Protein AF-0000000086530360 (afdb_homodimer)

Radius of gyration: 27.72 Å; Cα contacts (8 Å, |Δi|>4): 2243; chains: 2; bounding box: 61×82×68 Å

InterPro domains:
  IPR006680 Amidohydrolase-related [PF01979] (51-410)
  IPR010252 Formimidoylglutamate deiminase [TIGR02022] (4-457)
  IPR011059 Metal-dependent hydrolase, composite domain superfamily [G3DSA:2.30.40.10] (8-437)
  IPR011059 Metal-dependent hydrolase, composite domain superfamily [SSF51338] (381-456)
  IPR032466 Metal-dependent hydrolase [SSF51556] (53-378)
  IPR051607 Metallo-dependent Hydrolases [PTHR11271] (50-441)

Secondary structure (DSSP, 8-state):
---EEEEEEEEEETTEEEEEEEEEE-TTSBEEEEE-S-PPPTT--B-SS-EEEPEEEEEE-GGGGGGTTTT-B-SSTT-STHHHHHHHHHHHHH--HHHHHHHHHHHHHHHHHHTEEEEEEEE---S-TTSPPPSSTTHHHHHHHHHHHHHT-EEEEEEEEB--SBTTTBPPPGGGTTTB--HHHHHHHHHHHHHHS--BTTEEE-BEE-BTTTS-HHHHHHHHHTS-TTS-EEEEES-SHHHHHHHHHHHSS-HHHHHHHHS---TTEEEEE--S--HHHHHHHHHHT-EEEE-HHHHHHHT-----HHHHHHTT-EEEE--BT-SB--HHHHHHHHHHHHHHHHT-SSTT--SS--BHHHHHHHHHHHHHHHHHTSS-SS-STTSB--EEEE-TTSTTTTTS-GGGHHHHHHH-B-SS--EEEEEETTEEEEETTEETTHHHHHHHHHHHHHHHH-/---EEEEEEEEEETTEEEEEEEEEE-TTSBEEEEE-S-PPPTT--B-SS-EEEPEEEEEE-GGGGGGTTTT-B-SSTT-STHHHHHHHHHHHHH--HHHHHHHHHHHHHHHHHHTEEEEEEEE---S-TTSPPPSSTTHHHHHHHHHHHHHT-EEEEEEEEB--SBTTTBPPPGGGTTTB--HHHHHHHHHHHHHHS--BTTEEE-BEE-BTTTS-HHHHHHHHHTS-TTS-EEEEES-SHHHHHHHHHHHSS-HHHHHHHHS---TTEEEEE--S--HHHHHHHHHHT-EEEE-HHHHHHHT-----HHHHHHTT-EEEE--BTTSB--HHHHHHHHHHHHHHHHT-SSTT--SS--BHHHHHHHHHHHHHHHHHTSS-SS-STTSB--EEEE-TTSTTTTTS-HHHHHHHHHH-B-SS--EEEEEETTEEEEETTEETTHHHHHHHHHHHHHHHH-

Foldseek 3Di:
DDWAKEWEQWEQFLVGIFGGWIWTDDPQQFTADIDGPDDDDPPHHYFQFYKFFFFAFLAAAQQLLLCQPVQPDAPDPVRALVSSVVLVLLLLLPADLLLLLLSLLLVLLVLQLQRHQEYEHAYQQQDHSQLHADPQSLSNVLSNVVSCVVLNGFYAYAYEAFAAPFFPRHHDDRSCSRRHDALVRVLVNQVSSCVVPNDGQRYAYAYEHAENTGADLVRVVSNCVSDPPLGAYEYEFLQAPVNQVRCCVRPVHGRLVVDVVRDLQALSYEHERNADDDLVSLLSQQVRQHEDEYQQVVSVVNVRHARPLLSNVVNRHAYAYHNHSPSDNHVLQRLLSNQVRVCVVVVHHQSCADPVGSQSLVVRLSRRLVSSCSNSSHQGSRSDGRRRNKMFGFNCPPPLRDPDDSSRNSVSQNPPDDPDHRTAWIDTSRDTQHHRSRGPCNVVSVVSNVVSSVVSVD/DDWAKEWEQWEQFLVGIFGGWIWTDDPQQFTADIDGPDDDDPPHHYFQFYKFFFFEFLAAAQQLLLCQPVQPDAPDPVPALVSSVVLVLLLLLPADLLLSLLSLLQVLLVLQLQRHQEYEHAYQQQDHSQLHADPQRLSNVLSNVVSCVVLNHFYAYAYEAFAAPFFPRHHDDRSCSRRHDALVRVLVNQVSNCVVPPDGQRYAYAYEHAENTGADLVRVVSNCVSDPPLGAYEYEFLQAPVNQVRCCVRPVHGRLVVDVVRDLQALSYEHERNADDDLVSLLSQQVRQHEDEYQQVVSVVNVRHARPLLSNVVNRHAYAYHNHSPSDNHVLQRLLSNQVRVCVVVVHHLSCADPVGRQSLVVRLSRRLVSSCSNSSHQGSRSDGRRRNKMFGFNCPPPLRDPDDSSRNSVSQNVPDDPDHRTAWIDTSRDTQHHRSRGPCNVVSVVSNVVSSVVSVD

Structure (mmCIF, N/CA/C/O backbone):
data_AF-0000000086530360-model_v1
#
loop_
_entity.id
_entity.type
_entity.pdbx_description
1 polymer 'Formimidoylglutamate deiminase'
#
loop_
_atom_site.group_PDB
_atom_site.id
_atom_site.type_symbol
_atom_site.label_atom_id
_atom_site.label_alt_id
_atom_site.label_comp_id
_atom_site.label_asym_id
_atom_site.label_entity_id
_atom_site.label_seq_id
_atom_site.pdbx_PDB_ins_code
_atom_site.Cartn_x
_atom_site.Cartn_y
_atom_site.Cartn_z
_atom_site.occupancy
_atom_site.B_iso_or_equiv
_atom_site.auth_seq_id
_atom_site.auth_comp_id
_atom_site.auth_asym_id
_atom_site.auth_atom_id
_atom_site.pdbx_PDB_model_num
ATOM 1 N N . MET A 1 1 ? -12.492 -42 11.211 1 54 1 MET A N 1
ATOM 2 C CA . MET A 1 1 ? -11.383 -41.094 11.469 1 54 1 MET A CA 1
ATOM 3 C C . MET A 1 1 ? -11.891 -39.781 12.078 1 54 1 MET A C 1
ATOM 5 O O . MET A 1 1 ? -12.875 -39.219 11.609 1 54 1 MET A O 1
ATOM 9 N N . THR A 1 2 ? -11.586 -39.312 13.297 1 75.56 2 THR A N 1
ATOM 10 C CA . THR A 1 2 ? -12.211 -38.281 14.094 1 75.56 2 THR A CA 1
ATOM 11 C C . THR A 1 2 ? -11.938 -36.906 13.5 1 75.56 2 THR A C 1
ATOM 13 O O . THR A 1 2 ? -10.789 -36.562 13.211 1 75.56 2 THR A O 1
ATOM 16 N N . ASP A 1 3 ? -12.945 -36.281 12.953 1 88.62 3 ASP A N 1
ATOM 17 C CA . ASP A 1 3 ? -12.891 -34.938 12.398 1 88.62 3 ASP A CA 1
ATOM 18 C C . ASP A 1 3 ? -12.445 -33.938 13.453 1 88.62 3 ASP A C 1
ATOM 20 O O . ASP A 1 3 ? -12.648 -34.156 14.648 1 88.62 3 ASP A O 1
ATOM 24 N N . THR A 1 4 ? -11.617 -33.062 13.094 1 95.5 4 THR A N 1
ATOM 25 C CA . THR A 1 4 ? -11.273 -31.906 13.922 1 95.5 4 THR A CA 1
ATOM 26 C C . THR A 1 4 ? -12.266 -30.766 13.727 1 95.5 4 THR A C 1
ATOM 28 O O . THR A 1 4 ? -12.938 -30.688 12.695 1 95.5 4 THR A O 1
ATOM 31 N N . THR A 1 5 ? -12.453 -29.969 14.758 1 97 5 THR A N 1
ATOM 32 C CA . THR A 1 5 ? -13.461 -28.906 14.688 1 97 5 THR A CA 1
ATOM 33 C C . THR A 1 5 ? -12.898 -27.594 15.227 1 97 5 THR A C 1
ATOM 35 O O . THR A 1 5 ? -11.938 -27.594 15.992 1 97 5 THR A O 1
ATOM 38 N N . LEU A 1 6 ? -13.43 -26.516 14.789 1 98.12 6 LEU A N 1
ATOM 39 C CA . LEU A 1 6 ? -13.18 -25.156 15.258 1 98.12 6 LEU A CA 1
ATOM 40 C C . LEU A 1 6 ? -14.453 -24.328 15.203 1 98.12 6 LEU A C 1
ATOM 42 O O . LEU A 1 6 ? -15.195 -24.391 14.227 1 98.12 6 LEU A O 1
ATOM 46 N N . PHE A 1 7 ? -14.742 -23.656 16.297 1 98.5 7 PHE A N 1
ATOM 47 C CA . PHE A 1 7 ? -15.914 -22.781 16.359 1 98.5 7 PHE A CA 1
ATOM 48 C C . PHE A 1 7 ? -15.508 -21.328 16.125 1 98.5 7 PHE A C 1
ATOM 50 O O . PHE A 1 7 ? -14.539 -20.859 16.719 1 98.5 7 PHE A O 1
ATOM 57 N N . ALA A 1 8 ? -16.156 -20.641 15.25 1 98.5 8 ALA A N 1
ATOM 58 C CA . ALA A 1 8 ? -15.914 -19.234 14.969 1 98.5 8 ALA A CA 1
ATOM 59 C C . ALA A 1 8 ? -17.156 -18.391 15.258 1 98.5 8 ALA A C 1
ATOM 61 O O . ALA A 1 8 ? -18.25 -18.703 14.773 1 98.5 8 ALA A O 1
ATOM 62 N N . ASP A 1 9 ? -17.016 -17.312 16.031 1 98 9 ASP A N 1
ATOM 63 C CA . ASP A 1 9 ? -18.141 -16.422 16.266 1 98 9 ASP A CA 1
ATOM 64 C C . ASP A 1 9 ? -18.625 -15.797 14.961 1 98 9 ASP A C 1
ATOM 66 O O . ASP A 1 9 ? -19.828 -15.562 14.797 1 98 9 ASP A O 1
ATOM 70 N N . HIS A 1 10 ? -17.719 -15.461 14.07 1 98.44 10 HIS A N 1
ATOM 71 C CA . HIS A 1 10 ? -18 -14.961 12.727 1 98.44 10 HIS A CA 1
ATOM 72 C C . HIS A 1 10 ? -17.156 -15.68 11.68 1 98.44 10 HIS A C 1
ATOM 74 O O . HIS A 1 10 ? -15.961 -15.906 11.891 1 98.44 10 HIS A O 1
ATOM 80 N N . ALA A 1 11 ? -17.75 -16.078 10.609 1 98.75 11 ALA A N 1
ATOM 81 C CA . ALA A 1 11 ? -17.031 -16.656 9.477 1 98.75 11 ALA A CA 1
ATOM 82 C C . ALA A 1 11 ? -17.609 -16.156 8.148 1 98.75 11 ALA A C 1
ATOM 84 O O . ALA A 1 11 ? -18.812 -16 8.008 1 98.75 11 ALA A O 1
ATOM 85 N N . TYR A 1 12 ? -16.75 -15.844 7.262 1 98.75 12 TYR A N 1
ATOM 86 C CA . TYR A 1 12 ? -17.141 -15.398 5.93 1 98.75 12 TYR A CA 1
ATOM 87 C C . TYR A 1 12 ? -17.438 -16.594 5.02 1 98.75 12 TYR A C 1
ATOM 89 O O . TYR A 1 12 ? -16.516 -17.203 4.477 1 98.75 12 TYR A O 1
ATOM 97 N N . LEU A 1 13 ? -18.703 -16.938 4.836 1 98.25 13 LEU A N 1
ATOM 98 C CA . LEU A 1 13 ? -19.141 -18.062 4.012 1 98.25 13 LEU A CA 1
ATOM 99 C C . LEU A 1 13 ? -19.5 -17.578 2.605 1 98.25 13 LEU A C 1
ATOM 101 O O . LEU A 1 13 ? -19.453 -16.391 2.318 1 98.25 13 LEU A O 1
ATOM 105 N N . PRO A 1 14 ? -19.75 -18.453 1.633 1 95.75 14 PRO A N 1
ATOM 106 C CA . PRO A 1 14 ? -20.031 -18.062 0.249 1 95.75 14 PRO A CA 1
ATOM 107 C C . PRO A 1 14 ? -21.172 -17.047 0.136 1 95.75 14 PRO A C 1
ATOM 109 O O . PRO A 1 14 ? -21.188 -16.234 -0.783 1 95.75 14 PRO A O 1
ATOM 112 N N . ASP A 1 15 ? -22.031 -17.016 1.06 1 92.69 15 ASP A N 1
ATOM 113 C CA . ASP A 1 15 ? -23.172 -16.094 1.005 1 92.69 15 ASP A CA 1
ATOM 114 C C . ASP A 1 15 ? -22.953 -14.891 1.928 1 92.69 15 ASP A C 1
ATOM 116 O O . ASP A 1 15 ? -23.875 -14.133 2.195 1 92.69 15 ASP A O 1
ATOM 120 N N . GLY A 1 16 ? -21.719 -14.766 2.443 1 94.88 16 GLY A N 1
ATOM 121 C CA . GLY A 1 16 ? -21.391 -13.625 3.281 1 94.88 16 GLY A CA 1
ATOM 122 C C . GLY A 1 16 ? -21.109 -14 4.723 1 94.88 16 GLY A C 1
ATOM 123 O O . GLY A 1 16 ? -20.938 -15.18 5.035 1 94.88 16 GLY A O 1
ATOM 124 N N . TRP A 1 17 ? -21.062 -13.047 5.625 1 97.38 17 TRP A N 1
ATOM 125 C CA . TRP A 1 17 ? -20.734 -13.242 7.031 1 97.38 17 TRP A CA 1
ATOM 126 C C . TRP A 1 17 ? -21.859 -13.992 7.746 1 97.38 17 TRP A C 1
ATOM 128 O O . TRP A 1 17 ? -23.031 -13.648 7.602 1 97.38 17 TRP A O 1
ATOM 138 N N . ARG A 1 18 ? -21.5 -15 8.484 1 97.94 18 ARG A N 1
ATOM 139 C CA . ARG A 1 18 ? -22.422 -15.742 9.336 1 97.94 18 ARG A CA 1
ATOM 140 C C . ARG A 1 18 ? -21.891 -15.82 10.766 1 97.94 18 ARG A C 1
ATOM 142 O O . ARG A 1 18 ? -20.688 -15.68 11 1 97.94 18 ARG A O 1
ATOM 149 N N . ARG A 1 19 ? -22.797 -16.016 11.664 1 97.69 19 ARG A N 1
ATOM 150 C CA . ARG A 1 19 ? -22.453 -16.109 13.078 1 97.69 19 ARG A CA 1
ATOM 151 C C . ARG A 1 19 ? -22.438 -17.562 13.547 1 97.69 19 ARG A C 1
ATOM 153 O O . ARG A 1 19 ? -23.062 -18.422 12.93 1 97.69 19 ARG A O 1
ATOM 160 N N . ASN A 1 20 ? -21.672 -17.734 14.578 1 98.12 20 ASN A N 1
ATOM 161 C CA . ASN A 1 20 ? -21.656 -19.031 15.266 1 98.12 20 ASN A CA 1
ATOM 162 C C . ASN A 1 20 ? -21.5 -20.188 14.281 1 98.12 20 ASN A C 1
ATOM 164 O O . ASN A 1 20 ? -22.406 -21 14.133 1 98.12 20 ASN A O 1
ATOM 168 N N . VAL A 1 21 ? -20.359 -20.266 13.664 1 98.75 21 VAL A N 1
ATOM 169 C CA . VAL A 1 21 ? -20.094 -21.234 12.609 1 98.75 21 VAL A CA 1
ATOM 170 C C . VAL A 1 21 ? -19.203 -22.359 13.133 1 98.75 21 VAL A C 1
ATOM 172 O O . VAL A 1 21 ? -18.125 -22.078 13.688 1 98.75 21 VAL A O 1
ATOM 175 N N . LEU A 1 22 ? -19.594 -23.578 13.039 1 98.5 22 LEU A N 1
ATOM 176 C CA . LEU A 1 22 ? -18.781 -24.75 13.352 1 98.5 22 LEU A CA 1
ATOM 177 C C . LEU A 1 22 ? -18.109 -25.297 12.102 1 98.5 22 LEU A C 1
ATOM 179 O O . LEU A 1 22 ? -18.781 -25.672 11.141 1 98.5 22 LEU A O 1
ATOM 183 N N . LEU A 1 23 ? -16.797 -25.266 12.039 1 98.62 23 LEU A N 1
ATOM 184 C CA . LEU A 1 23 ? -16 -25.859 10.977 1 98.62 23 LEU A CA 1
ATOM 185 C C . LEU A 1 23 ? -15.516 -27.25 11.352 1 98.62 23 LEU A C 1
ATOM 187 O O . LEU A 1 23 ? -15.047 -27.469 12.477 1 98.62 23 LEU A O 1
ATOM 191 N N . ARG A 1 24 ? -15.695 -28.203 10.477 1 98.12 24 ARG A N 1
ATOM 192 C CA . ARG A 1 24 ? -15.234 -29.578 10.648 1 98.12 24 ARG A CA 1
ATOM 193 C C . ARG A 1 24 ? -14.406 -30.031 9.445 1 98.12 24 ARG A C 1
ATOM 195 O O . ARG A 1 24 ? -14.758 -29.75 8.297 1 98.12 24 ARG A O 1
ATOM 202 N N . TRP A 1 25 ? -13.258 -30.688 9.695 1 98.25 25 TRP A N 1
ATOM 203 C CA . TRP A 1 25 ? -12.453 -31.188 8.594 1 98.25 25 TRP A CA 1
ATOM 204 C C . TRP A 1 25 ? -11.812 -32.531 8.945 1 98.25 25 TRP A C 1
ATOM 206 O O . TRP A 1 25 ? -11.711 -32.875 10.125 1 98.25 25 TRP A O 1
ATOM 216 N N . ASP A 1 26 ? -11.422 -33.312 7.996 1 98.12 26 ASP A N 1
ATOM 217 C CA . ASP A 1 26 ? -10.859 -34.656 8.188 1 98.12 26 ASP A CA 1
ATOM 218 C C . ASP A 1 26 ? -9.336 -34.594 8.266 1 98.12 26 ASP A C 1
ATOM 220 O O . ASP A 1 26 ? -8.742 -33.531 8.234 1 98.12 26 ASP A O 1
ATOM 224 N N . ALA A 1 27 ? -8.703 -35.719 8.344 1 96.38 27 ALA A N 1
ATOM 225 C CA . ALA A 1 27 ? -7.266 -35.812 8.547 1 96.38 27 ALA A CA 1
ATOM 226 C C . ALA A 1 27 ? -6.5 -35.375 7.312 1 96.38 27 ALA A C 1
ATOM 228 O O . ALA A 1 27 ? -5.336 -34.969 7.41 1 96.38 27 ALA A O 1
ATOM 229 N N . ALA A 1 28 ? -7.172 -35.375 6.223 1 95.75 28 ALA A N 1
ATOM 230 C CA . ALA A 1 28 ? -6.539 -34.938 4.977 1 95.75 28 ALA A CA 1
ATOM 231 C C . ALA A 1 28 ? -6.617 -33.438 4.809 1 95.75 28 ALA A C 1
ATOM 233 O O . ALA A 1 28 ? -6.035 -32.875 3.875 1 95.75 28 ALA A O 1
ATOM 234 N N . GLY A 1 29 ? -7.273 -32.719 5.762 1 97.81 29 GLY A N 1
ATOM 235 C CA . GLY A 1 29 ? -7.387 -31.266 5.699 1 97.81 29 GLY A CA 1
ATOM 236 C C . GLY A 1 29 ? -8.508 -30.797 4.801 1 97.81 29 GLY A C 1
ATOM 237 O O . GLY A 1 29 ? -8.445 -29.703 4.242 1 97.81 29 GLY A O 1
ATOM 238 N N . THR A 1 30 ? -9.484 -31.641 4.586 1 98.12 30 THR A N 1
ATOM 239 C CA . THR A 1 30 ? -10.656 -31.297 3.783 1 98.12 30 THR A CA 1
ATOM 240 C C . THR A 1 30 ? -11.852 -30.969 4.676 1 98.12 30 THR A C 1
ATOM 242 O O . THR A 1 30 ? -12.172 -31.75 5.586 1 98.12 30 THR A O 1
ATOM 245 N N . LEU A 1 31 ? -12.492 -29.844 4.449 1 98.56 31 LEU A N 1
ATOM 246 C CA . LEU A 1 31 ? -13.695 -29.5 5.203 1 98.56 31 LEU A CA 1
ATOM 247 C C . LEU A 1 31 ? -14.797 -30.516 4.965 1 98.56 31 LEU A C 1
ATOM 249 O O . LEU A 1 31 ? -15.156 -30.797 3.82 1 98.56 31 LEU A O 1
ATOM 253 N N . THR A 1 32 ? -15.305 -31.094 6.016 1 98.44 32 THR A N 1
ATOM 254 C CA . THR A 1 32 ? -16.375 -32.094 5.938 1 98.44 32 THR A CA 1
ATOM 255 C C . THR A 1 32 ? -17.703 -31.484 6.375 1 98.44 32 THR A C 1
ATOM 257 O O . THR A 1 32 ? -18.766 -32.062 6.117 1 98.44 32 THR A O 1
ATOM 260 N N . GLY A 1 33 ? -17.609 -30.312 7.02 1 97.94 33 GLY A N 1
ATOM 261 C CA . GLY A 1 33 ? -18.828 -29.625 7.434 1 97.94 33 GLY A CA 1
ATOM 262 C C . GLY A 1 33 ? -18.594 -28.172 7.789 1 97.94 33 GLY A C 1
ATOM 263 O O . GLY A 1 33 ? -17.578 -27.828 8.391 1 97.94 33 GLY A O 1
ATOM 264 N N . VAL A 1 34 ? -19.438 -27.344 7.391 1 98.56 34 VAL A N 1
ATOM 265 C CA . VAL A 1 34 ? -19.531 -25.938 7.762 1 98.56 34 VAL A CA 1
ATOM 266 C C . VAL A 1 34 ? -20.953 -25.594 8.18 1 98.56 34 VAL A C 1
ATOM 268 O O . VAL A 1 34 ? -21.859 -25.547 7.336 1 98.56 34 VAL A O 1
ATOM 271 N N . THR A 1 35 ? -21.172 -25.391 9.484 1 98.19 35 THR A N 1
ATOM 272 C CA . THR A 1 35 ? -22.531 -25.219 9.992 1 98.19 35 THR A CA 1
ATOM 273 C C . THR A 1 35 ? -22.688 -23.859 10.68 1 98.19 35 THR A C 1
ATOM 275 O O . THR A 1 35 ? -22.234 -23.672 11.805 1 98.19 35 THR A O 1
ATOM 278 N N . PRO A 1 36 ? -23.375 -22.953 10 1 98.06 36 PRO A N 1
ATOM 279 C CA . PRO A 1 36 ? -23.609 -21.641 10.617 1 98.06 36 PRO A CA 1
ATOM 280 C C . PRO A 1 36 ? -24.766 -21.656 11.617 1 98.06 36 PRO A C 1
ATOM 282 O O . PRO A 1 36 ? -25.547 -22.609 11.656 1 98.06 36 PRO A O 1
ATOM 285 N N . ASP A 1 37 ? -24.828 -20.578 12.453 1 97.62 37 ASP A N 1
ATOM 286 C CA . ASP A 1 37 ? -25.938 -20.297 13.352 1 97.62 37 ASP A CA 1
ATOM 287 C C . ASP A 1 37 ? -26.203 -21.484 14.281 1 97.62 37 ASP A C 1
ATOM 289 O O . ASP A 1 37 ? -27.344 -21.922 14.422 1 97.62 37 ASP A O 1
ATOM 293 N N . THR A 1 38 ? -25.156 -21.984 14.781 1 96.69 38 THR A N 1
ATOM 294 C CA . THR A 1 38 ? -25.266 -23.141 15.664 1 96.69 38 THR A CA 1
ATOM 295 C C . THR A 1 38 ? -24.562 -22.875 16.984 1 96.69 38 THR A C 1
ATOM 297 O O . THR A 1 38 ? -23.75 -21.953 17.094 1 96.69 38 THR A O 1
ATOM 300 N N . ASP A 1 39 ? -24.859 -23.672 18.031 1 93.94 39 ASP A N 1
ATOM 301 C CA . ASP A 1 39 ? -24.203 -23.562 19.328 1 93.94 39 ASP A CA 1
ATOM 302 C C . ASP A 1 39 ? -22.844 -24.266 19.312 1 93.94 39 ASP A C 1
ATOM 304 O O . ASP A 1 39 ? -22.688 -25.328 18.703 1 93.94 39 ASP A O 1
ATOM 308 N N . ALA A 1 40 ? -21.984 -23.609 19.953 1 90.25 40 ALA A N 1
ATOM 309 C CA . ALA A 1 40 ? -20.672 -24.25 20.094 1 90.25 40 ALA A CA 1
ATOM 310 C C . ALA A 1 40 ? -20.781 -25.531 20.922 1 90.25 40 ALA A C 1
ATOM 312 O O . ALA A 1 40 ? -21.281 -25.516 22.047 1 90.25 40 ALA A O 1
ATOM 313 N N . PRO A 1 41 ? -20.312 -26.609 20.359 1 89.62 41 PRO A N 1
ATOM 314 C CA . PRO A 1 41 ? -20.266 -27.812 21.203 1 89.62 41 PRO A CA 1
ATOM 315 C C . PRO A 1 41 ? -19.281 -27.672 22.359 1 89.62 41 PRO A C 1
ATOM 317 O O . PRO A 1 41 ? -18.328 -26.875 22.281 1 89.62 41 PRO A O 1
ATOM 320 N N . ALA A 1 42 ? -19.5 -28.453 23.391 1 91.25 42 ALA A N 1
ATOM 321 C CA . ALA A 1 42 ? -18.609 -28.422 24.547 1 91.25 42 ALA A CA 1
ATOM 322 C C . ALA A 1 42 ? -17.203 -28.891 24.188 1 91.25 42 ALA A C 1
ATOM 324 O O . ALA A 1 42 ? -17.047 -29.875 23.469 1 91.25 42 ALA A O 1
ATOM 325 N N . GLY A 1 43 ? -16.234 -28.156 24.594 1 93.12 43 GLY A N 1
ATOM 326 C CA . GLY A 1 43 ? -14.852 -28.594 24.438 1 93.12 43 GLY A CA 1
ATOM 327 C C . GLY A 1 43 ? -14.25 -28.219 23.094 1 93.12 43 GLY A C 1
ATOM 328 O O . GLY A 1 43 ? -13.055 -28.438 22.859 1 93.12 43 GLY A O 1
ATOM 329 N N . VAL A 1 44 ? -15.039 -27.688 22.203 1 94.62 44 VAL A N 1
ATOM 330 C CA . VAL A 1 44 ? -14.523 -27.312 20.891 1 94.62 44 VAL A CA 1
ATOM 331 C C . VAL A 1 44 ? -13.758 -25.984 20.984 1 94.62 44 VAL A C 1
ATOM 333 O O . VAL A 1 44 ? -14.203 -25.062 21.656 1 94.62 44 VAL A O 1
ATOM 336 N N . ALA A 1 45 ? -12.547 -26 20.359 1 96.19 45 ALA A N 1
ATOM 337 C CA . ALA A 1 45 ? -11.734 -24.797 20.344 1 96.19 45 ALA A CA 1
ATOM 338 C C . ALA A 1 45 ? -12.438 -23.672 19.609 1 96.19 45 ALA A C 1
ATOM 340 O O . ALA A 1 45 ? -13.203 -23.922 18.672 1 96.19 45 ALA A O 1
ATOM 341 N N . ARG A 1 46 ? -12.195 -22.422 20.078 1 97.56 46 ARG A N 1
ATOM 342 C CA . ARG A 1 46 ? -12.781 -21.234 19.453 1 97.56 46 ARG A CA 1
ATOM 343 C C . ARG A 1 46 ? -11.727 -20.422 18.734 1 97.56 46 ARG A C 1
ATOM 345 O O . ARG A 1 46 ? -10.609 -20.266 19.219 1 97.56 46 ARG A O 1
ATOM 352 N N . ALA A 1 47 ? -12.07 -20.047 17.531 1 98.25 47 ALA A N 1
ATOM 353 C CA . ALA A 1 47 ? -11.188 -19.109 16.828 1 98.25 47 ALA A CA 1
ATOM 354 C C . ALA A 1 47 ? -11.039 -17.812 17.609 1 98.25 47 ALA A C 1
ATOM 356 O O . ALA A 1 47 ? -11.992 -17.344 18.234 1 98.25 47 ALA A O 1
ATOM 357 N N . ALA A 1 48 ? -9.867 -17.172 17.484 1 98.31 48 ALA A N 1
ATOM 358 C CA . ALA A 1 48 ? -9.555 -15.969 18.25 1 98.31 48 ALA A CA 1
ATOM 359 C C . ALA A 1 48 ? -10.25 -14.742 17.672 1 98.31 48 ALA A C 1
ATOM 361 O O . ALA A 1 48 ? -10.336 -13.703 18.328 1 98.31 48 ALA A O 1
ATOM 362 N N . GLY A 1 49 ? -10.773 -14.812 16.516 1 98.5 49 GLY A N 1
ATOM 363 C CA . GLY A 1 49 ? -11.445 -13.727 15.828 1 98.5 49 GLY A CA 1
ATOM 364 C C . GLY A 1 49 ? -12.203 -14.18 14.594 1 98.5 49 GLY A C 1
ATOM 365 O O . GLY A 1 49 ? -12.398 -15.383 14.391 1 98.5 49 GLY A O 1
ATOM 366 N N . PRO A 1 50 ? -12.656 -13.18 13.766 1 98.62 50 PRO A N 1
ATOM 367 C CA . PRO A 1 50 ? -13.375 -13.531 12.539 1 98.62 50 PRO A CA 1
ATOM 368 C C . PRO A 1 50 ? -12.531 -14.367 11.586 1 98.62 50 PRO A C 1
ATOM 370 O O . PRO A 1 50 ? -11.328 -14.148 11.453 1 98.62 50 PRO A O 1
ATOM 373 N N . VAL A 1 51 ? -13.25 -15.297 10.93 1 98.81 51 VAL A N 1
ATOM 374 C CA . VAL A 1 51 ? -12.562 -16.25 10.062 1 98.81 51 VAL A CA 1
ATOM 375 C C . VAL A 1 51 ? -12.914 -15.969 8.609 1 98.81 51 VAL A C 1
ATOM 377 O O . VAL A 1 51 ? -14.078 -15.766 8.266 1 98.81 51 VAL A O 1
ATOM 380 N N . LEU A 1 52 ? -11.883 -15.898 7.715 1 98.62 52 LEU A N 1
ATOM 381 C CA . LEU A 1 52 ? -12 -15.703 6.273 1 98.62 52 LEU A CA 1
ATOM 382 C C . LEU A 1 52 ? -11.312 -16.828 5.512 1 98.62 52 LEU A C 1
ATOM 384 O O . LEU A 1 52 ? -10.312 -17.375 5.98 1 98.62 52 LEU A O 1
ATOM 388 N N . PRO A 1 53 ? -11.891 -17.188 4.367 1 98.88 53 PRO A N 1
ATOM 389 C CA . PRO A 1 53 ? -11.117 -18.109 3.535 1 98.88 53 PRO A CA 1
ATOM 390 C C . PRO A 1 53 ? -9.719 -17.594 3.217 1 98.88 53 PRO A C 1
ATOM 392 O O . PRO A 1 53 ? -9.523 -16.375 3.074 1 98.88 53 PRO A O 1
ATOM 395 N N . GLY A 1 54 ? -8.711 -18.469 3.156 1 98.81 54 GLY A N 1
ATOM 396 C CA . GLY A 1 54 ? -7.375 -18.094 2.729 1 98.81 54 GLY A CA 1
ATOM 397 C C . GLY A 1 54 ? -7.316 -17.641 1.28 1 98.81 54 GLY A C 1
ATOM 398 O O . GLY A 1 54 ? -7.965 -18.234 0.416 1 98.81 54 GLY A O 1
ATOM 399 N N . MET A 1 55 ? -6.59 -16.609 0.971 1 98.88 55 MET A N 1
ATOM 400 C CA . MET A 1 55 ? -6.465 -16.047 -0.372 1 98.88 55 MET A CA 1
ATOM 401 C C . MET A 1 55 ? -5.449 -16.828 -1.196 1 98.88 55 MET A C 1
ATOM 403 O O . MET A 1 55 ? -4.355 -17.125 -0.718 1 98.88 55 MET A O 1
ATOM 407 N N . PRO A 1 56 ? -5.812 -17.281 -2.4 1 98.88 56 PRO A N 1
ATOM 408 C CA . PRO A 1 56 ? -4.805 -17.859 -3.297 1 98.88 56 PRO A CA 1
ATOM 409 C C . PRO A 1 56 ? -3.953 -16.797 -3.982 1 98.88 56 PRO A C 1
ATOM 411 O O . PRO A 1 56 ? -4.48 -15.766 -4.426 1 98.88 56 PRO A O 1
ATOM 414 N N . ASN A 1 57 ? -2.695 -16.938 -3.969 1 98.94 57 ASN A N 1
ATOM 415 C CA . ASN A 1 57 ? -1.789 -16.203 -4.84 1 98.94 57 ASN A CA 1
ATOM 416 C C . ASN A 1 57 ? -1.625 -16.891 -6.191 1 98.94 57 ASN A C 1
ATOM 418 O O . ASN A 1 57 ? -0.953 -17.922 -6.289 1 98.94 57 ASN A O 1
ATOM 422 N N . LEU A 1 58 ? -2.178 -16.344 -7.25 1 98.75 58 LEU A N 1
ATOM 423 C CA . LEU A 1 58 ? -2.301 -17.141 -8.461 1 98.75 58 LEU A CA 1
ATOM 424 C C . LEU A 1 58 ? -1.058 -17 -9.336 1 98.75 58 LEU A C 1
ATOM 426 O O . LEU A 1 58 ? -0.975 -17.594 -10.414 1 98.75 58 LEU A O 1
ATOM 430 N N . HIS A 1 59 ? -0.03 -16.172 -8.852 1 98.94 59 HIS A N 1
ATOM 431 C CA . HIS A 1 59 ? 1.145 -15.992 -9.703 1 98.94 59 HIS A CA 1
ATOM 432 C C . HIS A 1 59 ? 2.373 -15.633 -8.875 1 98.94 59 HIS A C 1
ATOM 434 O O . HIS A 1 59 ? 2.373 -14.625 -8.164 1 98.94 59 HIS A O 1
ATOM 440 N N . SER A 1 60 ? 3.41 -16.422 -9.07 1 98.75 60 SER A N 1
ATOM 441 C CA . SER A 1 60 ? 4.609 -16.266 -8.258 1 98.75 60 SER A CA 1
ATOM 442 C C . SER A 1 60 ? 5.852 -16.75 -9 1 98.75 60 SER A C 1
ATOM 444 O O . SER A 1 60 ? 5.785 -17.688 -9.789 1 98.75 60 SER A O 1
ATOM 446 N N . HIS A 1 61 ? 6.914 -16.047 -8.883 1 98.12 61 HIS A N 1
ATOM 447 C CA . HIS A 1 61 ? 8.281 -16.484 -9.156 1 98.12 61 HIS A CA 1
ATOM 448 C C . HIS A 1 61 ? 9.133 -16.469 -7.895 1 98.12 61 HIS A C 1
ATOM 450 O O . HIS A 1 61 ? 9.75 -15.453 -7.57 1 98.12 61 HIS A O 1
ATOM 456 N N . ALA A 1 62 ? 9.305 -17.578 -7.258 1 98.19 62 ALA A N 1
ATOM 457 C CA . ALA A 1 62 ? 9.773 -17.609 -5.875 1 98.19 62 ALA A CA 1
ATOM 458 C C . ALA A 1 62 ? 11.156 -16.969 -5.75 1 98.19 62 ALA A C 1
ATOM 460 O O . ALA A 1 62 ? 11.391 -16.172 -4.84 1 98.19 62 ALA A O 1
ATOM 461 N N . PHE A 1 63 ? 12.094 -17.25 -6.664 1 96.38 63 PHE A N 1
ATOM 462 C CA . PHE A 1 63 ? 13.469 -16.812 -6.488 1 96.38 63 PHE A CA 1
ATOM 463 C C . PHE A 1 63 ? 13.562 -15.289 -6.574 1 96.38 63 PHE A C 1
ATOM 465 O O . PHE A 1 63 ? 14.516 -14.688 -6.066 1 96.38 63 PHE A O 1
ATOM 472 N N . GLN A 1 64 ? 12.531 -14.641 -7.207 1 97 64 GLN A N 1
ATOM 473 C CA . GLN A 1 64 ? 12.578 -13.203 -7.418 1 97 64 GLN A CA 1
ATOM 474 C C . GLN A 1 64 ? 12.352 -12.445 -6.113 1 97 64 GLN A C 1
ATOM 476 O O . GLN A 1 64 ? 12.609 -11.242 -6.031 1 97 64 GLN A O 1
ATOM 481 N N . ARG A 1 65 ? 11.922 -13.125 -5.043 1 97.56 65 ARG A N 1
ATOM 482 C CA . ARG A 1 65 ? 11.812 -12.484 -3.74 1 97.56 65 ARG A CA 1
ATOM 483 C C . ARG A 1 65 ? 13.148 -11.891 -3.303 1 97.56 65 ARG A C 1
ATOM 485 O O . ARG A 1 65 ? 13.188 -10.852 -2.65 1 97.56 65 ARG A O 1
ATOM 492 N N . ALA A 1 66 ? 14.227 -12.469 -3.721 1 95.69 66 ALA A N 1
ATOM 493 C CA . ALA A 1 66 ? 15.57 -12.055 -3.328 1 95.69 66 ALA A CA 1
ATOM 494 C C . ALA A 1 66 ? 15.914 -10.695 -3.926 1 95.69 66 ALA A C 1
ATOM 496 O O . ALA A 1 66 ? 16.844 -10.023 -3.465 1 95.69 66 ALA A O 1
ATOM 497 N N . MET A 1 67 ? 15.109 -10.242 -4.898 1 93.81 67 MET A N 1
ATOM 498 C CA . MET A 1 67 ? 15.43 -9.023 -5.637 1 93.81 67 MET A CA 1
ATOM 499 C C . MET A 1 67 ? 14.594 -7.848 -5.141 1 93.81 67 MET A C 1
ATOM 501 O O . MET A 1 67 ? 14.805 -6.711 -5.566 1 93.81 67 MET A O 1
ATOM 505 N N . ALA A 1 68 ? 13.688 -8.133 -4.238 1 93.94 68 ALA A N 1
ATOM 506 C CA . ALA A 1 68 ? 12.727 -7.105 -3.83 1 93.94 68 ALA A CA 1
ATOM 507 C C . ALA A 1 68 ? 13.445 -5.867 -3.303 1 93.94 68 ALA A C 1
ATOM 509 O O . ALA A 1 68 ? 14.266 -5.961 -2.385 1 93.94 68 ALA A O 1
ATOM 510 N N . GLY A 1 69 ? 13.156 -4.723 -3.943 1 92.81 69 GLY A N 1
ATOM 511 C CA . GLY A 1 69 ? 13.695 -3.449 -3.488 1 92.81 69 GLY A CA 1
ATOM 512 C C . GLY A 1 69 ? 15.047 -3.119 -4.09 1 92.81 69 GLY A C 1
ATOM 513 O O . GLY A 1 69 ? 15.555 -2.01 -3.92 1 92.81 69 GLY A O 1
ATOM 514 N N . LEU A 1 70 ? 15.656 -3.967 -4.93 1 92.44 70 LEU A N 1
ATOM 515 C CA . LEU A 1 70 ? 17.047 -3.812 -5.348 1 92.44 70 LEU A CA 1
ATOM 516 C C . LEU A 1 70 ? 17.125 -3.17 -6.727 1 92.44 70 LEU A C 1
ATOM 518 O O . LEU A 1 70 ? 18.219 -2.801 -7.18 1 92.44 70 LEU A O 1
ATOM 522 N N . THR A 1 71 ? 15.953 -2.924 -7.359 1 90.81 71 THR A N 1
ATOM 523 C CA . THR A 1 71 ? 16 -2.42 -8.727 1 90.81 71 THR A CA 1
ATOM 524 C C . THR A 1 71 ? 15.383 -1.027 -8.812 1 90.81 71 THR A C 1
ATOM 526 O O . THR A 1 71 ? 15.016 -0.571 -9.898 1 90.81 71 THR A O 1
ATOM 529 N N . GLU A 1 72 ? 15.328 -0.364 -7.746 1 93.19 72 GLU A N 1
ATOM 530 C CA . GLU A 1 72 ? 14.586 0.892 -7.652 1 93.19 72 GLU A CA 1
ATOM 531 C C . GLU A 1 72 ? 15.5 2.09 -7.902 1 93.19 72 GLU A C 1
ATOM 533 O O . GLU A 1 72 ? 15.508 3.041 -7.121 1 93.19 72 GLU A O 1
ATOM 538 N N . TYR A 1 73 ? 16.312 2.066 -8.883 1 90.38 73 TYR A N 1
ATOM 539 C CA . TYR A 1 73 ? 17.219 3.133 -9.273 1 90.38 73 TYR A CA 1
ATOM 540 C C . TYR A 1 73 ? 17.375 3.197 -10.789 1 90.38 73 TYR A C 1
ATOM 542 O O . TYR A 1 73 ? 17.094 2.219 -11.492 1 90.38 73 TYR A O 1
ATOM 550 N N . ARG A 1 74 ? 17.719 4.375 -11.258 1 86.38 74 ARG A N 1
ATOM 551 C CA . ARG A 1 74 ? 17.953 4.559 -12.688 1 86.38 74 ARG A CA 1
ATOM 552 C C . ARG A 1 74 ? 19.453 4.656 -12.977 1 86.38 74 ARG A C 1
ATOM 554 O O . ARG A 1 74 ? 20.094 5.641 -12.609 1 86.38 74 ARG A O 1
ATOM 561 N N . ALA A 1 75 ? 20.062 3.676 -13.523 1 72 75 ALA A N 1
ATOM 562 C CA . ALA A 1 75 ? 21.5 3.631 -13.828 1 72 75 ALA A CA 1
ATOM 563 C C . ALA A 1 75 ? 21.812 4.441 -15.086 1 72 75 ALA A C 1
ATOM 565 O O . ALA A 1 75 ? 22.906 5.004 -15.211 1 72 75 ALA A O 1
ATOM 566 N N . ASN A 1 76 ? 20.906 4.426 -15.977 1 69.5 76 ASN A N 1
ATOM 567 C CA . ASN A 1 76 ? 21.062 5.172 -17.219 1 69.5 76 ASN A CA 1
ATOM 568 C C . ASN A 1 76 ? 19.766 5.852 -17.641 1 69.5 76 ASN A C 1
ATOM 570 O O . ASN A 1 76 ? 18.672 5.371 -17.328 1 69.5 76 ASN A O 1
ATOM 574 N N . PRO A 1 77 ? 19.953 7.098 -18.125 1 59.44 77 PRO A N 1
ATOM 575 C CA . PRO A 1 77 ? 18.766 7.859 -18.5 1 59.44 77 PRO A CA 1
ATOM 576 C C . PRO A 1 77 ? 17.734 7.012 -19.25 1 59.44 77 PRO A C 1
ATOM 578 O O . PRO A 1 77 ? 16.531 7.285 -19.172 1 59.44 77 PRO A O 1
ATOM 581 N N . ALA A 1 78 ? 18.375 6.234 -19.938 1 52.78 78 ALA A N 1
ATOM 582 C CA . ALA A 1 78 ? 17.469 5.406 -20.734 1 52.78 78 ALA A CA 1
ATOM 583 C C . ALA A 1 78 ? 16.984 4.199 -19.938 1 52.78 78 ALA A C 1
ATOM 585 O O . ALA A 1 78 ? 16.359 3.289 -20.5 1 52.78 78 ALA A O 1
ATOM 586 N N . ASP A 1 79 ? 17.328 4.156 -18.547 1 57.56 79 ASP A N 1
ATOM 587 C CA . ASP A 1 79 ? 17.062 2.986 -17.719 1 57.56 79 ASP A CA 1
ATOM 588 C C . ASP A 1 79 ? 15.57 2.73 -17.594 1 57.56 79 ASP A C 1
ATOM 590 O O . ASP A 1 79 ? 14.844 3.543 -17.016 1 57.56 79 ASP A O 1
ATOM 594 N N . SER A 1 80 ? 15.016 1.943 -18.484 1 59.31 80 SER A N 1
ATOM 595 C CA . SER A 1 80 ? 13.703 1.312 -18.531 1 59.31 80 SER A CA 1
ATOM 596 C C . SER A 1 80 ? 13.68 0.033 -17.703 1 59.31 80 SER A C 1
ATOM 598 O O . SER A 1 80 ? 14.531 -0.17 -16.828 1 59.31 80 SER A O 1
ATOM 600 N N . PHE A 1 81 ? 12.859 -0.901 -18.062 1 65 81 PHE A N 1
ATOM 601 C CA . PHE A 1 81 ? 12.562 -2.289 -17.719 1 65 81 PHE A CA 1
ATOM 602 C C . PHE A 1 81 ? 13.836 -3.127 -17.719 1 65 81 PHE A C 1
ATOM 604 O O . PHE A 1 81 ? 13.945 -4.098 -16.969 1 65 81 PHE A O 1
ATOM 611 N N . TRP A 1 82 ? 14.945 -2.545 -17.969 1 68.94 82 TRP A N 1
ATOM 612 C CA . TRP A 1 82 ? 16.094 -3.385 -18.297 1 68.94 82 TRP A CA 1
ATOM 613 C C . TRP A 1 82 ? 16.953 -3.658 -17.062 1 68.94 82 TRP A C 1
ATOM 615 O O . TRP A 1 82 ? 17.516 -4.746 -16.922 1 68.94 82 TRP A O 1
ATOM 625 N N . SER A 1 83 ? 17 -2.695 -16.125 1 76.94 83 SER A N 1
ATOM 626 C CA . SER A 1 83 ? 17.75 -2.945 -14.898 1 76.94 83 SER A CA 1
ATOM 627 C C . SER A 1 83 ? 17.141 -4.09 -14.102 1 76.94 83 SER A C 1
ATOM 629 O O . SER A 1 83 ? 17.859 -4.926 -13.547 1 76.94 83 SER A O 1
ATOM 631 N N . TRP A 1 84 ? 15.953 -4.098 -14.102 1 82 84 TRP A N 1
ATOM 632 C CA . TRP A 1 84 ? 15.242 -5.18 -13.43 1 82 84 TRP A CA 1
ATOM 633 C C . TRP A 1 84 ? 15.578 -6.527 -14.07 1 82 84 TRP A C 1
ATOM 635 O O . TRP A 1 84 ? 15.938 -7.477 -13.367 1 82 84 TRP A O 1
ATOM 645 N N . ARG A 1 85 ? 15.539 -6.594 -15.367 1 82.75 85 ARG A N 1
ATOM 646 C CA . ARG A 1 85 ? 15.781 -7.84 -16.094 1 82.75 85 ARG A CA 1
ATOM 647 C C . ARG A 1 85 ? 17.219 -8.32 -15.906 1 82.75 85 ARG A C 1
ATOM 649 O O . ARG A 1 85 ? 17.453 -9.516 -15.75 1 82.75 85 ARG A O 1
ATOM 656 N N . ASP A 1 86 ? 18.062 -7.348 -15.922 1 85.44 86 ASP A N 1
ATOM 657 C CA . ASP A 1 86 ? 19.469 -7.691 -15.742 1 85.44 86 ASP A CA 1
ATOM 658 C C . ASP A 1 86 ? 19.719 -8.312 -14.375 1 85.44 86 ASP A C 1
ATOM 660 O O . ASP A 1 86 ? 20.406 -9.336 -14.258 1 85.44 86 ASP A O 1
ATOM 664 N N . LEU A 1 87 ? 19.156 -7.691 -13.422 1 86.56 87 LEU A N 1
ATOM 665 C CA . LEU A 1 87 ? 19.328 -8.234 -12.078 1 86.56 87 LEU A CA 1
ATOM 666 C C . LEU A 1 87 ? 18.641 -9.594 -11.945 1 86.56 87 LEU A C 1
ATOM 668 O O . LEU A 1 87 ? 19.203 -10.516 -11.344 1 86.56 87 LEU A O 1
ATOM 672 N N . MET A 1 88 ? 17.5 -9.703 -12.516 1 90.12 88 MET A N 1
ATOM 673 C CA . MET A 1 88 ? 16.766 -10.953 -12.469 1 90.12 88 MET A CA 1
ATOM 674 C C . MET A 1 88 ? 17.562 -12.094 -13.086 1 90.12 88 MET A C 1
ATOM 676 O O . MET A 1 88 ? 17.703 -13.164 -12.484 1 90.12 88 MET A O 1
ATOM 680 N N . TYR A 1 89 ? 18.219 -11.922 -14.188 1 90.5 89 TYR A N 1
ATOM 681 C CA . TYR A 1 89 ? 19 -12.953 -14.867 1 90.5 89 TYR A CA 1
ATOM 682 C C . TYR A 1 89 ? 20.266 -13.281 -14.086 1 90.5 89 TYR A C 1
ATOM 684 O O . TYR A 1 89 ? 20.688 -14.438 -14.023 1 90.5 89 TYR A O 1
ATOM 692 N N . ARG A 1 90 ? 20.797 -12.227 -13.508 1 90.5 90 ARG A N 1
ATOM 693 C CA . ARG A 1 90 ? 22 -12.453 -12.703 1 90.5 90 ARG A CA 1
ATOM 694 C C . ARG A 1 90 ? 21.688 -13.383 -11.531 1 90.5 90 ARG A C 1
ATOM 696 O O . ARG A 1 90 ? 22.453 -14.305 -11.25 1 90.5 90 ARG A O 1
ATOM 703 N N . PHE A 1 91 ? 20.609 -13.125 -10.867 1 92.31 91 PHE A N 1
ATOM 704 C CA . PHE A 1 91 ? 20.219 -13.969 -9.75 1 92.31 91 PHE A CA 1
ATOM 705 C C . PHE A 1 91 ? 19.859 -15.375 -10.219 1 92.31 91 PHE A C 1
ATOM 707 O O . PHE A 1 91 ? 20.297 -16.359 -9.625 1 92.31 91 PHE A O 1
ATOM 714 N N . ALA A 1 92 ? 19.125 -15.461 -11.297 1 92.38 92 ALA A N 1
ATOM 715 C CA . ALA A 1 92 ? 18.719 -16.766 -11.836 1 92.38 92 ALA A CA 1
ATOM 716 C C . ALA A 1 92 ? 19.922 -17.594 -12.219 1 92.38 92 ALA A C 1
ATOM 718 O O . ALA A 1 92 ? 19.938 -18.812 -12.023 1 92.38 92 ALA A O 1
ATOM 719 N N . LEU A 1 93 ? 20.922 -16.969 -12.75 1 93.88 93 LEU A N 1
ATOM 720 C CA . LEU A 1 93 ? 22.109 -17.672 -13.234 1 93.88 93 LEU A CA 1
ATOM 721 C C . LEU A 1 93 ? 22.938 -18.188 -12.07 1 93.88 93 LEU A C 1
ATOM 723 O O . LEU A 1 93 ? 23.672 -19.172 -12.211 1 93.88 93 LEU A O 1
ATOM 727 N N . LYS A 1 94 ? 22.766 -17.609 -10.906 1 93.75 94 LYS A N 1
ATOM 728 C CA . LYS A 1 94 ? 23.641 -17.922 -9.789 1 93.75 94 LYS A CA 1
ATOM 729 C C . LYS A 1 94 ? 22.953 -18.812 -8.773 1 93.75 94 LYS A C 1
ATOM 731 O O . LYS A 1 94 ? 23.594 -19.453 -7.949 1 93.75 94 LYS A O 1
ATOM 736 N N . ILE A 1 95 ? 21.719 -18.875 -8.773 1 96.38 95 ILE A N 1
ATOM 737 C CA . ILE A 1 95 ? 20.969 -19.453 -7.668 1 96.38 95 ILE A CA 1
ATOM 738 C C . ILE A 1 95 ? 21.203 -20.969 -7.605 1 96.38 95 ILE A C 1
ATOM 740 O O . ILE A 1 95 ? 21.172 -21.641 -8.633 1 96.38 95 ILE A O 1
ATOM 744 N N . THR A 1 96 ? 21.562 -21.531 -6.457 1 96.81 96 THR A N 1
ATOM 745 C CA . THR A 1 96 ? 21.75 -22.953 -6.199 1 96.81 96 THR A CA 1
ATOM 746 C C . THR A 1 96 ? 20.453 -23.594 -5.719 1 96.81 96 THR A C 1
ATOM 748 O O . THR A 1 96 ? 19.516 -22.891 -5.34 1 96.81 96 THR A O 1
ATOM 751 N N . PRO A 1 97 ? 20.391 -24.953 -5.801 1 97.69 97 PRO A N 1
ATOM 752 C CA . PRO A 1 97 ? 19.203 -25.609 -5.266 1 97.69 97 PRO A CA 1
ATOM 753 C C . PRO A 1 97 ? 18.922 -25.234 -3.814 1 97.69 97 PRO A C 1
ATOM 755 O O . PRO A 1 97 ? 17.766 -24.969 -3.457 1 97.69 97 PRO A O 1
ATOM 758 N N . ASP A 1 98 ? 19.953 -25.109 -2.957 1 98.06 98 ASP A N 1
ATOM 759 C CA . ASP A 1 98 ? 19.797 -24.766 -1.547 1 98.06 98 ASP A CA 1
ATOM 760 C C . ASP A 1 98 ? 19.297 -23.344 -1.381 1 98.06 98 ASP A C 1
ATOM 762 O O . ASP A 1 98 ? 18.406 -23.078 -0.556 1 98.06 98 ASP A O 1
ATOM 766 N N . ALA A 1 99 ? 19.859 -22.422 -2.129 1 98.06 99 ALA A N 1
ATOM 767 C CA . ALA A 1 99 ? 19.438 -21.031 -2.062 1 98.06 99 ALA A CA 1
ATOM 768 C C . ALA A 1 99 ? 18 -20.875 -2.525 1 98.06 99 ALA A C 1
ATOM 770 O O . ALA A 1 99 ? 17.219 -20.141 -1.911 1 98.06 99 ALA A O 1
ATOM 771 N N . LEU A 1 100 ? 17.688 -21.594 -3.613 1 98.5 100 LEU A N 1
ATOM 772 C CA . LEU A 1 100 ? 16.328 -21.547 -4.121 1 98.5 100 LEU A CA 1
ATOM 773 C C . LEU A 1 100 ? 15.328 -22.031 -3.07 1 98.5 100 LEU A C 1
ATOM 775 O O . LEU A 1 100 ? 14.289 -21.406 -2.852 1 98.5 100 LEU A O 1
ATOM 779 N N . ALA A 1 101 ? 15.664 -23.125 -2.434 1 98.75 101 ALA A N 1
ATOM 780 C CA . ALA A 1 101 ? 14.805 -23.688 -1.395 1 98.75 101 ALA A CA 1
ATOM 781 C C . ALA A 1 101 ? 14.617 -22.703 -0.241 1 98.75 101 ALA A C 1
ATOM 783 O O . ALA A 1 101 ? 13.508 -22.516 0.255 1 98.75 101 ALA A O 1
ATOM 784 N N . ALA A 1 102 ? 15.672 -22.031 0.187 1 98.81 102 ALA A N 1
ATOM 785 C CA . ALA A 1 102 ? 15.641 -21.094 1.306 1 98.81 102 ALA A CA 1
ATOM 786 C C . ALA A 1 102 ? 14.805 -19.859 0.963 1 98.81 102 ALA A C 1
ATOM 788 O O . ALA A 1 102 ? 13.984 -19.422 1.768 1 98.81 102 ALA A O 1
ATOM 789 N N . ILE A 1 103 ? 15 -19.344 -0.234 1 98.62 103 ILE A N 1
ATOM 790 C CA . ILE A 1 103 ? 14.281 -18.156 -0.676 1 98.62 103 ILE A CA 1
ATOM 791 C C . ILE A 1 103 ? 12.797 -18.469 -0.813 1 98.62 103 ILE A C 1
ATOM 793 O O . ILE A 1 103 ? 11.945 -17.719 -0.33 1 98.62 103 ILE A O 1
ATOM 797 N N . ALA A 1 104 ? 12.516 -19.609 -1.413 1 98.88 104 ALA A N 1
ATOM 798 C CA . ALA A 1 104 ? 11.117 -20.016 -1.592 1 98.88 104 ALA A CA 1
ATOM 799 C C . ALA A 1 104 ? 10.43 -20.219 -0.246 1 98.88 104 ALA A C 1
ATOM 801 O O . ALA A 1 104 ? 9.312 -19.75 -0.037 1 98.88 104 ALA A O 1
ATOM 802 N N . ARG A 1 105 ? 11.086 -20.906 0.66 1 98.88 105 ARG A N 1
ATOM 803 C CA . ARG A 1 105 ? 10.492 -21.188 1.968 1 98.88 105 ARG A CA 1
ATOM 804 C C . ARG A 1 105 ? 10.164 -19.891 2.703 1 98.88 105 ARG A C 1
ATOM 806 O O . ARG A 1 105 ? 9.07 -19.75 3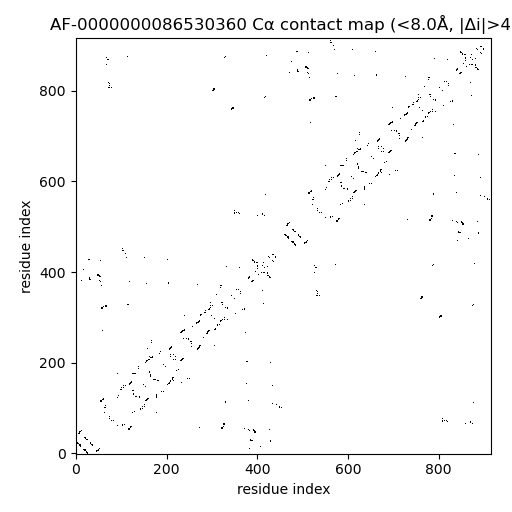.256 1 98.88 105 ARG A O 1
ATOM 813 N N . TRP A 1 106 ? 11.062 -18.938 2.695 1 98.69 106 TRP A N 1
ATOM 814 C CA . TRP A 1 106 ? 10.828 -17.672 3.367 1 98.69 106 TRP A CA 1
ATOM 815 C C . TRP A 1 106 ? 9.688 -16.906 2.703 1 98.69 106 TRP A C 1
ATOM 817 O O . TRP A 1 106 ? 8.812 -16.359 3.385 1 98.69 106 TRP A O 1
ATOM 827 N N . LEU A 1 107 ? 9.734 -16.875 1.388 1 98.69 107 LEU A N 1
ATOM 828 C CA . LEU A 1 107 ? 8.648 -16.234 0.662 1 98.69 107 LEU A CA 1
ATOM 829 C C . LEU A 1 107 ? 7.297 -16.812 1.069 1 98.69 107 LEU A C 1
ATOM 831 O O . LEU A 1 107 ? 6.344 -16.062 1.325 1 98.69 107 LEU A O 1
ATOM 835 N N . TYR A 1 108 ? 7.188 -18.109 1.127 1 98.88 108 TYR A N 1
ATOM 836 C CA . TYR A 1 108 ? 5.93 -18.766 1.455 1 98.88 108 TYR A CA 1
ATOM 837 C C . TYR A 1 108 ? 5.527 -18.484 2.898 1 98.88 108 TYR A C 1
ATOM 839 O O . TYR A 1 108 ? 4.34 -18.359 3.203 1 98.88 108 TYR A O 1
ATOM 847 N N . VAL A 1 109 ? 6.516 -18.344 3.781 1 98.75 109 VAL A N 1
ATOM 848 C CA . VAL A 1 109 ? 6.234 -17.906 5.145 1 98.75 109 VAL A CA 1
ATOM 849 C C . VAL A 1 109 ? 5.609 -16.5 5.117 1 98.75 109 VAL A C 1
ATOM 851 O O . VAL A 1 109 ? 4.598 -16.266 5.777 1 98.75 109 VAL A O 1
ATOM 854 N N . GLU A 1 110 ? 6.207 -15.617 4.363 1 98.31 110 GLU A N 1
ATOM 855 C CA . GLU A 1 110 ? 5.672 -14.266 4.242 1 98.31 110 GLU A CA 1
ATOM 856 C C . GLU A 1 110 ? 4.258 -14.281 3.668 1 98.31 110 GLU A C 1
ATOM 858 O O . GLU A 1 110 ? 3.387 -13.531 4.121 1 98.31 110 GLU A O 1
ATOM 863 N N . MET A 1 111 ? 4.02 -15.133 2.654 1 98.69 111 MET A N 1
ATOM 864 C CA . MET A 1 111 ? 2.689 -15.266 2.066 1 98.69 111 MET A CA 1
ATOM 865 C C . MET A 1 111 ? 1.67 -15.68 3.121 1 98.69 111 MET A C 1
ATOM 867 O O . MET A 1 111 ? 0.603 -15.078 3.23 1 98.69 111 MET A O 1
ATOM 871 N N . LEU A 1 112 ? 2.055 -16.656 3.887 1 98.75 112 LEU A N 1
ATOM 872 C CA . LEU A 1 112 ? 1.16 -17.156 4.922 1 98.75 112 LEU A CA 1
ATOM 873 C C . LEU A 1 112 ? 0.857 -16.078 5.949 1 98.75 112 LEU A C 1
ATOM 875 O O . LEU A 1 112 ? -0.303 -15.859 6.309 1 98.75 112 LEU A O 1
ATOM 879 N N . LYS A 1 113 ? 1.838 -15.359 6.352 1 98.12 113 LYS A N 1
ATOM 880 C CA . LYS A 1 113 ? 1.66 -14.32 7.363 1 98.12 113 LYS A CA 1
ATOM 881 C C . LYS A 1 113 ? 0.748 -13.211 6.852 1 98.12 113 LYS A C 1
ATOM 883 O O . LYS A 1 113 ? 0.07 -12.547 7.637 1 98.12 113 LYS A O 1
ATOM 888 N N . CYS A 1 114 ? 0.704 -13.078 5.547 1 97.19 114 CYS A N 1
ATOM 889 C CA . CYS A 1 114 ? -0.136 -12.047 4.945 1 97.19 114 CYS A CA 1
ATOM 890 C C . CYS A 1 114 ? -1.519 -12.594 4.613 1 97.19 114 CYS A C 1
ATOM 892 O O . CYS A 1 114 ? -2.428 -11.836 4.277 1 97.19 114 CYS A O 1
ATOM 894 N N . GLY A 1 115 ? -1.691 -13.891 4.668 1 98.12 115 GLY A N 1
ATOM 895 C CA . GLY A 1 115 ? -3.021 -14.453 4.496 1 98.12 115 GLY A CA 1
ATOM 896 C C . GLY A 1 115 ? -3.182 -15.227 3.199 1 98.12 115 GLY A C 1
ATOM 897 O O . GLY A 1 115 ? -4.277 -15.695 2.883 1 98.12 115 GLY A O 1
ATOM 898 N N . TYR A 1 116 ? -2.105 -15.375 2.396 1 98.81 116 TYR A N 1
ATOM 899 C CA . TYR A 1 116 ? -2.131 -16.312 1.282 1 98.81 116 TYR A CA 1
ATOM 900 C C . TYR A 1 116 ? -1.967 -17.75 1.774 1 98.81 116 TYR A C 1
ATOM 902 O O . TYR A 1 116 ? -1.032 -18.047 2.52 1 98.81 116 TYR A O 1
ATOM 910 N N . THR A 1 117 ? -2.844 -18.641 1.35 1 98.88 117 THR A N 1
ATOM 911 C CA . THR A 1 117 ? -2.754 -20.016 1.824 1 98.88 117 THR A CA 1
ATOM 912 C C . THR A 1 117 ? -2.475 -20.969 0.667 1 98.88 117 THR A C 1
ATOM 914 O O . THR A 1 117 ? -2.32 -22.172 0.872 1 98.88 117 THR A O 1
ATOM 917 N N . SER A 1 118 ? -2.453 -20.422 -0.517 1 98.75 118 SER A N 1
ATOM 918 C CA . SER A 1 118 ? -2.164 -21.156 -1.747 1 98.75 118 SER A CA 1
ATOM 919 C C . SER A 1 118 ? -1.34 -20.312 -2.711 1 98.75 118 SER A C 1
ATOM 921 O O . SER A 1 118 ? -1.485 -19.078 -2.752 1 98.75 118 SER A O 1
ATOM 923 N N . VAL A 1 119 ? -0.453 -21.031 -3.447 1 98.94 119 VAL A N 1
ATOM 924 C CA . VAL A 1 119 ? 0.361 -20.297 -4.402 1 98.94 119 VAL A CA 1
ATOM 925 C C . VAL A 1 119 ? 0.448 -21.062 -5.719 1 98.94 119 VAL A C 1
ATOM 927 O O . VAL A 1 119 ? 0.555 -22.297 -5.719 1 98.94 119 VAL A O 1
ATOM 930 N N . CYS A 1 120 ? 0.216 -20.375 -6.836 1 98.94 120 CYS A N 1
ATOM 931 C CA . CYS A 1 120 ? 0.588 -20.891 -8.148 1 98.94 120 CYS A CA 1
ATOM 932 C C . CYS A 1 120 ? 1.998 -20.453 -8.523 1 98.94 120 CYS A C 1
ATOM 934 O O . CYS A 1 120 ? 2.254 -19.25 -8.719 1 98.94 120 CYS A O 1
ATOM 936 N N . GLU A 1 121 ? 2.871 -21.422 -8.562 1 98.88 121 GLU A N 1
ATOM 937 C CA . GLU A 1 121 ? 4.285 -21.141 -8.781 1 98.88 121 GLU A CA 1
ATOM 938 C C . GLU A 1 121 ? 4.668 -21.297 -10.25 1 98.88 121 GLU A C 1
ATOM 940 O O . GLU A 1 121 ? 4.633 -22.406 -10.789 1 98.88 121 GLU A O 1
ATOM 945 N N . PHE A 1 122 ? 4.906 -20.156 -10.883 1 98.62 122 PHE A N 1
ATOM 946 C CA . PHE A 1 122 ? 5.398 -20.062 -12.258 1 98.62 122 PHE A CA 1
ATOM 947 C C . PHE A 1 122 ? 6.902 -20.297 -12.305 1 98.62 122 PHE A C 1
ATOM 949 O O . PHE A 1 122 ? 7.688 -19.359 -12.383 1 98.62 122 PHE A O 1
ATOM 956 N N . HIS A 1 123 ? 7.371 -21.578 -12.32 1 98.12 123 HIS A N 1
ATOM 957 C CA . HIS A 1 123 ? 8.742 -22 -12.031 1 98.12 123 HIS A CA 1
ATOM 958 C C . HIS A 1 123 ? 9.539 -22.188 -13.312 1 98.12 123 HIS A C 1
ATOM 960 O O . HIS A 1 123 ? 9.328 -23.156 -14.047 1 98.12 123 HIS A O 1
ATOM 966 N N . TYR A 1 124 ? 10.461 -21.25 -13.586 1 95.31 124 TYR A N 1
ATOM 967 C CA . TYR A 1 124 ? 11.102 -21.375 -14.891 1 95.31 124 TYR A CA 1
ATOM 968 C C . TYR A 1 124 ? 12.594 -21.641 -14.742 1 95.31 124 TYR A C 1
ATOM 970 O O . TYR A 1 124 ? 13.289 -21.875 -15.734 1 95.31 124 TYR A O 1
ATOM 978 N N . VAL A 1 125 ? 13.141 -21.797 -13.531 1 96.88 125 VAL A N 1
ATOM 979 C CA . VAL A 1 125 ? 14.539 -22.203 -13.367 1 96.88 125 VAL A CA 1
ATOM 980 C C . VAL A 1 125 ? 14.633 -23.719 -13.25 1 96.88 125 VAL A C 1
ATOM 982 O O . VAL A 1 125 ? 14.32 -24.281 -12.203 1 96.88 125 VAL A O 1
ATOM 985 N N . HIS A 1 126 ? 15.172 -24.406 -14.312 1 97.44 126 HIS A N 1
ATOM 986 C CA . HIS A 1 126 ? 15.094 -25.859 -14.383 1 97.44 126 HIS A CA 1
ATOM 987 C C . HIS A 1 126 ? 16.484 -26.484 -14.352 1 97.44 126 HIS A C 1
ATOM 989 O O . HIS A 1 126 ? 16.656 -27.609 -13.852 1 97.44 126 HIS A O 1
ATOM 995 N N . HIS A 1 127 ? 17.469 -25.75 -14.914 1 97.75 127 HIS A N 1
ATOM 996 C CA . HIS A 1 127 ? 18.75 -26.359 -15.242 1 97.75 127 HIS A CA 1
ATOM 997 C C . HIS A 1 127 ? 19.875 -25.828 -14.352 1 97.75 127 HIS A C 1
ATOM 999 O O . HIS A 1 127 ? 19.656 -24.891 -13.586 1 97.75 127 HIS A O 1
ATOM 1005 N N . THR A 1 128 ? 21.016 -26.469 -14.531 1 97.25 128 THR A N 1
ATOM 1006 C CA . THR A 1 128 ? 22.203 -26 -13.828 1 97.25 128 THR A CA 1
ATOM 1007 C C . THR A 1 128 ? 22.656 -24.641 -14.375 1 97.25 128 THR A C 1
ATOM 1009 O O . THR A 1 128 ? 22.078 -24.141 -15.344 1 97.25 128 THR A O 1
ATOM 1012 N N . GLN A 1 129 ? 23.594 -24.094 -13.758 1 95.12 129 GLN A N 1
ATOM 1013 C CA . GLN A 1 129 ? 24.062 -22.75 -14.109 1 95.12 129 GLN A CA 1
ATOM 1014 C C . GLN A 1 129 ? 24.609 -22.719 -15.539 1 95.12 129 GLN A C 1
ATOM 1016 O O . GLN A 1 129 ? 24.516 -21.703 -16.219 1 95.12 129 GLN A O 1
ATOM 1021 N N . ASP A 1 130 ? 25.109 -23.859 -16.062 1 95.44 130 ASP A N 1
ATOM 1022 C CA . ASP A 1 130 ? 25.672 -23.891 -17.406 1 95.44 130 ASP A CA 1
ATOM 1023 C C . ASP A 1 130 ? 24.609 -24.344 -18.422 1 95.44 130 ASP A C 1
ATOM 1025 O O . ASP A 1 130 ? 24.922 -24.5 -19.609 1 95.44 130 ASP A O 1
ATOM 1029 N N . GLY A 1 131 ? 23.375 -24.578 -17.953 1 96.06 131 GLY A N 1
ATOM 1030 C CA . GLY A 1 131 ? 22.281 -24.906 -18.859 1 96.06 131 GLY A CA 1
ATOM 1031 C C . GLY A 1 131 ? 22.062 -26.406 -19 1 96.06 131 GLY A C 1
ATOM 1032 O O . GLY A 1 131 ? 21.078 -26.828 -19.609 1 96.06 131 GLY A O 1
ATOM 1033 N N . SER A 1 132 ? 22.969 -27.188 -18.422 1 96.69 132 SER A N 1
ATOM 1034 C CA . SER A 1 132 ? 22.797 -28.641 -18.469 1 96.69 132 SER A CA 1
ATOM 1035 C C . SER A 1 132 ? 21.734 -29.109 -17.484 1 96.69 132 SER A C 1
ATOM 1037 O O . SER A 1 132 ? 21.406 -28.391 -16.531 1 96.69 132 SER A O 1
ATOM 1039 N N . ARG A 1 133 ? 21.203 -30.266 -17.703 1 96.56 133 ARG A N 1
ATOM 1040 C CA . ARG A 1 133 ? 20.203 -30.844 -16.812 1 96.56 133 ARG A CA 1
ATOM 1041 C C . ARG A 1 133 ? 20.844 -31.359 -15.523 1 96.56 133 ARG A C 1
ATOM 1043 O O . ARG A 1 133 ? 21.969 -31.844 -15.539 1 96.56 133 ARG A O 1
ATOM 1050 N N . TYR A 1 134 ? 20.188 -31.234 -14.445 1 96.94 134 TYR A N 1
ATOM 1051 C CA . TYR A 1 134 ? 20.562 -31.953 -13.234 1 96.94 134 TYR A CA 1
ATOM 1052 C C . TYR A 1 134 ? 20.422 -33.469 -13.422 1 96.94 134 TYR A C 1
ATOM 1054 O O . TYR A 1 134 ? 19.625 -33.906 -14.242 1 96.94 134 TYR A O 1
ATOM 1062 N N . PRO A 1 135 ? 21.234 -34.25 -12.633 1 96.25 135 PRO A N 1
ATOM 1063 C CA . PRO A 1 135 ? 21 -35.719 -12.688 1 96.25 135 PRO A CA 1
ATOM 1064 C C . PRO A 1 135 ? 19.562 -36.094 -12.398 1 96.25 135 PRO A C 1
ATOM 1066 O O . PRO A 1 135 ? 19 -36.969 -13.062 1 96.25 135 PRO A O 1
ATOM 1069 N N . GLN A 1 136 ? 19.047 -35.5 -11.461 1 96.56 136 GLN A N 1
ATOM 1070 C CA . GLN A 1 136 ? 17.594 -35.531 -11.242 1 96.56 136 GLN A CA 1
ATOM 1071 C C . GLN A 1 136 ? 16.922 -34.312 -11.883 1 96.56 136 GLN A C 1
ATOM 1073 O O . GLN A 1 136 ? 16.953 -33.219 -11.328 1 96.56 136 GLN A O 1
ATOM 1078 N N . ILE A 1 137 ? 16.266 -34.469 -12.961 1 96.75 137 ILE A N 1
ATOM 1079 C CA . ILE A 1 137 ? 15.82 -33.344 -13.805 1 96.75 137 ILE A CA 1
ATOM 1080 C C . ILE A 1 137 ? 14.828 -32.5 -13.039 1 96.75 137 ILE A C 1
ATOM 1082 O O . ILE A 1 137 ? 14.672 -31.297 -13.328 1 96.75 137 ILE A O 1
ATOM 1086 N N . ALA A 1 138 ?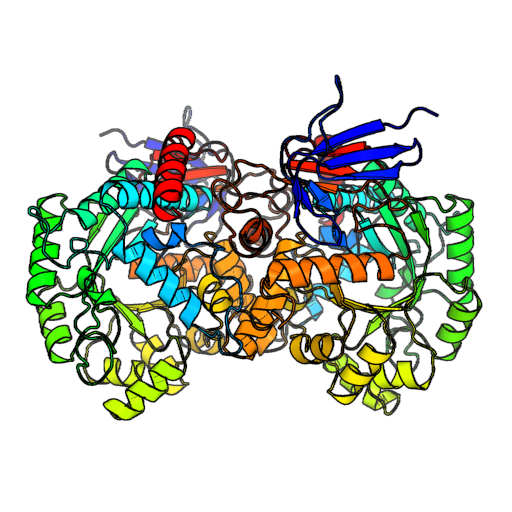 14.188 -33.094 -12.023 1 97.5 138 ALA A N 1
ATOM 1087 C CA . ALA A 1 138 ? 13.164 -32.375 -11.266 1 97.5 138 ALA A CA 1
ATOM 1088 C C . ALA A 1 138 ? 13.773 -31.703 -10.031 1 97.5 138 ALA A C 1
ATOM 1090 O O . ALA A 1 138 ? 13.047 -31.25 -9.141 1 97.5 138 ALA A O 1
ATOM 1091 N N . GLU A 1 139 ? 15.086 -31.594 -9.93 1 97.88 139 GLU A N 1
ATOM 1092 C CA . GLU A 1 139 ? 15.789 -31.156 -8.727 1 97.88 139 GLU A CA 1
ATOM 1093 C C . GLU A 1 139 ? 15.266 -29.828 -8.219 1 97.88 139 GLU A C 1
ATOM 1095 O O . GLU A 1 139 ? 14.828 -29.719 -7.074 1 97.88 139 GLU A O 1
ATOM 1100 N N . LEU A 1 140 ? 15.266 -28.812 -9.031 1 98.19 140 LEU A N 1
ATOM 1101 C CA . LEU A 1 140 ? 14.891 -27.469 -8.594 1 98.19 140 LEU A CA 1
ATOM 1102 C C . LEU A 1 140 ? 13.398 -27.391 -8.328 1 98.19 140 LEU A C 1
ATOM 1104 O O . LEU A 1 140 ? 12.969 -26.75 -7.363 1 98.19 140 LEU A O 1
ATOM 1108 N N . GLY A 1 141 ? 12.57 -28.016 -9.18 1 98.38 141 GLY A N 1
ATOM 1109 C CA . GLY A 1 141 ? 11.141 -28.062 -8.922 1 98.38 141 GLY A CA 1
ATOM 1110 C C . GLY A 1 141 ? 10.789 -28.734 -7.609 1 98.38 141 GLY A C 1
ATOM 1111 O O . GLY A 1 141 ? 9.93 -28.25 -6.867 1 98.38 141 GLY A O 1
ATOM 1112 N N . THR A 1 142 ? 11.477 -29.812 -7.355 1 98.19 142 THR A N 1
ATOM 1113 C CA . THR A 1 142 ? 11.234 -30.562 -6.117 1 98.19 142 THR A CA 1
ATOM 1114 C C . THR A 1 142 ? 11.633 -29.719 -4.906 1 98.19 142 THR A C 1
ATOM 1116 O O . THR A 1 142 ? 10.969 -29.766 -3.869 1 98.19 142 THR A O 1
ATOM 1119 N N . ARG A 1 143 ? 12.711 -28.938 -5.02 1 98.44 143 ARG A N 1
ATOM 1120 C CA . ARG A 1 143 ? 13.133 -28.047 -3.939 1 98.44 143 ARG A CA 1
ATOM 1121 C C . ARG A 1 143 ? 12.047 -27.031 -3.609 1 98.44 143 ARG A C 1
ATOM 1123 O O . ARG A 1 143 ? 11.805 -26.734 -2.439 1 98.44 143 ARG A O 1
ATOM 1130 N N . VAL A 1 144 ? 11.43 -26.5 -4.605 1 98.75 144 VAL A N 1
ATOM 1131 C CA . VAL A 1 144 ? 10.383 -25.5 -4.426 1 98.75 144 VAL A CA 1
ATOM 1132 C C . VAL A 1 144 ? 9.148 -26.141 -3.787 1 98.75 144 VAL A C 1
ATOM 1134 O O . VAL A 1 144 ? 8.555 -25.578 -2.869 1 98.75 144 VAL A O 1
ATOM 1137 N N . ILE A 1 145 ? 8.75 -27.312 -4.246 1 98.81 145 ILE A N 1
ATOM 1138 C CA . ILE A 1 145 ? 7.613 -28.047 -3.695 1 98.81 145 ILE A CA 1
ATOM 1139 C C . ILE A 1 145 ? 7.875 -28.375 -2.23 1 98.81 145 ILE A C 1
ATOM 1141 O O . ILE A 1 145 ? 6.992 -28.234 -1.383 1 98.81 145 ILE A O 1
ATOM 1145 N N . ASP A 1 146 ? 9.086 -28.812 -1.943 1 98.75 146 ASP A N 1
ATOM 1146 C CA . ASP A 1 146 ? 9.469 -29.141 -0.572 1 98.75 146 ASP A CA 1
ATOM 1147 C C . ASP A 1 146 ? 9.438 -27.891 0.313 1 98.75 146 ASP A C 1
ATOM 1149 O O . ASP A 1 146 ? 9.07 -27.969 1.488 1 98.75 146 ASP A O 1
ATOM 1153 N N . ALA A 1 147 ? 9.883 -26.781 -0.217 1 98.88 147 ALA A N 1
ATOM 1154 C CA . ALA A 1 147 ? 9.812 -25.516 0.506 1 98.88 147 ALA A CA 1
ATOM 1155 C C . ALA A 1 147 ? 8.375 -25.156 0.867 1 98.88 147 ALA A C 1
ATOM 1157 O O . ALA A 1 147 ? 8.102 -24.688 1.977 1 98.88 147 ALA A O 1
ATOM 1158 N N . ALA A 1 148 ? 7.477 -25.375 -0.071 1 98.88 148 ALA A N 1
ATOM 1159 C CA . ALA A 1 148 ? 6.059 -25.125 0.18 1 98.88 148 ALA A CA 1
ATOM 1160 C C . ALA A 1 148 ? 5.531 -26.016 1.294 1 98.88 148 ALA A C 1
ATOM 1162 O O . ALA A 1 148 ? 4.84 -25.562 2.203 1 98.88 148 ALA A O 1
ATOM 1163 N N . ARG A 1 149 ? 5.879 -27.266 1.18 1 98.62 149 ARG A N 1
ATOM 1164 C CA . ARG A 1 149 ? 5.48 -28.219 2.203 1 98.62 149 ARG A CA 1
ATOM 1165 C C . ARG A 1 149 ? 6.012 -27.812 3.572 1 98.62 149 ARG A C 1
ATOM 1167 O O . ARG A 1 149 ? 5.273 -27.828 4.559 1 98.62 149 ARG A O 1
ATOM 1174 N N . ALA A 1 150 ? 7.258 -27.453 3.621 1 98.62 150 ALA A N 1
ATOM 1175 C CA . ALA A 1 150 ? 7.898 -27.047 4.875 1 98.62 150 ALA A CA 1
ATOM 1176 C C . ALA A 1 150 ? 7.223 -25.812 5.465 1 98.62 150 ALA A C 1
ATOM 1178 O O . ALA A 1 150 ? 6.988 -25.75 6.676 1 98.62 150 ALA A O 1
ATOM 1179 N N . ALA A 1 151 ? 6.91 -24.828 4.676 1 98.81 151 ALA A N 1
ATOM 1180 C CA . ALA A 1 151 ? 6.25 -23.625 5.145 1 98.81 151 ALA A CA 1
ATOM 1181 C C . ALA A 1 151 ? 4.805 -23.906 5.547 1 98.81 151 ALA A C 1
ATOM 1183 O O . ALA A 1 151 ? 4.25 -23.219 6.41 1 98.81 151 ALA A O 1
ATOM 1184 N N . GLY A 1 152 ? 4.176 -24.844 4.828 1 98.75 152 GLY A N 1
ATOM 1185 C CA . GLY A 1 152 ? 2.795 -25.203 5.102 1 98.75 152 GLY A CA 1
ATOM 1186 C C . GLY A 1 152 ? 1.808 -24.547 4.152 1 98.75 152 GLY A C 1
ATOM 1187 O O . GLY A 1 152 ? 0.626 -24.406 4.477 1 98.75 152 GLY A O 1
ATOM 1188 N N . ILE A 1 153 ? 2.264 -24.156 2.984 1 98.88 153 ILE A N 1
ATOM 1189 C CA . ILE A 1 153 ? 1.369 -23.516 2.027 1 98.88 153 ILE A CA 1
ATOM 1190 C C . ILE A 1 153 ? 0.992 -24.5 0.929 1 98.88 153 ILE A C 1
ATOM 1192 O O . ILE A 1 153 ? 1.79 -25.375 0.567 1 98.88 153 ILE A O 1
ATOM 1196 N N . GLY A 1 154 ? -0.275 -24.5 0.428 1 98.88 154 GLY A N 1
ATOM 1197 C CA . GLY A 1 154 ? -0.627 -25.25 -0.76 1 98.88 154 GLY A CA 1
ATOM 1198 C C . GLY A 1 154 ? -0.003 -24.703 -2.027 1 98.88 154 GLY A C 1
ATOM 1199 O O . GLY A 1 154 ? 0.19 -23.5 -2.156 1 98.88 154 GLY A O 1
ATOM 1200 N N . ILE A 1 155 ? 0.269 -25.625 -3 1 98.94 155 ILE A N 1
ATOM 1201 C CA . ILE A 1 155 ? 1.001 -25.141 -4.164 1 98.94 155 ILE A CA 1
ATOM 1202 C C . ILE A 1 155 ? 0.454 -25.797 -5.43 1 98.94 155 ILE A C 1
ATOM 1204 O O . ILE A 1 155 ? 0.143 -26.984 -5.434 1 98.94 155 ILE A O 1
ATOM 1208 N N . THR A 1 156 ? 0.166 -25.031 -6.398 1 98.94 156 THR A N 1
ATOM 1209 C CA . THR A 1 156 ? 0.062 -25.469 -7.785 1 98.94 156 THR A CA 1
ATOM 1210 C C . THR A 1 156 ? 1.361 -25.188 -8.539 1 98.94 156 THR A C 1
ATOM 1212 O O . THR A 1 156 ? 1.713 -24.031 -8.781 1 98.94 156 THR A O 1
ATOM 1215 N N . MET A 1 157 ? 2.078 -26.25 -8.797 1 98.88 157 MET A N 1
ATOM 1216 C CA . MET A 1 157 ? 3.379 -26.156 -9.453 1 98.88 157 MET A CA 1
ATOM 1217 C C . MET A 1 157 ? 3.219 -26.094 -10.969 1 98.88 157 MET A C 1
ATOM 1219 O O . MET A 1 157 ? 2.633 -27 -11.57 1 98.88 157 MET A O 1
ATOM 1223 N N . LEU A 1 158 ? 3.699 -24.969 -11.57 1 98.88 158 LEU A N 1
ATOM 1224 C CA . LEU A 1 158 ? 3.561 -24.734 -13 1 98.88 158 LEU A CA 1
ATOM 1225 C C . LEU A 1 158 ? 4.926 -24.609 -13.664 1 98.88 158 LEU A C 1
ATOM 1227 O O . LEU A 1 158 ? 5.398 -23.484 -13.898 1 98.88 158 LEU A O 1
ATOM 1231 N N . PRO A 1 159 ? 5.598 -25.75 -13.977 1 98.56 159 PRO A N 1
ATOM 1232 C CA . PRO A 1 159 ? 6.836 -25.625 -14.75 1 98.56 159 PRO A CA 1
ATOM 1233 C C . PRO A 1 159 ? 6.641 -24.859 -16.062 1 98.56 159 PRO A C 1
ATOM 1235 O O . PRO A 1 159 ? 5.617 -25.016 -16.734 1 98.56 159 PRO A O 1
ATOM 1238 N N . VAL A 1 160 ? 7.578 -24 -16.359 1 98.56 160 VAL A N 1
ATOM 1239 C CA . VAL A 1 160 ? 7.426 -23.047 -17.453 1 98.56 160 VAL A CA 1
ATOM 1240 C C . VAL A 1 160 ? 8.094 -23.578 -18.719 1 98.56 160 VAL A C 1
ATOM 1242 O O . VAL A 1 160 ? 9.227 -24.062 -18.672 1 98.56 160 VAL A O 1
ATOM 1245 N N . SER A 1 161 ? 7.383 -23.516 -19.812 1 97.94 161 SER A N 1
ATOM 1246 C CA . SER A 1 161 ? 7.945 -23.766 -21.125 1 97.94 161 SER A CA 1
ATOM 1247 C C . SER A 1 161 ? 8.531 -22.5 -21.734 1 97.94 161 SER A C 1
ATOM 1249 O O . SER A 1 161 ? 7.809 -21.547 -22.016 1 97.94 161 SER A O 1
ATOM 1251 N N . TYR A 1 162 ? 9.766 -22.484 -21.844 1 97.25 162 TYR A N 1
ATOM 1252 C CA . TYR A 1 162 ? 10.555 -21.391 -22.406 1 97.25 162 TYR A CA 1
ATOM 1253 C C . TYR A 1 162 ? 11.453 -21.891 -23.531 1 97.25 162 TYR A C 1
ATOM 1255 O O . TYR A 1 162 ? 12.469 -22.547 -23.281 1 97.25 162 TYR A O 1
ATOM 1263 N N . GLN A 1 163 ? 11.086 -21.594 -24.797 1 96.44 163 GLN A N 1
ATOM 1264 C CA . GLN A 1 163 ? 11.789 -22.141 -25.953 1 96.44 163 GLN A CA 1
ATOM 1265 C C . GLN A 1 163 ? 12.602 -21.047 -26.656 1 96.44 163 GLN A C 1
ATOM 1267 O O . GLN A 1 163 ? 13.664 -21.344 -27.234 1 96.44 163 GLN A O 1
ATOM 1272 N N . PHE A 1 164 ? 12.039 -19.828 -26.656 1 96.5 164 PHE A N 1
ATOM 1273 C CA . PHE A 1 164 ? 12.578 -18.797 -27.531 1 96.5 164 PHE A CA 1
ATOM 1274 C C . PHE A 1 164 ? 12.766 -17.484 -26.781 1 96.5 164 PHE A C 1
ATOM 1276 O O . PHE A 1 164 ? 12.141 -17.266 -25.734 1 96.5 164 PHE A O 1
ATOM 1283 N N . ALA A 1 165 ? 13.578 -16.594 -27.328 1 94.5 165 ALA A N 1
ATOM 1284 C CA . ALA A 1 165 ? 13.875 -15.305 -26.703 1 94.5 165 ALA A CA 1
ATOM 1285 C C . ALA A 1 165 ? 12.875 -14.242 -27.141 1 94.5 165 ALA A C 1
ATOM 1287 O O . ALA A 1 165 ? 12.797 -13.172 -26.531 1 94.5 165 ALA A O 1
ATOM 1288 N N . GLY A 1 166 ? 12.117 -14.555 -28.172 1 94.62 166 GLY A N 1
ATOM 1289 C CA . GLY A 1 166 ? 11.18 -13.578 -28.703 1 94.62 166 GLY A CA 1
ATOM 1290 C C . GLY A 1 166 ? 10.32 -14.117 -29.828 1 94.62 166 GLY A C 1
ATOM 1291 O O . GLY A 1 166 ? 10.5 -15.258 -30.266 1 94.62 166 GLY A O 1
ATOM 1292 N N . PHE A 1 167 ? 9.438 -13.305 -30.312 1 95.19 167 PHE A N 1
ATOM 1293 C CA . PHE A 1 167 ? 8.547 -13.672 -31.391 1 95.19 167 PHE A CA 1
ATOM 1294 C C . PHE A 1 167 ? 9.336 -14.102 -32.625 1 95.19 167 PHE A C 1
ATOM 1296 O O . PHE A 1 167 ? 10.445 -13.617 -32.844 1 95.19 167 PHE A O 1
ATOM 1303 N N . GLY A 1 168 ? 8.75 -15.039 -33.375 1 92.81 168 GLY A N 1
ATOM 1304 C CA . GLY A 1 168 ? 9.414 -15.547 -34.562 1 92.81 168 GLY A CA 1
ATOM 1305 C C . GLY A 1 168 ? 10.469 -16.594 -34.281 1 92.81 168 GLY A C 1
ATOM 1306 O O . GLY A 1 168 ? 11.453 -16.719 -35 1 92.81 168 GLY A O 1
ATOM 1307 N N . ASP A 1 169 ? 10.359 -17.172 -33.156 1 94.5 169 ASP A N 1
ATOM 1308 C CA . ASP A 1 169 ? 11.25 -18.25 -32.719 1 94.5 169 ASP A CA 1
ATOM 1309 C C . ASP A 1 169 ? 12.688 -17.75 -32.625 1 94.5 169 ASP A C 1
ATOM 1311 O O . ASP A 1 169 ? 13.609 -18.422 -33.125 1 94.5 169 ASP A O 1
ATOM 1315 N N . LYS A 1 170 ? 12.82 -16.562 -32.125 1 95.38 170 LYS A N 1
ATOM 1316 C CA . LYS A 1 170 ? 14.164 -16.047 -31.922 1 95.38 170 LYS A CA 1
ATOM 1317 C C . LYS A 1 170 ? 14.961 -16.953 -30.984 1 95.38 170 LYS A C 1
ATOM 1319 O O . LYS A 1 170 ? 14.492 -17.297 -29.906 1 95.38 170 LYS A O 1
ATOM 1324 N N . PRO A 1 171 ? 16.156 -17.297 -31.391 1 96.19 171 PRO A N 1
ATOM 1325 C CA . PRO A 1 171 ? 16.922 -18.219 -30.562 1 96.19 171 PRO A CA 1
ATOM 1326 C C . PRO A 1 171 ? 17.172 -17.688 -29.156 1 96.19 171 PRO A C 1
ATOM 1328 O O . PRO A 1 171 ? 17.328 -16.484 -28.969 1 96.19 171 PRO A O 1
ATOM 1331 N N . PRO A 1 172 ? 17.234 -18.594 -28.219 1 95.75 172 PRO A N 1
ATOM 1332 C CA . PRO A 1 172 ? 17.484 -18.172 -26.844 1 95.75 172 PRO A CA 1
ATOM 1333 C C . PRO A 1 172 ? 18.812 -17.453 -26.672 1 95.75 172 PRO A C 1
ATOM 1335 O O . PRO A 1 172 ? 19.766 -17.719 -27.406 1 95.75 172 PRO A O 1
ATOM 1338 N N . ARG A 1 173 ? 18.797 -16.562 -25.734 1 93.31 173 ARG A N 1
ATOM 1339 C CA . ARG A 1 173 ? 20.031 -15.898 -25.344 1 93.31 173 ARG A CA 1
ATOM 1340 C C . ARG A 1 173 ? 20.828 -16.75 -24.359 1 93.31 173 ARG A C 1
ATOM 1342 O O . ARG A 1 173 ? 20.266 -17.625 -23.688 1 93.31 173 ARG A O 1
ATOM 1349 N N . ASP A 1 174 ? 22.031 -16.406 -24.203 1 94.56 174 ASP A N 1
ATOM 1350 C CA . ASP A 1 174 ? 22.906 -17.172 -23.312 1 94.56 174 ASP A CA 1
ATOM 1351 C C . ASP A 1 174 ? 22.422 -17.078 -21.875 1 94.56 174 ASP A C 1
ATOM 1353 O O . ASP A 1 174 ? 22.5 -18.062 -21.125 1 94.56 174 ASP A O 1
ATOM 1357 N N . ASP A 1 175 ? 21.938 -15.961 -21.438 1 93 175 ASP A N 1
ATOM 1358 C CA . ASP A 1 175 ? 21.531 -15.758 -20.062 1 93 175 ASP A CA 1
ATOM 1359 C C . ASP A 1 175 ? 20.188 -16.422 -19.781 1 93 175 ASP A C 1
ATOM 1361 O O . ASP A 1 175 ? 19.703 -16.406 -18.641 1 93 175 ASP A O 1
ATOM 1365 N N . GLN A 1 176 ? 19.609 -17.062 -20.797 1 95.69 176 GLN A N 1
ATOM 1366 C CA . GLN A 1 176 ? 18.344 -17.781 -20.625 1 95.69 176 GLN A CA 1
ATOM 1367 C C . GLN A 1 176 ? 18.578 -19.281 -20.547 1 95.69 176 GLN A C 1
ATOM 1369 O O . GLN A 1 176 ? 17.609 -20.062 -20.453 1 95.69 176 GLN A O 1
ATOM 1374 N N . ARG A 1 177 ? 19.812 -19.781 -20.547 1 96.06 177 ARG A N 1
ATOM 1375 C CA . ARG A 1 177 ? 20.188 -21.172 -20.719 1 96.06 177 ARG A CA 1
ATOM 1376 C C . ARG A 1 177 ? 19.578 -22.047 -19.625 1 96.06 177 ARG A C 1
ATOM 1378 O O . ARG A 1 177 ? 19.328 -23.234 -19.828 1 96.06 177 ARG A O 1
ATOM 1385 N N . ARG A 1 178 ? 19.266 -21.422 -18.5 1 96.81 178 ARG A N 1
ATOM 1386 C CA . ARG A 1 178 ? 18.766 -22.234 -17.391 1 96.81 178 ARG A CA 1
ATOM 1387 C C . ARG A 1 178 ? 17.25 -22.438 -17.5 1 96.81 178 ARG A C 1
ATOM 1389 O O . ARG A 1 178 ? 16.688 -23.266 -16.781 1 96.81 178 ARG A O 1
ATOM 1396 N N . PHE A 1 179 ? 16.562 -21.719 -18.438 1 95.5 179 PHE A N 1
ATOM 1397 C CA . PHE A 1 179 ? 15.109 -21.703 -18.562 1 95.5 179 PHE A CA 1
ATOM 1398 C C . PHE A 1 179 ? 14.672 -22.578 -19.75 1 95.5 179 PHE A C 1
ATOM 1400 O O . PHE A 1 179 ? 13.523 -23.031 -19.797 1 95.5 179 PHE A O 1
ATOM 1407 N N . ILE A 1 180 ? 15.602 -22.781 -20.703 1 96.5 180 ILE A N 1
ATOM 1408 C CA . ILE A 1 180 ? 15.227 -23.25 -22.031 1 96.5 180 ILE A CA 1
ATOM 1409 C C . ILE A 1 180 ? 14.883 -24.75 -21.969 1 96.5 180 ILE A C 1
ATOM 1411 O O . ILE A 1 180 ? 15.641 -25.531 -21.406 1 96.5 180 ILE A O 1
ATOM 1415 N N . ASN A 1 181 ? 13.766 -25.031 -22.516 1 96.25 181 ASN A N 1
ATOM 1416 C CA . ASN A 1 181 ? 13.297 -26.406 -22.609 1 96.25 181 ASN A CA 1
ATOM 1417 C C . ASN A 1 181 ? 12.422 -26.625 -23.844 1 96.25 181 ASN A C 1
ATOM 1419 O O . ASN A 1 181 ? 11.859 -25.672 -24.391 1 96.25 181 ASN A O 1
ATOM 1423 N N . THR A 1 182 ? 12.43 -27.859 -24.344 1 96 182 THR A N 1
ATOM 1424 C CA . THR A 1 182 ? 11.453 -28.234 -25.359 1 96 182 THR A CA 1
ATOM 1425 C C . THR A 1 182 ? 10.133 -28.656 -24.719 1 96 182 THR A C 1
ATOM 1427 O O . THR A 1 182 ? 10.094 -29 -23.531 1 96 182 THR A O 1
ATOM 1430 N N . PRO A 1 183 ? 9.008 -28.594 -25.516 1 97.31 183 PRO A N 1
ATOM 1431 C CA . PRO A 1 183 ? 7.742 -29.078 -24.953 1 97.31 183 PRO A CA 1
ATOM 1432 C C . PRO A 1 183 ? 7.836 -30.5 -24.438 1 97.31 183 PRO A C 1
ATOM 1434 O O . PRO A 1 183 ? 7.336 -30.797 -23.344 1 97.31 183 PRO A O 1
ATOM 1437 N N . ASP A 1 184 ? 8.539 -31.375 -25.156 1 97.19 184 ASP A N 1
ATOM 1438 C CA . ASP A 1 184 ? 8.711 -32.75 -24.719 1 97.19 184 ASP A CA 1
ATOM 1439 C C . ASP A 1 184 ? 9.555 -32.812 -23.453 1 97.19 184 ASP A C 1
ATOM 1441 O O . ASP A 1 184 ? 9.281 -33.625 -22.547 1 97.19 184 ASP A O 1
ATOM 1445 N N . GLY A 1 185 ? 10.562 -32.031 -23.484 1 97.06 185 GLY A N 1
ATOM 1446 C CA . GLY A 1 185 ? 11.406 -31.953 -22.297 1 97.06 185 GLY A CA 1
ATOM 1447 C C . GLY A 1 185 ? 10.664 -31.484 -21.062 1 97.06 185 GLY A C 1
ATOM 1448 O O . GLY A 1 185 ? 10.906 -31.969 -19.953 1 97.06 185 GLY A O 1
ATOM 1449 N N . LEU A 1 186 ? 9.812 -30.562 -21.266 1 97.69 186 LEU A N 1
ATOM 1450 C CA . LEU A 1 186 ? 9.031 -30.047 -20.141 1 97.69 186 LEU A CA 1
ATOM 1451 C C . LEU A 1 186 ? 8.047 -31.094 -19.641 1 97.69 186 LEU A C 1
ATOM 1453 O O . LEU A 1 186 ? 7.828 -31.219 -18.438 1 97.69 186 LEU A O 1
ATOM 1457 N N . LEU A 1 187 ? 7.402 -31.828 -20.562 1 98 187 LEU A N 1
ATOM 1458 C CA . LEU A 1 187 ? 6.488 -32.906 -20.188 1 98 187 LEU A CA 1
ATOM 1459 C C . LEU A 1 187 ? 7.223 -34 -19.406 1 98 187 LEU A C 1
ATOM 1461 O O . LEU A 1 187 ? 6.684 -34.562 -18.453 1 98 187 LEU A O 1
ATOM 1465 N N . GLU A 1 188 ? 8.461 -34.281 -19.844 1 98.12 188 GLU A N 1
ATOM 1466 C CA . GLU A 1 188 ? 9.297 -35.219 -19.109 1 98.12 188 GLU A CA 1
ATOM 1467 C C . GLU A 1 188 ? 9.578 -34.719 -17.703 1 98.12 188 GLU A C 1
ATOM 1469 O O . GLU A 1 188 ? 9.523 -35.469 -16.734 1 98.12 188 GLU A O 1
ATOM 1474 N N . LEU A 1 189 ? 9.914 -33.438 -17.594 1 98 189 LEU A N 1
ATOM 1475 C CA . LEU A 1 189 ? 10.156 -32.812 -16.297 1 98 189 LEU A CA 1
ATOM 1476 C C . LEU A 1 189 ? 8.922 -32.906 -15.414 1 98 189 LEU A C 1
ATOM 1478 O O . LEU A 1 189 ? 9.031 -33.219 -14.227 1 98 189 LEU A O 1
ATOM 1482 N N . LEU A 1 190 ? 7.77 -32.625 -15.93 1 97.88 190 LEU A N 1
ATOM 1483 C CA . LEU A 1 190 ? 6.504 -32.688 -15.211 1 97.88 190 LEU A CA 1
ATOM 1484 C C . LEU A 1 190 ? 6.258 -34.094 -14.68 1 97.88 190 LEU A C 1
ATOM 1486 O O . LEU A 1 190 ? 5.883 -34.281 -13.523 1 97.88 190 LEU A O 1
ATOM 1490 N N . ASP A 1 191 ? 6.488 -35.062 -15.539 1 97.62 191 ASP A N 1
ATOM 1491 C CA . ASP A 1 191 ? 6.324 -36.469 -15.148 1 97.62 191 ASP A CA 1
ATOM 1492 C C . ASP A 1 191 ? 7.289 -36.844 -14.023 1 97.62 191 ASP A C 1
ATOM 1494 O O . ASP A 1 191 ? 6.922 -37.562 -13.094 1 97.62 191 ASP A O 1
ATOM 1498 N N . ALA A 1 192 ? 8.508 -36.344 -14.188 1 98.25 192 ALA A N 1
ATOM 1499 C CA . ALA A 1 192 ? 9.516 -36.625 -13.164 1 98.25 192 ALA A CA 1
ATOM 1500 C C . ALA A 1 192 ? 9.094 -36.031 -11.82 1 98.25 192 ALA A C 1
ATOM 1502 O O . ALA A 1 192 ? 9.242 -36.656 -10.773 1 98.25 192 ALA A O 1
ATOM 1503 N N . MET A 1 193 ? 8.57 -34.812 -11.773 1 98.06 193 MET A N 1
ATOM 1504 C CA . MET A 1 193 ? 8.117 -34.156 -10.547 1 98.06 193 MET A CA 1
ATOM 1505 C C . MET A 1 193 ? 6.961 -34.906 -9.914 1 98.06 193 MET A C 1
ATOM 1507 O O . MET A 1 193 ? 6.934 -35.125 -8.703 1 98.06 193 MET A O 1
ATOM 1511 N N . ARG A 1 194 ? 6.035 -35.406 -10.75 1 97.31 194 ARG A N 1
ATOM 1512 C CA . ARG A 1 194 ? 4.871 -36.156 -10.281 1 97.31 194 ARG A CA 1
ATOM 1513 C C . ARG A 1 194 ? 5.293 -37.469 -9.625 1 97.31 194 ARG A C 1
ATOM 1515 O O . ARG A 1 194 ? 4.664 -37.906 -8.664 1 97.31 194 ARG A O 1
ATOM 1522 N N . ARG A 1 195 ? 6.293 -38.031 -10.211 1 97.5 195 ARG A N 1
ATOM 1523 C CA . ARG A 1 195 ? 6.785 -39.312 -9.664 1 97.5 195 ARG A CA 1
ATOM 1524 C C . ARG A 1 195 ? 7.426 -39.094 -8.297 1 97.5 195 ARG A C 1
ATOM 1526 O O . ARG A 1 195 ? 7.246 -39.906 -7.395 1 97.5 195 ARG A O 1
ATOM 1533 N N . VAL A 1 196 ? 8.164 -38.031 -8.188 1 97.5 196 VAL A N 1
ATOM 1534 C CA . VAL A 1 196 ? 8.852 -37.75 -6.93 1 97.5 196 VAL A CA 1
ATOM 1535 C C . VAL A 1 196 ? 7.836 -37.344 -5.867 1 97.5 196 VAL A C 1
ATOM 1537 O O . VAL A 1 196 ? 7.922 -37.781 -4.719 1 97.5 196 VAL A O 1
ATOM 1540 N N . THR A 1 197 ? 6.906 -36.469 -6.168 1 97.81 197 THR A N 1
ATOM 1541 C CA . THR A 1 197 ? 5.867 -36 -5.258 1 97.81 197 THR A CA 1
ATOM 1542 C C . THR A 1 197 ? 4.5 -36.031 -5.93 1 97.81 197 THR A C 1
ATOM 1544 O O . THR A 1 197 ? 4.086 -35.094 -6.586 1 97.81 197 THR A O 1
ATOM 1547 N N . PRO A 1 198 ? 3.789 -37.062 -5.656 1 97.69 198 PRO A N 1
ATOM 1548 C CA . PRO A 1 198 ? 2.467 -37.188 -6.273 1 97.69 198 PRO A CA 1
ATOM 1549 C C . PRO A 1 198 ? 1.497 -36.094 -5.797 1 97.69 198 PRO A C 1
ATOM 1551 O O . PRO A 1 198 ? 1.641 -35.594 -4.684 1 97.69 198 PRO A O 1
ATOM 1554 N N . GLU A 1 199 ? 0.506 -35.781 -6.645 1 97.38 199 GLU A N 1
ATOM 1555 C CA . GLU A 1 199 ? -0.517 -34.812 -6.312 1 97.38 199 GLU A CA 1
ATOM 1556 C C . GLU A 1 199 ? -1.307 -35.219 -5.074 1 97.38 199 GLU A C 1
ATOM 1558 O O . GLU A 1 199 ? -1.47 -36.406 -4.809 1 97.38 199 GLU A O 1
ATOM 1563 N N . HIS A 1 200 ? -1.718 -34.312 -4.285 1 96.06 200 HIS A N 1
ATOM 1564 C CA . HIS A 1 200 ? -2.633 -34.469 -3.158 1 96.06 200 HIS A CA 1
ATOM 1565 C C . HIS A 1 200 ? -3.396 -33.156 -2.92 1 96.06 200 HIS A C 1
ATOM 1567 O O . HIS A 1 200 ? -3.336 -32.25 -3.738 1 96.06 200 HIS A O 1
ATOM 1573 N N . GLY A 1 201 ? -4.16 -33.062 -1.875 1 94.31 201 GLY A N 1
ATOM 1574 C CA . GLY A 1 201 ? -5.023 -31.922 -1.635 1 94.31 201 GLY A CA 1
ATOM 1575 C C . GLY A 1 201 ? -4.273 -30.594 -1.594 1 94.31 201 GLY A C 1
ATOM 1576 O O . GLY A 1 201 ? -4.828 -29.547 -1.934 1 94.31 201 GLY A O 1
ATOM 1577 N N . GLY A 1 202 ? -3 -30.656 -1.259 1 97.19 202 GLY A N 1
ATOM 1578 C CA . GLY A 1 202 ? -2.191 -29.453 -1.122 1 97.19 202 GLY A CA 1
ATOM 1579 C C . GLY A 1 202 ? -1.23 -29.25 -2.277 1 97.19 202 GLY A C 1
ATOM 1580 O O . GLY A 1 202 ? -0.452 -28.281 -2.281 1 97.19 202 GLY A O 1
ATOM 1581 N N . LEU A 1 203 ? -1.254 -30.094 -3.297 1 98.56 203 LEU A N 1
ATOM 1582 C CA . LEU A 1 203 ? -0.332 -30.016 -4.426 1 98.56 203 LEU A CA 1
ATOM 1583 C C . LEU A 1 203 ? -1.032 -30.406 -5.723 1 98.56 203 LEU A C 1
ATOM 1585 O O . LEU A 1 203 ? -1.626 -31.484 -5.816 1 98.56 203 LEU A O 1
ATOM 1589 N N . ARG A 1 204 ? -1.021 -29.547 -6.645 1 98.62 204 ARG A N 1
ATOM 1590 C CA . ARG A 1 204 ? -1.524 -29.75 -7.996 1 98.62 204 ARG A CA 1
ATOM 1591 C C . ARG A 1 204 ? -0.473 -29.375 -9.039 1 98.62 204 ARG A C 1
ATOM 1593 O O . ARG A 1 204 ? 0.338 -28.469 -8.812 1 98.62 204 ARG A O 1
ATOM 1600 N N . TYR A 1 205 ? -0.406 -30.125 -10.148 1 98.69 205 TYR A N 1
ATOM 1601 C CA . TYR A 1 205 ? 0.525 -29.797 -11.219 1 98.69 205 TYR A CA 1
ATOM 1602 C C . TYR A 1 205 ? -0.211 -29.219 -12.422 1 98.69 205 TYR A C 1
ATOM 1604 O O . TYR A 1 205 ? -1.332 -29.625 -12.734 1 98.69 205 TYR A O 1
ATOM 1612 N N . GLY A 1 206 ? 0.28 -28.266 -13.039 1 98.69 206 GLY A N 1
ATOM 1613 C CA . GLY A 1 206 ? -0.059 -27.719 -14.352 1 98.69 206 GLY A CA 1
ATOM 1614 C C . GLY A 1 206 ? 1.157 -27.328 -15.172 1 98.69 206 GLY A C 1
ATOM 1615 O O . GLY A 1 206 ? 2.217 -27.953 -15.055 1 98.69 206 GLY A O 1
ATOM 1616 N N . VAL A 1 207 ? 0.961 -26.422 -16.094 1 98.44 207 VAL A N 1
ATOM 1617 C CA . VAL A 1 207 ? 2.078 -25.953 -16.906 1 98.44 207 VAL A CA 1
ATOM 1618 C C . VAL A 1 207 ? 1.917 -24.469 -17.188 1 98.44 207 VAL A C 1
ATOM 1620 O O . VAL A 1 207 ? 0.828 -23.906 -17.031 1 98.44 207 VAL A O 1
ATOM 1623 N N . ALA A 1 208 ? 3.01 -23.891 -17.5 1 98.69 208 ALA A N 1
ATOM 1624 C CA . ALA A 1 208 ? 2.984 -22.484 -17.906 1 98.69 208 ALA A CA 1
ATOM 1625 C C . ALA A 1 208 ? 3.805 -22.266 -19.172 1 98.69 208 ALA A C 1
ATOM 1627 O O . ALA A 1 208 ? 5.031 -22.141 -19.109 1 98.69 208 ALA A O 1
ATOM 1628 N N . PRO A 1 209 ? 3.17 -22.312 -20.422 1 98.44 209 PRO A N 1
ATOM 1629 C CA . PRO A 1 209 ? 3.898 -21.625 -21.484 1 98.44 209 PRO A CA 1
ATOM 1630 C C . PRO A 1 209 ? 4.219 -20.172 -21.125 1 98.44 209 PRO A C 1
ATOM 1632 O O . PRO A 1 209 ? 3.314 -19.391 -20.812 1 98.44 209 PRO A O 1
ATOM 1635 N N . HIS A 1 210 ? 5.484 -19.891 -21.062 1 98.06 210 HIS A N 1
ATOM 1636 C CA . HIS A 1 210 ? 5.898 -18.609 -20.484 1 98.06 210 HIS A CA 1
ATOM 1637 C C . HIS A 1 210 ? 5.109 -17.453 -21.078 1 98.06 210 HIS A C 1
ATOM 1639 O O . HIS A 1 210 ? 4.582 -16.609 -20.359 1 98.06 210 HIS A O 1
ATOM 1645 N N . SER A 1 211 ? 5.074 -17.266 -22.359 1 97.81 211 SER A N 1
ATOM 1646 C CA . SER A 1 211 ? 4.418 -16.234 -23.156 1 97.81 211 SER A CA 1
ATOM 1647 C C . SER A 1 211 ? 4.402 -16.594 -24.641 1 97.81 211 SER A C 1
ATOM 1649 O O . SER A 1 211 ? 5.039 -17.562 -25.047 1 97.81 211 SER A O 1
ATOM 1651 N N . LEU A 1 212 ? 3.705 -15.828 -25.391 1 97.5 212 LEU A N 1
ATOM 1652 C CA . LEU A 1 212 ? 3.68 -16.094 -26.812 1 97.5 212 LEU A CA 1
ATOM 1653 C C . LEU A 1 212 ? 5.012 -15.711 -27.469 1 97.5 212 LEU A C 1
ATOM 1655 O O . LEU A 1 212 ? 5.293 -16.125 -28.594 1 97.5 212 LEU A O 1
ATOM 1659 N N . ARG A 1 213 ? 5.816 -14.992 -26.703 1 96.56 213 ARG A N 1
ATOM 1660 C CA . ARG A 1 213 ? 7.156 -14.672 -27.203 1 96.56 213 ARG A CA 1
ATOM 1661 C C . ARG A 1 213 ? 8.102 -15.859 -27.031 1 96.56 213 ARG A C 1
ATOM 1663 O O . ARG A 1 213 ? 9.102 -15.969 -27.734 1 96.56 213 ARG A O 1
ATOM 1670 N N . ALA A 1 214 ? 7.715 -16.766 -26.094 1 97.06 214 ALA A N 1
ATOM 1671 C CA . ALA A 1 214 ? 8.68 -17.766 -25.656 1 97.06 214 ALA A CA 1
ATOM 1672 C C . ALA A 1 214 ? 8.297 -19.156 -26.156 1 97.06 214 ALA A C 1
ATOM 1674 O O . ALA A 1 214 ? 9.047 -20.109 -25.984 1 97.06 214 ALA A O 1
ATOM 1675 N N . VAL A 1 215 ? 7.129 -19.328 -26.781 1 97.38 215 VAL A N 1
ATOM 1676 C CA . VAL A 1 215 ? 6.703 -20.641 -27.25 1 97.38 215 VAL A CA 1
ATOM 1677 C C . VAL A 1 215 ? 6.152 -20.531 -28.672 1 97.38 215 VAL A C 1
ATOM 1679 O O . VAL A 1 215 ? 5.578 -19.5 -29.047 1 97.38 215 VAL A O 1
ATOM 1682 N N . SER A 1 216 ? 6.301 -21.594 -29.484 1 96.44 216 SER A N 1
ATOM 1683 C CA . SER A 1 216 ? 5.695 -21.672 -30.812 1 96.44 216 SER A CA 1
ATOM 1684 C C . SER A 1 216 ? 4.281 -22.25 -30.734 1 96.44 216 SER A C 1
ATOM 1686 O O . SER A 1 216 ? 3.902 -22.859 -29.734 1 96.44 216 SER A O 1
ATOM 1688 N N . GLU A 1 217 ? 3.51 -21.938 -31.797 1 97.25 217 GLU A N 1
ATOM 1689 C CA . GLU A 1 217 ? 2.176 -22.531 -31.891 1 97.25 217 GLU A CA 1
ATOM 1690 C C . GLU A 1 217 ? 2.229 -24.047 -31.75 1 97.25 217 GLU A C 1
ATOM 1692 O O . GLU A 1 217 ? 1.442 -24.625 -31 1 97.25 217 GLU A O 1
ATOM 1697 N N . ASN A 1 218 ? 3.102 -24.688 -32.5 1 97.06 218 ASN A N 1
ATOM 1698 C CA . ASN A 1 218 ? 3.25 -26.141 -32.438 1 97.06 218 ASN A CA 1
ATOM 1699 C C . ASN A 1 218 ? 3.678 -26.594 -31.031 1 97.06 218 ASN A C 1
ATOM 1701 O O . ASN A 1 218 ? 3.178 -27.594 -30.531 1 97.06 218 ASN A O 1
ATOM 1705 N N . GLY A 1 219 ? 4.668 -25.906 -30.484 1 96.88 219 GLY A N 1
ATOM 1706 C CA . GLY A 1 219 ? 5.098 -26.234 -29.125 1 96.88 219 GLY A CA 1
ATOM 1707 C C . GLY A 1 219 ? 3.971 -26.172 -28.109 1 96.88 219 GLY A C 1
ATOM 1708 O O . GLY A 1 219 ? 3.875 -27.031 -27.234 1 96.88 219 GLY A O 1
ATOM 1709 N N . LEU A 1 220 ? 3.166 -25.156 -28.25 1 97.69 220 LEU A N 1
ATOM 1710 C CA . LEU A 1 220 ? 2.02 -25 -27.359 1 97.69 220 LEU A CA 1
ATOM 1711 C C . LEU A 1 220 ? 1.036 -26.156 -27.531 1 97.69 220 LEU A C 1
ATOM 1713 O O . LEU A 1 220 ? 0.486 -26.656 -26.547 1 97.69 220 LEU A O 1
ATOM 1717 N N . ARG A 1 221 ? 0.824 -26.594 -28.75 1 97.88 221 ARG A N 1
ATOM 1718 C CA . ARG A 1 221 ? -0.071 -27.719 -29.016 1 97.88 221 ARG A CA 1
ATOM 1719 C C . ARG A 1 221 ? 0.461 -29 -28.391 1 97.88 221 ARG A C 1
ATOM 1721 O O . ARG A 1 221 ? -0.293 -29.75 -27.781 1 97.88 221 ARG A O 1
ATOM 1728 N N . VAL A 1 222 ? 1.733 -29.25 -28.547 1 97.56 222 VAL A N 1
ATOM 1729 C CA . VAL A 1 222 ? 2.369 -30.422 -27.984 1 97.56 222 VAL A CA 1
ATOM 1730 C C . VAL A 1 222 ? 2.201 -30.438 -26.469 1 97.56 222 VAL A C 1
ATOM 1732 O O . VAL A 1 222 ? 1.857 -31.453 -25.875 1 97.56 222 VAL A O 1
ATOM 1735 N N . LEU A 1 223 ? 2.461 -29.312 -25.875 1 97.19 223 LEU A N 1
ATOM 1736 C CA . LEU A 1 223 ? 2.352 -29.172 -24.422 1 97.19 223 LEU A CA 1
ATOM 1737 C C . LEU A 1 223 ? 0.928 -29.469 -23.953 1 97.19 223 LEU A C 1
ATOM 1739 O O . LEU A 1 223 ? 0.723 -30.234 -23.016 1 97.19 223 LEU A O 1
ATOM 1743 N N . LEU A 1 224 ? -0.066 -28.844 -24.578 1 97.75 224 LEU A N 1
ATOM 1744 C CA . LEU A 1 224 ? -1.464 -28.984 -24.188 1 97.75 224 LEU A CA 1
ATOM 1745 C C . LEU A 1 224 ? -1.941 -30.422 -24.406 1 97.75 224 LEU A C 1
ATOM 1747 O O . LEU A 1 224 ? -2.709 -30.953 -23.594 1 97.75 224 LEU A O 1
ATOM 1751 N N . ASP A 1 225 ? -1.463 -31.047 -25.484 1 97 225 ASP A N 1
ATOM 1752 C CA . ASP A 1 225 ? -1.853 -32.438 -25.797 1 97 225 ASP A CA 1
ATOM 1753 C C . ASP A 1 225 ? -1.294 -33.406 -24.766 1 97 225 ASP A C 1
ATOM 1755 O O . ASP A 1 225 ? -1.861 -34.469 -24.547 1 97 225 ASP A O 1
ATOM 1759 N N . GLY A 1 226 ? -0.212 -33.031 -24.188 1 96.81 226 GLY A N 1
ATOM 1760 C CA . GLY A 1 226 ? 0.453 -33.906 -23.234 1 96.81 226 GLY A CA 1
ATOM 1761 C C . GLY A 1 226 ? -0.049 -33.75 -21.812 1 96.81 226 GLY A C 1
ATOM 1762 O O . GLY A 1 226 ? 0.37 -34.5 -20.922 1 96.81 226 GLY A O 1
ATOM 1763 N N . LEU A 1 227 ? -0.966 -32.906 -21.531 1 95.94 227 LEU A N 1
ATOM 1764 C CA . LEU A 1 227 ? -1.471 -32.594 -20.203 1 95.94 227 LEU A CA 1
ATOM 1765 C C . LEU A 1 227 ? -2.861 -33.188 -20 1 95.94 227 LEU A C 1
ATOM 1767 O O . LEU A 1 227 ? -3.645 -33.281 -20.953 1 95.94 227 LEU A O 1
ATOM 1771 N N . PRO A 1 228 ? -3.137 -33.594 -18.719 1 93.75 228 PRO A N 1
ATOM 1772 C CA . PRO A 1 228 ? -4.543 -33.875 -18.422 1 93.75 228 PRO A CA 1
ATOM 1773 C C . PRO A 1 228 ? -5.473 -32.719 -18.766 1 93.75 228 PRO A C 1
ATOM 1775 O O . PRO A 1 228 ? -5.094 -31.562 -18.625 1 93.75 228 PRO A O 1
ATOM 1778 N N . GLY A 1 229 ? -6.664 -33.031 -19.109 1 93.12 229 GLY A N 1
ATOM 1779 C CA . GLY A 1 229 ? -7.625 -32.062 -19.594 1 93.12 229 GLY A CA 1
ATOM 1780 C C . GLY A 1 229 ? -7.973 -31 -18.562 1 93.12 229 GLY A C 1
ATOM 1781 O O . GLY A 1 229 ? -8.391 -29.891 -18.906 1 93.12 229 GLY A O 1
ATOM 1782 N N . ASP A 1 230 ? -7.77 -31.281 -17.328 1 94.81 230 ASP A N 1
ATOM 1783 C CA . ASP A 1 230 ? -8.18 -30.344 -16.281 1 94.81 230 ASP A CA 1
ATOM 1784 C C . ASP A 1 230 ? -6.965 -29.688 -15.641 1 94.81 230 ASP A C 1
ATOM 1786 O O . ASP A 1 230 ? -7.098 -28.953 -14.656 1 94.81 230 ASP A O 1
ATOM 1790 N N . ALA A 1 231 ? -5.758 -29.969 -16.141 1 97.94 231 ALA A N 1
ATOM 1791 C CA . ALA A 1 231 ? -4.551 -29.359 -15.578 1 97.94 231 ALA A CA 1
ATOM 1792 C C . ALA A 1 231 ? -4.504 -27.859 -15.844 1 97.94 231 ALA A C 1
ATOM 1794 O O . ALA A 1 231 ? -4.777 -27.422 -16.969 1 97.94 231 ALA A O 1
ATOM 1795 N N . PRO A 1 232 ? -4.211 -27.062 -14.812 1 98.75 232 PRO A N 1
ATOM 1796 C CA . PRO A 1 232 ? -4.125 -25.625 -15.008 1 98.75 232 PRO A CA 1
ATOM 1797 C C . PRO A 1 232 ? -3.076 -25.234 -16.047 1 98.75 232 PRO A C 1
ATOM 1799 O O . PRO A 1 232 ? -2.004 -25.844 -16.109 1 98.75 232 PRO A O 1
ATOM 1802 N N . VAL A 1 233 ? -3.389 -24.25 -16.844 1 98.88 233 VAL A N 1
ATOM 1803 C CA . VAL A 1 233 ? -2.482 -23.672 -17.844 1 98.88 233 VAL A CA 1
ATOM 1804 C C . VAL A 1 233 ? -2.363 -22.172 -17.625 1 98.88 233 VAL A C 1
ATOM 1806 O O . VAL A 1 233 ? -3.357 -21.453 -17.703 1 98.88 233 VAL A O 1
ATOM 1809 N N . HIS A 1 234 ? -1.207 -21.688 -17.25 1 98.94 234 HIS A N 1
ATOM 1810 C CA . HIS A 1 234 ? -0.953 -20.266 -17.047 1 98.94 234 HIS A CA 1
ATOM 1811 C C . HIS A 1 234 ? -0.08 -19.703 -18.156 1 98.94 234 HIS A C 1
ATOM 1813 O O . HIS A 1 234 ? 0.829 -20.375 -18.656 1 98.94 234 HIS A O 1
ATOM 1819 N N . ILE A 1 235 ? -0.288 -18.453 -18.547 1 98.88 235 ILE A N 1
ATOM 1820 C CA . ILE A 1 235 ? 0.535 -17.828 -19.578 1 98.88 235 ILE A CA 1
ATOM 1821 C C . ILE A 1 235 ? 0.609 -16.312 -19.328 1 98.88 235 ILE A C 1
ATOM 1823 O O . ILE A 1 235 ? -0.401 -15.688 -19.016 1 98.88 235 ILE A O 1
ATOM 1827 N N . HIS A 1 236 ? 1.818 -15.734 -19.297 1 98.69 236 HIS A N 1
ATOM 1828 C CA . HIS A 1 236 ? 1.929 -14.281 -19.422 1 98.69 236 HIS A CA 1
ATOM 1829 C C . HIS A 1 236 ? 1.402 -13.805 -20.766 1 98.69 236 HIS A C 1
ATOM 1831 O O . HIS A 1 236 ? 1.75 -14.359 -21.812 1 98.69 236 HIS A O 1
ATOM 1837 N N . ILE A 1 237 ? 0.658 -12.703 -20.719 1 98.69 237 ILE A N 1
ATOM 1838 C CA . ILE A 1 237 ? 0.173 -12.281 -22.031 1 98.69 237 ILE A CA 1
ATOM 1839 C C . ILE A 1 237 ? -0.228 -10.805 -21.969 1 98.69 237 ILE A C 1
ATOM 1841 O O . ILE A 1 237 ? -0.898 -10.375 -21.031 1 98.69 237 ILE A O 1
ATOM 1845 N N . ALA A 1 238 ? 0.214 -9.992 -22.891 1 98.38 238 ALA A N 1
ATOM 1846 C CA . ALA A 1 238 ? -0.193 -8.617 -23.156 1 98.38 238 ALA A CA 1
ATOM 1847 C C . ALA A 1 238 ? 0.064 -7.723 -21.938 1 98.38 238 ALA A C 1
ATOM 1849 O O . ALA A 1 238 ? -0.756 -6.859 -21.609 1 98.38 238 ALA A O 1
ATOM 1850 N N . GLU A 1 239 ? 1.147 -7.961 -21.281 1 96.88 239 GLU A N 1
ATOM 1851 C CA . GLU A 1 239 ? 1.487 -7.195 -20.078 1 96.88 239 GLU A CA 1
ATOM 1852 C C . GLU A 1 239 ? 2 -5.805 -20.438 1 96.88 239 GLU A C 1
ATOM 1854 O O . GLU A 1 239 ? 1.647 -4.816 -19.797 1 96.88 239 GLU A O 1
ATOM 1859 N N . GLN A 1 240 ? 2.832 -5.754 -21.453 1 94.75 240 GLN A N 1
ATOM 1860 C CA . GLN A 1 240 ? 3.463 -4.512 -21.891 1 94.75 240 GLN A CA 1
ATOM 1861 C C . GLN A 1 240 ? 3.035 -4.156 -23.312 1 94.75 240 GLN A C 1
ATOM 1863 O O . GLN A 1 240 ? 2.832 -5.043 -24.141 1 94.75 240 GLN A O 1
ATOM 1868 N N . THR A 1 241 ? 3.027 -2.914 -23.594 1 95.5 241 THR A N 1
ATOM 1869 C CA . THR A 1 241 ? 2.633 -2.451 -24.922 1 95.5 241 THR A CA 1
ATOM 1870 C C . THR A 1 241 ? 3.623 -2.932 -25.984 1 95.5 241 THR A C 1
ATOM 1872 O O . THR A 1 241 ? 3.232 -3.25 -27.109 1 95.5 241 THR A O 1
ATOM 1875 N N . ALA A 1 242 ? 4.879 -3.002 -25.578 1 93.81 242 ALA A N 1
ATOM 1876 C CA . ALA A 1 242 ? 5.891 -3.482 -26.5 1 93.81 242 ALA A CA 1
ATOM 1877 C C . ALA A 1 242 ? 5.609 -4.922 -26.922 1 93.81 242 ALA A C 1
ATOM 1879 O O . ALA A 1 242 ? 5.852 -5.297 -28.078 1 93.81 242 ALA A O 1
ATOM 1880 N N . GLU A 1 243 ? 5.152 -5.727 -26.031 1 95.88 243 GLU A N 1
ATOM 1881 C CA . GLU A 1 243 ? 4.781 -7.102 -26.359 1 95.88 243 GLU A CA 1
ATOM 1882 C C . GLU A 1 243 ? 3.65 -7.141 -27.375 1 95.88 243 GLU A C 1
ATOM 1884 O O . GLU A 1 243 ? 3.689 -7.93 -28.328 1 95.88 243 GLU A O 1
ATOM 1889 N N . VAL A 1 244 ? 2.65 -6.328 -27.203 1 97.94 244 VAL A N 1
ATOM 1890 C CA . VAL A 1 244 ? 1.506 -6.277 -28.109 1 97.94 244 VAL A CA 1
ATOM 1891 C C . VAL A 1 244 ? 1.965 -5.863 -29.5 1 97.94 244 VAL A C 1
ATOM 1893 O O . VAL A 1 244 ? 1.628 -6.52 -30.5 1 97.94 244 VAL A O 1
ATOM 1896 N N . ASP A 1 245 ? 2.779 -4.828 -29.547 1 97.56 245 ASP A N 1
ATOM 1897 C CA . ASP A 1 245 ? 3.283 -4.328 -30.828 1 97.56 245 ASP A CA 1
ATOM 1898 C C . ASP A 1 245 ? 4.117 -5.391 -31.531 1 97.56 245 ASP A C 1
ATOM 1900 O O . ASP A 1 245 ? 3.979 -5.59 -32.75 1 97.56 245 ASP A O 1
ATOM 1904 N N . ASP A 1 246 ? 4.941 -6.07 -30.75 1 97.12 246 ASP A N 1
ATOM 1905 C CA . ASP A 1 246 ? 5.809 -7.094 -31.312 1 97.12 246 ASP A CA 1
ATOM 1906 C C . ASP A 1 246 ? 4.996 -8.273 -31.844 1 97.12 246 ASP A C 1
ATOM 1908 O O . ASP A 1 246 ? 5.344 -8.875 -32.844 1 97.12 246 ASP A O 1
ATOM 1912 N N . CYS A 1 247 ? 3.963 -8.609 -31.172 1 98 247 CYS A N 1
ATOM 1913 C CA . CYS A 1 247 ? 3.105 -9.703 -31.609 1 98 247 CYS A CA 1
ATOM 1914 C C . CYS A 1 247 ? 2.404 -9.359 -32.906 1 98 247 CYS A C 1
ATOM 1916 O O . CYS A 1 247 ? 2.322 -10.188 -33.812 1 98 247 CYS A O 1
ATOM 1918 N N . VAL A 1 248 ? 1.902 -8.141 -33 1 98.25 248 VAL A N 1
ATOM 1919 C CA . VAL A 1 248 ? 1.237 -7.684 -34.219 1 98.25 248 VAL A CA 1
ATOM 1920 C C . VAL A 1 248 ? 2.219 -7.711 -35.375 1 98.25 248 VAL A C 1
ATOM 1922 O O . VAL A 1 248 ? 1.871 -8.148 -36.469 1 98.25 248 VAL A O 1
ATOM 1925 N N . ARG A 1 249 ? 3.408 -7.297 -35.125 1 97.56 249 ARG A N 1
ATOM 1926 C CA . ARG A 1 249 ? 4.426 -7.285 -36.188 1 97.56 249 ARG A CA 1
ATOM 1927 C C . ARG A 1 249 ? 4.77 -8.703 -36.625 1 97.56 249 ARG A C 1
ATOM 1929 O O . ARG A 1 249 ? 4.914 -8.969 -37.812 1 97.56 249 ARG A O 1
ATOM 1936 N N . ALA A 1 250 ? 4.867 -9.625 -35.719 1 97 250 ALA A N 1
ATOM 1937 C CA . ALA A 1 250 ? 5.348 -10.977 -36 1 97 250 ALA A CA 1
ATOM 1938 C C . ALA A 1 250 ? 4.23 -11.852 -36.562 1 97 250 ALA A C 1
ATOM 1940 O O . ALA A 1 250 ? 4.465 -12.664 -37.438 1 97 250 ALA A O 1
ATOM 1941 N N . TYR A 1 251 ? 2.988 -11.672 -36 1 96.62 251 TYR A N 1
ATOM 1942 C CA . TYR A 1 251 ? 1.951 -12.664 -36.281 1 96.62 251 TYR A CA 1
ATOM 1943 C C . TYR A 1 251 ? 0.716 -12.008 -36.906 1 96.62 251 TYR A C 1
ATOM 1945 O O . TYR A 1 251 ? -0.222 -12.695 -37.312 1 96.62 251 TYR A O 1
ATOM 1953 N N . GLY A 1 252 ? 0.683 -10.68 -36.906 1 97.25 252 GLY A N 1
ATOM 1954 C CA . GLY A 1 252 ? -0.424 -9.961 -37.531 1 97.25 252 GLY A CA 1
ATOM 1955 C C . GLY A 1 252 ? -1.643 -9.867 -36.625 1 97.25 252 GLY A C 1
ATOM 1956 O O . GLY A 1 252 ? -2.732 -9.516 -37.094 1 97.25 252 GLY A O 1
ATOM 1957 N N . ALA A 1 253 ? -1.471 -10.242 -35.375 1 97.94 253 ALA A N 1
ATOM 1958 C CA . ALA A 1 253 ? -2.574 -10.211 -34.406 1 97.94 253 ALA A CA 1
ATOM 1959 C C . ALA A 1 253 ? -2.078 -9.844 -33.031 1 97.94 253 ALA A C 1
ATOM 1961 O O . ALA A 1 253 ? -0.92 -10.102 -32.688 1 97.94 253 ALA A O 1
ATOM 1962 N N . ARG A 1 254 ? -2.949 -9.227 -32.25 1 98.44 254 ARG A N 1
ATOM 1963 C CA . ARG A 1 254 ? -2.66 -8.977 -30.828 1 98.44 254 ARG A CA 1
ATOM 1964 C C . ARG A 1 254 ? -2.572 -10.289 -30.062 1 98.44 254 ARG A C 1
ATOM 1966 O O . ARG A 1 254 ? -3.176 -11.289 -30.453 1 98.44 254 ARG A O 1
ATOM 1973 N N . PRO A 1 255 ? -1.873 -10.297 -28.938 1 98.38 255 PRO A N 1
ATOM 1974 C CA . PRO A 1 255 ? -1.553 -11.562 -28.281 1 98.38 255 PRO A CA 1
ATOM 1975 C C . PRO A 1 255 ? -2.797 -12.344 -27.859 1 98.38 255 PRO A C 1
ATOM 1977 O O . PRO A 1 255 ? -2.895 -13.547 -28.125 1 98.38 255 PRO A O 1
ATOM 1980 N N . VAL A 1 256 ? -3.729 -11.711 -27.203 1 98.69 256 VAL A N 1
ATOM 1981 C CA . VAL A 1 256 ? -4.906 -12.406 -26.703 1 98.69 256 VAL A CA 1
ATOM 1982 C C . VAL A 1 256 ? -5.758 -12.906 -27.875 1 98.69 256 VAL A C 1
ATOM 1984 O O . VAL A 1 256 ? -6.246 -14.031 -27.859 1 98.69 256 VAL A O 1
ATOM 1987 N N . GLN A 1 257 ? -5.926 -12.062 -28.891 1 98.31 257 GLN A N 1
ATOM 1988 C CA . GLN A 1 257 ? -6.652 -12.469 -30.094 1 98.31 257 GLN A CA 1
ATOM 1989 C C . GLN A 1 257 ? -5.992 -13.672 -30.75 1 98.31 257 GLN A C 1
ATOM 1991 O O . GLN A 1 257 ? -6.676 -14.625 -31.141 1 98.31 257 GLN A O 1
ATOM 1996 N N . TRP A 1 258 ? -4.664 -13.586 -30.891 1 98.5 258 TRP A N 1
ATOM 1997 C CA . TRP A 1 258 ? -3.908 -14.688 -31.484 1 98.5 258 TRP A CA 1
ATOM 1998 C C . TRP A 1 258 ? -4.176 -15.984 -30.734 1 98.5 258 TRP A C 1
ATOM 2000 O O . TRP A 1 258 ? -4.418 -17.031 -31.344 1 98.5 258 TRP A O 1
ATOM 2010 N N . LEU A 1 259 ? -4.09 -15.945 -29.438 1 98.69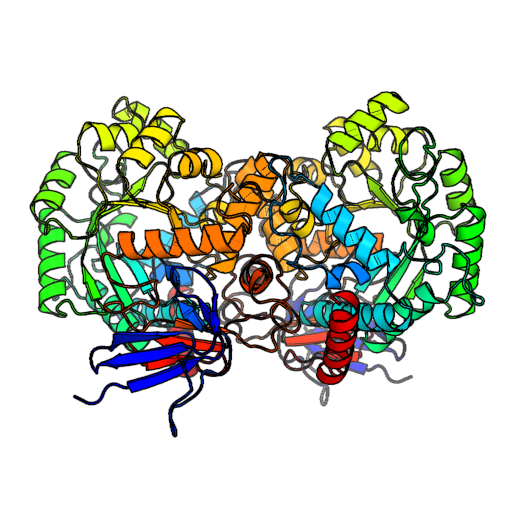 259 LEU A N 1
ATOM 2011 C CA . LEU A 1 259 ? -4.281 -17.125 -28.594 1 98.69 259 LEU A CA 1
ATOM 2012 C C . LEU A 1 259 ? -5.699 -17.672 -28.75 1 98.69 259 LEU A C 1
ATOM 2014 O O . LEU A 1 259 ? -5.891 -18.875 -28.922 1 98.69 259 LEU A O 1
ATOM 2018 N N . LEU A 1 260 ? -6.723 -16.812 -28.734 1 98.25 260 LEU A N 1
ATOM 2019 C CA . LEU A 1 260 ? -8.125 -17.219 -28.781 1 98.25 260 LEU A CA 1
ATOM 2020 C C . LEU A 1 260 ? -8.492 -17.781 -30.141 1 98.25 260 LEU A C 1
ATOM 2022 O O . LEU A 1 260 ? -9.352 -18.656 -30.25 1 98.25 260 LEU A O 1
ATOM 2026 N N . ASP A 1 261 ? -7.844 -17.312 -31.188 1 98.06 261 ASP A N 1
ATOM 2027 C CA . ASP A 1 261 ? -8.117 -17.766 -32.531 1 98.06 261 ASP A CA 1
ATOM 2028 C C . ASP A 1 261 ? -7.594 -19.188 -32.75 1 98.06 261 ASP A C 1
ATOM 2030 O O . ASP A 1 261 ? -8.109 -19.922 -33.594 1 98.06 261 ASP A O 1
ATOM 2034 N N . ARG A 1 262 ? -6.688 -19.609 -32.031 1 98 262 ARG A N 1
ATOM 2035 C CA . ARG A 1 262 ? -5.934 -20.812 -32.406 1 98 262 ARG A CA 1
ATOM 2036 C C . ARG A 1 262 ? -6.117 -21.906 -31.359 1 98 262 ARG A C 1
ATOM 2038 O O . ARG A 1 262 ? -5.898 -23.078 -31.641 1 98 262 ARG A O 1
ATOM 2045 N N . PHE A 1 263 ? -6.434 -21.531 -30.172 1 98.12 263 PHE A N 1
ATOM 2046 C CA . PHE A 1 263 ? -6.539 -22.5 -29.094 1 98.12 263 PHE A CA 1
ATOM 2047 C C . PHE A 1 263 ? -7.883 -22.391 -28.375 1 98.12 263 PHE A C 1
ATOM 2049 O O . PHE A 1 263 ? -8.5 -21.312 -28.391 1 98.12 263 PHE A O 1
ATOM 2056 N N . ASP A 1 264 ? -8.352 -23.484 -27.781 1 96.69 264 ASP A N 1
ATOM 2057 C CA . ASP A 1 264 ? -9.578 -23.484 -26.984 1 96.69 264 ASP A CA 1
ATOM 2058 C C . ASP A 1 264 ? -9.305 -23.031 -25.547 1 96.69 264 ASP A C 1
ATOM 2060 O O . ASP A 1 264 ? -9.25 -23.859 -24.625 1 96.69 264 ASP A O 1
ATOM 2064 N N . VAL A 1 265 ? -9.172 -21.75 -25.375 1 98 265 VAL A N 1
ATOM 2065 C CA . VAL A 1 265 ? -8.945 -21.156 -24.062 1 98 265 VAL A CA 1
ATOM 2066 C C . VAL A 1 265 ? -10.227 -21.234 -23.234 1 98 265 VAL A C 1
ATOM 2068 O O . VAL A 1 265 ? -11.242 -20.641 -23.609 1 98 265 VAL A O 1
ATOM 2071 N N . ASP A 1 266 ? -10.188 -22.016 -22.141 1 97.81 266 ASP A N 1
ATOM 2072 C CA . ASP A 1 266 ? -11.359 -22.219 -21.297 1 97.81 266 ASP A CA 1
ATOM 2073 C C . ASP A 1 266 ? -11.023 -21.969 -19.828 1 97.81 266 ASP A C 1
ATOM 2075 O O . ASP A 1 266 ? -10.078 -21.234 -19.516 1 97.81 266 ASP A O 1
ATOM 2079 N N . ALA A 1 267 ? -11.758 -22.578 -18.922 1 97.69 267 ALA A N 1
ATOM 2080 C CA . ALA A 1 267 ? -11.703 -22.266 -17.484 1 97.69 267 ALA A CA 1
ATOM 2081 C C . ALA A 1 267 ? -10.398 -22.766 -16.875 1 97.69 267 ALA A C 1
ATOM 2083 O O . ALA A 1 267 ? -10.031 -22.344 -15.766 1 97.69 267 ALA A O 1
ATOM 2084 N N . ARG A 1 268 ? -9.664 -23.656 -17.469 1 98.06 268 ARG A N 1
ATOM 2085 C CA . ARG A 1 268 ? -8.422 -24.125 -16.859 1 98.06 268 ARG A CA 1
ATOM 2086 C C . ARG A 1 268 ? -7.277 -23.156 -17.125 1 98.06 268 ARG A C 1
ATOM 2088 O O . ARG A 1 268 ? -6.199 -23.297 -16.531 1 98.06 268 ARG A O 1
ATOM 2095 N N . TRP A 1 269 ? -7.52 -22.125 -18.016 1 98.81 269 TRP A N 1
ATOM 2096 C CA . TRP A 1 269 ? -6.488 -21.172 -18.391 1 98.81 269 TRP A CA 1
ATOM 2097 C C . TRP A 1 269 ? -6.488 -19.984 -17.422 1 98.81 269 TRP A C 1
ATOM 2099 O O . TRP A 1 269 ? -7.547 -19.516 -17 1 98.81 269 TRP A O 1
ATOM 2109 N N . CYS A 1 270 ? -5.328 -19.562 -17.078 1 98.88 270 CYS A N 1
ATOM 2110 C CA . CYS A 1 270 ? -5.082 -18.281 -16.422 1 98.88 270 CYS A CA 1
ATOM 2111 C C . CYS A 1 270 ? -4.195 -17.391 -17.266 1 98.88 270 CYS A C 1
ATOM 2113 O O . CYS A 1 270 ? -3.031 -17.703 -17.516 1 98.88 270 CYS A O 1
ATOM 2115 N N . LEU A 1 271 ? -4.746 -16.328 -17.797 1 98.94 271 LEU A N 1
ATOM 2116 C CA . LEU A 1 271 ? -3.992 -15.312 -18.547 1 98.94 271 LEU A CA 1
ATOM 2117 C C . LEU A 1 271 ? -3.445 -14.242 -17.609 1 98.94 271 LEU A C 1
ATOM 2119 O O . LEU A 1 271 ? -4.184 -13.359 -17.172 1 98.94 271 LEU A O 1
ATOM 2123 N N . VAL A 1 272 ? -2.182 -14.352 -17.297 1 98.88 272 VAL A N 1
ATOM 2124 C CA . VAL A 1 272 ? -1.543 -13.508 -16.297 1 98.88 272 VAL A CA 1
ATOM 2125 C C . VAL A 1 272 ? -1.281 -12.125 -16.875 1 98.88 272 VAL A C 1
ATOM 2127 O O . VAL A 1 272 ? -0.788 -12 -18 1 98.88 272 VAL A O 1
ATOM 2130 N N . HIS A 1 273 ? -1.586 -11.086 -16.109 1 98.44 273 HIS A N 1
ATOM 2131 C CA . HIS A 1 273 ? -1.52 -9.664 -16.406 1 98.44 273 HIS A CA 1
ATOM 2132 C C . HIS A 1 273 ? -2.637 -9.242 -17.359 1 98.44 273 HIS A C 1
ATOM 2134 O O . HIS A 1 273 ? -3.615 -8.617 -16.938 1 98.44 273 HIS A O 1
ATOM 2140 N N . ALA A 1 274 ? -2.477 -9.664 -18.625 1 98.25 274 ALA A N 1
ATOM 2141 C CA . ALA A 1 274 ? -3.453 -9.305 -19.656 1 98.25 274 ALA A CA 1
ATOM 2142 C C . ALA A 1 274 ? -3.822 -7.824 -19.562 1 98.25 274 ALA A C 1
ATOM 2144 O O . ALA A 1 274 ? -4.996 -7.465 -19.688 1 98.25 274 ALA A O 1
ATOM 2145 N N . THR A 1 275 ? -2.852 -6.977 -19.328 1 98.25 275 THR A N 1
ATOM 2146 C CA . THR A 1 275 ? -3.047 -5.566 -19.016 1 98.25 275 THR A CA 1
ATOM 2147 C C . THR A 1 275 ? -3.555 -4.809 -20.234 1 98.25 275 THR A C 1
ATOM 2149 O O . THR A 1 275 ? -4.469 -3.988 -20.141 1 98.25 275 THR A O 1
ATOM 2152 N N . HIS A 1 276 ? -2.943 -5.109 -21.359 1 98 276 HIS A N 1
ATOM 2153 C CA . HIS A 1 276 ? -3.244 -4.348 -22.562 1 98 276 HIS A CA 1
ATOM 2154 C C . HIS A 1 276 ? -4.125 -5.152 -23.516 1 98 276 HIS A C 1
ATOM 2156 O O . HIS A 1 276 ? -3.707 -5.48 -24.625 1 98 276 HIS A O 1
ATOM 2162 N N . VAL A 1 277 ? -5.32 -5.367 -23.094 1 98.5 277 VAL A N 1
ATOM 2163 C CA . VAL A 1 277 ? -6.379 -5.961 -23.906 1 98.5 277 VAL A CA 1
ATOM 2164 C C . VAL A 1 277 ? -7.301 -4.863 -24.438 1 98.5 277 VAL A C 1
ATOM 2166 O O . VAL A 1 277 ? -7.59 -3.893 -23.719 1 98.5 277 VAL A O 1
ATOM 2169 N N . ASP A 1 278 ? -7.691 -4.93 -25.672 1 97.94 278 ASP A N 1
ATOM 2170 C CA . ASP A 1 278 ? -8.656 -3.975 -26.203 1 97.94 278 ASP A CA 1
ATOM 2171 C C . ASP A 1 278 ? -10.086 -4.418 -25.906 1 97.94 278 ASP A C 1
ATOM 2173 O O . ASP A 1 278 ? -10.305 -5.398 -25.188 1 97.94 278 ASP A O 1
ATOM 2177 N N . ALA A 1 279 ? -11.07 -3.691 -26.391 1 98.12 279 ALA A N 1
ATOM 2178 C CA . ALA A 1 279 ? -12.477 -3.934 -26.062 1 98.12 279 ALA A CA 1
ATOM 2179 C C . ALA A 1 279 ? -12.93 -5.305 -26.547 1 98.12 279 ALA A C 1
ATOM 2181 O O . ALA A 1 279 ? -13.664 -6.008 -25.859 1 98.12 279 ALA A O 1
ATOM 2182 N N . ALA A 1 280 ? -12.508 -5.637 -27.766 1 98.25 280 ALA A N 1
ATOM 2183 C CA . ALA A 1 280 ? -12.898 -6.922 -28.344 1 98.25 280 ALA A CA 1
ATOM 2184 C C . ALA A 1 280 ? -12.281 -8.086 -27.562 1 98.25 280 ALA A C 1
ATOM 2186 O O . ALA A 1 280 ? -12.945 -9.078 -27.297 1 98.25 280 ALA A O 1
ATOM 2187 N N . GLU A 1 281 ? -10.992 -7.965 -27.266 1 98.56 281 GLU A N 1
ATOM 2188 C CA . GLU A 1 281 ? -10.305 -8.992 -26.484 1 98.56 281 GLU A CA 1
ATOM 2189 C C . GLU A 1 281 ? -10.922 -9.125 -25.094 1 98.56 281 GLU A C 1
ATOM 2191 O O . GLU A 1 281 ? -11.055 -10.234 -24.578 1 98.56 281 GLU A O 1
ATOM 2196 N N . THR A 1 282 ? -11.234 -7.996 -24.5 1 98.38 282 THR A N 1
ATOM 2197 C CA . THR A 1 282 ? -11.867 -7.984 -23.188 1 98.38 282 THR A CA 1
ATOM 2198 C C . THR A 1 282 ? -13.156 -8.797 -23.203 1 98.38 282 THR A C 1
ATOM 2200 O O . THR A 1 282 ? -13.359 -9.664 -22.344 1 98.38 282 THR A O 1
ATOM 2203 N N . ALA A 1 283 ? -13.984 -8.555 -24.156 1 98.19 283 ALA A N 1
ATOM 2204 C CA . ALA A 1 283 ? -15.266 -9.25 -24.281 1 98.19 283 ALA A CA 1
ATOM 2205 C C . ALA A 1 283 ? -15.055 -10.734 -24.547 1 98.19 283 ALA A C 1
ATOM 2207 O O . ALA A 1 283 ? -15.734 -11.578 -23.953 1 98.19 283 ALA A O 1
ATOM 2208 N N . ALA A 1 284 ? -14.172 -11.031 -25.422 1 98.12 284 ALA A N 1
ATOM 2209 C CA . ALA A 1 284 ? -13.922 -12.422 -25.797 1 98.12 284 ALA A CA 1
ATOM 2210 C C . ALA A 1 284 ? -13.352 -13.219 -24.625 1 98.12 284 ALA A C 1
ATOM 2212 O O . ALA A 1 284 ? -13.75 -14.359 -24.406 1 98.12 284 ALA A O 1
ATOM 2213 N N . LEU A 1 285 ? -12.414 -12.617 -23.938 1 97.81 285 LEU A N 1
ATOM 2214 C CA . LEU A 1 285 ? -11.797 -13.289 -22.797 1 97.81 285 LEU A CA 1
ATOM 2215 C C . LEU A 1 285 ? -12.828 -13.57 -21.703 1 97.81 285 LEU A C 1
ATOM 2217 O O . LEU A 1 285 ? -12.844 -14.648 -21.125 1 97.81 285 LEU A O 1
ATOM 2221 N N . ALA A 1 286 ? -13.648 -12.578 -21.391 1 98.06 286 ALA A N 1
ATOM 2222 C CA . ALA A 1 286 ? -14.688 -12.734 -20.375 1 98.06 286 ALA A CA 1
ATOM 2223 C C . ALA A 1 286 ? -15.617 -13.891 -20.703 1 98.06 286 ALA A C 1
ATOM 2225 O O . ALA A 1 286 ? -16.016 -14.656 -19.828 1 98.06 286 ALA A O 1
ATOM 2226 N N . LYS A 1 287 ? -15.914 -14.047 -21.969 1 97.88 287 LYS A N 1
ATOM 2227 C CA . LYS A 1 287 ? -16.844 -15.078 -22.422 1 97.88 287 LYS A CA 1
ATOM 2228 C C . LYS A 1 287 ? -16.25 -16.469 -22.25 1 97.88 287 LYS A C 1
ATOM 2230 O O . LYS A 1 287 ? -16.969 -17.453 -22.047 1 97.88 287 LYS A O 1
ATOM 2235 N N . ARG A 1 288 ? -14.938 -16.562 -22.328 1 97.88 288 ARG A N 1
ATOM 2236 C CA . ARG A 1 288 ? -14.258 -17.859 -22.281 1 97.88 288 ARG A CA 1
ATOM 2237 C C . ARG A 1 288 ? -14.148 -18.375 -20.844 1 97.88 288 ARG A C 1
ATOM 2239 O O . ARG A 1 288 ? -13.836 -19.547 -20.625 1 97.88 288 ARG A O 1
ATOM 2246 N N . ARG A 1 289 ? -14.32 -17.516 -19.875 1 97.25 289 ARG A N 1
ATOM 2247 C CA . ARG A 1 289 ? -14.305 -17.828 -18.453 1 97.25 289 ARG A CA 1
ATOM 2248 C C . ARG A 1 289 ? -12.898 -18.234 -18 1 97.25 289 ARG A C 1
ATOM 2250 O O . ARG A 1 289 ? -12.742 -18.891 -16.969 1 97.25 289 ARG A O 1
ATOM 2257 N N . ALA A 1 290 ? -11.883 -17.906 -18.828 1 98.44 290 ALA A N 1
ATOM 2258 C CA . ALA A 1 290 ? -10.508 -17.969 -18.359 1 98.44 290 ALA A CA 1
ATOM 2259 C C . ALA A 1 290 ? -10.25 -16.922 -17.281 1 98.44 290 ALA A C 1
ATOM 2261 O O . ALA A 1 290 ? -10.953 -15.906 -17.203 1 98.44 290 ALA A O 1
ATOM 2262 N N . VAL A 1 291 ? -9.32 -17.203 -16.406 1 98.88 291 VAL A N 1
ATOM 2263 C CA . VAL A 1 291 ? -9.016 -16.266 -15.32 1 98.88 291 VAL A CA 1
ATOM 2264 C C . VAL A 1 291 ? -8.031 -15.211 -15.812 1 98.88 291 VAL A C 1
ATOM 2266 O O . VAL A 1 291 ? -7.023 -15.539 -16.438 1 98.88 291 VAL A O 1
ATOM 2269 N N . ALA A 1 292 ? -8.32 -13.953 -15.664 1 98.94 292 ALA A N 1
ATOM 2270 C CA . ALA A 1 292 ? -7.297 -12.914 -15.742 1 98.94 292 ALA A CA 1
ATOM 2271 C C . ALA A 1 292 ? -6.52 -12.82 -14.43 1 98.94 292 ALA A C 1
ATOM 2273 O O . ALA A 1 292 ? -7.062 -12.406 -13.406 1 98.94 292 ALA A O 1
ATOM 2274 N N . GLY A 1 293 ? -5.262 -13.273 -14.43 1 98.88 293 GLY A N 1
ATOM 2275 C CA . GLY A 1 293 ? -4.418 -13.219 -13.25 1 98.88 293 GLY A CA 1
ATOM 2276 C C . GLY A 1 293 ? -3.719 -11.883 -13.078 1 98.88 293 GLY A C 1
ATOM 2277 O O . GLY A 1 293 ? -2.703 -11.625 -13.727 1 98.88 293 GLY A O 1
ATOM 2278 N N . LEU A 1 294 ? -4.199 -11.109 -12.172 1 98.88 294 LEU A N 1
ATOM 2279 C CA . LEU A 1 294 ? -3.734 -9.734 -12.016 1 98.88 294 LEU A CA 1
ATOM 2280 C C . LEU A 1 294 ? -2.674 -9.641 -10.922 1 98.88 294 LEU A C 1
ATOM 2282 O O . LEU A 1 294 ? -2.834 -10.211 -9.844 1 98.88 294 LEU A O 1
ATOM 2286 N N . CYS A 1 295 ? -1.582 -9.031 -11.211 1 98.75 295 CYS A N 1
ATOM 2287 C CA . CYS A 1 295 ? -0.498 -8.797 -10.266 1 98.75 295 CYS A CA 1
ATOM 2288 C C . CYS A 1 295 ? -0.242 -7.309 -10.078 1 98.75 295 CYS A C 1
ATOM 2290 O O . CYS A 1 295 ? 0.814 -6.801 -10.461 1 98.75 295 CYS A O 1
ATOM 2292 N N . LEU A 1 296 ? -1.158 -6.668 -9.383 1 98.62 296 LEU A N 1
ATOM 2293 C CA . LEU A 1 296 ? -1.307 -5.219 -9.414 1 98.62 296 LEU A CA 1
ATOM 2294 C C . LEU A 1 296 ? -0.097 -4.531 -8.789 1 98.62 296 LEU A C 1
ATOM 2296 O O . LEU A 1 296 ? 0.351 -3.49 -9.273 1 98.62 296 LEU A O 1
ATOM 2300 N N . THR A 1 297 ? 0.494 -5.039 -7.73 1 97.94 297 THR A N 1
ATOM 2301 C CA . THR A 1 297 ? 1.653 -4.426 -7.09 1 97.94 297 THR A CA 1
ATOM 2302 C C . THR A 1 297 ? 2.875 -4.5 -8 1 97.94 297 THR A C 1
ATOM 2304 O O . THR A 1 297 ? 3.627 -3.529 -8.125 1 97.94 297 THR A O 1
ATOM 2307 N N . THR A 1 298 ? 3.07 -5.641 -8.664 1 97.75 298 THR A N 1
ATOM 2308 C CA . THR A 1 298 ? 4.168 -5.773 -9.617 1 97.75 298 THR A CA 1
ATOM 2309 C C . THR A 1 298 ? 3.93 -4.902 -10.844 1 97.75 298 THR A C 1
ATOM 2311 O O . THR A 1 298 ? 4.852 -4.254 -11.344 1 97.75 298 THR A O 1
ATOM 2314 N N . GLU A 1 299 ? 2.674 -4.902 -11.352 1 98.06 299 GLU A N 1
ATOM 2315 C CA . GLU A 1 299 ? 2.34 -4.113 -12.531 1 98.06 299 GLU A CA 1
ATOM 2316 C C . GLU A 1 299 ? 2.531 -2.621 -12.273 1 98.06 299 GLU A C 1
ATOM 2318 O O . GLU A 1 299 ? 2.967 -1.882 -13.156 1 98.06 299 GLU A O 1
ATOM 2323 N N . ALA A 1 300 ? 2.223 -2.178 -11.055 1 97.81 300 ALA A N 1
ATOM 2324 C CA . ALA A 1 300 ? 2.494 -0.795 -10.664 1 97.81 300 ALA A CA 1
ATOM 2325 C C . ALA A 1 300 ? 3.994 -0.542 -10.547 1 97.81 300 ALA A C 1
ATOM 2327 O O . ALA A 1 300 ? 4.492 0.491 -10.992 1 97.81 300 ALA A O 1
ATOM 2328 N N . ASN A 1 301 ? 4.707 -1.487 -9.93 1 97.31 301 ASN A N 1
ATOM 2329 C CA . ASN A 1 301 ? 6.148 -1.364 -9.742 1 97.31 301 ASN A CA 1
ATOM 2330 C C . ASN A 1 301 ? 6.883 -1.276 -11.078 1 97.31 301 ASN A C 1
ATOM 2332 O O . ASN A 1 301 ? 7.828 -0.501 -11.227 1 97.31 301 ASN A O 1
ATOM 2336 N N . LEU A 1 302 ? 6.41 -1.996 -12.078 1 96 302 LEU A N 1
ATOM 2337 C CA . LEU A 1 302 ? 7.09 -2.074 -13.367 1 96 302 LEU A CA 1
ATOM 2338 C C . LEU A 1 302 ? 6.527 -1.041 -14.336 1 96 302 LEU A C 1
ATOM 2340 O O . LEU A 1 302 ? 7.121 -0.786 -15.391 1 96 302 LEU A O 1
ATOM 2344 N N . GLY A 1 303 ? 5.398 -0.445 -13.984 1 96.25 303 GLY A N 1
ATOM 2345 C CA . GLY A 1 303 ? 4.773 0.524 -14.875 1 96.25 303 GLY A CA 1
ATOM 2346 C C . GLY A 1 303 ? 4.094 -0.114 -16.062 1 96.25 303 GLY A C 1
ATOM 2347 O O . GLY A 1 303 ? 4.199 0.389 -17.188 1 96.25 303 GLY A O 1
ATOM 2348 N N . ASP A 1 304 ? 3.406 -1.203 -15.859 1 96.62 304 ASP A N 1
ATOM 2349 C CA . ASP A 1 304 ? 2.848 -1.99 -16.953 1 96.62 304 ASP A CA 1
ATOM 2350 C C . ASP A 1 304 ? 1.587 -1.334 -17.516 1 96.62 304 ASP A C 1
ATOM 2352 O O . ASP A 1 304 ? 1.294 -1.457 -18.703 1 96.62 304 ASP A O 1
ATOM 2356 N N . GLY A 1 305 ? 0.801 -0.724 -16.641 1 97 305 GLY A N 1
ATOM 2357 C CA . GLY A 1 305 ? -0.487 -0.176 -17.047 1 97 305 GLY A CA 1
ATOM 2358 C C . GLY A 1 305 ? -1.632 -0.65 -16.172 1 97 305 GLY A C 1
ATOM 2359 O O . GLY A 1 305 ? -1.408 -1.268 -15.125 1 97 305 GLY A O 1
ATOM 2360 N N . VAL A 1 306 ? -2.846 -0.272 -16.531 1 97.69 306 VAL A N 1
ATOM 2361 C CA . VAL A 1 306 ? -4.023 -0.57 -15.727 1 97.69 306 VAL A CA 1
ATOM 2362 C C . VAL A 1 306 ? -4.961 -1.496 -16.5 1 97.69 306 VAL A C 1
ATOM 2364 O O . VAL A 1 306 ? -5.336 -1.2 -17.641 1 97.69 306 VAL A O 1
ATOM 2367 N N . PHE A 1 307 ? -5.266 -2.639 -15.969 1 98.44 307 PHE A N 1
ATOM 2368 C CA . PHE A 1 307 ? -6.199 -3.609 -16.531 1 98.44 307 PHE A CA 1
ATOM 2369 C C . PHE A 1 307 ? -7.605 -3.027 -16.594 1 98.44 307 PHE A C 1
ATOM 2371 O O . PHE A 1 307 ? -8.047 -2.338 -15.68 1 98.44 307 PHE A O 1
ATOM 2378 N N . PRO A 1 308 ? -8.352 -3.227 -17.75 1 98.31 308 PRO A N 1
ATOM 2379 C CA . PRO A 1 308 ? -9.711 -2.695 -17.859 1 98.31 308 PRO A CA 1
ATOM 2380 C C . PRO A 1 308 ? -10.727 -3.49 -17.047 1 98.31 308 PRO A C 1
ATOM 2382 O O . PRO A 1 308 ? -11.648 -4.078 -17.609 1 98.31 308 PRO A O 1
ATOM 2385 N N . ALA A 1 309 ? -10.672 -3.375 -15.773 1 98.62 309 ALA A N 1
ATOM 2386 C CA . ALA A 1 309 ? -11.422 -4.211 -14.836 1 98.62 309 ALA A CA 1
ATOM 2387 C C . ALA A 1 309 ? -12.914 -3.891 -14.898 1 98.62 309 ALA A C 1
ATOM 2389 O O . ALA A 1 309 ? -13.75 -4.781 -14.758 1 98.62 309 ALA A O 1
ATOM 2390 N N . VAL A 1 310 ? -13.273 -2.604 -15.078 1 97.88 310 VAL A N 1
ATOM 2391 C CA . VAL A 1 310 ? -14.672 -2.193 -15.102 1 97.88 310 VAL A CA 1
ATOM 2392 C C . VAL A 1 310 ? -15.414 -2.947 -16.203 1 97.88 310 VAL A C 1
ATOM 2394 O O . VAL A 1 310 ? -16.391 -3.654 -15.93 1 97.88 310 VAL A O 1
ATOM 2397 N N . ASP A 1 311 ? -14.898 -2.848 -17.406 1 98 311 ASP A N 1
ATOM 2398 C CA . ASP A 1 311 ? -15.531 -3.488 -18.562 1 98 311 ASP A CA 1
ATOM 2399 C C . ASP A 1 311 ? -15.477 -5.012 -18.438 1 98 311 ASP A C 1
ATOM 2401 O O . ASP A 1 311 ? -16.438 -5.699 -18.766 1 98 311 ASP A O 1
ATOM 2405 N N . TYR A 1 312 ? -14.359 -5.52 -18.047 1 98.69 312 TYR A N 1
ATOM 2406 C CA . TYR A 1 312 ? -14.133 -6.957 -17.953 1 98.69 312 TYR A CA 1
ATOM 2407 C C . TYR A 1 312 ? -15.109 -7.602 -16.984 1 98.69 312 TYR A C 1
ATOM 2409 O O . TYR A 1 312 ? -15.734 -8.617 -17.297 1 98.69 312 TYR A O 1
ATOM 2417 N N . LEU A 1 313 ? -15.266 -7.039 -15.789 1 98.19 313 LEU A N 1
ATOM 2418 C CA . LEU A 1 313 ? -16.141 -7.586 -14.766 1 98.19 313 LEU A CA 1
ATOM 2419 C C . LEU A 1 313 ? -17.609 -7.391 -15.148 1 98.19 313 LEU A C 1
ATOM 2421 O O . LEU A 1 313 ? -18.453 -8.227 -14.82 1 98.19 313 LEU A O 1
ATOM 2425 N N . ALA A 1 314 ? -17.906 -6.285 -15.812 1 96.69 314 ALA A N 1
ATOM 2426 C CA . ALA A 1 314 ? -19.266 -6.035 -16.266 1 96.69 314 ALA A CA 1
ATOM 2427 C C . ALA A 1 314 ? -19.734 -7.129 -17.219 1 96.69 314 ALA A C 1
ATOM 2429 O O . ALA A 1 314 ? -20.938 -7.402 -17.328 1 96.69 314 ALA A O 1
ATOM 2430 N N . GLN A 1 315 ? -18.781 -7.75 -17.859 1 97.62 315 GLN A N 1
ATOM 2431 C CA . GLN A 1 315 ? -19.109 -8.781 -18.844 1 97.62 315 GLN A CA 1
ATOM 2432 C C . GLN A 1 315 ? -18.969 -10.18 -18.234 1 97.62 315 GLN A C 1
ATOM 2434 O O . GLN A 1 315 ? -18.984 -11.18 -18.953 1 97.62 315 GLN A O 1
ATOM 2439 N N . GLY A 1 316 ? -18.766 -10.234 -16.953 1 97.25 316 GLY A N 1
ATOM 2440 C CA . GLY A 1 316 ? -18.719 -11.508 -16.25 1 97.25 316 GLY A CA 1
ATOM 2441 C C . GLY A 1 316 ? -17.328 -12.125 -16.219 1 97.25 316 GLY A C 1
ATOM 2442 O O . GLY A 1 316 ? -17.188 -13.328 -15.992 1 97.25 316 GLY A O 1
ATOM 2443 N N . GLY A 1 317 ? -16.344 -11.328 -16.5 1 98.5 317 GLY A N 1
ATOM 2444 C CA . GLY A 1 317 ? -14.969 -11.828 -16.484 1 98.5 317 GLY A CA 1
ATOM 2445 C C . GLY A 1 317 ? -14.547 -12.359 -15.125 1 98.5 317 GLY A C 1
ATOM 2446 O O . GLY A 1 317 ? -15.039 -11.898 -14.094 1 98.5 317 GLY A O 1
ATOM 2447 N N . VAL A 1 318 ? -13.641 -13.344 -15.133 1 98.81 318 VAL A N 1
ATOM 2448 C CA . VAL A 1 318 ? -13.109 -13.969 -13.93 1 98.81 318 VAL A CA 1
ATOM 2449 C C . VAL A 1 318 ? -11.727 -13.406 -13.625 1 98.81 318 VAL A C 1
ATOM 2451 O O . VAL A 1 318 ? -10.859 -13.375 -14.5 1 98.81 318 VAL A O 1
ATOM 2454 N N . ILE A 1 319 ? -11.516 -12.945 -12.375 1 98.94 319 ILE A N 1
ATOM 2455 C CA . ILE A 1 319 ? -10.211 -12.383 -12.023 1 98.94 319 ILE A CA 1
ATOM 2456 C C . ILE A 1 319 ? -9.641 -13.117 -10.812 1 98.94 319 ILE A C 1
ATOM 2458 O O . ILE A 1 319 ? -10.375 -13.805 -10.094 1 98.94 319 ILE A O 1
ATOM 2462 N N . GLY A 1 320 ? -8.406 -13.008 -10.578 1 98.88 320 GLY A N 1
ATOM 2463 C CA . GLY A 1 320 ? -7.66 -13.328 -9.375 1 98.88 320 GLY A CA 1
ATOM 2464 C C . GLY A 1 320 ? -6.406 -12.492 -9.203 1 98.88 320 GLY A C 1
ATOM 2465 O O . GLY A 1 320 ? -6.055 -11.711 -10.086 1 98.88 320 GLY A O 1
ATOM 2466 N N . VAL A 1 321 ? -5.734 -12.641 -8.039 1 98.88 321 VAL A N 1
ATOM 2467 C CA . VAL A 1 321 ? -4.598 -11.766 -7.781 1 98.88 321 VAL A CA 1
ATOM 2468 C C . VAL A 1 321 ? -3.361 -12.609 -7.461 1 98.88 321 VAL A C 1
ATOM 2470 O O . VAL A 1 321 ? -3.479 -13.719 -6.934 1 98.88 321 VAL A O 1
ATOM 2473 N N . GLY A 1 322 ? -2.262 -12.164 -7.828 1 98.75 322 GLY A N 1
ATOM 2474 C CA . GLY A 1 322 ? -0.96 -12.727 -7.508 1 98.75 322 GLY A CA 1
ATOM 2475 C C . GLY A 1 322 ? 0.105 -11.672 -7.27 1 98.75 322 GLY A C 1
ATOM 2476 O O . GLY A 1 322 ? -0.106 -10.492 -7.559 1 98.75 322 GLY A O 1
ATOM 2477 N N . SER A 1 323 ? 1.233 -12.102 -6.75 1 97.94 323 SER A N 1
ATOM 2478 C CA . SER A 1 323 ? 2.262 -11.141 -6.355 1 97.94 323 SER A CA 1
ATOM 2479 C C . SER A 1 323 ? 3.367 -11.055 -7.402 1 97.94 323 SER A C 1
ATOM 2481 O O . SER A 1 323 ? 4.07 -10.047 -7.492 1 97.94 323 SER A O 1
ATOM 2483 N N . ASP A 1 324 ? 3.625 -12.109 -8.227 1 98 324 ASP A N 1
ATOM 2484 C CA . ASP A 1 324 ? 4.539 -12.125 -9.359 1 98 324 ASP A CA 1
ATOM 2485 C C . ASP A 1 324 ? 5.984 -11.914 -8.906 1 98 324 ASP A C 1
ATOM 2487 O O . ASP A 1 324 ? 6.621 -12.836 -8.398 1 98 324 ASP A O 1
ATOM 2491 N N . SER A 1 325 ? 6.523 -10.695 -8.953 1 96.38 325 SER A N 1
ATOM 2492 C CA . SER A 1 325 ? 7.918 -10.398 -8.633 1 96.38 325 SER A CA 1
ATOM 2493 C C . SER A 1 325 ? 8.141 -10.328 -7.125 1 96.38 325 SER A C 1
ATOM 2495 O O . SER A 1 325 ? 9.281 -10.359 -6.66 1 96.38 325 SER A O 1
ATOM 2497 N N . HIS A 1 326 ? 7.062 -10.211 -6.355 1 97.25 326 HIS A N 1
ATOM 2498 C CA . HIS A 1 326 ? 7.082 -10.086 -4.902 1 97.25 326 HIS A CA 1
ATOM 2499 C C . HIS A 1 326 ? 7.746 -8.789 -4.461 1 97.25 326 HIS A C 1
ATOM 2501 O O . HIS A 1 326 ? 8.406 -8.742 -3.424 1 97.25 326 HIS A O 1
ATOM 2507 N N . ALA A 1 327 ? 7.59 -7.758 -5.344 1 93.38 327 ALA A N 1
ATOM 2508 C CA . ALA A 1 327 ? 7.828 -6.422 -4.809 1 93.38 327 ALA A CA 1
ATOM 2509 C C . ALA A 1 327 ? 7.004 -6.176 -3.551 1 93.38 327 ALA A C 1
ATOM 2511 O O . ALA A 1 327 ? 7.477 -5.543 -2.604 1 93.38 327 ALA A O 1
ATOM 2512 N N . SER A 1 328 ? 5.848 -6.719 -3.584 1 95.88 328 SER A N 1
ATOM 2513 C CA . SER A 1 328 ? 4.945 -6.754 -2.438 1 95.88 328 SER A CA 1
ATOM 2514 C C . SER A 1 328 ? 4.27 -8.117 -2.309 1 95.88 328 SER A C 1
ATOM 2516 O O . SER A 1 328 ? 3.98 -8.766 -3.312 1 95.88 328 SER A O 1
ATOM 2518 N N . VAL A 1 329 ? 4.133 -8.547 -1.083 1 97.25 329 VAL A N 1
ATOM 2519 C CA . VAL A 1 329 ? 3.369 -9.75 -0.779 1 97.25 329 VAL A CA 1
ATOM 2520 C C . VAL A 1 329 ? 2.223 -9.406 0.171 1 97.25 329 VAL A C 1
ATOM 2522 O O . VAL A 1 329 ? 2.393 -9.43 1.392 1 97.25 329 VAL A O 1
ATOM 2525 N N . ASP A 1 330 ? 1.135 -9.023 -0.323 1 96.38 330 ASP A N 1
ATOM 2526 C CA . ASP A 1 330 ? -0.051 -8.648 0.44 1 96.38 330 ASP A CA 1
ATOM 2527 C C . ASP A 1 330 ? -1.284 -8.586 -0.458 1 96.38 330 ASP A C 1
ATOM 2529 O O . ASP A 1 330 ? -1.409 -7.68 -1.284 1 96.38 330 ASP A O 1
ATOM 2533 N N . TRP A 1 331 ? -2.189 -9.516 -0.255 1 97.81 331 TRP A N 1
ATOM 2534 C CA . TRP A 1 331 ? -3.375 -9.562 -1.104 1 97.81 331 TRP A CA 1
ATOM 2535 C C . TRP A 1 331 ? -4.215 -8.297 -0.932 1 97.81 331 TRP A C 1
ATOM 2537 O O . TRP A 1 331 ? -4.922 -7.887 -1.855 1 97.81 331 TRP A O 1
ATOM 2547 N N . ARG A 1 332 ? -4.168 -7.633 0.251 1 97.56 332 ARG A N 1
ATOM 2548 C CA . ARG A 1 332 ? -4.898 -6.391 0.479 1 97.56 332 ARG A CA 1
ATOM 2549 C C . ARG A 1 332 ? -4.387 -5.277 -0.43 1 97.56 332 ARG A C 1
ATOM 2551 O O . ARG A 1 332 ? -5.176 -4.512 -0.985 1 97.56 332 ARG A O 1
ATOM 2558 N N . SER A 1 333 ? -3.078 -5.227 -0.585 1 97.38 333 SER A N 1
ATOM 2559 C CA . SER A 1 333 ? -2.473 -4.242 -1.479 1 97.38 333 SER A CA 1
ATOM 2560 C C . SER A 1 333 ? -2.877 -4.492 -2.928 1 97.38 333 SER A C 1
ATOM 2562 O O . SER A 1 333 ? -3.092 -3.545 -3.689 1 97.38 333 SER A O 1
ATOM 2564 N N . GLU A 1 334 ? -2.939 -5.801 -3.307 1 98.5 334 GLU A N 1
ATOM 2565 C CA . GLU A 1 334 ? -3.389 -6.133 -4.656 1 98.5 334 GLU A CA 1
ATOM 2566 C C . GLU A 1 334 ? -4.801 -5.617 -4.91 1 98.5 334 GLU A C 1
ATOM 2568 O O . GLU A 1 334 ? -5.055 -4.961 -5.926 1 98.5 334 GLU A O 1
ATOM 2573 N N . LEU A 1 335 ? -5.711 -5.863 -3.977 1 98.69 335 LEU A N 1
ATOM 2574 C CA . LEU A 1 335 ? -7.094 -5.438 -4.141 1 98.69 335 LEU A CA 1
ATOM 2575 C C . LEU A 1 335 ? -7.203 -3.916 -4.109 1 98.69 335 LEU A C 1
ATOM 2577 O O . LEU A 1 335 ? -7.969 -3.328 -4.875 1 98.69 335 LEU A O 1
ATOM 2581 N N . ARG A 1 336 ? -6.453 -3.295 -3.193 1 97.94 336 ARG A N 1
ATOM 2582 C CA . ARG A 1 336 ? -6.469 -1.841 -3.074 1 97.94 336 ARG A CA 1
ATOM 2583 C C . ARG A 1 336 ? -6.004 -1.182 -4.367 1 97.94 336 ARG A C 1
ATOM 2585 O O . ARG A 1 336 ? -6.648 -0.253 -4.863 1 97.94 336 ARG A O 1
ATOM 2592 N N . LEU A 1 337 ? -4.906 -1.7 -4.957 1 98.38 337 LEU A N 1
ATOM 2593 C CA . LEU A 1 337 ? -4.363 -1.111 -6.176 1 98.38 337 LEU A CA 1
ATOM 2594 C C . LEU A 1 337 ? -5.266 -1.4 -7.371 1 98.38 337 LEU A C 1
ATOM 2596 O O . LEU A 1 337 ? -5.34 -0.601 -8.305 1 98.38 337 LEU A O 1
ATOM 2600 N N . LEU A 1 338 ? -5.969 -2.562 -7.336 1 98.81 338 LEU A N 1
ATOM 2601 C CA . LEU A 1 338 ? -6.953 -2.832 -8.375 1 98.81 338 LEU A CA 1
ATOM 2602 C C . LEU A 1 338 ? -8.023 -1.747 -8.406 1 98.81 338 LEU A C 1
ATOM 2604 O O . LEU A 1 338 ? -8.297 -1.164 -9.453 1 98.81 338 LEU A O 1
ATOM 2608 N N . GLU A 1 339 ? -8.586 -1.444 -7.281 1 98.5 339 GLU A N 1
ATOM 2609 C CA . GLU A 1 339 ? -9.625 -0.427 -7.176 1 98.5 339 GLU A CA 1
ATOM 2610 C C . GLU A 1 339 ? -9.062 0.971 -7.402 1 98.5 339 GLU A C 1
ATOM 2612 O O . GLU A 1 339 ? -9.633 1.766 -8.148 1 98.5 339 GLU A O 1
ATOM 2617 N N . TYR A 1 340 ? -7.926 1.327 -6.719 1 98.38 340 TYR A N 1
ATOM 2618 C CA . TYR A 1 340 ? -7.34 2.656 -6.832 1 98.38 340 TYR A CA 1
ATOM 2619 C C . TYR A 1 340 ? -6.977 2.975 -8.273 1 98.38 340 TYR A C 1
ATOM 2621 O O . TYR A 1 340 ? -7.133 4.109 -8.727 1 98.38 340 TYR A O 1
ATOM 2629 N N . GLY A 1 341 ? -6.426 1.912 -8.961 1 98.25 341 GLY A N 1
ATOM 2630 C CA . GLY A 1 341 ? -6.16 2.129 -10.375 1 98.25 341 GLY A CA 1
ATOM 2631 C C . GLY A 1 341 ? -7.387 2.582 -11.148 1 98.25 341 GLY A C 1
ATOM 2632 O O . GLY A 1 341 ? -7.309 3.51 -11.961 1 98.25 341 GLY A O 1
ATOM 2633 N N . GLN A 1 342 ? -8.508 1.953 -10.906 1 98 342 GLN A N 1
ATOM 2634 C CA . GLN A 1 342 ? -9.75 2.322 -11.57 1 98 342 GLN A CA 1
ATOM 2635 C C . GLN A 1 342 ? -10.227 3.701 -11.125 1 98 342 GLN A C 1
ATOM 2637 O O . GLN A 1 342 ? -10.695 4.5 -11.938 1 98 342 GLN A O 1
ATOM 2642 N N . ARG A 1 343 ? -10.102 4 -9.781 1 96.56 343 ARG A N 1
ATOM 2643 C CA . ARG A 1 343 ? -10.523 5.297 -9.258 1 96.56 343 ARG A CA 1
ATOM 2644 C C . ARG A 1 343 ? -9.75 6.43 -9.922 1 96.56 343 ARG A C 1
ATOM 2646 O O . ARG A 1 343 ? -10.336 7.445 -10.305 1 96.56 343 ARG A O 1
ATOM 2653 N N . LEU A 1 344 ? -8.461 6.27 -10.078 1 96.75 344 LEU A N 1
ATOM 2654 C CA . LEU A 1 344 ? -7.609 7.309 -10.648 1 96.75 344 LEU A CA 1
ATOM 2655 C C . LEU A 1 344 ? -7.902 7.5 -12.133 1 96.75 344 LEU A C 1
ATOM 2657 O O . LEU A 1 344 ? -7.996 8.633 -12.609 1 96.75 344 LEU A O 1
ATOM 2661 N N . VAL A 1 345 ? -8.109 6.375 -12.859 1 95.38 345 VAL A N 1
ATOM 2662 C CA . VAL A 1 345 ? -8.367 6.414 -14.289 1 95.38 345 VAL A CA 1
ATOM 2663 C C . VAL A 1 345 ? -9.719 7.062 -14.562 1 95.38 345 VAL A C 1
ATOM 2665 O O . VAL A 1 345 ? -9.859 7.875 -15.477 1 95.38 345 VAL A O 1
ATOM 2668 N N . HIS A 1 346 ? -10.711 6.773 -13.758 1 94.81 346 HIS A N 1
ATOM 2669 C CA . HIS A 1 346 ? -12.078 7.199 -14.023 1 94.81 346 HIS A CA 1
ATOM 2670 C C . HIS A 1 346 ? -12.43 8.453 -13.234 1 94.81 346 HIS A C 1
ATOM 2672 O O . HIS A 1 346 ? -13.5 9.039 -13.43 1 94.81 346 HIS A O 1
ATOM 2678 N N . ARG A 1 347 ? -11.555 8.898 -12.32 1 94.31 347 ARG A N 1
ATOM 2679 C CA . ARG A 1 347 ? -11.797 10.047 -11.453 1 94.31 347 ARG A CA 1
ATOM 2680 C C . ARG A 1 347 ? -13.117 9.906 -10.711 1 94.31 347 ARG A C 1
ATOM 2682 O O . ARG A 1 347 ? -13.961 10.805 -10.742 1 94.31 347 ARG A O 1
ATOM 2689 N N . ALA A 1 348 ? -13.203 8.742 -10.062 1 93.44 348 ALA A N 1
ATOM 2690 C CA . ALA A 1 348 ? -14.422 8.391 -9.328 1 93.44 348 ALA A CA 1
ATOM 2691 C C . ALA A 1 348 ? -14.109 7.438 -8.18 1 93.44 348 ALA A C 1
ATOM 2693 O O . ALA A 1 348 ? -13.031 6.844 -8.133 1 93.44 348 ALA A O 1
ATOM 2694 N N . ARG A 1 349 ? -14.969 7.316 -7.27 1 93.19 349 ARG A N 1
ATOM 2695 C CA . ARG A 1 349 ? -14.805 6.41 -6.137 1 93.19 349 ARG A CA 1
ATOM 2696 C C . ARG A 1 349 ? -15.664 5.164 -6.297 1 93.19 349 ARG A C 1
ATOM 2698 O O . ARG A 1 349 ? -16.672 5.191 -7.004 1 93.19 349 ARG A O 1
ATOM 2705 N N . ASN A 1 350 ? -15.211 4.043 -5.648 1 95.44 350 ASN A N 1
ATOM 2706 C CA . ASN A 1 350 ? -15.945 2.787 -5.574 1 95.44 350 ASN A CA 1
ATOM 2707 C C . ASN A 1 350 ? -16.359 2.303 -6.961 1 95.44 350 ASN A C 1
ATOM 2709 O O . ASN A 1 350 ? -17.516 1.925 -7.164 1 95.44 350 ASN A O 1
ATOM 2713 N N . VAL A 1 351 ? -15.453 2.387 -7.887 1 96.25 351 VAL A N 1
ATOM 2714 C CA . VAL A 1 351 ? -15.68 2.162 -9.312 1 96.25 351 VAL A CA 1
ATOM 2715 C C . VAL A 1 351 ? -16.047 0.7 -9.555 1 96.25 351 VAL A C 1
ATOM 2717 O O . VAL A 1 351 ? -16.875 0.395 -10.414 1 96.25 351 VAL A O 1
ATOM 2720 N N . LEU A 1 352 ? -15.5 -0.234 -8.789 1 97.62 352 LEU A N 1
ATOM 2721 C CA . LEU A 1 352 ? -15.656 -1.653 -9.086 1 97.62 352 LEU A CA 1
ATOM 2722 C C . LEU A 1 352 ? -16.797 -2.262 -8.281 1 97.62 352 LEU A C 1
ATOM 2724 O O . LEU A 1 352 ? -16.984 -3.482 -8.273 1 97.62 352 LEU A O 1
ATOM 2728 N N . ALA A 1 353 ? -17.516 -1.453 -7.535 1 95.81 353 ALA A N 1
ATOM 2729 C CA . ALA A 1 353 ? -18.781 -1.924 -6.957 1 95.81 353 ALA A CA 1
ATOM 2730 C C . ALA A 1 353 ? -19.766 -2.32 -8.047 1 95.81 353 ALA A C 1
ATOM 2732 O O . ALA A 1 353 ? -19.562 -1.997 -9.227 1 95.81 353 ALA A O 1
ATOM 2733 N N . SER A 1 354 ? -20.734 -3.105 -7.703 1 93.69 354 SER A N 1
ATOM 2734 C CA . SER A 1 354 ? -21.797 -3.479 -8.625 1 93.69 354 SER A CA 1
ATOM 2735 C C . SER A 1 354 ? -23.172 -3.303 -7.984 1 93.69 354 SER A C 1
ATOM 2737 O O . SER A 1 354 ? -23.266 -2.988 -6.797 1 93.69 354 SER A O 1
ATOM 2739 N N . ASP A 1 355 ? -24.219 -3.523 -8.75 1 89.75 355 ASP A N 1
ATOM 2740 C CA . ASP A 1 355 ? -25.594 -3.393 -8.258 1 89.75 355 ASP A CA 1
ATOM 2741 C C . ASP A 1 355 ? -25.906 -4.461 -7.215 1 89.75 355 ASP A C 1
ATOM 2743 O O . ASP A 1 355 ? -26.672 -4.223 -6.289 1 89.75 355 ASP A O 1
ATOM 2747 N N . THR A 1 356 ? -25.266 -5.551 -7.379 1 89.56 356 THR A N 1
ATOM 2748 C CA . THR A 1 356 ? -25.562 -6.664 -6.488 1 89.56 356 THR A CA 1
ATOM 2749 C C . THR A 1 356 ? -24.562 -6.711 -5.332 1 89.56 356 THR A C 1
ATOM 2751 O O . THR A 1 356 ? -24.797 -7.395 -4.332 1 89.56 356 THR A O 1
ATOM 2754 N N . GLN A 1 357 ? -23.484 -6.078 -5.48 1 93.06 357 GLN A N 1
ATOM 2755 C CA . GLN A 1 357 ? -22.453 -6.012 -4.449 1 93.06 357 GLN A CA 1
ATOM 2756 C C . GLN A 1 357 ? -21.938 -4.586 -4.289 1 93.06 357 GLN A C 1
ATOM 2758 O O . GLN A 1 357 ? -20.953 -4.203 -4.926 1 93.06 357 GLN A O 1
ATOM 2763 N N . ALA A 1 358 ? -22.484 -3.902 -3.334 1 92.69 358 ALA A N 1
ATOM 2764 C CA . ALA A 1 358 ? -22.203 -2.479 -3.17 1 92.69 358 ALA A CA 1
ATOM 2765 C C . ALA A 1 358 ? -20.859 -2.26 -2.494 1 92.69 358 ALA A C 1
ATOM 2767 O O . ALA A 1 358 ? -20.234 -1.207 -2.658 1 92.69 358 ALA A O 1
ATOM 2768 N N . HIS A 1 359 ? -20.391 -3.189 -1.651 1 94.94 359 HIS A N 1
ATOM 2769 C CA . HIS A 1 359 ? -19.109 -3.082 -0.963 1 94.94 359 HIS A CA 1
ATOM 2770 C C . HIS A 1 359 ? -17.969 -3.562 -1.85 1 94.94 359 HIS A C 1
ATOM 2772 O O . HIS A 1 359 ? -17.844 -4.762 -2.107 1 94.94 359 HIS A O 1
ATOM 2778 N N . VAL A 1 360 ? -17.109 -2.68 -2.229 1 96.88 360 VAL A N 1
ATOM 2779 C CA . VAL A 1 360 ? -16.078 -2.924 -3.236 1 96.88 360 VAL A CA 1
ATOM 2780 C C . VAL A 1 360 ? -15.148 -4.039 -2.766 1 96.88 360 VAL A C 1
ATOM 2782 O O . VAL A 1 360 ? -14.852 -4.969 -3.521 1 96.88 360 VAL A O 1
ATOM 2785 N N . ALA A 1 361 ? -14.703 -3.961 -1.527 1 97.94 361 ALA A N 1
ATOM 2786 C CA . ALA A 1 361 ? -13.758 -4.941 -1.001 1 97.94 361 ALA A CA 1
ATOM 2787 C C . ALA A 1 361 ? -14.359 -6.344 -1.005 1 97.94 361 ALA A C 1
ATOM 2789 O O . ALA A 1 361 ? -13.68 -7.316 -1.343 1 97.94 361 ALA A O 1
ATOM 2790 N N . ASP A 1 362 ? -15.633 -6.484 -0.631 1 97.56 362 ASP A N 1
ATOM 2791 C CA . ASP A 1 362 ? -16.312 -7.781 -0.623 1 97.56 362 ASP A CA 1
ATOM 2792 C C . ASP A 1 362 ? -16.375 -8.375 -2.027 1 97.56 362 ASP A C 1
ATOM 2794 O O . ASP A 1 362 ? -16.062 -9.555 -2.225 1 97.56 362 ASP A O 1
ATOM 2798 N N . ARG A 1 363 ? -16.766 -7.539 -2.973 1 97.75 363 ARG A N 1
ATOM 2799 C CA . ARG A 1 363 ? -16.859 -8 -4.355 1 97.75 363 ARG A CA 1
ATOM 2800 C C . ARG A 1 363 ? -15.516 -8.492 -4.871 1 97.75 363 ARG A C 1
ATOM 2802 O O . ARG A 1 363 ? -15.43 -9.578 -5.445 1 97.75 363 ARG A O 1
ATOM 2809 N N . LEU A 1 364 ? -14.492 -7.699 -4.68 1 98.62 364 LEU A N 1
ATOM 2810 C CA . LEU A 1 364 ? -13.18 -8.031 -5.207 1 98.62 364 LEU A CA 1
ATOM 2811 C C . LEU A 1 364 ? -12.586 -9.242 -4.48 1 98.62 364 LEU A C 1
ATOM 2813 O O . LEU A 1 364 ? -11.898 -10.062 -5.09 1 98.62 364 LEU A O 1
ATOM 2817 N N . PHE A 1 365 ? -12.836 -9.312 -3.145 1 98.75 365 PHE A N 1
ATOM 2818 C CA . PHE A 1 365 ? -12.383 -10.453 -2.357 1 98.75 365 PHE A CA 1
ATOM 2819 C C . PHE A 1 365 ? -13.008 -11.742 -2.865 1 98.75 365 PHE A C 1
ATOM 2821 O O . PHE A 1 365 ? -12.297 -12.719 -3.137 1 98.75 365 PHE A O 1
ATOM 2828 N N . ASP A 1 366 ? -14.305 -11.734 -3.098 1 98.38 366 ASP A N 1
ATOM 2829 C CA . ASP A 1 366 ? -15.039 -12.898 -3.586 1 98.38 366 ASP A CA 1
ATOM 2830 C C . ASP A 1 366 ? -14.555 -13.305 -4.977 1 98.38 366 ASP A C 1
ATOM 2832 O O . ASP A 1 366 ? -14.32 -14.492 -5.234 1 98.38 366 ASP A O 1
ATOM 2836 N N . ALA A 1 367 ? -14.43 -12.336 -5.809 1 98.56 367 ALA A N 1
ATOM 2837 C CA . ALA A 1 367 ? -14 -12.609 -7.18 1 98.56 367 ALA A CA 1
ATOM 2838 C C . ALA A 1 367 ? -12.602 -13.211 -7.199 1 98.56 367 ALA A C 1
ATOM 2840 O O . ALA A 1 367 ? -12.336 -14.164 -7.949 1 98.56 367 ALA A O 1
ATOM 2841 N N . SER A 1 368 ? -11.727 -12.664 -6.363 1 98.81 368 SER A N 1
ATOM 2842 C CA . SER A 1 368 ? -10.344 -13.125 -6.332 1 98.81 368 SER A CA 1
ATOM 2843 C C . SER A 1 368 ? -10.242 -14.523 -5.723 1 98.81 368 SER A C 1
ATOM 2845 O O . SER A 1 368 ? -9.391 -15.312 -6.125 1 98.81 368 SER A O 1
ATOM 2847 N N . LEU A 1 369 ? -11.078 -14.82 -4.684 1 98.75 369 LEU A N 1
ATOM 2848 C CA . LEU A 1 369 ? -11.141 -16.172 -4.129 1 98.75 369 LEU A CA 1
ATOM 2849 C C . LEU A 1 369 ? -11.547 -17.172 -5.199 1 98.75 369 LEU A C 1
ATOM 2851 O O . LEU A 1 369 ? -10.883 -18.203 -5.383 1 98.75 369 LEU A O 1
ATOM 2855 N N . ALA A 1 370 ? -12.609 -16.859 -5.914 1 98.5 370 ALA A N 1
ATOM 2856 C CA . ALA A 1 370 ? -13.156 -17.766 -6.918 1 98.5 370 ALA A CA 1
ATOM 2857 C C . ALA A 1 370 ? -12.172 -17.953 -8.07 1 98.5 370 ALA A C 1
ATOM 2859 O O . ALA A 1 370 ? -11.898 -19.094 -8.477 1 98.5 370 ALA A O 1
ATOM 2860 N N . GLY A 1 371 ? -11.68 -16.828 -8.594 1 98.88 371 GLY A N 1
ATOM 2861 C CA . GLY A 1 371 ? -10.719 -16.938 -9.688 1 98.88 371 GLY A CA 1
ATOM 2862 C C . GLY A 1 371 ? -9.414 -17.594 -9.273 1 98.88 371 GLY A C 1
ATOM 2863 O O . GLY A 1 371 ? -8.797 -18.312 -10.062 1 98.88 371 GLY A O 1
ATOM 2864 N N . GLY A 1 372 ? -8.969 -17.297 -8.047 1 98.88 372 GLY A N 1
ATOM 2865 C CA . GLY A 1 372 ? -7.773 -17.953 -7.531 1 98.88 372 GLY A CA 1
ATOM 2866 C C . GLY A 1 372 ? -7.918 -19.453 -7.426 1 98.88 372 GLY A C 1
ATOM 2867 O O . GLY A 1 372 ? -7 -20.203 -7.793 1 98.88 372 GLY A O 1
ATOM 2868 N N . ALA A 1 373 ? -9.047 -19.906 -6.898 1 98.69 373 ALA A N 1
ATOM 2869 C CA . ALA A 1 373 ? -9.328 -21.344 -6.824 1 98.69 373 ALA A CA 1
ATOM 2870 C C . ALA A 1 373 ? -9.344 -21.969 -8.219 1 98.69 373 ALA A C 1
ATOM 2872 O O . ALA A 1 373 ? -8.75 -23.031 -8.43 1 98.69 373 ALA A O 1
ATOM 2873 N N . GLN A 1 374 ? -10 -21.312 -9.156 1 98.75 374 GLN A N 1
ATOM 2874 C CA . GLN A 1 374 ? -10.094 -21.797 -10.531 1 98.75 374 GLN A CA 1
ATOM 2875 C C . GLN A 1 374 ? -8.711 -21.906 -11.172 1 98.75 374 GLN A C 1
ATOM 2877 O O . GLN A 1 374 ? -8.375 -22.938 -11.758 1 98.75 374 GLN A O 1
ATOM 2882 N N . ALA A 1 375 ? -7.883 -20.875 -11 1 98.81 375 ALA A N 1
ATOM 2883 C CA . ALA A 1 375 ? -6.555 -20.828 -11.602 1 98.81 375 ALA A CA 1
ATOM 2884 C C . ALA A 1 375 ? -5.633 -21.875 -10.977 1 98.81 375 ALA A C 1
ATOM 2886 O O . ALA A 1 375 ? -4.746 -22.406 -11.641 1 98.81 375 ALA A O 1
ATOM 2887 N N . SER A 1 376 ? -5.867 -22.156 -9.711 1 98.69 376 SER A N 1
ATOM 2888 C CA . SER A 1 376 ? -5.039 -23.109 -8.992 1 98.69 376 SER A CA 1
ATOM 2889 C C . SER A 1 376 ? -5.398 -24.547 -9.367 1 98.69 376 SER A C 1
ATOM 2891 O O . SER A 1 376 ? -4.594 -25.453 -9.188 1 98.69 376 SER A O 1
ATOM 2893 N N . GLY A 1 377 ? -6.621 -24.781 -9.844 1 98.5 377 GLY A N 1
ATOM 2894 C CA . GLY A 1 377 ? -7.121 -26.125 -10.094 1 98.5 377 GLY A CA 1
ATOM 2895 C C . GLY A 1 377 ? -7.305 -26.938 -8.82 1 98.5 377 GLY A C 1
ATOM 2896 O O . GLY A 1 377 ? -7.141 -28.156 -8.836 1 98.5 377 GLY A O 1
ATOM 2897 N N . ARG A 1 378 ? -7.496 -26.344 -7.715 1 98.12 378 ARG A N 1
ATOM 2898 C CA . ARG A 1 378 ? -7.684 -26.984 -6.418 1 98.12 378 ARG A CA 1
ATOM 2899 C C . ARG A 1 378 ? -8.922 -26.438 -5.715 1 98.12 378 ARG A C 1
ATOM 2901 O O . ARG A 1 378 ? -9.375 -25.328 -6.012 1 98.12 378 ARG A O 1
ATOM 2908 N N . ARG A 1 379 ? -9.445 -27.188 -4.812 1 98.06 379 ARG A N 1
ATOM 2909 C CA . ARG A 1 379 ? -10.648 -26.797 -4.078 1 98.06 379 ARG A CA 1
ATOM 2910 C C . ARG A 1 379 ? -10.289 -25.953 -2.865 1 98.06 379 ARG A C 1
ATOM 2912 O O . ARG A 1 379 ? -10.461 -26.391 -1.725 1 98.06 379 ARG A O 1
ATOM 2919 N N . VAL A 1 380 ? -9.867 -24.719 -3.098 1 98.56 380 VAL A N 1
ATOM 2920 C CA . VAL A 1 380 ? -9.453 -23.766 -2.072 1 98.56 380 VAL A CA 1
ATOM 2921 C C . VAL A 1 380 ? -10.297 -22.5 -2.18 1 98.56 380 VAL A C 1
ATOM 2923 O O . VAL A 1 380 ? -11.172 -22.391 -3.039 1 98.56 380 VAL A O 1
ATOM 2926 N N . GLY A 1 381 ? -10.141 -21.562 -1.304 1 98.25 381 GLY A N 1
ATOM 2927 C CA . GLY A 1 381 ? -10.68 -20.219 -1.422 1 98.25 381 GLY A CA 1
ATOM 2928 C C . GLY A 1 381 ? -12.109 -20.109 -0.946 1 98.25 381 GLY A C 1
ATOM 2929 O O . GLY A 1 381 ? -12.805 -19.141 -1.271 1 98.25 381 GLY A O 1
ATOM 2930 N N . ALA A 1 382 ? -12.625 -21.094 -0.268 1 98.69 382 ALA A N 1
ATOM 2931 C CA . ALA A 1 382 ? -13.984 -21.016 0.278 1 98.69 382 ALA A CA 1
ATOM 2932 C C . ALA A 1 382 ? -14.109 -21.875 1.535 1 98.69 382 ALA A C 1
ATOM 2934 O O . ALA A 1 382 ? -13.453 -22.906 1.658 1 98.69 382 ALA A O 1
ATOM 2935 N N . LEU A 1 383 ? -14.906 -21.391 2.467 1 98.75 383 LEU A N 1
ATOM 2936 C CA . LEU A 1 383 ? -15.312 -22.219 3.604 1 98.75 383 LEU A CA 1
ATOM 2937 C C . LEU A 1 383 ? -16.578 -23 3.281 1 98.75 383 LEU A C 1
ATOM 2939 O O . LEU A 1 383 ? -17.672 -22.594 3.654 1 98.75 383 LEU A O 1
ATOM 2943 N N . GLN A 1 384 ? -16.375 -24.031 2.664 1 98.5 384 GLN A N 1
ATOM 2944 C CA . GLN A 1 384 ? -17.422 -24.922 2.178 1 98.5 384 GLN A CA 1
ATOM 2945 C C . GLN A 1 384 ? -16.984 -26.375 2.207 1 98.5 384 GLN A C 1
ATOM 2947 O O . GLN A 1 384 ? -15.797 -26.672 2.035 1 98.5 384 GLN A O 1
ATOM 2952 N N . GLU A 1 385 ? -17.984 -27.266 2.422 1 98.19 385 GLU A N 1
ATOM 2953 C CA . GLU A 1 385 ? -17.688 -28.703 2.408 1 98.19 385 GLU A CA 1
ATOM 2954 C C . GLU A 1 385 ? -16.969 -29.094 1.119 1 98.19 385 GLU A C 1
ATOM 2956 O O . GLU A 1 385 ? -17.344 -28.656 0.032 1 98.19 385 GLU A O 1
ATOM 2961 N N . GLY A 1 386 ? -15.922 -29.875 1.261 1 98.12 386 GLY A N 1
ATOM 2962 C CA . GLY A 1 386 ? -15.164 -30.344 0.111 1 98.12 386 GLY A CA 1
ATOM 2963 C C . GLY A 1 386 ? -13.945 -29.5 -0.18 1 98.12 386 GLY A C 1
ATOM 2964 O O . GLY A 1 386 ? -13.008 -29.953 -0.844 1 98.12 386 GLY A O 1
ATOM 2965 N N . CYS A 1 387 ? -13.906 -28.312 0.294 1 98.69 387 CYS A N 1
ATOM 2966 C CA . CYS A 1 387 ? -12.758 -27.422 0.104 1 98.69 387 CYS A CA 1
ATOM 2967 C C . CYS A 1 387 ? -11.688 -27.703 1.146 1 98.69 387 CYS A C 1
ATOM 2969 O O . CYS A 1 387 ? -11.953 -28.328 2.174 1 98.69 387 CYS A O 1
ATOM 2971 N N . ARG A 1 388 ? -10.523 -27.344 0.773 1 98.62 388 ARG A N 1
ATOM 2972 C CA . ARG A 1 388 ? -9.422 -27.453 1.723 1 98.62 388 ARG A CA 1
ATOM 2973 C C . ARG A 1 388 ? -9.672 -26.578 2.951 1 98.62 388 ARG A C 1
ATOM 2975 O O . ARG A 1 388 ? -10.219 -25.484 2.838 1 98.62 388 ARG A O 1
ATOM 2982 N N . ALA A 1 389 ? -9.289 -27.062 4.141 1 98.75 389 ALA A N 1
ATOM 2983 C CA . ALA A 1 389 ? -9.422 -26.312 5.391 1 98.75 389 ALA A CA 1
ATOM 2984 C C . ALA A 1 389 ? -8.367 -25.219 5.488 1 98.75 389 ALA A C 1
ATOM 2986 O O . ALA A 1 389 ? -7.477 -25.281 6.34 1 98.75 389 ALA A O 1
ATOM 2987 N N . ASP A 1 390 ? -8.453 -24.203 4.629 1 98.88 390 ASP A N 1
ATOM 2988 C CA . ASP A 1 390 ? -7.582 -23.031 4.551 1 98.88 390 ASP A CA 1
ATOM 2989 C C . ASP A 1 390 ? -8.32 -21.766 4.961 1 98.88 390 ASP A C 1
ATOM 2991 O O . ASP A 1 390 ? -9.266 -21.344 4.289 1 98.88 390 ASP A O 1
ATOM 2995 N N . TRP A 1 391 ? -7.887 -21.156 6.074 1 98.75 391 TRP A N 1
ATOM 2996 C CA . TRP A 1 391 ? -8.547 -19.906 6.449 1 98.75 391 TRP A CA 1
ATOM 2997 C C . TRP A 1 391 ? -7.621 -19.016 7.27 1 98.75 391 TRP A C 1
ATOM 2999 O O . TRP A 1 391 ? -6.57 -19.469 7.734 1 98.75 391 TRP A O 1
ATOM 3009 N N . LEU A 1 392 ? -7.926 -17.75 7.336 1 98.56 392 LEU A N 1
ATOM 3010 C CA . LEU A 1 392 ? -7.289 -16.75 8.195 1 98.56 392 LEU A CA 1
ATOM 3011 C C . LEU A 1 392 ? -8.188 -16.406 9.383 1 98.56 392 LEU A C 1
ATOM 3013 O O . LEU A 1 392 ? -9.414 -16.469 9.273 1 98.56 392 LEU A O 1
ATOM 3017 N N . VAL A 1 393 ? -7.586 -16.109 10.469 1 98.88 393 VAL A N 1
ATOM 3018 C CA . VAL A 1 393 ? -8.25 -15.516 11.625 1 98.88 393 VAL A CA 1
ATOM 3019 C C . VAL A 1 393 ? -7.809 -14.062 11.781 1 98.88 393 VAL A C 1
ATOM 3021 O O . VAL A 1 393 ? -6.613 -13.781 11.883 1 98.88 393 VAL A O 1
ATOM 3024 N N . LEU A 1 394 ? -8.734 -13.141 11.781 1 98.62 394 LEU A N 1
ATOM 3025 C CA . LEU A 1 394 ? -8.43 -11.727 11.945 1 98.62 394 LEU A CA 1
ATOM 3026 C C . LEU A 1 394 ? -8.336 -11.352 13.422 1 98.62 394 LEU A C 1
ATOM 3028 O O . LEU A 1 394 ? -9.008 -11.953 14.266 1 98.62 394 LEU A O 1
ATOM 3032 N N . ASP A 1 395 ? -7.512 -10.43 13.742 1 98.19 395 ASP A N 1
ATOM 3033 C CA . ASP A 1 395 ? -7.441 -9.852 15.086 1 98.19 395 ASP A CA 1
ATOM 3034 C C . ASP A 1 395 ? -8.688 -9.023 15.391 1 98.19 395 ASP A C 1
ATOM 3036 O O . ASP A 1 395 ? -8.898 -7.969 14.789 1 98.19 395 ASP A O 1
ATOM 3040 N N . PRO A 1 396 ? -9.469 -9.484 16.297 1 97.38 396 PRO A N 1
ATOM 3041 C CA . PRO A 1 396 ? -10.695 -8.742 16.594 1 97.38 396 PRO A CA 1
ATOM 3042 C C . PRO A 1 396 ? -10.422 -7.363 17.188 1 97.38 396 PRO A C 1
ATOM 3044 O O . PRO A 1 396 ? -11.305 -6.496 17.172 1 97.38 396 PRO A O 1
ATOM 3047 N N . ASP A 1 397 ? -9.18 -7.133 17.641 1 96.69 397 ASP A N 1
ATOM 3048 C CA . ASP A 1 397 ? -8.82 -5.859 18.25 1 96.69 397 ASP A CA 1
ATOM 3049 C C . ASP A 1 397 ? -8.156 -4.93 17.234 1 96.69 397 ASP A C 1
ATOM 3051 O O . ASP A 1 397 ? -7.809 -3.793 17.562 1 96.69 397 ASP A O 1
ATOM 3055 N N . HIS A 1 398 ? -7.922 -5.441 16.047 1 96.81 398 HIS A N 1
ATOM 3056 C CA . HIS A 1 398 ? -7.32 -4.59 15.016 1 96.81 398 HIS A CA 1
ATOM 3057 C C . HIS A 1 398 ? -8.164 -3.344 14.773 1 96.81 398 HIS A C 1
ATOM 3059 O O . HIS A 1 398 ? -9.391 -3.424 14.703 1 96.81 398 HIS A O 1
ATOM 3065 N N . PRO A 1 399 ? -7.531 -2.17 14.578 1 95.81 399 PRO A N 1
ATOM 3066 C CA . PRO A 1 399 ? -8.273 -0.91 14.461 1 95.81 399 PRO A CA 1
ATOM 3067 C C . PRO A 1 399 ? -9.211 -0.886 13.266 1 95.81 399 PRO A C 1
ATOM 3069 O O . PRO A 1 399 ? -10.172 -0.112 13.242 1 95.81 399 PRO A O 1
ATOM 3072 N N . ALA A 1 400 ? -9.008 -1.671 12.297 1 95.75 400 ALA A N 1
ATOM 3073 C CA . ALA A 1 400 ? -9.867 -1.729 11.117 1 95.75 400 ALA A CA 1
ATOM 3074 C C . ALA A 1 400 ? -11.086 -2.615 11.367 1 95.75 400 ALA A C 1
ATOM 3076 O O . ALA A 1 400 ? -12.016 -2.652 10.555 1 95.75 400 ALA A O 1
ATOM 3077 N N . ILE A 1 401 ? -11.141 -3.375 12.492 1 95.94 401 ILE A N 1
ATOM 3078 C CA . ILE A 1 401 ? -12.18 -4.363 12.773 1 95.94 401 ILE A CA 1
ATOM 3079 C C . ILE A 1 401 ? -12.953 -3.951 14.023 1 95.94 401 ILE A C 1
ATOM 3081 O O . ILE A 1 401 ? -14.18 -3.924 14.023 1 95.94 401 ILE A O 1
ATOM 3085 N N . ALA A 1 402 ? -12.227 -3.557 15.023 1 95.94 402 ALA A N 1
ATOM 3086 C CA . ALA A 1 402 ? -12.82 -3.277 16.328 1 95.94 402 ALA A CA 1
ATOM 3087 C C . ALA A 1 402 ? -13.875 -2.18 16.234 1 95.94 402 ALA A C 1
ATOM 3089 O O . ALA A 1 402 ? -13.656 -1.155 15.586 1 95.94 402 ALA A O 1
ATOM 3090 N N . GLU A 1 403 ? -15.062 -2.445 16.812 1 95.38 403 GLU A N 1
ATOM 3091 C CA . GLU A 1 403 ? -16.188 -1.522 16.938 1 95.38 403 GLU A CA 1
ATOM 3092 C C . GLU A 1 403 ? -16.922 -1.354 15.609 1 95.38 403 GLU A C 1
ATOM 3094 O O . GLU A 1 403 ? -17.938 -0.656 15.531 1 95.38 403 GL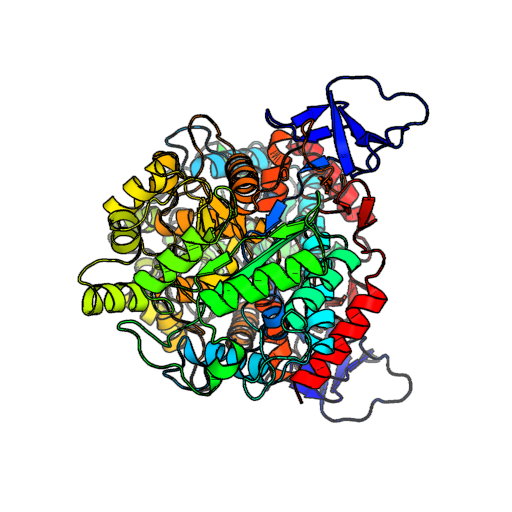U A O 1
ATOM 3099 N N . HIS A 1 404 ? -16.391 -1.944 14.508 1 94.5 404 HIS A N 1
ATOM 3100 C CA . HIS A 1 404 ? -17.062 -1.887 13.219 1 94.5 404 HIS A CA 1
ATOM 3101 C C . HIS A 1 404 ? -18.047 -3.041 13.055 1 94.5 404 HIS A C 1
ATOM 3103 O O . HIS A 1 404 ? -17.906 -4.074 13.719 1 94.5 404 HIS A O 1
ATOM 3109 N N . ASP A 1 405 ? -18.984 -2.822 12.211 1 94 405 ASP A N 1
ATOM 3110 C CA . ASP A 1 405 ? -19.875 -3.896 11.797 1 94 405 ASP A CA 1
ATOM 3111 C C . ASP A 1 405 ? -19.203 -4.816 10.789 1 94 405 ASP A C 1
ATOM 3113 O O . ASP A 1 405 ? -18.359 -4.375 10 1 94 405 ASP A O 1
ATOM 3117 N N . ASN A 1 406 ? -19.641 -6.094 10.828 1 95.12 406 ASN A N 1
ATOM 3118 C CA . ASN A 1 406 ? -18.984 -7.066 9.969 1 95.12 406 ASN A CA 1
ATOM 3119 C C . ASN A 1 406 ? -19.125 -6.699 8.492 1 95.12 406 ASN A C 1
ATOM 3121 O O . ASN A 1 406 ? -18.312 -7.098 7.664 1 95.12 406 ASN A O 1
ATOM 3125 N N . THR A 1 407 ? -20.109 -5.863 8.125 1 92.56 407 THR A N 1
ATOM 3126 C CA . THR A 1 407 ? -20.312 -5.438 6.742 1 92.56 407 THR A CA 1
ATOM 3127 C C . THR A 1 407 ? -19.172 -4.527 6.289 1 92.56 407 THR A C 1
ATOM 3129 O O . THR A 1 407 ? -18.969 -4.32 5.09 1 92.56 407 THR A O 1
ATOM 3132 N N . SER A 1 408 ? -18.359 -3.977 7.289 1 94.56 408 SER A N 1
ATOM 3133 C CA . SER A 1 408 ? -17.297 -3.035 6.949 1 94.56 408 SER A CA 1
ATOM 3134 C C . SER A 1 408 ? -15.922 -3.652 7.16 1 94.56 408 SER A C 1
ATOM 3136 O O . SER A 1 408 ? -14.906 -3.01 6.902 1 94.56 408 SER A O 1
ATOM 3138 N N . TRP A 1 409 ? -15.867 -4.895 7.656 1 97.38 409 TRP A N 1
ATOM 3139 C CA . TRP A 1 409 ? -14.594 -5.477 8.062 1 97.38 409 TRP A CA 1
ATOM 3140 C C . TRP A 1 409 ? -13.648 -5.605 6.871 1 97.38 409 TRP A C 1
ATOM 3142 O O . TRP A 1 409 ? -12.492 -5.184 6.938 1 97.38 409 TRP A O 1
ATOM 3152 N N . LEU A 1 410 ? -14.156 -6.117 5.723 1 97.88 410 LEU A N 1
ATOM 3153 C CA . LEU A 1 410 ? -13.289 -6.297 4.559 1 97.88 410 LEU A CA 1
ATOM 3154 C C . LEU A 1 410 ? -12.859 -4.949 3.99 1 97.88 410 LEU A C 1
ATOM 3156 O O . LEU A 1 410 ? -11.695 -4.77 3.629 1 97.88 410 LEU A O 1
ATOM 3160 N N . SER A 1 411 ? -13.797 -3.99 3.971 1 97.12 411 SER A N 1
ATOM 3161 C CA . SER A 1 411 ? -13.445 -2.643 3.533 1 97.12 411 SER A CA 1
ATOM 3162 C C . SER A 1 411 ? -12.383 -2.027 4.434 1 97.12 411 SER A C 1
ATOM 3164 O O . SER A 1 411 ? -11.445 -1.393 3.951 1 97.12 411 SER A O 1
ATOM 3166 N N . GLY A 1 412 ? -12.578 -2.234 5.723 1 97 412 GLY A N 1
ATOM 3167 C CA . GLY A 1 412 ? -11.617 -1.712 6.68 1 97 412 GLY A CA 1
ATOM 3168 C C . GLY A 1 412 ? -10.219 -2.279 6.496 1 97 412 GLY A C 1
ATOM 3169 O O . GLY A 1 412 ? -9.242 -1.531 6.461 1 97 412 GLY A O 1
ATOM 3170 N N . ILE A 1 413 ? -10.125 -3.557 6.309 1 97 413 ILE A N 1
ATOM 3171 C CA . ILE A 1 413 ? -8.797 -4.168 6.297 1 97 413 ILE A CA 1
ATOM 3172 C C . ILE A 1 413 ? -8.133 -3.932 4.945 1 97 413 ILE A C 1
ATOM 3174 O O . ILE A 1 413 ? -6.902 -3.904 4.848 1 97 413 ILE A O 1
ATOM 3178 N N . VAL A 1 414 ? -8.922 -3.686 3.873 1 97.94 414 VAL A N 1
ATOM 3179 C CA . VAL A 1 414 ? -8.344 -3.494 2.547 1 97.94 414 VAL A CA 1
ATOM 3180 C C . VAL A 1 414 ? -7.977 -2.023 2.35 1 97.94 414 VAL A C 1
ATOM 3182 O O . VAL A 1 414 ? -6.887 -1.709 1.862 1 97.94 414 VAL A O 1
ATOM 3185 N N . PHE A 1 415 ? -8.812 -1.09 2.828 1 97.31 415 PHE A N 1
ATOM 3186 C CA . PHE A 1 415 ? -8.672 0.293 2.389 1 97.31 415 PHE A CA 1
ATOM 3187 C C . PHE A 1 415 ? -8.164 1.175 3.523 1 97.31 415 PHE A C 1
ATOM 3189 O O . PHE A 1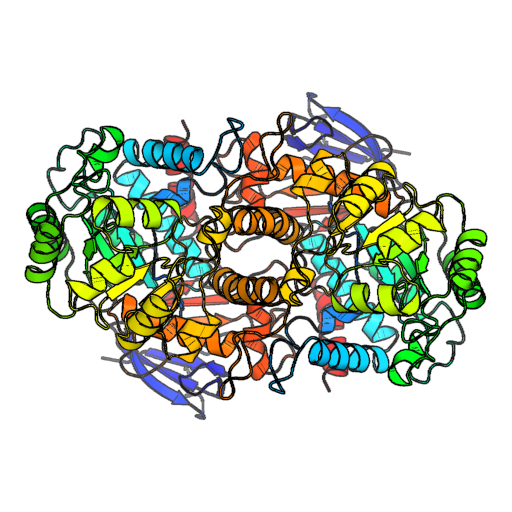 415 ? -7.785 2.326 3.301 1 97.31 415 PHE A O 1
ATOM 3196 N N . ALA A 1 416 ? -8.148 0.691 4.738 1 95.31 416 ALA A N 1
ATOM 3197 C CA . ALA A 1 416 ? -7.566 1.432 5.855 1 95.31 416 ALA A CA 1
ATOM 3198 C C . ALA A 1 416 ? -6.211 0.85 6.246 1 95.31 416 ALA A C 1
ATOM 3200 O O . ALA A 1 416 ? -6.141 -0.111 7.016 1 95.31 416 ALA A O 1
ATOM 3201 N N . GLU A 1 417 ? -5.148 1.427 5.75 1 91.75 417 GLU A N 1
ATOM 3202 C CA . GLU A 1 417 ? -3.787 0.968 6.012 1 91.75 417 GLU A CA 1
ATOM 3203 C C . GLU A 1 417 ? -3.135 1.787 7.121 1 91.75 417 GLU A C 1
ATOM 3205 O O . GLU A 1 417 ? -2.777 2.949 6.914 1 91.75 417 GLU A O 1
ATOM 3210 N N . HIS A 1 418 ? -2.928 1.22 8.297 1 90.69 418 HIS A N 1
ATOM 3211 C CA . HIS A 1 418 ? -2.385 1.961 9.43 1 90.69 418 HIS A CA 1
ATOM 3212 C C . HIS A 1 418 ? -1.253 1.19 10.102 1 90.69 418 HIS A C 1
ATOM 3214 O O . HIS A 1 418 ? -1.099 1.245 11.32 1 90.69 418 HIS A O 1
ATOM 3220 N N . GLY A 1 419 ? -0.514 0.344 9.266 1 80.62 419 GLY A N 1
ATOM 3221 C CA . GLY A 1 419 ? 0.813 -0.111 9.656 1 80.62 419 GLY A CA 1
ATOM 3222 C C . GLY A 1 419 ? 0.825 -1.53 10.188 1 80.62 419 GLY A C 1
ATOM 3223 O O . GLY A 1 419 ? 1.88 -2.164 10.258 1 80.62 419 GLY A O 1
ATOM 3224 N N . GLU A 1 420 ? -0.268 -2.107 10.609 1 87.5 420 GLU A N 1
ATOM 3225 C CA . GLU A 1 420 ? -0.245 -3.457 11.164 1 87.5 420 GLU A CA 1
ATOM 3226 C C . GLU A 1 420 ? -1.161 -4.391 10.383 1 87.5 420 GLU A C 1
ATOM 3228 O O . GLU A 1 420 ? -2.219 -3.979 9.906 1 87.5 420 GLU A O 1
ATOM 3233 N N . THR A 1 421 ? -0.742 -5.637 10.32 1 94 421 THR A N 1
ATOM 3234 C CA . THR A 1 421 ? -1.551 -6.637 9.641 1 94 421 THR A CA 1
ATOM 3235 C C . THR A 1 421 ? -2.75 -7.039 10.492 1 94 421 THR A C 1
ATOM 3237 O O . THR A 1 421 ? -2.635 -7.18 11.711 1 94 421 THR A O 1
ATOM 3240 N N . PRO A 1 422 ? -3.883 -7.188 9.898 1 96.88 422 PRO A N 1
ATOM 3241 C CA . PRO A 1 422 ? -5.051 -7.68 10.633 1 96.88 422 PRO A CA 1
ATOM 3242 C C . PRO A 1 422 ? -5.039 -9.195 10.812 1 96.88 422 PRO A C 1
ATOM 3244 O O . PRO A 1 422 ? -5.852 -9.742 11.562 1 96.88 422 PRO A O 1
ATOM 3247 N N . VAL A 1 423 ? -4.133 -9.898 10.117 1 98.06 423 VAL A N 1
ATOM 3248 C CA . VAL A 1 423 ? -4.094 -11.352 10.148 1 98.06 423 VAL A CA 1
ATOM 3249 C C . VAL A 1 423 ? -3.424 -11.828 11.43 1 98.06 423 VAL A C 1
ATOM 3251 O O . VAL A 1 423 ? -2.27 -11.484 11.703 1 98.06 423 VAL A O 1
ATOM 3254 N N . LEU A 1 424 ? -4.145 -12.594 12.211 1 98.56 424 LEU A N 1
ATOM 3255 C CA . LEU A 1 424 ? -3.668 -13.078 13.5 1 98.56 424 LEU A CA 1
ATOM 3256 C C . LEU A 1 424 ? -3.17 -14.516 13.391 1 98.56 424 LEU A C 1
ATOM 3258 O O . LEU A 1 424 ? -2.037 -14.812 13.766 1 98.56 424 LEU A O 1
ATOM 3262 N N . ASP A 1 425 ? -4.004 -15.383 12.883 1 98.81 425 ASP A N 1
ATOM 3263 C CA . ASP A 1 425 ? -3.68 -16.797 12.68 1 98.81 425 ASP A CA 1
ATOM 3264 C C . ASP A 1 425 ? -3.994 -17.219 11.25 1 98.81 425 ASP A C 1
ATOM 3266 O O . ASP A 1 425 ? -4.824 -16.609 10.578 1 98.81 425 ASP A O 1
ATOM 3270 N N . VAL A 1 426 ? -3.291 -18.25 10.766 1 98.94 426 VAL A N 1
ATOM 3271 C CA . VAL A 1 426 ? -3.539 -18.828 9.453 1 98.94 426 VAL A CA 1
ATOM 3272 C C . VAL A 1 426 ? -3.547 -20.344 9.547 1 98.94 426 VAL A C 1
ATOM 3274 O O . VAL A 1 426 ? -2.67 -20.938 10.18 1 98.94 426 VAL A O 1
ATOM 3277 N N . TYR A 1 427 ? -4.559 -20.922 8.992 1 98.81 427 TYR A N 1
ATOM 3278 C CA . TYR A 1 427 ? -4.676 -22.375 8.875 1 98.81 427 TYR A CA 1
ATOM 3279 C C . TYR A 1 427 ? -4.559 -22.828 7.422 1 98.81 427 TYR A C 1
ATOM 3281 O O . TYR A 1 427 ? -5.137 -22.203 6.531 1 98.81 427 TYR A O 1
ATOM 3289 N N . THR A 1 428 ? -3.816 -23.859 7.16 1 98.75 428 THR A N 1
ATOM 3290 C CA . THR A 1 428 ? -3.756 -24.531 5.871 1 98.75 428 THR A CA 1
ATOM 3291 C C . THR A 1 428 ? -3.947 -26.031 6.047 1 98.75 428 THR A C 1
ATOM 3293 O O . THR A 1 428 ? -3.299 -26.656 6.891 1 98.75 428 THR A O 1
ATOM 3296 N N . GLY A 1 429 ? -4.891 -26.609 5.32 1 98.06 429 GLY A N 1
ATOM 3297 C CA . GLY A 1 429 ? -5.203 -28.016 5.512 1 98.06 429 GLY A CA 1
ATOM 3298 C C . GLY A 1 429 ? -5.578 -28.344 6.941 1 98.06 429 GLY A C 1
ATOM 3299 O O . GLY A 1 429 ? -5.242 -29.422 7.438 1 98.06 429 GLY A O 1
ATOM 3300 N N . GLY A 1 430 ? -6.074 -27.422 7.617 1 97.81 430 GLY A N 1
ATOM 3301 C CA . GLY A 1 430 ? -6.523 -27.641 8.984 1 97.81 430 GLY A CA 1
ATOM 3302 C C . GLY A 1 430 ? -5.426 -27.453 10.008 1 97.81 430 GLY A C 1
ATOM 3303 O O . GLY A 1 430 ? -5.68 -27.5 11.211 1 97.81 430 GLY A O 1
ATOM 3304 N N . GLU A 1 431 ? -4.277 -27.234 9.594 1 98 431 GLU A N 1
ATOM 3305 C CA . GLU A 1 431 ? -3.156 -27 10.5 1 98 431 GLU A CA 1
ATOM 3306 C C . GLU A 1 431 ? -2.9 -25.516 10.711 1 98 431 GLU A C 1
ATOM 3308 O O . GLU A 1 431 ? -2.809 -24.75 9.742 1 98 431 GLU A O 1
ATOM 3313 N N . ARG A 1 432 ? -2.816 -25.141 12.023 1 98.25 432 ARG A N 1
ATOM 3314 C CA . ARG A 1 432 ? -2.471 -23.766 12.328 1 98.25 432 ARG A CA 1
ATOM 3315 C C . ARG A 1 432 ? -0.988 -23.5 12.078 1 98.25 432 ARG A C 1
ATOM 3317 O O . ARG A 1 432 ? -0.143 -23.859 12.898 1 98.25 432 ARG A O 1
ATOM 3324 N N . VAL A 1 433 ? -0.654 -22.75 11.016 1 98.81 433 VAL A N 1
ATOM 3325 C CA . VAL A 1 433 ? 0.738 -22.594 10.602 1 98.81 433 VAL A CA 1
ATOM 3326 C C . VAL A 1 433 ? 1.254 -21.219 11.062 1 98.81 433 VAL A C 1
ATOM 3328 O O . VAL A 1 433 ? 2.465 -21.016 11.172 1 98.81 433 VAL A O 1
ATOM 3331 N N . VAL A 1 434 ? 0.447 -20.25 11.211 1 98.81 434 VAL A N 1
ATOM 3332 C CA . VAL A 1 434 ? 0.73 -18.953 11.812 1 98.81 434 VAL A CA 1
ATOM 3333 C C . VAL A 1 434 ? -0.127 -18.766 13.062 1 98.81 434 VAL A C 1
ATOM 3335 O O . VAL A 1 434 ? -1.345 -18.953 13.023 1 98.81 434 VAL A O 1
ATOM 3338 N N . SER A 1 435 ? 0.455 -18.469 14.18 1 98.69 435 SER A N 1
ATOM 3339 C CA . SER A 1 435 ? -0.198 -18.203 15.453 1 98.69 435 SER A CA 1
ATOM 3340 C C . SER A 1 435 ? 0.292 -16.891 16.062 1 98.69 435 SER A C 1
ATOM 3342 O O . SER A 1 435 ? 1.492 -16.719 16.281 1 98.69 435 SER A O 1
ATOM 3344 N N . GLY A 1 436 ? -0.659 -16 16.375 1 97.69 436 GLY A N 1
ATOM 3345 C CA . GLY A 1 436 ? -0.242 -14.711 16.891 1 97.69 436 GLY A CA 1
ATOM 3346 C C . GLY A 1 436 ? 0.723 -13.977 15.977 1 97.69 436 GLY A C 1
ATOM 3347 O O . GLY A 1 436 ? 1.762 -13.492 16.422 1 97.69 436 GLY A O 1
ATOM 3348 N N . ARG A 1 437 ? 0.551 -14.086 14.688 1 97.25 437 ARG A N 1
ATOM 3349 C CA . ARG A 1 437 ? 1.285 -13.398 13.625 1 97.25 437 ARG A CA 1
ATOM 3350 C C . ARG A 1 437 ? 2.678 -13.992 13.453 1 97.25 437 ARG A C 1
ATOM 3352 O O . ARG A 1 437 ? 3.525 -13.414 12.766 1 97.25 437 ARG A O 1
ATOM 3359 N N . ARG A 1 438 ? 2.939 -15.125 14.055 1 97.81 438 ARG A N 1
ATOM 3360 C CA . ARG A 1 438 ? 4.25 -15.758 13.961 1 97.81 438 ARG A CA 1
ATOM 3361 C C . ARG A 1 438 ? 4.145 -17.141 13.328 1 97.81 438 ARG A C 1
ATOM 3363 O O . ARG A 1 438 ? 3.338 -17.969 13.758 1 97.81 438 ARG A O 1
ATOM 3370 N N . HIS A 1 439 ? 4.891 -17.344 12.289 1 98.56 439 HIS A N 1
ATOM 3371 C CA . HIS A 1 439 ? 4.973 -18.672 11.688 1 98.56 439 HIS A CA 1
ATOM 3372 C C . HIS A 1 439 ? 5.742 -19.641 12.578 1 98.56 439 HIS A C 1
ATOM 3374 O O . HIS A 1 439 ? 6.707 -19.25 13.242 1 98.56 439 HIS A O 1
ATOM 3380 N N . ARG A 1 440 ? 5.406 -20.859 12.594 1 98.31 440 ARG A N 1
ATOM 3381 C CA . ARG A 1 440 ? 5.969 -21.875 13.477 1 98.31 440 ARG A CA 1
ATOM 3382 C C . ARG A 1 440 ? 7.469 -22.031 13.242 1 98.31 440 ARG A C 1
ATOM 3384 O O . ARG A 1 440 ? 8.219 -22.312 14.18 1 98.31 440 ARG A O 1
ATOM 3391 N N . ASP A 1 441 ? 7.934 -21.828 12 1 98.12 441 ASP A N 1
ATOM 3392 C CA . ASP A 1 441 ? 9.344 -22.016 11.672 1 98.12 441 ASP A CA 1
ATOM 3393 C C . ASP A 1 441 ? 9.984 -20.688 11.25 1 98.12 441 ASP A C 1
ATOM 3395 O O . ASP A 1 441 ? 10.938 -20.688 10.469 1 98.12 441 ASP A O 1
ATOM 3399 N N . GLU A 1 442 ? 9.477 -19.609 11.711 1 98 442 GLU A N 1
ATOM 3400 C CA . GLU A 1 442 ? 9.836 -18.281 11.195 1 98 442 GLU A CA 1
ATOM 3401 C C . GLU A 1 442 ? 11.328 -18 11.367 1 98 442 GLU A C 1
ATOM 3403 O O . GLU A 1 442 ? 12.008 -17.625 10.414 1 98 442 GLU A O 1
ATOM 3408 N N . ALA A 1 443 ? 11.883 -18.234 12.578 1 98.12 443 ALA A N 1
ATOM 3409 C CA . ALA A 1 443 ? 13.273 -17.891 12.883 1 98.12 443 ALA A CA 1
ATOM 3410 C C . ALA A 1 443 ? 14.234 -18.688 12 1 98.12 443 ALA A C 1
ATOM 3412 O O . ALA A 1 443 ? 15.156 -18.109 11.406 1 98.12 443 ALA A O 1
ATOM 3413 N N . ALA A 1 444 ? 13.992 -20.016 11.867 1 98.62 444 ALA A N 1
ATOM 3414 C CA . ALA A 1 444 ? 14.867 -20.859 11.07 1 98.62 444 ALA A CA 1
ATOM 3415 C C . ALA A 1 444 ? 14.766 -20.531 9.586 1 98.62 444 ALA A C 1
ATOM 3417 O O . ALA A 1 444 ? 15.781 -20.453 8.883 1 98.62 444 ALA A O 1
ATOM 3418 N N . ALA A 1 445 ? 13.523 -20.359 9.125 1 98.75 445 ALA A N 1
ATOM 3419 C CA . ALA A 1 445 ? 13.305 -20.016 7.719 1 98.75 445 ALA A CA 1
ATOM 3420 C C . ALA A 1 445 ? 13.992 -18.703 7.363 1 98.75 445 ALA A C 1
ATOM 3422 O O . ALA A 1 445 ? 14.633 -18.594 6.312 1 98.75 445 ALA A O 1
ATOM 3423 N N . TYR A 1 446 ? 13.898 -17.734 8.242 1 98.5 446 TYR A N 1
ATOM 3424 C CA . TYR A 1 446 ? 14.477 -16.422 7.996 1 98.5 446 TYR A CA 1
ATOM 3425 C C . TYR A 1 446 ? 16 -16.5 8.008 1 98.5 446 TYR A C 1
ATOM 3427 O O . TYR A 1 446 ? 16.672 -15.852 7.195 1 98.5 446 TYR A O 1
ATOM 3435 N N . ALA A 1 447 ? 16.578 -17.219 8.953 1 98.62 447 ALA A N 1
ATOM 3436 C CA . ALA A 1 447 ? 18.031 -17.391 9.016 1 98.62 447 ALA A CA 1
ATOM 3437 C C . ALA A 1 447 ? 18.578 -17.984 7.715 1 98.62 447 ALA A C 1
ATOM 3439 O O . ALA A 1 447 ? 19.594 -17.516 7.188 1 98.62 447 ALA A O 1
ATOM 3440 N N . ASP A 1 448 ? 17.906 -19 7.203 1 98.81 448 ASP A N 1
ATOM 3441 C CA . ASP A 1 448 ? 18.312 -19.641 5.949 1 98.81 448 ASP A CA 1
ATOM 3442 C C . ASP A 1 448 ? 18.188 -18.672 4.777 1 98.81 448 ASP A C 1
ATOM 3444 O O . ASP A 1 448 ? 19.047 -18.625 3.902 1 98.81 448 ASP A O 1
ATOM 3448 N N . TYR A 1 449 ? 17.141 -17.922 4.789 1 98.56 449 TYR A N 1
ATOM 3449 C CA . TYR A 1 449 ? 16.922 -16.922 3.752 1 98.56 449 TYR A CA 1
ATOM 3450 C C . TYR A 1 449 ? 18.047 -15.906 3.732 1 98.56 449 TYR A C 1
ATOM 3452 O O . TYR A 1 449 ? 18.594 -15.586 2.67 1 98.56 449 TYR A O 1
ATOM 3460 N N . ARG A 1 450 ? 18.359 -15.367 4.934 1 98.06 450 ARG A N 1
ATOM 3461 C CA . ARG A 1 450 ? 19.422 -14.367 5.043 1 98.06 450 ARG A CA 1
ATOM 3462 C C . ARG A 1 450 ? 20.75 -14.914 4.539 1 98.06 450 ARG A C 1
ATOM 3464 O O . ARG A 1 450 ? 21.5 -14.211 3.863 1 98.06 450 ARG A O 1
ATOM 3471 N N . ALA A 1 451 ? 21.031 -16.156 4.824 1 98.06 451 ALA A N 1
ATOM 3472 C CA . ALA A 1 451 ? 22.266 -16.797 4.359 1 98.06 451 ALA A CA 1
ATOM 3473 C C . ALA A 1 451 ? 22.281 -16.906 2.838 1 98.06 451 ALA A C 1
ATOM 3475 O O . ALA A 1 451 ? 23.297 -16.625 2.199 1 98.06 451 ALA A O 1
ATOM 3476 N N . ALA A 1 452 ? 21.141 -17.312 2.279 1 97.88 452 ALA A N 1
ATOM 3477 C CA . ALA A 1 452 ? 21.016 -17.422 0.829 1 97.88 452 ALA A CA 1
ATOM 3478 C C . ALA A 1 452 ? 21.188 -16.047 0.16 1 97.88 452 ALA A C 1
ATOM 3480 O O . ALA A 1 452 ? 21.859 -15.938 -0.861 1 97.88 452 ALA A O 1
ATOM 3481 N N . LEU A 1 453 ? 20.562 -15.078 0.727 1 96.38 453 LEU A N 1
ATOM 3482 C CA . LEU A 1 453 ? 20.625 -13.719 0.188 1 96.38 453 LEU A CA 1
ATOM 3483 C C . LEU A 1 453 ? 22.047 -13.188 0.21 1 96.38 453 LEU A C 1
ATOM 3485 O O . LEU A 1 453 ? 22.516 -12.594 -0.767 1 96.38 453 LEU A O 1
ATOM 3489 N N . ALA A 1 454 ? 22.734 -13.406 1.335 1 95.25 454 ALA A N 1
ATOM 3490 C CA . ALA A 1 454 ? 24.109 -12.961 1.469 1 95.25 454 ALA A CA 1
ATOM 3491 C C . ALA A 1 454 ? 25 -13.586 0.389 1 95.25 454 ALA A C 1
ATOM 3493 O O . ALA A 1 454 ? 25.891 -12.93 -0.148 1 95.25 454 ALA A O 1
ATOM 3494 N N . GLN A 1 455 ? 24.688 -14.773 0.043 1 93 455 GLN A N 1
ATOM 3495 C CA . GLN A 1 455 ? 25.453 -15.477 -0.98 1 93 455 GLN A CA 1
ATOM 3496 C C . GLN A 1 455 ? 25.172 -14.914 -2.369 1 93 455 GLN A C 1
ATOM 3498 O O . GLN A 1 455 ? 26.062 -14.789 -3.195 1 93 455 GLN A O 1
ATOM 3503 N N . LEU A 1 456 ? 23.906 -14.586 -2.648 1 93.06 456 LEU A N 1
ATOM 3504 C CA . LEU A 1 456 ? 23.5 -14.109 -3.963 1 93.06 456 LEU A CA 1
ATOM 3505 C C . LEU A 1 456 ? 23.984 -12.688 -4.207 1 93.06 456 LEU A C 1
ATOM 3507 O O . LEU A 1 456 ? 24.234 -12.297 -5.352 1 93.06 456 LEU A O 1
ATOM 3511 N N . LEU A 1 457 ? 24.109 -11.914 -3.131 1 90.31 457 LEU A N 1
ATOM 3512 C CA . LEU A 1 457 ? 24.453 -10.5 -3.256 1 90.31 457 LEU A CA 1
ATOM 3513 C C . LEU A 1 457 ? 25.969 -10.305 -3.252 1 90.31 457 LEU A C 1
ATOM 3515 O O . LEU A 1 457 ? 26.453 -9.188 -3.48 1 90.31 457 LEU A O 1
ATOM 3519 N N . ARG A 1 458 ? 26.766 -11.336 -3.021 1 83.94 458 ARG A N 1
ATOM 3520 C CA . ARG A 1 458 ? 28.219 -11.273 -3.125 1 83.94 458 ARG A CA 1
ATOM 3521 C C . ARG A 1 458 ? 28.672 -11.336 -4.582 1 83.94 458 ARG A C 1
ATOM 3523 O O . ARG A 1 458 ? 28.047 -12.016 -5.398 1 83.94 458 ARG A O 1
ATOM 3530 N N . MET B 1 1 ? 23.641 22.938 31.016 1 53.91 1 MET B N 1
ATOM 3531 C CA . MET B 1 1 ? 22.594 21.922 30.969 1 53.91 1 MET B CA 1
ATOM 3532 C C . MET B 1 1 ? 23.047 20.688 30.203 1 53.91 1 MET B C 1
ATOM 3534 O O . MET B 1 1 ? 23.656 20.812 29.141 1 53.91 1 MET B O 1
ATOM 3538 N N . THR B 1 2 ? 23.172 19.453 30.719 1 75.12 2 THR B N 1
ATOM 3539 C CA . THR B 1 2 ? 23.859 18.281 30.203 1 75.12 2 THR B CA 1
ATOM 3540 C C . THR B 1 2 ? 23.125 17.703 28.984 1 75.12 2 THR B C 1
ATOM 3542 O O . THR B 1 2 ? 21.922 17.469 29.047 1 75.12 2 THR B O 1
ATOM 3545 N N . ASP B 1 3 ? 23.719 17.844 27.828 1 88.62 3 ASP B N 1
ATOM 3546 C CA . ASP B 1 3 ? 23.188 17.312 26.578 1 88.62 3 ASP B CA 1
ATOM 3547 C C . ASP B 1 3 ? 23.031 15.789 26.656 1 88.62 3 ASP B C 1
ATOM 3549 O O . ASP B 1 3 ? 23.75 15.125 27.422 1 88.62 3 ASP B O 1
ATOM 3553 N N . THR B 1 4 ? 21.984 15.305 26.156 1 95.44 4 THR B N 1
ATOM 3554 C CA . THR B 1 4 ? 21.797 13.875 25.969 1 95.44 4 THR B CA 1
ATOM 3555 C C . THR B 1 4 ? 22.406 13.406 24.656 1 95.44 4 THR B C 1
ATOM 3557 O O . THR B 1 4 ? 22.578 14.203 23.719 1 95.44 4 THR B O 1
ATOM 3560 N N . THR B 1 5 ? 22.844 12.164 24.625 1 97 5 THR B N 1
ATOM 3561 C CA . THR B 1 5 ? 23.531 11.672 23.438 1 97 5 THR B CA 1
ATOM 3562 C C . THR B 1 5 ? 23.016 10.297 23.047 1 97 5 THR B C 1
ATOM 3564 O O . THR B 1 5 ? 22.453 9.578 23.875 1 97 5 THR B O 1
ATOM 3567 N N . LEU B 1 6 ? 23.125 9.961 21.812 1 98.19 6 LEU B N 1
ATOM 3568 C CA . LEU B 1 6 ? 22.844 8.648 21.234 1 98.19 6 LEU B CA 1
ATOM 3569 C C . LEU B 1 6 ? 23.812 8.344 20.094 1 98.19 6 LEU B C 1
ATOM 3571 O O . LEU B 1 6 ? 24.109 9.211 19.266 1 98.19 6 LEU B O 1
ATOM 3575 N N . PHE B 1 7 ? 24.406 7.176 20.141 1 98.56 7 PHE B N 1
ATOM 3576 C CA . PHE B 1 7 ? 25.312 6.742 19.094 1 98.56 7 PHE B CA 1
ATOM 3577 C C . PHE B 1 7 ? 24.609 5.836 18.094 1 98.56 7 PHE B C 1
ATOM 3579 O O . PHE B 1 7 ? 23.891 4.918 18.484 1 98.56 7 PHE B O 1
ATOM 3586 N N . ALA B 1 8 ? 24.703 6.094 16.828 1 98.5 8 ALA B N 1
ATOM 3587 C CA . ALA B 1 8 ? 24.125 5.281 15.766 1 98.5 8 ALA B CA 1
ATOM 3588 C C . ALA B 1 8 ? 25.203 4.727 14.844 1 98.5 8 ALA B C 1
ATOM 3590 O O . ALA B 1 8 ? 26.047 5.477 14.344 1 98.5 8 ALA B O 1
ATOM 3591 N N . ASP B 1 9 ? 25.203 3.422 14.594 1 98.06 9 ASP B N 1
ATOM 3592 C CA . ASP B 1 9 ? 26.141 2.842 13.641 1 98.06 9 ASP B CA 1
ATOM 3593 C C . ASP B 1 9 ? 25.953 3.426 12.242 1 98.06 9 ASP B C 1
ATOM 3595 O O . ASP B 1 9 ? 26.922 3.588 11.492 1 98.06 9 ASP B O 1
ATOM 3599 N N . HIS B 1 10 ? 24.719 3.662 11.852 1 98.44 10 HIS B N 1
ATOM 3600 C CA . HIS B 1 10 ? 24.344 4.312 10.602 1 98.44 10 HIS B CA 1
ATOM 3601 C C . HIS B 1 10 ? 23.281 5.395 10.836 1 98.44 10 HIS B C 1
ATOM 3603 O O . HIS B 1 10 ? 22.344 5.188 11.602 1 98.44 10 HIS B O 1
ATOM 3609 N N . ALA B 1 11 ? 23.484 6.535 10.25 1 98.75 11 ALA B N 1
ATOM 3610 C CA . ALA B 1 11 ? 22.484 7.605 10.297 1 98.75 11 ALA B CA 1
ATOM 3611 C C . ALA B 1 11 ? 22.375 8.305 8.945 1 98.75 11 ALA B C 1
ATOM 3613 O O . ALA B 1 11 ? 23.375 8.523 8.266 1 98.75 11 ALA B O 1
ATOM 3614 N N . TYR B 1 12 ? 21.188 8.555 8.539 1 98.75 12 TYR B N 1
ATOM 3615 C CA . TYR B 1 12 ? 20.938 9.266 7.289 1 98.75 12 TYR B CA 1
ATOM 3616 C C . TYR B 1 12 ? 21.031 10.773 7.484 1 98.75 12 TYR B C 1
ATOM 3618 O O . TYR B 1 12 ? 20.109 11.406 7.973 1 98.75 12 TYR B O 1
ATOM 3626 N N . LEU B 1 13 ? 22.156 11.375 7.125 1 98.25 13 LEU B N 1
ATOM 3627 C CA . LEU B 1 13 ? 22.422 12.805 7.258 1 98.25 13 LEU B CA 1
ATOM 3628 C C . LEU B 1 13 ? 22.109 13.539 5.961 1 98.25 13 LEU B C 1
ATOM 3630 O O . LEU B 1 13 ? 21.734 12.914 4.965 1 98.25 13 LEU B O 1
ATOM 3634 N N . PRO B 1 14 ? 22.094 14.867 5.902 1 95.62 14 PRO B N 1
ATOM 3635 C CA . PRO B 1 14 ? 21.703 15.625 4.707 1 95.62 14 PRO B CA 1
ATOM 3636 C C . PRO B 1 14 ? 22.516 15.219 3.473 1 95.62 14 PRO B C 1
ATOM 3638 O O . PRO B 1 14 ? 22.016 15.305 2.348 1 95.62 14 PRO B O 1
ATOM 3641 N N . ASP B 1 15 ? 23.656 14.695 3.635 1 92.62 15 ASP B N 1
ATOM 3642 C CA . ASP B 1 15 ? 24.484 14.297 2.5 1 92.62 15 ASP B CA 1
ATOM 3643 C C . ASP B 1 15 ? 24.438 12.789 2.285 1 92.62 15 ASP B C 1
ATOM 3645 O O . ASP B 1 15 ? 25.25 12.242 1.535 1 92.62 15 ASP B O 1
ATOM 3649 N N . GLY B 1 16 ? 23.516 12.117 2.984 1 94.81 16 GLY B N 1
ATOM 3650 C CA . GLY B 1 16 ? 23.344 10.688 2.799 1 94.81 16 GLY B CA 1
ATOM 3651 C C . GLY B 1 16 ? 23.75 9.875 4.02 1 94.81 16 GLY B C 1
ATOM 3652 O O . GLY B 1 16 ? 23.906 10.43 5.109 1 94.81 16 GLY B O 1
ATOM 3653 N N . TRP B 1 17 ? 23.891 8.578 3.881 1 97.38 17 TRP B N 1
ATOM 3654 C CA . TRP B 1 17 ? 24.219 7.664 4.973 1 97.38 17 TRP B CA 1
ATOM 3655 C C . TRP B 1 17 ? 25.641 7.879 5.469 1 97.38 17 TRP B C 1
ATOM 3657 O O . TRP B 1 17 ? 26.578 7.957 4.668 1 97.38 17 TRP B O 1
ATOM 3667 N N . ARG B 1 18 ? 25.797 7.98 6.754 1 97.94 18 ARG B N 1
ATOM 3668 C CA . ARG B 1 18 ? 27.094 8.047 7.406 1 97.94 18 ARG B CA 1
ATOM 3669 C C . ARG B 1 18 ? 27.219 7 8.508 1 97.94 18 ARG B C 1
ATOM 3671 O O . ARG B 1 18 ? 26.203 6.52 9.023 1 97.94 18 ARG B O 1
ATOM 3678 N N . ARG B 1 19 ? 28.422 6.664 8.812 1 97.69 19 ARG B N 1
ATOM 3679 C CA . ARG B 1 19 ? 28.688 5.66 9.836 1 97.69 19 ARG B CA 1
ATOM 3680 C C . ARG B 1 19 ? 29.125 6.316 11.141 1 97.69 19 ARG B C 1
ATOM 3682 O O . ARG B 1 19 ? 29.578 7.461 11.148 1 97.69 19 ARG B O 1
ATOM 3689 N N . ASN B 1 20 ? 28.875 5.574 12.18 1 98.12 20 ASN B N 1
ATOM 3690 C CA . ASN B 1 20 ? 29.375 5.973 13.492 1 98.12 20 ASN B CA 1
ATOM 3691 C C . ASN B 1 20 ? 29.047 7.43 13.797 1 98.12 20 ASN B C 1
ATOM 3693 O O . ASN B 1 20 ? 29.938 8.258 13.93 1 98.12 20 ASN B O 1
ATOM 3697 N N . VAL B 1 21 ? 27.797 7.723 13.953 1 98.75 21 VAL B N 1
ATOM 3698 C CA . VAL B 1 21 ? 27.312 9.086 14.133 1 98.75 21 VAL B CA 1
ATOM 3699 C C . VAL B 1 21 ? 26.906 9.312 15.586 1 98.75 21 VAL B C 1
ATOM 3701 O O . VAL B 1 21 ? 26.125 8.547 16.156 1 98.75 21 VAL B O 1
ATOM 3704 N N . LEU B 1 22 ? 27.453 10.297 16.234 1 98.5 22 LEU B N 1
ATOM 3705 C CA . LEU B 1 22 ? 27.047 10.727 17.578 1 98.5 22 LEU B CA 1
ATOM 3706 C C . LEU B 1 22 ? 26.031 11.859 17.5 1 98.5 22 LEU B C 1
ATOM 3708 O O . LEU B 1 22 ? 26.312 12.914 16.938 1 98.5 22 LEU B O 1
ATOM 3712 N N . LEU B 1 23 ? 24.844 11.648 17.969 1 98.62 23 LEU B N 1
ATOM 3713 C CA . LEU B 1 23 ? 23.781 12.664 18.078 1 98.62 23 LEU B CA 1
ATOM 3714 C C . LEU B 1 23 ? 23.75 13.258 19.484 1 98.62 23 LEU B C 1
ATOM 3716 O O . LEU B 1 23 ? 23.812 12.531 20.469 1 98.62 23 LEU B O 1
ATOM 3720 N N . ARG B 1 24 ? 23.734 14.57 19.594 1 98.12 24 ARG B N 1
ATOM 3721 C CA . ARG B 1 24 ? 23.625 15.305 20.844 1 98.12 24 ARG B CA 1
ATOM 3722 C C . ARG B 1 24 ? 22.484 16.312 20.797 1 98.12 24 ARG B C 1
ATOM 3724 O O . ARG B 1 24 ? 22.297 17 19.781 1 98.12 24 ARG B O 1
ATOM 3731 N N . TRP B 1 25 ? 21.672 16.359 21.844 1 98.25 25 TRP B N 1
ATOM 3732 C CA . TRP B 1 25 ? 20.594 17.344 21.875 1 98.25 25 TRP B CA 1
ATOM 3733 C C . TRP B 1 25 ? 20.406 17.906 23.281 1 98.25 25 TRP B C 1
ATOM 3735 O O . TRP B 1 25 ? 20.844 17.297 24.266 1 98.25 25 TRP B O 1
ATOM 3745 N N . ASP B 1 26 ? 19.812 19.047 23.453 1 98.06 26 ASP B N 1
ATOM 3746 C CA . ASP B 1 26 ? 19.625 19.719 24.734 1 98.06 26 ASP B CA 1
ATOM 3747 C C . ASP B 1 26 ? 18.281 19.359 25.359 1 98.06 26 ASP B C 1
ATOM 3749 O O . ASP B 1 26 ? 17.547 18.531 24.812 1 98.06 26 ASP B O 1
ATOM 3753 N N . ALA B 1 27 ? 17.938 19.953 26.438 1 96.31 27 ALA B N 1
ATOM 3754 C CA . ALA B 1 27 ? 16.75 19.625 27.219 1 96.31 27 ALA B CA 1
ATOM 3755 C C . ALA B 1 27 ? 15.484 20.047 26.469 1 96.31 27 ALA B C 1
ATOM 3757 O O . ALA B 1 27 ? 14.406 19.5 26.719 1 96.31 27 ALA B O 1
ATOM 3758 N N . ALA B 1 28 ? 15.648 20.938 25.562 1 95.62 28 ALA B N 1
ATOM 3759 C CA . ALA B 1 28 ? 14.5 21.422 24.797 1 95.62 28 ALA B CA 1
ATOM 3760 C C . ALA B 1 28 ? 14.234 20.516 23.594 1 95.62 28 ALA B C 1
ATOM 3762 O O . ALA B 1 28 ? 13.234 20.688 22.891 1 95.62 28 ALA B O 1
ATOM 3763 N N . GLY B 1 29 ? 15.078 19.469 23.391 1 97.81 29 GLY B N 1
ATOM 3764 C CA . GLY B 1 29 ? 14.898 18.547 22.281 1 97.81 29 GLY B CA 1
ATOM 3765 C C . GLY B 1 29 ? 15.461 19.047 20.969 1 97.81 29 GLY B C 1
ATOM 3766 O O . GLY B 1 29 ? 14.977 18.688 19.891 1 97.81 29 GLY B O 1
ATOM 3767 N N . THR B 1 30 ? 16.406 19.953 21.047 1 98.12 30 THR B N 1
ATOM 3768 C CA . THR B 1 30 ? 17.078 20.5 19.859 1 98.12 30 THR B CA 1
ATOM 3769 C C . THR B 1 30 ? 18.453 19.859 19.688 1 98.12 30 THR B C 1
ATOM 3771 O O . THR B 1 30 ? 19.25 19.812 20.625 1 98.12 30 THR B O 1
ATOM 3774 N N . LEU B 1 31 ? 18.734 19.359 18.5 1 98.5 31 LEU B N 1
ATOM 3775 C CA . LEU B 1 31 ? 20.062 18.797 18.219 1 98.5 31 LEU B CA 1
ATOM 3776 C C . LEU B 1 31 ? 21.141 19.875 18.359 1 98.5 31 LEU B C 1
ATOM 3778 O O . LEU B 1 31 ? 21.047 20.938 17.75 1 98.5 31 LEU B O 1
ATOM 3782 N N . THR B 1 32 ? 22.109 19.625 19.172 1 98.44 32 THR B N 1
ATOM 3783 C CA . THR B 1 32 ? 23.219 20.547 19.406 1 98.44 32 THR B CA 1
ATOM 3784 C C . THR B 1 32 ? 24.484 20.062 18.703 1 98.44 32 THR B C 1
ATOM 3786 O O . THR B 1 32 ? 25.438 20.844 18.531 1 98.44 32 THR B O 1
ATOM 3789 N N . GLY B 1 33 ? 24.438 18.797 18.281 1 97.94 33 GLY B N 1
ATOM 3790 C CA . GLY B 1 33 ? 25.578 18.266 17.547 1 97.94 33 GLY B CA 1
ATOM 3791 C C . GLY B 1 33 ? 25.25 16.969 16.812 1 97.94 33 GLY B C 1
ATOM 3792 O O . GLY B 1 33 ? 24.516 16.125 17.328 1 97.94 33 GLY B O 1
ATOM 3793 N N . VAL B 1 34 ? 25.703 16.828 15.664 1 98.56 34 VAL B N 1
ATOM 3794 C CA . VAL B 1 34 ? 25.688 15.609 14.852 1 98.56 34 VAL B CA 1
ATOM 3795 C C . VAL B 1 34 ? 27.078 15.344 14.281 1 98.56 34 VAL B C 1
ATOM 3797 O O . VAL B 1 34 ? 27.531 16.062 13.391 1 98.56 34 VAL B O 1
ATOM 3800 N N . THR B 1 35 ? 27.766 14.32 14.805 1 98.19 35 THR B N 1
ATOM 3801 C CA . THR B 1 35 ? 29.156 14.094 14.445 1 98.19 35 THR B CA 1
ATOM 3802 C C . THR B 1 35 ? 29.328 12.711 13.82 1 98.19 35 THR B C 1
ATOM 3804 O O . THR B 1 35 ? 29.328 11.703 14.531 1 98.19 35 THR B O 1
ATOM 3807 N N . PRO B 1 36 ? 29.516 12.68 12.508 1 98.06 36 PRO B N 1
ATOM 3808 C CA . PRO B 1 36 ? 29.734 11.391 11.844 1 98.06 36 PRO B CA 1
ATOM 3809 C C . PRO B 1 36 ? 31.172 10.898 11.977 1 98.06 36 PRO B C 1
ATOM 3811 O O . PRO B 1 36 ? 32.062 11.672 12.359 1 98.06 36 PRO B O 1
ATOM 3814 N N . ASP B 1 37 ? 31.359 9.586 11.672 1 97.62 37 ASP B N 1
ATOM 3815 C CA . ASP B 1 37 ? 32.688 8.953 11.555 1 97.62 37 ASP B CA 1
ATOM 3816 C C . ASP B 1 37 ? 33.5 9.156 12.828 1 97.62 37 ASP B C 1
ATOM 3818 O O . ASP B 1 37 ? 34.656 9.57 12.766 1 97.62 37 ASP B O 1
ATOM 3822 N N . THR B 1 38 ? 32.844 8.961 13.891 1 96.69 38 THR B N 1
ATOM 3823 C CA . THR B 1 38 ? 33.531 9.148 15.18 1 96.69 38 THR B CA 1
ATOM 3824 C C . THR B 1 38 ? 33.375 7.898 16.047 1 96.69 38 THR B C 1
ATOM 3826 O O . THR B 1 38 ? 32.5 7.059 15.789 1 96.69 38 THR B O 1
ATOM 3829 N N . ASP B 1 39 ? 34.188 7.77 17.094 1 94.06 39 ASP B N 1
ATOM 3830 C CA . ASP B 1 39 ? 34.094 6.66 18.047 1 94.06 39 ASP B CA 1
ATOM 3831 C C . ASP B 1 39 ? 33 6.91 19.078 1 94.06 39 ASP B C 1
ATOM 3833 O O . ASP B 1 39 ? 32.812 8.047 19.531 1 94.06 39 ASP B O 1
ATOM 3837 N N . ALA B 1 40 ? 32.375 5.852 19.344 1 90.56 40 ALA B N 1
ATOM 3838 C CA . ALA B 1 40 ? 31.359 5.949 20.391 1 90.56 40 ALA B CA 1
ATOM 3839 C C . ALA B 1 40 ? 32 6.27 21.734 1 90.56 40 ALA B C 1
ATOM 3841 O O . ALA B 1 40 ? 32.906 5.559 22.188 1 90.56 40 ALA B O 1
ATOM 3842 N N . PRO B 1 41 ? 31.578 7.328 22.359 1 89.69 41 PRO B N 1
ATOM 3843 C CA . PRO B 1 41 ? 32.062 7.547 23.719 1 89.69 41 PRO B CA 1
ATOM 3844 C C . PRO B 1 41 ? 31.641 6.457 24.703 1 89.69 41 PRO B C 1
ATOM 3846 O O . PRO B 1 41 ? 30.609 5.801 24.469 1 89.69 41 PRO B O 1
ATOM 3849 N N . ALA B 1 42 ? 32.375 6.32 25.766 1 91.19 42 ALA B N 1
ATOM 3850 C CA . ALA B 1 42 ? 32.062 5.316 26.781 1 91.19 42 ALA B CA 1
ATOM 3851 C C . ALA B 1 42 ? 30.719 5.645 27.469 1 91.19 42 ALA B C 1
ATOM 3853 O O . ALA B 1 42 ? 30.469 6.805 27.797 1 91.19 42 ALA B O 1
ATOM 3854 N N . GLY B 1 43 ? 29.875 4.684 27.562 1 93.19 43 GLY B N 1
ATOM 3855 C CA . GLY B 1 43 ? 28.656 4.84 28.344 1 93.19 43 GLY B CA 1
ATOM 3856 C C . GLY B 1 43 ? 27.516 5.418 27.531 1 93.19 43 GLY B C 1
ATOM 3857 O O . GLY B 1 43 ? 26.391 5.52 28.031 1 93.19 43 GLY B O 1
ATOM 3858 N N . VAL B 1 44 ? 27.75 5.828 26.312 1 94.62 44 VAL B N 1
ATOM 3859 C CA . VAL B 1 44 ? 26.703 6.406 25.484 1 94.62 44 VAL B CA 1
ATOM 3860 C C . VAL B 1 44 ? 25.812 5.297 24.922 1 94.62 44 VAL B C 1
ATOM 3862 O O . VAL B 1 44 ? 26.328 4.262 24.469 1 94.62 44 VAL B O 1
ATOM 3865 N N . ALA B 1 45 ? 24.484 5.52 25.062 1 96.25 45 ALA B N 1
ATOM 3866 C CA . ALA B 1 45 ? 23.531 4.555 24.516 1 96.25 45 ALA B CA 1
ATOM 3867 C C . ALA B 1 45 ? 23.656 4.434 23 1 96.25 45 ALA B C 1
ATOM 3869 O O . ALA B 1 45 ? 24.016 5.402 22.328 1 96.25 45 ALA B O 1
ATOM 3870 N N . ARG B 1 46 ? 23.406 3.209 22.5 1 97.56 46 ARG B N 1
ATOM 3871 C CA . ARG B 1 46 ? 23.484 2.934 21.062 1 97.56 46 ARG B CA 1
ATOM 3872 C C . ARG B 1 46 ? 22.094 2.701 20.484 1 97.56 46 ARG B C 1
ATOM 3874 O O . ARG B 1 46 ? 21.25 2.039 21.109 1 97.56 46 ARG B O 1
ATOM 3881 N N . ALA B 1 47 ? 21.844 3.35 19.375 1 98.25 47 ALA B N 1
ATOM 3882 C CA . ALA B 1 47 ? 20.609 3.045 18.656 1 98.25 47 ALA B CA 1
ATOM 3883 C C . ALA B 1 47 ? 20.562 1.575 18.25 1 98.25 47 ALA B C 1
ATOM 3885 O O . ALA B 1 47 ? 21.578 0.979 17.922 1 98.25 47 ALA B O 1
ATOM 3886 N N . ALA B 1 48 ? 19.344 1.021 18.203 1 98.31 48 ALA B N 1
ATOM 3887 C CA . ALA B 1 48 ? 19.156 -0.402 17.922 1 98.31 48 ALA B CA 1
ATOM 3888 C C . ALA B 1 48 ? 19.328 -0.708 16.438 1 98.31 48 ALA B C 1
ATOM 3890 O O . ALA B 1 48 ? 19.484 -1.869 16.062 1 98.31 48 ALA B O 1
ATOM 3891 N N . GLY B 1 49 ? 19.344 0.245 15.602 1 98.5 49 GLY B N 1
ATOM 3892 C CA . GLY B 1 49 ? 19.484 0.11 14.164 1 98.5 49 GLY B CA 1
ATOM 3893 C C . GLY B 1 49 ? 19.734 1.43 13.461 1 98.5 49 GLY B C 1
ATOM 3894 O O . GLY B 1 49 ? 20.047 2.432 14.109 1 98.5 49 GLY B O 1
ATOM 3895 N N . PRO B 1 50 ? 19.641 1.403 12.094 1 98.62 50 PRO B N 1
ATOM 3896 C CA . PRO B 1 50 ? 19.859 2.637 11.328 1 98.62 50 PRO B CA 1
ATOM 3897 C C . PRO B 1 50 ? 18.875 3.74 11.703 1 98.62 50 PRO B C 1
ATOM 3899 O O . PRO B 1 50 ? 17.688 3.463 11.953 1 98.62 50 PRO B O 1
ATOM 3902 N N . VAL B 1 51 ? 19.422 4.965 11.703 1 98.81 51 VAL B N 1
ATOM 3903 C CA . VAL B 1 51 ? 18.625 6.109 12.148 1 98.81 51 VAL B CA 1
ATOM 3904 C C . VAL B 1 51 ? 18.312 7.012 10.961 1 98.81 51 VAL B C 1
ATOM 3906 O O . VAL B 1 51 ? 19.188 7.32 10.148 1 98.81 51 VAL B O 1
ATOM 3909 N N . LEU B 1 52 ? 17 7.402 10.797 1 98.62 52 LEU B N 1
ATOM 3910 C CA . LEU B 1 52 ? 16.5 8.305 9.766 1 98.62 52 LEU B CA 1
ATOM 3911 C C . LEU B 1 52 ? 15.781 9.492 10.398 1 98.62 52 LEU B C 1
ATOM 3913 O O . LEU B 1 52 ? 15.164 9.359 11.453 1 98.62 52 LEU B O 1
ATOM 3917 N N . PRO B 1 53 ? 15.898 10.656 9.758 1 98.88 53 PRO B N 1
ATOM 3918 C CA . PRO B 1 53 ? 15.031 11.734 10.234 1 98.88 53 PRO B CA 1
ATOM 3919 C C . PRO B 1 53 ? 13.555 11.352 10.234 1 98.88 53 PRO B C 1
ATOM 3921 O O . PRO B 1 53 ? 13.109 10.594 9.367 1 98.88 53 PRO B O 1
ATOM 3924 N N . GLY B 1 54 ? 12.781 11.812 11.227 1 98.81 54 GLY B N 1
ATOM 3925 C CA . GLY B 1 54 ? 11.344 11.609 11.242 1 98.81 54 GLY B CA 1
ATOM 3926 C C . GLY B 1 54 ? 10.633 12.32 10.109 1 98.81 54 GLY B C 1
ATOM 3927 O O . GLY B 1 54 ? 10.977 13.453 9.758 1 98.81 54 GLY B O 1
ATOM 3928 N N . MET B 1 55 ? 9.672 11.688 9.484 1 98.88 55 MET B N 1
ATOM 3929 C CA . MET B 1 55 ? 8.922 12.234 8.352 1 98.88 55 MET B CA 1
ATOM 3930 C C . MET B 1 55 ? 7.82 13.172 8.836 1 98.88 55 MET B C 1
ATOM 3932 O O . MET B 1 55 ? 7.082 12.844 9.766 1 98.88 55 MET B O 1
ATOM 3936 N N . PRO B 1 56 ? 7.738 14.406 8.312 1 98.88 56 PRO B N 1
ATOM 3937 C CA . PRO B 1 56 ? 6.574 15.242 8.594 1 98.88 56 PRO B CA 1
ATOM 3938 C C . PRO B 1 56 ? 5.344 14.844 7.781 1 98.88 56 PRO B C 1
ATOM 3940 O O . PRO B 1 56 ? 5.461 14.531 6.594 1 98.88 56 PRO B O 1
ATOM 3943 N N . ASN B 1 57 ? 4.25 14.703 8.391 1 98.94 57 ASN B N 1
ATOM 3944 C CA . ASN B 1 57 ? 2.953 14.648 7.727 1 98.94 57 ASN B CA 1
ATOM 3945 C C . ASN B 1 57 ? 2.387 16.047 7.492 1 98.94 57 ASN B C 1
ATOM 3947 O O . ASN B 1 57 ? 1.922 16.703 8.43 1 98.94 57 ASN B O 1
ATOM 3951 N N . LEU B 1 58 ? 2.369 16.516 6.27 1 98.75 58 LEU B N 1
ATOM 3952 C CA . LEU B 1 58 ? 2.133 17.953 6.074 1 98.75 58 LEU B CA 1
ATOM 3953 C C . LEU B 1 58 ? 0.642 18.234 5.953 1 98.75 58 LEU B C 1
ATOM 3955 O O . LEU B 1 58 ? 0.245 19.391 5.766 1 98.75 58 LEU B O 1
ATOM 3959 N N . HIS B 1 59 ? -0.239 17.141 6.066 1 98.94 59 HIS B N 1
ATOM 3960 C CA . HIS B 1 59 ? -1.665 17.422 5.918 1 98.94 59 HIS B CA 1
ATOM 3961 C C . HIS B 1 59 ? -2.502 16.359 6.641 1 98.94 59 HIS B C 1
ATOM 3963 O O . HIS B 1 59 ? -2.408 15.172 6.336 1 98.94 59 HIS B O 1
ATOM 3969 N N . SER B 1 60 ? -3.363 16.859 7.504 1 98.75 60 SER B N 1
ATOM 3970 C CA . SER B 1 60 ? -4.145 15.969 8.352 1 98.75 60 SER B CA 1
ATOM 3971 C C . SER B 1 60 ? -5.473 16.594 8.75 1 98.75 60 SER B C 1
ATOM 3973 O O . SER B 1 60 ? -5.555 17.812 8.938 1 98.75 60 SER B O 1
ATOM 3975 N N . HIS B 1 61 ? -6.508 15.852 8.758 1 98.12 61 HIS B N 1
ATOM 3976 C CA . HIS B 1 61 ? -7.77 16.109 9.453 1 98.12 61 HIS B CA 1
ATOM 3977 C C . HIS B 1 61 ? -8.031 15.047 10.523 1 98.12 61 HIS B C 1
ATOM 3979 O O . HIS B 1 61 ? -8.641 14.016 10.242 1 98.12 61 HIS B O 1
ATOM 3985 N N . ALA B 1 62 ? -7.738 15.328 11.742 1 98.19 62 ALA B N 1
ATOM 3986 C CA . ALA B 1 62 ? -7.602 14.297 12.758 1 98.19 62 ALA B CA 1
ATOM 3987 C C . ALA B 1 62 ? -8.906 13.523 12.938 1 98.19 62 ALA B C 1
ATOM 3989 O O . ALA B 1 62 ? -8.898 12.289 12.992 1 98.19 62 ALA B O 1
ATOM 3990 N N . PHE B 1 63 ? -10.062 14.203 12.969 1 96.44 63 PHE B N 1
ATOM 3991 C CA . PHE B 1 63 ? -11.312 13.531 13.305 1 96.44 63 PHE B CA 1
ATOM 3992 C C . PHE B 1 63 ? -11.695 12.531 12.227 1 96.44 63 PHE B C 1
ATOM 3994 O O . PHE B 1 63 ? -12.453 11.594 12.477 1 96.44 63 PHE B O 1
ATOM 4001 N N . GLN B 1 64 ? -11.141 12.719 10.984 1 97.06 64 GLN B N 1
ATOM 4002 C CA . GLN B 1 64 ? -11.531 11.867 9.867 1 97.06 64 GLN B CA 1
ATOM 4003 C C . GLN B 1 64 ? -10.938 10.469 10 1 97.06 64 GLN B C 1
ATOM 4005 O O . GLN B 1 64 ? -11.344 9.539 9.297 1 97.06 64 GLN B O 1
ATOM 4010 N N . ARG B 1 65 ? -9.992 10.258 10.93 1 97.62 65 ARG B N 1
ATOM 4011 C CA . ARG B 1 65 ? -9.484 8.914 11.195 1 97.62 65 ARG B CA 1
ATOM 4012 C C . ARG B 1 65 ? -10.609 7.965 11.562 1 97.62 65 ARG B C 1
ATOM 4014 O O . ARG B 1 65 ? -10.57 6.781 11.227 1 97.62 65 ARG B O 1
ATOM 4021 N N . ALA B 1 66 ? -11.641 8.461 12.164 1 95.75 66 ALA B N 1
ATOM 4022 C CA . ALA B 1 66 ? -12.773 7.656 12.633 1 95.75 66 ALA B CA 1
ATOM 4023 C C . ALA B 1 66 ? -13.562 7.09 11.461 1 95.75 66 ALA B C 1
ATOM 4025 O O . ALA B 1 66 ? -14.328 6.133 11.625 1 95.75 66 ALA B O 1
ATOM 4026 N N . MET B 1 67 ? -13.305 7.605 10.25 1 93.88 67 MET B N 1
ATOM 4027 C CA . MET B 1 67 ? -14.109 7.238 9.086 1 93.88 67 MET B CA 1
ATOM 4028 C C . MET B 1 67 ? -13.367 6.234 8.211 1 93.88 67 MET B C 1
ATOM 4030 O O . MET B 1 67 ? -13.922 5.719 7.242 1 93.88 67 MET B O 1
ATOM 4034 N N . ALA B 1 68 ? -12.133 5.957 8.57 1 94.12 68 ALA B N 1
ATOM 4035 C CA . ALA B 1 68 ? -11.297 5.137 7.703 1 94.12 68 ALA B CA 1
ATOM 4036 C C . ALA B 1 68 ? -11.945 3.787 7.422 1 94.12 68 ALA B C 1
ATOM 4038 O O . ALA B 1 68 ? -12.297 3.057 8.352 1 94.12 68 ALA B O 1
ATOM 4039 N N . GLY B 1 69 ? -12.156 3.512 6.121 1 93 69 GLY B N 1
ATOM 4040 C CA . GLY B 1 69 ? -12.68 2.221 5.703 1 93 69 GLY B CA 1
ATOM 4041 C C . GLY B 1 69 ? -14.195 2.178 5.668 1 93 69 GLY B C 1
ATOM 4042 O O . GLY B 1 69 ? -14.789 1.198 5.203 1 93 69 GLY B O 1
ATOM 4043 N N . LEU B 1 70 ? -14.93 3.24 6.012 1 92.62 70 LEU B N 1
ATOM 4044 C CA . LEU B 1 70 ? -16.375 3.18 6.219 1 92.62 70 LEU B CA 1
ATOM 4045 C C . LEU B 1 70 ? -17.125 3.701 4.996 1 92.62 70 LEU B C 1
ATOM 4047 O O . LEU B 1 70 ? -18.344 3.578 4.914 1 92.62 70 LEU B O 1
ATOM 4051 N N . THR B 1 71 ? -16.359 4.188 3.975 1 90.88 71 THR B N 1
ATOM 4052 C CA . THR B 1 71 ? -17.047 4.801 2.84 1 90.88 71 THR B CA 1
ATOM 4053 C C . THR B 1 71 ? -16.781 4.012 1.56 1 90.88 71 THR B C 1
ATOM 4055 O O . THR B 1 71 ? -16.969 4.531 0.456 1 90.88 71 THR B O 1
ATOM 4058 N N . GLU B 1 72 ? -16.422 2.814 1.694 1 93.44 72 GLU B N 1
ATOM 4059 C CA . GLU B 1 72 ? -15.945 2.018 0.567 1 93.44 72 GLU B CA 1
ATOM 4060 C C . GLU B 1 72 ? -17.078 1.209 -0.054 1 93.44 72 GLU B C 1
ATOM 4062 O O . GLU B 1 72 ? -16.953 0.001 -0.263 1 93.44 72 GLU B O 1
ATOM 4067 N N . TYR B 1 73 ? -18.203 1.78 -0.284 1 90.88 73 TYR B N 1
ATOM 4068 C CA . TYR B 1 73 ? -19.375 1.162 -0.902 1 90.88 73 TYR B CA 1
ATOM 4069 C C . TYR B 1 73 ? -20.125 2.164 -1.771 1 90.88 73 TYR B C 1
ATOM 4071 O O . TYR B 1 73 ? -19.984 3.377 -1.597 1 90.88 73 TYR B O 1
ATOM 4079 N N . ARG B 1 74 ? -20.828 1.624 -2.721 1 86.88 74 ARG B N 1
ATOM 4080 C CA . ARG B 1 74 ? -21.656 2.463 -3.584 1 86.88 74 ARG B CA 1
ATOM 4081 C C . ARG B 1 74 ? -23.125 2.338 -3.221 1 86.88 74 ARG B C 1
ATOM 4083 O O . ARG B 1 74 ? -23.734 1.289 -3.439 1 86.88 74 ARG B O 1
ATOM 4090 N N . ALA B 1 75 ? -23.734 3.297 -2.602 1 72.62 75 ALA B N 1
ATOM 4091 C CA . ALA B 1 75 ? -25.125 3.293 -2.188 1 72.62 75 ALA B CA 1
ATOM 4092 C C . ALA B 1 75 ? -26.047 3.584 -3.369 1 72.62 75 ALA B C 1
ATOM 4094 O O . ALA B 1 75 ? -27.188 3.094 -3.418 1 72.62 75 ALA B O 1
ATOM 4095 N N . ASN B 1 76 ? -25.547 4.41 -4.195 1 70.19 76 ASN B N 1
ATOM 4096 C CA . ASN B 1 76 ? -26.312 4.77 -5.391 1 70.19 76 ASN B CA 1
ATOM 4097 C C . ASN B 1 76 ? -25.422 4.801 -6.629 1 70.19 76 ASN B C 1
ATOM 4099 O O . ASN B 1 76 ? -24.219 5.082 -6.531 1 70.19 76 ASN B O 1
ATOM 4103 N N . PRO B 1 77 ? -25.984 4.273 -7.672 1 60.16 77 PRO B N 1
ATOM 4104 C CA . PRO B 1 77 ? -25.172 4.23 -8.898 1 60.16 77 PRO B CA 1
ATOM 4105 C C . PRO B 1 77 ? -24.406 5.523 -9.148 1 60.16 77 PRO B C 1
ATOM 4107 O O . PRO B 1 77 ? -23.344 5.504 -9.758 1 60.16 77 PRO B O 1
ATOM 4110 N N . ALA B 1 78 ? -25.062 6.508 -8.672 1 52.53 78 ALA B N 1
ATOM 4111 C CA . ALA B 1 78 ? -24.406 7.789 -8.93 1 52.53 78 ALA B CA 1
ATOM 4112 C C . ALA B 1 78 ? -23.438 8.141 -7.812 1 52.53 78 ALA B C 1
ATOM 4114 O O . ALA B 1 78 ? -22.953 9.281 -7.73 1 52.53 78 ALA B O 1
ATOM 4115 N N . ASP B 1 79 ? -23.297 7.086 -6.906 1 58.62 79 ASP B N 1
ATOM 4116 C CA . ASP B 1 79 ? -22.5 7.355 -5.711 1 58.62 79 ASP B CA 1
ATOM 4117 C C . ASP B 1 79 ? -21.062 7.668 -6.074 1 58.62 79 ASP B C 1
ATOM 4119 O O . ASP B 1 79 ? -20.344 6.809 -6.598 1 58.62 79 ASP B O 1
ATOM 4123 N N . SER B 1 80 ? -20.797 8.875 -6.332 1 60.22 80 SER B N 1
ATOM 4124 C CA . SER B 1 80 ? -19.5 9.547 -6.449 1 60.22 80 SER B CA 1
ATOM 4125 C C . SER B 1 80 ? -18.938 9.883 -5.078 1 60.22 80 SER B C 1
ATOM 4127 O O . SER B 1 80 ? -19.297 9.266 -4.074 1 60.22 80 SER B O 1
ATOM 4129 N N . PHE B 1 81 ? -18.234 10.945 -4.957 1 65.5 81 PHE B N 1
ATOM 4130 C CA . PHE B 1 81 ? -17.578 11.703 -3.895 1 65.5 81 PHE B CA 1
ATOM 4131 C C . PHE B 1 81 ? -18.578 12.047 -2.789 1 65.5 81 PHE B C 1
ATOM 4133 O O . PHE B 1 81 ? -18.203 12.172 -1.623 1 65.5 81 PHE B O 1
ATOM 4140 N N . TRP B 1 82 ? -19.781 11.609 -2.9 1 69.19 82 TRP B N 1
ATOM 4141 C CA . TRP B 1 82 ? -20.812 12.211 -2.043 1 69.19 82 TRP B CA 1
ATOM 4142 C C . TRP B 1 82 ? -21.016 11.375 -0.787 1 69.19 82 TRP B C 1
ATOM 4144 O O . TRP B 1 82 ? -21.281 11.914 0.292 1 69.19 82 TRP B O 1
ATOM 4154 N N . SER B 1 83 ? -20.844 10.047 -0.889 1 77.19 83 SER B N 1
ATOM 4155 C CA . SER B 1 83 ? -20.984 9.211 0.302 1 77.19 83 SER B CA 1
ATOM 4156 C C . SER B 1 83 ? -19.906 9.539 1.332 1 77.19 83 SER B C 1
ATOM 4158 O O . SER B 1 83 ? -20.188 9.586 2.533 1 77.19 83 SER B O 1
ATOM 4160 N N . TRP B 1 84 ? -18.844 9.75 0.852 1 82.31 84 TRP B N 1
ATOM 4161 C CA . TRP B 1 84 ? -17.75 10.148 1.727 1 82.31 84 TRP B CA 1
ATOM 4162 C C . TRP B 1 84 ? -18.062 11.453 2.443 1 82.31 84 TRP B C 1
ATOM 4164 O O . TRP B 1 84 ? -17.938 11.547 3.666 1 82.31 84 TRP B O 1
ATOM 4174 N N . ARG B 1 85 ? -18.547 12.422 1.723 1 82.88 85 ARG B N 1
ATOM 4175 C CA . ARG B 1 85 ? -18.844 13.75 2.271 1 82.88 85 ARG B CA 1
ATOM 4176 C C . ARG B 1 85 ? -19.969 13.688 3.295 1 82.88 85 ARG B C 1
ATOM 4178 O O . ARG B 1 85 ? -19.906 14.344 4.336 1 82.88 85 ARG B O 1
ATOM 4185 N N . ASP B 1 86 ? -20.906 12.883 2.938 1 85.69 86 ASP B N 1
ATOM 4186 C CA . ASP B 1 86 ? -22.047 12.742 3.85 1 85.69 86 ASP B CA 1
ATOM 4187 C C . ASP B 1 86 ? -21.594 12.156 5.188 1 85.69 86 ASP B C 1
ATOM 4189 O O . ASP B 1 86 ? -21.984 12.648 6.246 1 85.69 86 ASP B O 1
ATOM 4193 N N . LEU B 1 87 ? -20.828 11.148 5.078 1 86.69 87 LEU B N 1
ATOM 4194 C CA . LEU B 1 87 ? -20.344 10.539 6.312 1 86.69 87 LEU B CA 1
ATOM 4195 C C . LEU B 1 87 ? -19.438 11.508 7.078 1 86.69 87 LEU B C 1
ATOM 4197 O O . LEU B 1 87 ? -19.531 11.609 8.305 1 86.69 87 LEU B O 1
ATOM 4201 N N . MET B 1 88 ? -18.625 12.188 6.359 1 90.31 88 MET B N 1
ATOM 4202 C CA . MET B 1 88 ? -17.703 13.148 6.973 1 90.31 88 MET B CA 1
ATOM 4203 C C . MET B 1 88 ? -18.469 14.219 7.742 1 90.31 88 MET B C 1
ATOM 4205 O O . MET B 1 88 ? -18.172 14.5 8.906 1 90.31 88 MET B O 1
ATOM 4209 N N . TYR B 1 89 ? -19.547 14.758 7.25 1 90.56 89 TYR B N 1
ATOM 4210 C CA . TYR B 1 89 ? -20.328 15.805 7.898 1 90.56 89 TYR B CA 1
ATOM 4211 C C . TYR B 1 89 ? -21.109 15.25 9.086 1 90.56 89 TYR B C 1
ATOM 4213 O O . TYR B 1 89 ? -21.25 15.922 10.109 1 90.56 89 TYR B O 1
ATOM 4221 N N . ARG B 1 90 ? -21.516 14.023 8.891 1 90.62 90 ARG B N 1
ATOM 4222 C CA . ARG B 1 90 ? -22.234 13.398 10 1 90.62 90 ARG B CA 1
ATOM 4223 C C . ARG B 1 90 ? -21.328 13.25 11.219 1 90.62 90 ARG B C 1
ATOM 4225 O O . ARG B 1 90 ? -21.734 13.555 12.344 1 90.62 90 ARG B O 1
ATOM 4232 N N . PHE B 1 91 ? -20.141 12.82 10.992 1 92.38 91 PHE B N 1
ATOM 4233 C CA . PHE B 1 91 ? -19.188 12.672 12.086 1 92.38 91 PHE B CA 1
ATOM 4234 C C . PHE B 1 91 ? -18.812 14.031 12.656 1 92.38 91 PHE B C 1
ATOM 4236 O O . PHE B 1 91 ? -18.781 14.211 13.875 1 92.38 91 PHE B O 1
ATOM 4243 N N . ALA B 1 92 ? -18.562 14.984 11.805 1 92.5 92 ALA B N 1
ATOM 4244 C CA . ALA B 1 92 ? -18.172 16.328 12.242 1 92.5 92 ALA B CA 1
ATOM 4245 C C . ALA B 1 92 ? -19.266 16.953 13.094 1 92.5 92 ALA B C 1
ATOM 4247 O O . ALA B 1 92 ? -18.984 17.656 14.07 1 92.5 92 ALA B O 1
ATOM 4248 N N . LEU B 1 93 ? -20.484 16.719 12.742 1 93.88 93 LEU B N 1
ATOM 4249 C CA . LEU B 1 93 ? -21.625 17.328 13.43 1 93.88 93 LEU B CA 1
ATOM 4250 C C . LEU B 1 93 ? -21.812 16.703 14.812 1 93.88 93 LEU B C 1
ATOM 4252 O O . LEU B 1 93 ? -22.359 17.344 15.711 1 93.88 93 LEU B O 1
ATOM 4256 N N . LYS B 1 94 ? -21.281 15.523 15.008 1 93.81 94 LYS B N 1
ATOM 4257 C CA . LYS B 1 94 ? -21.562 14.781 16.234 1 93.81 94 LYS B CA 1
ATOM 4258 C C . LYS B 1 94 ? -20.375 14.812 17.188 1 93.81 94 LYS B C 1
ATOM 4260 O O . LYS B 1 94 ? -20.516 14.555 18.375 1 93.81 94 LYS B O 1
ATOM 4265 N N . ILE B 1 95 ? -19.266 15.07 16.734 1 96.44 95 ILE B N 1
ATOM 4266 C CA . ILE B 1 95 ? -18.031 14.82 17.484 1 96.44 95 ILE B CA 1
ATOM 4267 C C . ILE B 1 95 ? -17.953 15.766 18.688 1 96.44 95 ILE B C 1
ATOM 4269 O O . ILE B 1 95 ? -18.219 16.969 18.547 1 96.44 95 ILE B O 1
ATOM 4273 N N . THR B 1 96 ? -17.703 15.281 19.891 1 96.88 96 THR B N 1
ATOM 4274 C CA . THR B 1 96 ? -17.531 16.031 21.125 1 96.88 96 THR B CA 1
ATOM 4275 C C . THR B 1 96 ? -16.047 16.375 21.344 1 96.88 96 THR B C 1
ATOM 4277 O O . THR B 1 96 ? -15.18 15.789 20.688 1 96.88 96 THR B O 1
ATOM 4280 N N . PRO B 1 97 ? -15.797 17.359 22.234 1 97.75 97 PRO B N 1
ATOM 4281 C CA . PRO B 1 97 ? -14.391 17.656 22.531 1 97.75 97 PRO B CA 1
ATOM 4282 C C . PRO B 1 97 ? -13.625 16.422 23 1 97.75 97 PRO B C 1
ATOM 4284 O O . PRO B 1 97 ? -12.492 16.188 22.562 1 97.75 97 PRO B O 1
ATOM 4287 N N . ASP B 1 98 ? -14.242 15.555 23.844 1 98.12 98 ASP B N 1
ATOM 4288 C CA . ASP B 1 98 ? -13.586 14.359 24.359 1 98.12 98 ASP B CA 1
ATOM 4289 C C . ASP B 1 98 ? -13.328 13.352 23.25 1 98.12 98 ASP B C 1
ATOM 4291 O O . ASP B 1 98 ? -12.258 12.742 23.188 1 98.12 98 ASP B O 1
ATOM 4295 N N . ALA B 1 99 ? -14.305 13.141 22.391 1 98.06 99 ALA B N 1
ATOM 4296 C CA . ALA B 1 99 ? -14.148 12.211 21.266 1 98.06 99 ALA B CA 1
ATOM 4297 C C . ALA B 1 99 ? -13.062 12.688 20.312 1 98.06 99 ALA B C 1
ATOM 4299 O O . ALA B 1 99 ? -12.242 11.891 19.844 1 98.06 99 ALA B O 1
ATOM 4300 N N . LEU B 1 100 ? -13.094 14.008 20.062 1 98.5 100 LEU B N 1
ATOM 4301 C CA . LEU B 1 100 ? -12.078 14.57 19.172 1 98.5 100 LEU B CA 1
ATOM 4302 C C . LEU B 1 100 ? -10.68 14.344 19.75 1 98.5 100 LEU B C 1
ATOM 4304 O O . LEU B 1 100 ? -9.766 13.945 19.016 1 98.5 100 LEU B O 1
ATOM 4308 N N . ALA B 1 101 ? -10.523 14.578 21.016 1 98.75 101 ALA B N 1
ATOM 4309 C CA . ALA B 1 101 ? -9.234 14.391 21.688 1 98.75 101 ALA B CA 1
ATOM 4310 C C . ALA B 1 101 ? -8.781 12.93 21.578 1 98.75 101 ALA B C 1
ATOM 4312 O O . ALA B 1 101 ? -7.617 12.656 21.297 1 98.75 101 ALA B O 1
ATOM 4313 N N . ALA B 1 102 ? -9.68 11.984 21.781 1 98.81 102 ALA B N 1
ATOM 4314 C CA . ALA B 1 102 ? -9.367 10.562 21.766 1 98.81 102 ALA B CA 1
ATOM 4315 C C . ALA B 1 102 ? -8.977 10.109 20.359 1 98.81 102 ALA B C 1
ATOM 4317 O O . ALA B 1 102 ? -7.996 9.375 20.188 1 98.81 102 ALA B O 1
ATOM 4318 N N . ILE B 1 103 ? -9.727 10.562 19.375 1 98.62 103 ILE B N 1
ATOM 4319 C CA . ILE B 1 103 ? -9.469 10.188 17.984 1 98.62 103 ILE B CA 1
ATOM 4320 C C . ILE B 1 103 ? -8.125 10.766 17.531 1 98.62 103 ILE B C 1
ATOM 4322 O O . ILE B 1 103 ? -7.309 10.055 16.953 1 98.62 103 ILE B O 1
ATOM 4326 N N . ALA B 1 104 ? -7.906 12.016 17.875 1 98.88 104 ALA B N 1
ATOM 4327 C CA .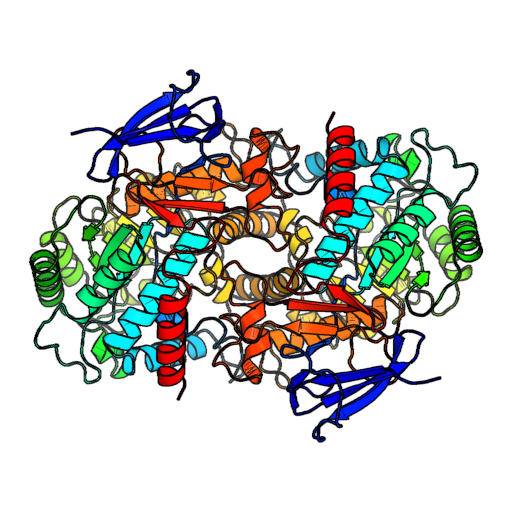 ALA B 1 104 ? -6.656 12.672 17.5 1 98.88 104 ALA B CA 1
ATOM 4328 C C . ALA B 1 104 ? -5.461 11.984 18.156 1 98.88 104 ALA B C 1
ATOM 4330 O O . ALA B 1 104 ? -4.453 11.719 17.5 1 98.88 104 ALA B O 1
ATOM 4331 N N . ARG B 1 105 ? -5.562 11.695 19.422 1 98.88 105 ARG B N 1
ATOM 4332 C CA . ARG B 1 105 ? -4.461 11.07 20.156 1 98.88 105 ARG B CA 1
ATOM 4333 C C . ARG B 1 105 ? -4.102 9.719 19.531 1 98.88 105 ARG B C 1
ATOM 4335 O O . ARG B 1 105 ? -2.924 9.422 19.312 1 98.88 105 ARG B O 1
ATOM 4342 N N . TRP B 1 106 ? -5.082 8.914 19.219 1 98.69 106 TRP B N 1
ATOM 4343 C CA . TRP B 1 106 ? -4.828 7.605 18.609 1 98.69 106 TRP B CA 1
ATOM 4344 C C . TRP B 1 106 ? -4.203 7.758 17.234 1 98.69 106 TRP B C 1
ATOM 4346 O O . TRP B 1 106 ? -3.238 7.062 16.891 1 98.69 106 TRP B O 1
ATOM 4356 N N . LEU B 1 107 ? -4.777 8.664 16.469 1 98.75 107 LEU B N 1
ATOM 4357 C CA . LEU B 1 107 ? -4.207 8.922 15.148 1 98.75 107 LEU B CA 1
ATOM 4358 C C . LEU B 1 107 ? -2.729 9.281 15.258 1 98.75 107 LEU B C 1
ATOM 4360 O O . LEU B 1 107 ? -1.905 8.758 14.5 1 98.75 107 LEU B O 1
ATOM 4364 N N . TYR B 1 108 ? -2.377 10.148 16.156 1 98.94 108 TYR B N 1
ATOM 4365 C CA . TYR B 1 108 ? -0.998 10.594 16.312 1 98.94 108 TYR B CA 1
ATOM 4366 C C . TYR B 1 108 ? -0.105 9.461 16.797 1 98.94 108 TYR B C 1
ATOM 4368 O O . TYR B 1 108 ? 1.062 9.367 16.406 1 98.94 108 TYR B O 1
ATOM 4376 N N . VAL B 1 109 ? -0.665 8.555 17.609 1 98.75 109 VAL B N 1
ATOM 4377 C CA . VAL B 1 109 ? 0.056 7.344 17.984 1 98.75 109 VAL B CA 1
ATOM 4378 C C . VAL B 1 109 ? 0.354 6.516 16.734 1 98.75 109 VAL B C 1
ATOM 4380 O O . VAL B 1 109 ? 1.483 6.062 16.531 1 98.75 109 VAL B O 1
ATOM 4383 N N . GLU B 1 110 ? -0.637 6.328 15.898 1 98.38 110 GLU B N 1
ATOM 4384 C CA . GLU B 1 110 ? -0.447 5.586 14.656 1 98.38 110 GLU B CA 1
ATOM 4385 C C . GLU B 1 110 ? 0.6 6.254 13.773 1 98.38 110 GLU B C 1
ATOM 4387 O O . GLU B 1 110 ? 1.429 5.574 13.164 1 98.38 110 GLU B O 1
ATOM 4392 N N . MET B 1 111 ? 0.555 7.594 13.68 1 98.69 111 MET B N 1
ATOM 4393 C CA . MET B 1 111 ? 1.538 8.336 12.898 1 98.69 111 MET B CA 1
ATOM 4394 C C . MET B 1 111 ? 2.953 8.062 13.398 1 98.69 111 MET B C 1
ATOM 4396 O O . MET B 1 111 ? 3.846 7.758 12.609 1 98.69 111 MET B O 1
ATOM 4400 N N . LEU B 1 112 ? 3.088 8.117 14.688 1 98.81 112 LEU B N 1
ATOM 4401 C CA . LEU B 1 112 ? 4.398 7.891 15.289 1 98.81 112 LEU B CA 1
ATOM 4402 C C . LEU B 1 112 ? 4.887 6.477 15 1 98.81 112 LEU B C 1
ATOM 4404 O O . LEU B 1 112 ? 6.031 6.281 14.594 1 98.81 112 LEU B O 1
ATOM 4408 N N . LYS B 1 113 ? 4.039 5.527 15.125 1 98.12 113 LYS B N 1
ATOM 4409 C CA . LYS B 1 113 ? 4.418 4.133 14.906 1 98.12 113 LYS B CA 1
ATOM 4410 C C . LYS B 1 113 ? 4.836 3.896 13.461 1 98.12 113 LYS B C 1
ATOM 4412 O O . LYS B 1 113 ? 5.641 3.006 13.18 1 98.12 113 LYS B O 1
ATOM 4417 N N . CYS B 1 114 ? 4.328 4.727 12.594 1 97.25 114 CYS B N 1
ATOM 4418 C CA . CYS B 1 114 ? 4.656 4.598 11.18 1 97.25 114 CYS B CA 1
ATOM 4419 C C . CYS B 1 114 ? 5.863 5.457 10.812 1 97.25 114 CYS B C 1
ATOM 4421 O O . CYS B 1 114 ? 6.402 5.344 9.711 1 97.25 114 CYS B O 1
ATOM 4423 N N . GLY B 1 115 ? 6.273 6.352 11.695 1 98.19 115 GLY B N 1
ATOM 4424 C CA . GLY B 1 115 ? 7.5 7.094 11.461 1 98.19 115 GLY B CA 1
ATOM 4425 C C . GLY B 1 115 ? 7.262 8.57 11.18 1 98.19 115 GLY B C 1
ATOM 4426 O O . GLY B 1 115 ? 8.203 9.312 10.891 1 98.19 115 GLY B O 1
ATOM 4427 N N . TYR B 1 116 ? 5.992 9.039 11.242 1 98.81 116 TYR B N 1
ATOM 4428 C CA . TYR B 1 116 ? 5.734 10.469 11.25 1 98.81 116 TYR B CA 1
ATOM 4429 C C . TYR B 1 116 ? 6.043 11.078 12.617 1 98.81 116 TYR B C 1
ATOM 4431 O O . TYR B 1 116 ? 5.555 10.594 13.641 1 98.81 116 TYR B O 1
ATOM 4439 N N . THR B 1 117 ? 6.824 12.148 12.641 1 98.88 117 THR B N 1
ATOM 4440 C CA . THR B 1 117 ? 7.176 12.742 13.93 1 98.88 117 THR B CA 1
ATOM 4441 C C . THR B 1 117 ? 6.633 14.164 14.039 1 98.88 117 THR B C 1
ATOM 4443 O O . THR B 1 117 ? 6.793 14.812 15.07 1 98.88 117 THR B O 1
ATOM 4446 N N . SER B 1 118 ? 6.039 14.625 12.969 1 98.75 118 SER B N 1
ATOM 4447 C CA . SER B 1 118 ? 5.418 15.938 12.883 1 98.75 118 SER B CA 1
ATOM 4448 C C . SER B 1 118 ? 4.141 15.891 12.055 1 98.75 118 SER B C 1
ATOM 4450 O O . SER B 1 118 ? 4.035 15.109 11.109 1 98.75 118 SER B O 1
ATOM 4452 N N . VAL B 1 119 ? 3.18 16.75 12.492 1 98.94 119 VAL B N 1
ATOM 4453 C CA . VAL B 1 119 ? 1.932 16.766 11.734 1 98.94 119 VAL B CA 1
ATOM 4454 C C . VAL B 1 119 ? 1.463 18.203 11.547 1 98.94 119 VAL B C 1
ATOM 4456 O O . VAL B 1 119 ? 1.587 19.031 12.453 1 98.94 119 VAL B O 1
ATOM 4459 N N . CYS B 1 120 ? 1.1 18.562 10.312 1 98.94 120 CYS B N 1
ATOM 4460 C CA . CYS B 1 120 ? 0.331 19.781 10.055 1 98.94 120 CYS B CA 1
ATOM 4461 C C . CYS B 1 120 ? -1.166 19.5 10.094 1 98.94 120 CYS B C 1
ATOM 4463 O O . CYS B 1 120 ? -1.685 18.766 9.242 1 98.94 120 CYS B O 1
ATOM 4465 N N . GLU B 1 121 ? -1.793 20.031 11.109 1 98.88 121 GLU B N 1
ATOM 4466 C CA . GLU B 1 121 ? -3.201 19.734 11.344 1 98.88 121 GLU B CA 1
ATOM 4467 C C . GLU B 1 121 ? -4.105 20.812 10.75 1 98.88 121 GLU B C 1
ATOM 4469 O O . GLU B 1 121 ? -4.09 21.953 11.203 1 98.88 121 GLU B O 1
ATOM 4474 N N . PHE B 1 122 ? -4.777 20.438 9.672 1 98.62 122 PHE B N 1
ATOM 4475 C CA . PHE B 1 122 ? -5.785 21.25 9 1 98.62 122 PHE B CA 1
ATOM 4476 C C . PHE B 1 122 ? -7.113 21.188 9.742 1 98.62 122 PHE B C 1
ATOM 4478 O O . PHE B 1 122 ? -8.016 20.438 9.352 1 98.62 122 PHE B O 1
ATOM 4485 N N . HIS B 1 123 ? -7.309 21.984 10.828 1 98.19 123 HIS B N 1
ATOM 4486 C CA . HIS B 1 123 ? -8.344 21.828 11.836 1 98.19 123 HIS B CA 1
ATOM 4487 C C . HIS B 1 123 ? -9.547 22.719 11.547 1 98.19 123 HIS B C 1
ATOM 4489 O O . HIS B 1 123 ? -9.469 23.938 11.703 1 98.19 123 HIS B O 1
ATOM 4495 N N . TYR B 1 124 ? -10.656 22.109 11.094 1 95.44 124 TYR B N 1
ATOM 4496 C CA . TYR B 1 124 ? -11.734 23 10.672 1 95.44 124 TYR B CA 1
ATOM 4497 C C . TYR B 1 124 ? -12.969 22.812 11.555 1 95.44 124 TYR B C 1
ATOM 4499 O O . TYR B 1 124 ? -13.945 23.547 11.422 1 95.44 124 TYR B O 1
ATOM 4507 N N . VAL B 1 125 ? -12.945 21.969 12.586 1 96.88 125 VAL B N 1
ATOM 4508 C CA . VAL B 1 125 ? -14.062 21.875 13.523 1 96.88 125 VAL B CA 1
ATOM 4509 C C . VAL B 1 125 ? -13.828 22.812 14.703 1 96.88 125 VAL B C 1
ATOM 4511 O O . VAL B 1 125 ? -13.031 22.516 15.594 1 96.88 125 VAL B O 1
ATOM 4514 N N . HIS B 1 126 ? -14.609 23.938 14.781 1 97.5 126 HIS B N 1
ATOM 4515 C CA . HIS B 1 126 ? -14.312 25 15.734 1 97.5 126 HIS B CA 1
ATOM 4516 C C . HIS B 1 126 ? -15.438 25.172 16.75 1 97.5 126 HIS B C 1
ATOM 4518 O O . HIS B 1 126 ? -15.188 25.547 17.891 1 97.5 126 HIS B O 1
ATOM 4524 N N . HIS B 1 127 ? -16.688 24.875 16.297 1 97.81 127 HIS B N 1
ATOM 4525 C CA . HIS B 1 127 ? -17.859 25.312 17.047 1 97.81 127 HIS B CA 1
ATOM 4526 C C . HIS B 1 127 ? -18.609 24.109 17.641 1 97.81 127 HIS B C 1
ATOM 4528 O O . HIS B 1 127 ? -18.281 22.969 17.344 1 97.81 127 HIS B O 1
ATOM 4534 N N . THR B 1 128 ? -19.578 24.469 18.453 1 97.31 128 THR B N 1
ATOM 4535 C CA . THR B 1 128 ? -20.453 23.438 19.016 1 97.31 128 THR B CA 1
ATOM 4536 C C . THR B 1 128 ? -21.328 22.812 17.922 1 97.31 128 THR B C 1
ATOM 4538 O O . THR B 1 128 ? -21.281 23.25 16.766 1 97.31 128 THR B O 1
ATOM 4541 N N . GLN B 1 129 ? -22.016 21.828 18.25 1 95.12 129 GLN B N 1
ATOM 4542 C CA . GLN B 1 129 ? -22.812 21.078 17.281 1 95.12 129 GLN B CA 1
ATOM 4543 C C . GLN B 1 129 ? -23.891 21.969 16.656 1 95.12 129 GLN B C 1
ATOM 4545 O O . GLN B 1 129 ? -24.25 21.766 15.492 1 95.12 129 GLN B O 1
ATOM 4550 N N . ASP B 1 130 ? -24.344 23.016 17.359 1 95.5 130 ASP B N 1
ATOM 4551 C CA . ASP B 1 130 ? -25.375 23.891 16.812 1 95.5 130 ASP B CA 1
ATOM 4552 C C . ASP B 1 130 ? -24.75 25.109 16.125 1 95.5 130 ASP B C 1
ATOM 4554 O O . ASP B 1 130 ? -25.469 25.984 15.656 1 95.5 130 ASP B O 1
ATOM 4558 N N . GLY B 1 131 ? -23.422 25.156 16.062 1 96.12 131 GLY B N 1
ATOM 4559 C CA . GLY B 1 131 ? -22.75 26.219 15.336 1 96.12 131 GLY B CA 1
ATOM 4560 C C . GLY B 1 131 ? -22.328 27.375 16.219 1 96.12 131 GLY B C 1
ATOM 4561 O O . GLY B 1 131 ? -21.625 28.281 15.766 1 96.12 131 GLY B O 1
ATOM 4562 N N . SER B 1 132 ? -22.766 27.359 17.469 1 96.69 132 SER B N 1
ATOM 4563 C CA . SER B 1 132 ? -22.375 28.422 18.406 1 96.69 132 SER B CA 1
ATOM 4564 C C . SER B 1 132 ? -20.938 28.234 18.875 1 96.69 132 SER B C 1
ATOM 4566 O O . SER B 1 132 ? -20.391 27.141 18.797 1 96.69 132 SER B O 1
ATOM 4568 N N . ARG B 1 133 ? -20.344 29.266 19.359 1 96.62 133 ARG B N 1
ATOM 4569 C CA . ARG B 1 133 ? -18.984 29.219 19.891 1 96.62 133 ARG B CA 1
ATOM 4570 C C . ARG B 1 133 ? -18.953 28.547 21.266 1 96.62 133 ARG B C 1
ATOM 4572 O O . ARG B 1 133 ? -19.891 28.688 22.047 1 96.62 133 ARG B O 1
ATOM 4579 N N . TYR B 1 134 ? -17.953 27.828 21.547 1 97 134 TYR B N 1
ATOM 4580 C CA . TYR B 1 134 ? -17.672 27.375 22.906 1 97 134 TYR B CA 1
ATOM 4581 C C . TYR B 1 134 ? -17.359 28.562 23.812 1 97 134 TYR B C 1
ATOM 4583 O O . TYR B 1 134 ? -16.891 29.609 23.344 1 97 134 TYR B O 1
ATOM 4591 N N . PRO B 1 135 ? -17.609 28.406 25.156 1 96.25 135 PRO B N 1
ATOM 4592 C CA . PRO B 1 135 ? -17.172 29.484 26.047 1 96.25 135 PRO B CA 1
ATOM 4593 C C . PRO B 1 135 ? -15.688 29.797 25.922 1 96.25 135 PRO B C 1
ATOM 4595 O O . PRO B 1 135 ? -15.297 30.969 25.938 1 96.25 135 PRO B O 1
ATOM 4598 N N . GLN B 1 136 ? -14.961 28.812 25.844 1 96.56 136 GLN B N 1
ATOM 4599 C CA . GLN B 1 136 ? -13.578 28.938 25.406 1 96.56 136 GLN B CA 1
ATOM 4600 C C . GLN B 1 136 ? -13.445 28.688 23.906 1 96.56 136 GLN B C 1
ATOM 4602 O O . GLN B 1 136 ? -13.445 27.547 23.453 1 96.56 136 GLN B O 1
ATOM 4607 N N . ILE B 1 137 ? -13.258 29.672 23.125 1 96.81 137 ILE B N 1
ATOM 4608 C CA . ILE B 1 137 ? -13.398 29.594 21.672 1 96.81 137 ILE B CA 1
ATOM 4609 C C . ILE B 1 137 ? -12.359 28.641 21.094 1 96.81 137 ILE B C 1
ATOM 4611 O O . ILE B 1 137 ? -12.562 28.047 20.031 1 96.81 137 ILE B O 1
ATOM 4615 N N . ALA B 1 138 ? -11.273 28.453 21.844 1 97.5 138 ALA B N 1
ATOM 4616 C CA . ALA B 1 138 ? -10.188 27.594 21.359 1 97.5 138 ALA B CA 1
ATOM 4617 C C . ALA B 1 138 ? -10.352 26.172 21.859 1 97.5 138 ALA B C 1
ATOM 4619 O O . ALA B 1 138 ? -9.43 25.359 21.766 1 97.5 138 ALA B O 1
ATOM 4620 N N . GLU B 1 139 ? -11.516 25.781 22.375 1 97.94 139 GLU B N 1
ATOM 4621 C CA . GLU B 1 139 ? -11.742 24.516 23.062 1 97.94 139 GLU B CA 1
ATOM 4622 C C . GLU B 1 139 ? -11.297 23.344 22.203 1 97.94 139 GLU B C 1
ATOM 4624 O O . GLU B 1 139 ? -10.461 22.531 22.625 1 97.94 139 GLU B O 1
ATOM 4629 N N . LEU B 1 140 ? -11.797 23.203 21.016 1 98.25 140 LEU B N 1
ATOM 4630 C CA . LEU B 1 140 ? -11.523 22.047 20.188 1 98.25 140 LEU B CA 1
ATOM 4631 C C . LEU B 1 140 ? -10.086 22.062 19.672 1 98.25 140 LEU B C 1
ATOM 4633 O O . LEU B 1 140 ? -9.43 21.031 19.609 1 98.25 140 LEU B O 1
ATOM 4637 N N . GLY B 1 141 ? -9.578 23.25 19.281 1 98.44 141 GLY B N 1
ATOM 4638 C CA . GLY B 1 141 ? -8.18 23.359 18.906 1 98.44 141 GLY B CA 1
ATOM 4639 C C . GLY B 1 141 ? -7.223 22.953 20 1 98.44 141 GLY B C 1
ATOM 4640 O O . GLY B 1 141 ? -6.238 22.25 19.75 1 98.44 141 GLY B O 1
ATOM 4641 N N . THR B 1 142 ? -7.543 23.391 21.188 1 98.19 142 THR B N 1
ATOM 4642 C CA . THR B 1 142 ? -6.703 23.078 22.344 1 98.19 142 THR B CA 1
ATOM 4643 C C . THR B 1 142 ? -6.723 21.578 22.625 1 98.19 142 THR B C 1
ATOM 4645 O O . THR B 1 142 ? -5.703 20.984 23 1 98.19 142 THR B O 1
ATOM 4648 N N . ARG B 1 143 ? -7.887 20.922 22.422 1 98.5 143 ARG B N 1
ATOM 4649 C CA . ARG B 1 143 ? -7.988 19.469 22.594 1 98.5 143 ARG B CA 1
ATOM 4650 C C . ARG B 1 143 ? -7.055 18.734 21.625 1 98.5 143 ARG B C 1
ATOM 4652 O O . ARG B 1 143 ? -6.418 17.75 22 1 98.5 143 ARG B O 1
ATOM 4659 N N . VAL B 1 144 ? -6.984 19.188 20.438 1 98.81 144 VAL B N 1
ATOM 4660 C CA . VAL B 1 144 ? -6.152 18.562 19.406 1 98.81 144 VAL B CA 1
ATOM 4661 C C . VAL B 1 144 ? -4.676 18.766 19.75 1 98.81 144 VAL B C 1
ATOM 4663 O O . VAL B 1 144 ? -3.871 17.844 19.641 1 98.81 144 VAL B O 1
ATOM 4666 N N . ILE B 1 145 ? -4.289 19.969 20.156 1 98.81 145 ILE B N 1
ATOM 4667 C CA . ILE B 1 145 ? -2.916 20.281 20.531 1 98.81 145 ILE B CA 1
ATOM 4668 C C . ILE B 1 145 ? -2.504 19.438 21.734 1 98.81 145 ILE B C 1
ATOM 4670 O O . ILE B 1 145 ? -1.398 18.891 21.766 1 98.81 145 ILE B O 1
ATOM 4674 N N . ASP B 1 146 ? -3.404 19.312 22.688 1 98.75 146 ASP B N 1
ATOM 4675 C CA . ASP B 1 146 ? -3.143 18.5 23.875 1 98.75 146 ASP B CA 1
ATOM 4676 C C . ASP B 1 146 ? -2.977 17.031 23.5 1 98.75 146 ASP B C 1
ATOM 4678 O O . ASP B 1 146 ? -2.162 16.312 24.094 1 98.75 146 ASP B O 1
ATOM 4682 N N . ALA B 1 147 ? -3.785 16.562 22.578 1 98.88 147 ALA B N 1
ATOM 4683 C CA . ALA B 1 147 ? -3.662 15.188 22.078 1 98.88 147 ALA B CA 1
ATOM 4684 C C . ALA B 1 147 ? -2.283 14.953 21.469 1 98.88 147 ALA B C 1
ATOM 4686 O O . ALA B 1 147 ? -1.677 13.898 21.672 1 98.88 147 ALA B O 1
ATOM 4687 N N . ALA B 1 148 ? -1.815 15.914 20.703 1 98.88 148 ALA B N 1
ATOM 4688 C CA . ALA B 1 148 ? -0.485 15.82 20.109 1 98.88 148 ALA B CA 1
ATOM 4689 C C . ALA B 1 148 ? 0.594 15.75 21.188 1 98.88 148 ALA B C 1
ATOM 4691 O O . ALA B 1 148 ? 1.498 14.914 21.109 1 98.88 148 ALA B O 1
ATOM 4692 N N . ARG B 1 149 ? 0.459 16.609 22.141 1 98.56 149 ARG B N 1
ATOM 4693 C CA . ARG B 1 149 ? 1.397 16.625 23.25 1 98.56 149 ARG B CA 1
ATOM 4694 C C . ARG B 1 149 ? 1.395 15.281 23.984 1 98.56 149 ARG B C 1
ATOM 4696 O O . ARG B 1 149 ? 2.455 14.727 24.266 1 98.56 149 ARG B O 1
ATOM 4703 N N . ALA B 1 150 ? 0.224 14.773 24.25 1 98.62 150 ALA B N 1
ATOM 4704 C CA . ALA B 1 150 ? 0.083 13.5 24.953 1 98.62 150 ALA B CA 1
ATOM 4705 C C . ALA B 1 150 ? 0.707 12.359 24.156 1 98.62 150 ALA B C 1
ATOM 4707 O O . ALA B 1 150 ? 1.387 11.5 24.719 1 98.62 150 ALA B O 1
ATOM 4708 N N . ALA B 1 151 ? 0.498 12.297 22.875 1 98.81 151 ALA B N 1
ATOM 4709 C CA . ALA B 1 151 ? 1.062 11.258 22.016 1 98.81 151 ALA B CA 1
ATOM 4710 C C . ALA B 1 151 ? 2.572 11.422 21.875 1 98.81 151 ALA B C 1
ATOM 4712 O O . ALA B 1 151 ? 3.295 10.445 21.688 1 98.81 151 ALA B O 1
ATOM 4713 N N . GLY B 1 152 ? 3.016 12.688 21.859 1 98.75 152 GLY B N 1
ATOM 4714 C CA . GLY B 1 152 ? 4.434 12.992 21.719 1 98.75 152 GLY B CA 1
ATOM 4715 C C . GLY B 1 152 ? 4.824 13.398 20.312 1 98.75 152 GLY B C 1
ATOM 4716 O O . GLY B 1 152 ? 5.988 13.281 19.922 1 98.75 152 GLY B O 1
ATOM 4717 N N . ILE B 1 153 ? 3.875 13.859 19.547 1 98.81 153 ILE B N 1
ATOM 4718 C CA . ILE B 1 153 ? 4.18 14.258 18.172 1 98.81 153 ILE B CA 1
ATOM 4719 C C . ILE B 1 153 ? 4.254 15.773 18.078 1 98.81 153 ILE B C 1
ATOM 4721 O O . ILE B 1 153 ? 3.545 16.484 18.797 1 98.81 153 ILE B O 1
ATOM 4725 N N . GLY B 1 154 ? 5.199 16.359 17.266 1 98.88 154 GLY B N 1
ATOM 4726 C CA . GLY B 1 154 ? 5.172 17.781 16.984 1 98.88 154 GLY B CA 1
ATOM 4727 C C . GLY B 1 154 ? 4.004 18.188 16.094 1 98.88 154 GLY B C 1
ATOM 4728 O O . GLY B 1 154 ? 3.562 17.406 15.25 1 98.88 154 GLY B O 1
ATOM 4729 N N . ILE B 1 155 ? 3.531 19.453 16.281 1 98.94 155 ILE B N 1
ATOM 4730 C CA . ILE B 1 155 ? 2.32 19.812 15.555 1 98.94 155 ILE B CA 1
ATOM 4731 C C . ILE B 1 155 ? 2.42 21.25 15.062 1 98.94 155 ILE B C 1
ATOM 4733 O O . ILE B 1 155 ? 2.912 22.125 15.773 1 98.94 155 ILE B O 1
ATOM 4737 N N . THR B 1 156 ? 2.156 21.453 13.836 1 98.94 156 THR B N 1
ATOM 4738 C CA . THR B 1 156 ? 1.77 22.75 13.289 1 98.94 156 THR B CA 1
ATOM 4739 C C . THR B 1 156 ? 0.252 22.859 13.18 1 98.94 156 THR B C 1
ATOM 4741 O O . THR B 1 156 ? -0.366 22.172 12.367 1 98.94 156 THR B O 1
ATOM 4744 N N . MET B 1 157 ? -0.306 23.641 14.062 1 98.88 157 MET B N 1
ATOM 4745 C CA . MET B 1 157 ? -1.755 23.812 14.133 1 98.88 157 MET B CA 1
ATOM 4746 C C . MET B 1 157 ? -2.229 24.875 13.141 1 98.88 157 MET B C 1
ATOM 4748 O O . MET B 1 157 ? -1.778 26.016 13.195 1 98.88 157 MET B O 1
ATOM 4752 N N . LEU B 1 158 ? -3.102 24.438 12.195 1 98.88 158 LEU B N 1
ATOM 4753 C CA . LEU B 1 158 ? -3.594 25.312 11.141 1 98.88 158 LEU B CA 1
ATOM 4754 C C . LEU B 1 158 ? -5.113 25.453 11.211 1 98.88 158 LEU B C 1
ATOM 4756 O O . LEU B 1 158 ? -5.828 24.766 10.477 1 98.88 158 LEU B O 1
ATOM 4760 N N . PRO B 1 159 ? -5.637 26.344 12.102 1 98.56 159 PRO B N 1
ATOM 4761 C CA . PRO B 1 159 ? -7.082 26.578 12.055 1 98.56 159 PRO B CA 1
ATOM 4762 C C . PRO B 1 159 ? -7.562 27 10.672 1 98.56 159 PRO B C 1
ATOM 4764 O O . PRO B 1 159 ? -6.887 27.766 9.984 1 98.56 159 PRO B O 1
ATOM 4767 N N . VAL B 1 160 ? -8.68 26.484 10.273 1 98.56 160 VAL B N 1
ATOM 4768 C CA . VAL B 1 160 ? -9.148 26.609 8.898 1 98.56 160 VAL B CA 1
ATOM 4769 C C . VAL B 1 160 ? -10.156 27.75 8.797 1 98.56 160 VAL B C 1
ATOM 4771 O O . VAL B 1 160 ? -11.07 27.859 9.625 1 98.56 160 VAL B O 1
ATOM 4774 N N . SER B 1 161 ? -9.969 28.594 7.824 1 98 161 SER B N 1
ATOM 4775 C CA . SER B 1 161 ? -10.961 29.609 7.457 1 98 161 SER B CA 1
ATOM 4776 C C . SER B 1 161 ? -11.961 29.062 6.441 1 98 161 SER B C 1
ATOM 4778 O O . SER B 1 161 ? -11.586 28.734 5.316 1 98 161 SER B O 1
ATOM 4780 N N . TYR B 1 162 ? -13.117 28.906 6.859 1 97.25 162 TYR B N 1
ATOM 4781 C CA . TYR B 1 162 ? -14.242 28.406 6.074 1 97.25 162 TYR B CA 1
ATOM 4782 C C . TYR B 1 162 ? -15.414 29.391 6.133 1 97.25 162 TYR B C 1
ATOM 4784 O O . TYR B 1 162 ? -16.094 29.484 7.156 1 97.25 162 TYR B O 1
ATOM 4792 N N . GLN B 1 163 ? -15.656 30.141 5.027 1 96.44 163 GLN B N 1
ATOM 4793 C CA . GLN B 1 163 ? -16.656 31.203 5.027 1 96.44 163 GLN B CA 1
ATOM 4794 C C . GLN B 1 163 ? -17.859 30.812 4.172 1 96.44 163 GLN B C 1
ATOM 4796 O O . GLN B 1 163 ? -19 31.219 4.461 1 96.44 163 GLN B O 1
ATOM 4801 N N . PHE B 1 164 ? -17.578 30.078 3.078 1 96.56 164 PHE B N 1
ATOM 4802 C CA . PHE B 1 164 ? -18.594 29.891 2.051 1 96.56 164 PHE B CA 1
ATOM 4803 C C . PHE B 1 164 ? -18.688 28.422 1.64 1 96.56 164 PHE B C 1
ATOM 4805 O O . PHE B 1 164 ? -17.734 27.656 1.84 1 96.56 164 PHE B O 1
ATOM 4812 N N . ALA B 1 165 ? -19.797 28.047 1.016 1 94.62 165 ALA B N 1
ATOM 4813 C CA . ALA B 1 165 ? -20.047 26.672 0.591 1 94.62 165 ALA B CA 1
ATOM 4814 C C . ALA B 1 165 ? -19.516 26.438 -0.817 1 94.62 165 ALA B C 1
ATOM 4816 O O . ALA B 1 165 ? -19.391 25.281 -1.251 1 94.62 165 ALA B O 1
ATOM 4817 N N . GLY B 1 166 ? -19.172 27.516 -1.509 1 94.75 166 GLY B N 1
ATOM 4818 C CA . GLY B 1 166 ? -18.719 27.391 -2.883 1 94.75 166 GLY B CA 1
ATOM 4819 C C . GLY B 1 166 ? -18.297 28.703 -3.5 1 94.75 166 GLY B C 1
ATOM 4820 O O . GLY B 1 166 ? -18.422 29.766 -2.873 1 94.75 166 GLY B O 1
ATOM 4821 N N . PHE B 1 167 ? -17.844 28.641 -4.707 1 95.25 167 PHE B N 1
ATOM 4822 C CA . PHE B 1 167 ? -17.406 29.828 -5.434 1 95.25 167 PHE B CA 1
ATOM 4823 C C . PHE B 1 167 ? -18.531 30.844 -5.531 1 95.25 167 PHE B C 1
ATOM 4825 O O . PHE B 1 167 ? -19.703 30.484 -5.574 1 95.25 167 PHE B O 1
ATOM 4832 N N . GLY B 1 168 ? -18.141 32.156 -5.539 1 93.06 168 GLY B N 1
ATOM 4833 C CA . GLY B 1 168 ? -19.125 33.219 -5.609 1 93.06 168 GLY B CA 1
ATOM 4834 C C . GLY B 1 168 ? -19.766 33.531 -4.27 1 93.06 168 GLY B C 1
ATOM 4835 O O . GLY B 1 168 ? -20.922 33.938 -4.215 1 93.06 168 GLY B O 1
ATOM 4836 N N . ASP B 1 169 ? -19.109 33.156 -3.25 1 94.56 169 ASP B N 1
ATOM 4837 C CA . ASP B 1 169 ? -19.562 33.438 -1.884 1 94.56 169 ASP B CA 1
ATOM 4838 C C . ASP B 1 169 ? -20.906 32.75 -1.606 1 94.56 169 ASP B C 1
ATOM 4840 O O . ASP B 1 169 ? -21.812 33.406 -1.067 1 94.56 169 ASP B O 1
ATOM 4844 N N . LYS B 1 170 ? -21.047 31.562 -2.121 1 95.44 170 LYS B N 1
ATOM 4845 C CA . LYS B 1 170 ? -22.25 30.812 -1.83 1 95.44 170 LYS B CA 1
ATOM 4846 C C . LYS B 1 170 ? -22.438 30.625 -0.327 1 95.44 170 LYS B C 1
ATOM 4848 O O . LYS B 1 170 ? -21.531 30.188 0.369 1 95.44 170 LYS B O 1
ATOM 4853 N N . PRO B 1 171 ? -23.609 30.953 0.16 1 96.25 171 PRO B N 1
ATOM 4854 C CA . PRO B 1 171 ? -23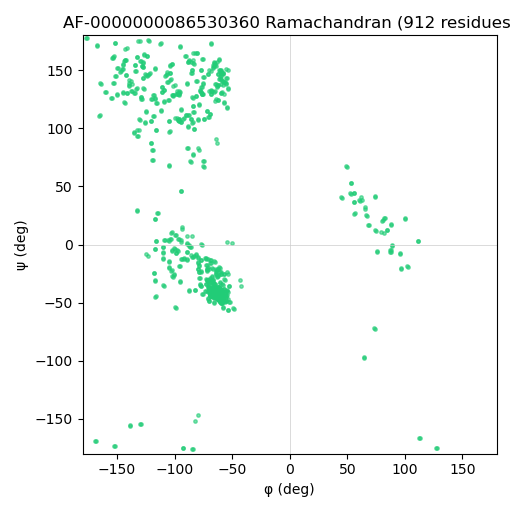.828 30.859 1.607 1 96.25 171 PRO B CA 1
ATOM 4855 C C . PRO B 1 171 ? -23.578 29.453 2.15 1 96.25 171 PRO B C 1
ATOM 4857 O O . PRO B 1 171 ? -23.859 28.453 1.469 1 96.25 171 PRO B O 1
ATOM 4860 N N . PRO B 1 172 ? -23.094 29.391 3.361 1 95.81 172 PRO B N 1
ATOM 4861 C CA . PRO B 1 172 ? -22.844 28.094 3.975 1 95.81 172 PRO B CA 1
ATOM 4862 C C . PRO B 1 172 ? -24.109 27.25 4.086 1 95.81 172 PRO B C 1
ATOM 4864 O O . PRO B 1 172 ? -25.203 27.781 4.234 1 95.81 172 PRO B O 1
ATOM 4867 N N . ARG B 1 173 ? -23.859 25.969 4.02 1 93.5 173 ARG B N 1
ATOM 4868 C CA . ARG B 1 173 ? -24.938 25.016 4.281 1 93.5 173 ARG B CA 1
ATOM 4869 C C . ARG B 1 173 ? -25.094 24.781 5.777 1 93.5 173 ARG B C 1
ATOM 4871 O O . ARG B 1 173 ? -24.172 25.016 6.559 1 93.5 173 ARG B O 1
ATOM 4878 N N . ASP B 1 174 ? -26.188 24.219 6.105 1 94.62 174 ASP B N 1
ATOM 4879 C CA . ASP B 1 174 ? -26.484 23.969 7.512 1 94.62 174 ASP B CA 1
ATOM 4880 C C . ASP B 1 174 ? -25.484 22.969 8.102 1 94.62 174 ASP B C 1
ATOM 4882 O O . ASP B 1 174 ? -25.094 23.094 9.258 1 94.62 174 ASP B O 1
ATOM 4886 N N . ASP B 1 175 ? -25.078 21.984 7.371 1 93.12 175 ASP B N 1
ATOM 4887 C CA . ASP B 1 175 ? -24.203 20.938 7.871 1 93.12 175 ASP B CA 1
ATOM 4888 C C . ASP B 1 175 ? -22.75 21.438 7.957 1 93.12 175 ASP B C 1
ATOM 4890 O O . ASP B 1 175 ? -21.875 20.719 8.43 1 93.12 175 ASP B O 1
ATOM 4894 N N . GLN B 1 176 ? -22.516 22.703 7.594 1 95.75 176 GLN B N 1
ATOM 4895 C CA . GLN B 1 176 ? -21.188 23.297 7.688 1 95.75 176 GLN B CA 1
ATOM 4896 C C . GLN B 1 176 ? -21.094 24.234 8.891 1 95.75 176 GLN B C 1
ATOM 4898 O O . GLN B 1 176 ? -20.062 24.875 9.109 1 95.75 176 GLN B O 1
ATOM 4903 N N . ARG B 1 177 ? -22.109 24.344 9.734 1 96.06 177 ARG B N 1
ATOM 4904 C CA . ARG B 1 177 ? -22.266 25.359 10.773 1 96.06 177 ARG B CA 1
ATOM 4905 C C . ARG B 1 177 ? -21.125 25.281 11.781 1 96.06 177 ARG B C 1
ATOM 4907 O O . ARG B 1 177 ? -20.766 26.281 12.406 1 96.06 177 ARG B O 1
ATOM 4914 N N . ARG B 1 178 ? -20.5 24.125 11.883 1 96.94 178 ARG B N 1
ATOM 4915 C CA . ARG B 1 178 ? -19.453 23.984 12.898 1 96.94 178 ARG B CA 1
ATOM 4916 C C . ARG B 1 178 ? -18.109 24.484 12.375 1 96.94 178 ARG B C 1
ATOM 4918 O O . ARG B 1 178 ? -17.172 24.656 13.148 1 96.94 178 ARG B O 1
ATOM 4925 N N . PHE B 1 179 ? -18 24.766 11.023 1 95.62 179 PHE B N 1
ATOM 4926 C CA . PHE B 1 179 ? -16.75 25.109 10.359 1 95.62 179 PHE B CA 1
ATOM 4927 C C . PHE B 1 179 ? -16.672 26.609 10.109 1 95.62 179 PHE B C 1
ATOM 4929 O O . PHE B 1 179 ? -15.586 27.172 9.93 1 95.62 179 PHE B O 1
ATOM 4936 N N . ILE B 1 180 ? -17.859 27.266 10.086 1 96.56 180 ILE B N 1
ATOM 4937 C CA . ILE B 1 180 ? -17.969 28.594 9.492 1 96.56 180 ILE B CA 1
ATOM 4938 C C . ILE B 1 180 ? -17.375 29.641 10.438 1 96.56 180 ILE B C 1
ATOM 4940 O O . ILE B 1 180 ? -17.688 29.656 11.633 1 96.56 180 ILE B O 1
ATOM 4944 N N . ASN B 1 181 ? -16.531 30.422 9.875 1 96.25 181 ASN B N 1
ATOM 4945 C CA . ASN B 1 181 ? -15.898 31.516 10.609 1 96.25 181 ASN B CA 1
ATOM 4946 C C . ASN B 1 181 ? -15.57 32.688 9.695 1 96.25 181 ASN B C 1
ATOM 4948 O O . ASN B 1 181 ? -15.461 32.531 8.477 1 96.25 181 ASN B O 1
ATOM 4952 N N . THR B 1 182 ? -15.547 33.875 10.273 1 96 182 THR B N 1
ATOM 4953 C CA . THR B 1 182 ? -15.016 35.031 9.547 1 96 182 THR B CA 1
ATOM 4954 C C . THR B 1 182 ? -13.5 35.125 9.695 1 96 182 THR B C 1
ATOM 4956 O O . THR B 1 182 ? -12.93 34.531 10.609 1 96 182 THR B O 1
ATOM 4959 N N . PRO B 1 183 ? -12.82 35.812 8.734 1 97.31 183 PRO B N 1
ATOM 4960 C CA . PRO B 1 183 ? -11.367 35.969 8.891 1 97.31 183 PRO B CA 1
ATOM 4961 C C . PRO B 1 183 ? -10.984 36.562 10.25 1 97.31 183 PRO B C 1
ATOM 4963 O O . PRO B 1 183 ? -10.047 36.094 10.891 1 97.31 183 PRO B O 1
ATOM 4966 N N . ASP B 1 184 ? -11.758 37.562 10.719 1 97.19 184 ASP B N 1
ATOM 4967 C CA . ASP B 1 184 ? -11.5 38.156 12.016 1 97.19 184 ASP B CA 1
ATOM 4968 C C . ASP B 1 184 ? -11.734 37.156 13.148 1 97.19 184 ASP B C 1
ATOM 4970 O O . ASP B 1 184 ? -10.977 37.125 14.125 1 97.19 184 ASP B O 1
ATOM 4974 N N . GLY B 1 185 ? -12.797 36.438 12.961 1 97.06 185 GLY B N 1
ATOM 4975 C CA . GLY B 1 185 ? -13.086 35.406 13.945 1 97.06 185 GLY B CA 1
ATOM 4976 C C . GLY B 1 185 ? -12.008 34.344 14.039 1 97.06 185 GLY B C 1
ATOM 4977 O O . GLY B 1 185 ? -11.703 33.875 15.125 1 97.06 185 GLY B O 1
ATOM 4978 N N . LEU B 1 186 ? -11.492 34 12.922 1 97.75 186 LEU B N 1
ATOM 4979 C CA . LEU B 1 186 ? -10.438 33 12.898 1 97.75 186 LEU B CA 1
ATOM 4980 C C . LEU B 1 186 ? -9.156 33.562 13.539 1 97.75 186 LEU B C 1
ATOM 4982 O O . LEU B 1 186 ? -8.453 32.812 14.242 1 97.75 186 LEU B O 1
ATOM 4986 N N . LEU B 1 187 ? -8.812 34.812 13.258 1 98 187 LEU B N 1
ATOM 4987 C CA . LEU B 1 187 ? -7.648 35.438 13.875 1 98 187 LEU B CA 1
ATOM 4988 C C . LEU B 1 187 ? -7.805 35.531 15.383 1 98 187 LEU B C 1
ATOM 4990 O O . LEU B 1 187 ? -6.836 35.344 16.125 1 98 187 LEU B O 1
ATOM 4994 N N . GLU B 1 188 ? -9.047 35.812 15.828 1 98.12 188 GLU B N 1
ATOM 4995 C CA . GLU B 1 188 ? -9.328 35.781 17.266 1 98.12 188 GLU B CA 1
ATOM 4996 C C . GLU B 1 188 ? -9.109 34.406 17.844 1 98.12 188 GLU B C 1
ATOM 4998 O O . GLU B 1 188 ? -8.539 34.25 18.938 1 98.12 188 GLU B O 1
ATOM 5003 N N . LEU B 1 189 ? -9.594 33.406 17.156 1 98 189 LEU B N 1
ATOM 5004 C CA . LEU B 1 189 ? -9.414 32 17.562 1 98 189 LEU B CA 1
ATOM 5005 C C . LEU B 1 189 ? -7.93 31.656 17.656 1 98 189 LEU B C 1
ATOM 5007 O O . LEU B 1 189 ? -7.496 31.016 18.609 1 98 189 LEU B O 1
ATOM 5011 N N . LEU B 1 190 ? -7.156 32.031 16.656 1 97.94 190 LEU B N 1
ATOM 5012 C CA . LEU B 1 190 ? -5.719 31.781 16.625 1 97.94 190 LEU B CA 1
ATOM 5013 C C . LEU B 1 190 ? -5.031 32.406 17.828 1 97.94 190 LEU B C 1
ATOM 5015 O O . LEU B 1 190 ? -4.195 31.797 18.484 1 97.94 190 LEU B O 1
ATOM 5019 N N . ASP B 1 191 ? -5.41 33.656 18.109 1 97.62 191 ASP B N 1
ATOM 5020 C CA . ASP B 1 191 ? -4.848 34.375 19.266 1 97.62 191 ASP B CA 1
ATOM 5021 C C . ASP B 1 191 ? -5.199 33.656 20.562 1 97.62 191 ASP B C 1
ATOM 5023 O O . ASP B 1 191 ? -4.367 33.562 21.469 1 97.62 191 ASP B O 1
ATOM 5027 N N . ALA B 1 192 ? -6.457 33.219 20.625 1 98.25 192 ALA B N 1
ATOM 5028 C CA . ALA B 1 192 ? -6.898 32.5 21.812 1 98.25 192 ALA B CA 1
ATOM 5029 C C . ALA B 1 192 ? -6.09 31.219 22 1 98.25 192 ALA B C 1
ATOM 5031 O O . ALA B 1 192 ? -5.695 30.891 23.125 1 98.25 192 ALA B O 1
ATOM 5032 N N . MET B 1 193 ? -5.816 30.453 20.969 1 98.06 193 MET B N 1
ATOM 5033 C CA . MET B 1 193 ? -5.035 29.219 21.031 1 98.06 193 MET B CA 1
ATOM 5034 C C . MET B 1 193 ? -3.604 29.5 21.484 1 98.06 193 MET B C 1
ATOM 5036 O O . MET B 1 193 ? -3.055 28.797 22.328 1 98.06 193 MET B O 1
ATOM 5040 N N . ARG B 1 194 ? -3.018 30.594 20.953 1 97.31 194 ARG B N 1
ATOM 5041 C CA . ARG B 1 194 ? -1.651 30.969 21.281 1 97.31 194 ARG B CA 1
ATOM 5042 C C . ARG B 1 194 ? -1.529 31.328 22.766 1 97.31 194 ARG B C 1
ATOM 5044 O O . ARG B 1 194 ? -0.499 31.078 23.391 1 97.31 194 ARG B O 1
ATOM 5051 N N . ARG B 1 195 ? -2.559 31.953 23.25 1 97.5 195 ARG B N 1
ATOM 5052 C CA . ARG B 1 195 ? -2.557 32.344 24.641 1 97.5 195 ARG B CA 1
ATOM 5053 C C . ARG B 1 195 ? -2.623 31.141 25.562 1 97.5 195 ARG B C 1
ATOM 5055 O O . ARG B 1 195 ? -1.949 31.094 26.594 1 97.5 195 ARG B O 1
ATOM 5062 N N . VAL B 1 196 ? -3.432 30.203 25.172 1 97.44 196 VAL B N 1
ATOM 5063 C CA . VAL B 1 196 ? -3.6 29 25.984 1 97.44 196 VAL B CA 1
ATOM 5064 C C . VAL B 1 196 ? -2.336 28.156 25.906 1 97.44 196 VAL B C 1
ATOM 5066 O O . VAL B 1 196 ? -1.874 27.625 26.922 1 97.44 196 VAL B O 1
ATOM 5069 N N . THR B 1 197 ? -1.78 27.922 24.734 1 97.81 197 THR B N 1
ATOM 5070 C CA . THR B 1 197 ? -0.566 27.156 24.516 1 97.81 197 THR B CA 1
ATOM 5071 C C . THR B 1 197 ? 0.407 27.906 23.609 1 97.81 197 THR B C 1
ATOM 5073 O O . THR B 1 197 ? 0.347 27.781 22.391 1 97.81 197 THR B O 1
ATOM 5076 N N . PRO B 1 198 ? 1.343 28.531 24.219 1 97.62 198 PRO B N 1
ATOM 5077 C CA . PRO B 1 198 ? 2.307 29.281 23.406 1 97.62 198 PRO B CA 1
ATOM 5078 C C . PRO B 1 198 ? 3.178 28.375 22.531 1 97.62 198 PRO B C 1
ATOM 5080 O O . PRO B 1 198 ? 3.4 27.203 22.875 1 97.62 198 PRO B O 1
ATOM 5083 N N . GLU B 1 199 ? 3.672 28.922 21.422 1 97.38 199 GLU B N 1
ATOM 5084 C CA . GLU B 1 199 ? 4.551 28.203 20.516 1 97.38 199 GLU B CA 1
ATOM 5085 C C . GLU B 1 199 ? 5.828 27.75 21.219 1 97.38 199 GLU B C 1
ATOM 5087 O O . GLU B 1 199 ? 6.293 28.422 22.141 1 97.38 199 GLU B O 1
ATOM 5092 N N . HIS B 1 200 ? 6.355 26.672 20.875 1 96 200 HIS B N 1
ATOM 5093 C CA . HIS B 1 200 ? 7.652 26.125 21.25 1 96 200 HIS B CA 1
ATOM 5094 C C . HIS B 1 200 ? 8.203 25.203 20.172 1 96 200 HIS B C 1
ATOM 5096 O O . HIS B 1 200 ? 7.652 25.141 19.062 1 96 200 HIS B O 1
ATOM 5102 N N . GLY B 1 201 ? 9.289 24.531 20.406 1 94.25 201 GLY B N 1
ATOM 5103 C CA . GLY B 1 201 ? 9.953 23.734 19.391 1 94.25 201 GLY B CA 1
ATOM 5104 C C . GLY B 1 201 ? 9.055 22.672 18.781 1 94.25 201 GLY B C 1
ATOM 5105 O O . GLY B 1 201 ? 9.227 22.281 17.625 1 94.25 201 GLY B O 1
ATOM 5106 N N . GLY B 1 202 ? 8.055 22.25 19.531 1 97.12 202 GLY B N 1
ATOM 5107 C CA . GLY B 1 202 ? 7.168 21.188 19.094 1 97.12 202 GLY B CA 1
ATOM 5108 C C . GLY B 1 202 ? 5.805 21.688 18.656 1 97.12 202 GLY B C 1
ATOM 5109 O O . GLY B 1 202 ? 4.93 20.891 18.297 1 97.12 202 GLY B O 1
ATOM 5110 N N . LEU B 1 203 ? 5.57 22.984 18.656 1 98.56 203 LEU B N 1
ATOM 5111 C CA . LEU B 1 203 ? 4.281 23.578 18.312 1 98.56 203 LEU B CA 1
ATOM 5112 C C . LEU B 1 203 ? 4.457 24.875 17.547 1 98.56 203 LEU B C 1
ATOM 5114 O O . LEU B 1 203 ? 5.145 25.797 18.016 1 98.56 203 LEU B O 1
ATOM 5118 N N . ARG B 1 204 ? 3.926 24.938 16.406 1 98.62 204 ARG B N 1
ATOM 5119 C CA . ARG B 1 204 ? 3.875 26.125 15.562 1 98.62 204 ARG B CA 1
ATOM 5120 C C . ARG B 1 204 ? 2.447 26.406 15.109 1 98.62 204 ARG B C 1
ATOM 5122 O O . ARG B 1 204 ? 1.648 25.484 14.93 1 98.62 204 ARG B O 1
ATOM 5129 N N . TYR B 1 205 ? 2.082 27.703 15.031 1 98.69 205 TYR B N 1
ATOM 5130 C CA . TYR B 1 205 ? 0.757 28.062 14.539 1 98.69 205 TYR B CA 1
ATOM 5131 C C . TYR B 1 205 ? 0.837 28.641 13.133 1 98.69 205 TYR B C 1
ATOM 5133 O O . TYR B 1 205 ? 1.794 29.344 12.797 1 98.69 205 TYR B O 1
ATOM 5141 N N . GLY B 1 206 ? -0.024 28.328 12.289 1 98.69 206 GLY B N 1
ATOM 5142 C CA . GLY B 1 206 ? -0.34 28.953 11.008 1 98.69 206 GLY B CA 1
ATOM 5143 C C . GLY B 1 206 ? -1.831 29.047 10.742 1 98.69 206 GLY B C 1
ATOM 5144 O O . GLY B 1 206 ? -2.623 29.203 11.672 1 98.69 206 GLY B O 1
ATOM 5145 N N . VAL B 1 207 ? -2.195 29.109 9.492 1 98.44 207 VAL B N 1
ATOM 5146 C CA . VAL B 1 207 ? -3.609 29.156 9.133 1 98.44 207 VAL B CA 1
ATOM 5147 C C . VAL B 1 207 ? -3.846 28.375 7.848 1 98.44 207 VAL B C 1
ATOM 5149 O O . VAL B 1 207 ? -2.9 28.078 7.109 1 98.44 207 VAL B O 1
ATOM 5152 N N . ALA B 1 208 ? -5.055 27.984 7.691 1 98.69 208 ALA B N 1
ATOM 5153 C CA . ALA B 1 208 ? -5.445 27.312 6.453 1 98.69 208 ALA B CA 1
ATOM 5154 C C . ALA B 1 208 ? -6.727 27.922 5.887 1 98.69 208 ALA B C 1
ATOM 5156 O O . ALA B 1 208 ? -7.828 27.578 6.324 1 98.69 208 ALA B O 1
ATOM 5157 N N . PRO B 1 209 ? -6.645 28.953 4.938 1 98.44 209 PRO B N 1
ATOM 5158 C CA . PRO B 1 209 ? -7.848 29.094 4.117 1 98.44 209 PRO B CA 1
ATOM 5159 C C . PRO B 1 209 ? -8.258 27.797 3.428 1 98.44 209 PRO B C 1
ATOM 5161 O O . PRO B 1 209 ? -7.457 27.203 2.697 1 98.44 209 PRO B O 1
ATOM 5164 N N . HIS B 1 210 ? -9.422 27.328 3.771 1 98.06 210 HIS B N 1
ATOM 5165 C CA . HIS B 1 210 ? -9.789 25.984 3.375 1 98.06 210 HIS B CA 1
ATOM 5166 C C . HIS B 1 210 ? -9.531 25.75 1.892 1 98.06 210 HIS B C 1
ATOM 5168 O O . HIS B 1 210 ? -8.914 24.75 1.515 1 98.06 210 HIS B O 1
ATOM 5174 N N . SER B 1 211 ? -10.039 26.531 0.998 1 97.88 211 SER B N 1
ATOM 5175 C CA . SER B 1 211 ? -9.953 26.5 -0.459 1 97.88 211 SER B CA 1
ATOM 5176 C C . SER B 1 211 ? -10.469 27.797 -1.071 1 97.88 211 SER B C 1
ATOM 5178 O O . SER B 1 211 ? -11.031 28.641 -0.37 1 97.88 211 SER B O 1
ATOM 5180 N N . LEU B 1 212 ? -10.273 27.938 -2.332 1 97.56 212 LEU B N 1
ATOM 5181 C CA . LEU B 1 212 ? -10.789 29.125 -2.996 1 97.56 212 LEU B CA 1
ATOM 5182 C C . LEU B 1 212 ? -12.305 29.078 -3.104 1 97.56 212 LEU B C 1
ATOM 5184 O O . LEU B 1 212 ? -12.945 30.109 -3.367 1 97.56 212 LEU B O 1
ATOM 5188 N N . ARG B 1 213 ? -12.859 27.906 -2.836 1 96.62 213 ARG B N 1
ATOM 5189 C CA . ARG B 1 213 ? -14.312 27.797 -2.811 1 96.62 213 ARG B CA 1
ATOM 5190 C C . ARG B 1 213 ? -14.875 28.312 -1.493 1 96.62 213 ARG B C 1
ATOM 5192 O O . ARG B 1 213 ? -16.047 28.703 -1.425 1 96.62 213 ARG B O 1
ATOM 5199 N N . ALA B 1 214 ? -14 28.344 -0.465 1 97.12 214 ALA B N 1
ATOM 5200 C CA . ALA B 1 214 ? -14.516 28.547 0.886 1 97.12 214 ALA B CA 1
ATOM 5201 C C . ALA B 1 214 ? -14.125 29.938 1.415 1 97.12 214 ALA B C 1
ATOM 5203 O O . ALA B 1 214 ? -14.57 30.344 2.49 1 97.12 214 ALA B O 1
ATOM 5204 N N . VAL B 1 215 ? -13.281 30.688 0.7 1 97.44 215 VAL B N 1
ATOM 5205 C CA . VAL B 1 215 ? -12.859 32 1.18 1 97.44 215 VAL B CA 1
ATOM 5206 C C . VAL B 1 215 ? -12.953 33.031 0.048 1 97.44 215 VAL B C 1
ATOM 5208 O O . VAL B 1 215 ? -12.773 32.688 -1.123 1 97.44 215 VAL B O 1
ATOM 5211 N N . SER B 1 216 ? -13.219 34.312 0.389 1 96.44 216 SER B N 1
ATOM 5212 C CA . SER B 1 216 ? -13.188 35.406 -0.578 1 96.44 216 SER B CA 1
ATOM 5213 C C . SER B 1 216 ? -11.789 36 -0.703 1 96.44 216 SER B C 1
ATOM 5215 O O . SER B 1 216 ? -10.945 35.781 0.168 1 96.44 216 SER B O 1
ATOM 5217 N N . GLU B 1 217 ? -11.57 36.656 -1.845 1 97.25 217 GLU B N 1
ATOM 5218 C CA . GLU B 1 217 ? -10.305 37.375 -2.016 1 97.25 217 GLU B CA 1
ATOM 5219 C C . GLU B 1 217 ? -10.031 38.312 -0.841 1 97.25 217 GLU B C 1
ATOM 5221 O O . GLU B 1 217 ? -8.922 38.312 -0.302 1 97.25 217 GLU B O 1
ATOM 5226 N N . ASN B 1 218 ? -11 39.125 -0.464 1 97.06 218 ASN B N 1
ATOM 5227 C CA . ASN B 1 218 ? -10.852 40.031 0.656 1 97.06 218 ASN B CA 1
ATOM 5228 C C . ASN B 1 218 ? -10.602 39.312 1.965 1 97.06 218 ASN B C 1
ATOM 5230 O O . ASN B 1 218 ? -9.773 39.719 2.773 1 97.06 218 ASN B O 1
ATOM 5234 N N . GLY B 1 219 ? -11.391 38.281 2.201 1 96.88 219 GLY B N 1
ATOM 5235 C CA . GLY B 1 219 ? -11.172 37.469 3.393 1 96.88 219 GLY B CA 1
ATOM 5236 C C . GLY B 1 219 ? -9.766 36.906 3.49 1 96.88 219 GLY B C 1
ATOM 5237 O O . GLY B 1 219 ? -9.172 36.875 4.57 1 96.88 219 GLY B O 1
ATOM 5238 N N . LEU B 1 220 ? -9.266 36.438 2.369 1 97.69 220 LEU B N 1
ATOM 5239 C CA . LEU B 1 220 ? -7.91 35.906 2.318 1 97.69 220 LEU B CA 1
ATOM 5240 C C . LEU B 1 220 ? -6.891 37 2.641 1 97.69 220 LEU B C 1
ATOM 5242 O O . LEU B 1 220 ? -5.914 36.75 3.352 1 97.69 220 LEU B O 1
ATOM 5246 N N . ARG B 1 221 ? -7.105 38.188 2.156 1 97.88 221 ARG B N 1
ATOM 5247 C CA . ARG B 1 221 ? -6.207 39.312 2.438 1 97.88 221 ARG B CA 1
ATOM 5248 C C . ARG B 1 221 ? -6.211 39.656 3.922 1 97.88 221 ARG B C 1
ATOM 5250 O O . ARG B 1 221 ? -5.152 39.875 4.516 1 97.88 221 ARG B O 1
ATOM 5257 N N . VAL B 1 222 ? -7.383 39.719 4.508 1 97.56 222 VAL B N 1
ATOM 5258 C CA . VAL B 1 222 ? -7.52 40 5.93 1 97.56 222 VAL B CA 1
ATOM 5259 C C . VAL B 1 222 ? -6.758 38.969 6.75 1 97.56 222 VAL B C 1
ATOM 5261 O O . VAL B 1 222 ? -6.031 39.312 7.684 1 97.56 222 VAL B O 1
ATOM 5264 N N . LEU B 1 223 ? -6.945 37.719 6.41 1 97.19 223 LEU B N 1
ATOM 5265 C CA . LEU B 1 223 ? -6.289 36.656 7.121 1 97.19 223 LEU B CA 1
ATOM 5266 C C . LEU B 1 223 ? -4.773 36.75 7.023 1 97.19 223 LEU B C 1
ATOM 5268 O O . LEU B 1 223 ? -4.074 36.656 8.031 1 97.19 223 LEU B O 1
ATOM 5272 N N . LEU B 1 224 ? -4.246 36.938 5.82 1 97.75 224 LEU B N 1
ATOM 5273 C CA . LEU B 1 224 ? -2.805 37.031 5.59 1 97.75 224 LEU B CA 1
ATOM 5274 C C . LEU B 1 224 ? -2.203 38.25 6.285 1 97.75 224 LEU B C 1
ATOM 5276 O O . LEU B 1 224 ? -1.096 38.156 6.824 1 97.75 224 LEU B O 1
ATOM 5280 N N . ASP B 1 225 ? -2.955 39.344 6.285 1 96.94 225 ASP B N 1
ATOM 5281 C CA . ASP B 1 225 ? -2.486 40.594 6.918 1 96.94 225 ASP B CA 1
ATOM 5282 C C . ASP B 1 225 ? -2.4 40.438 8.438 1 96.94 225 ASP B C 1
ATOM 5284 O O . ASP B 1 225 ? -1.612 41.094 9.094 1 96.94 225 ASP B O 1
ATOM 5288 N N . GLY B 1 226 ? -3.217 39.562 8.945 1 96.75 226 GLY B N 1
ATOM 5289 C CA . GLY B 1 226 ? -3.277 39.375 10.391 1 96.75 226 GLY B CA 1
ATOM 5290 C C . GLY B 1 226 ? -2.287 38.375 10.906 1 96.75 226 GLY B C 1
ATOM 5291 O O . GLY B 1 226 ? -2.174 38.156 12.117 1 96.75 226 GLY B O 1
ATOM 5292 N N . LEU B 1 227 ? -1.501 37.75 10.094 1 95.94 227 LEU B N 1
ATOM 5293 C CA . LEU B 1 227 ? -0.568 36.688 10.461 1 95.94 227 LEU B CA 1
ATOM 5294 C C . LEU B 1 227 ? 0.869 37.188 10.438 1 95.94 227 LEU B C 1
ATOM 5296 O O . LEU B 1 227 ? 1.21 38.062 9.641 1 95.94 227 LEU B O 1
ATOM 5300 N N . PRO B 1 228 ? 1.699 36.594 11.352 1 93.69 228 PRO B N 1
ATOM 5301 C CA . PRO B 1 228 ? 3.133 36.844 11.172 1 93.69 228 PRO B CA 1
ATOM 5302 C C . PRO B 1 228 ? 3.625 36.469 9.781 1 93.69 228 PRO B C 1
ATOM 5304 O O . PRO B 1 228 ? 3.139 35.5 9.188 1 93.69 228 PRO B O 1
ATOM 5307 N N . GLY B 1 229 ? 4.613 37.125 9.328 1 93.06 229 GLY B N 1
ATOM 5308 C CA . GLY B 1 229 ? 5.113 36.969 7.969 1 93.06 229 GLY B CA 1
ATOM 5309 C C . GLY B 1 229 ? 5.66 35.594 7.688 1 93.06 229 GLY B C 1
ATOM 5310 O O . GLY B 1 229 ? 5.707 35.156 6.535 1 93.06 229 GLY B O 1
ATOM 5311 N N . ASP B 1 230 ? 6.012 34.875 8.688 1 94.75 230 ASP B N 1
ATOM 5312 C CA . ASP B 1 230 ? 6.633 33.562 8.477 1 94.75 230 ASP B CA 1
ATOM 5313 C C . ASP B 1 230 ? 5.684 32.438 8.867 1 94.75 230 ASP B C 1
ATOM 5315 O O . ASP B 1 230 ? 6.07 31.281 8.867 1 94.75 230 ASP B O 1
ATOM 5319 N N . ALA B 1 231 ? 4.449 32.781 9.258 1 97.94 231 ALA B N 1
ATOM 5320 C CA . ALA B 1 231 ? 3.488 31.75 9.656 1 97.94 231 ALA B CA 1
ATOM 5321 C C . ALA B 1 231 ? 3.07 30.906 8.453 1 97.94 231 ALA B C 1
ATOM 5323 O O . ALA B 1 231 ? 2.783 31.438 7.379 1 97.94 231 ALA B O 1
ATOM 5324 N N . PRO B 1 232 ? 3.078 29.578 8.602 1 98.75 232 PRO B N 1
ATOM 5325 C CA . PRO B 1 232 ? 2.658 28.703 7.504 1 98.75 232 PRO B CA 1
ATOM 5326 C C . PRO B 1 232 ? 1.23 28.984 7.043 1 98.75 232 PRO B C 1
ATOM 5328 O O . PRO B 1 232 ? 0.353 29.266 7.867 1 98.75 232 PRO B O 1
ATOM 5331 N N . VAL B 1 233 ? 1.014 28.938 5.762 1 98.88 233 VAL B N 1
ATOM 5332 C CA . VAL B 1 233 ? -0.299 29.078 5.141 1 98.88 233 VAL B CA 1
ATOM 5333 C C . VAL B 1 233 ? -0.589 27.875 4.254 1 98.88 233 VAL B C 1
ATOM 5335 O O . VAL B 1 233 ? 0.14 27.609 3.293 1 98.88 233 VAL B O 1
ATOM 5338 N N . HIS B 1 234 ? -1.567 27.078 4.586 1 98.94 234 HIS B N 1
ATOM 5339 C CA . HIS B 1 234 ? -1.966 25.906 3.809 1 98.94 234 HIS B CA 1
ATOM 5340 C C . HIS B 1 234 ? -3.299 26.141 3.104 1 98.94 234 HIS B C 1
ATOM 5342 O O . HIS B 1 234 ? -4.191 26.797 3.654 1 98.94 234 HIS B O 1
ATOM 5348 N N . ILE B 1 235 ? -3.49 25.609 1.913 1 98.88 235 ILE B N 1
ATOM 5349 C CA . ILE B 1 235 ? -4.754 25.75 1.197 1 98.88 235 ILE B CA 1
ATOM 5350 C C . ILE B 1 235 ? -4.988 24.531 0.31 1 98.88 235 ILE B C 1
ATOM 5352 O O . ILE B 1 235 ? -4.066 24.062 -0.361 1 98.88 235 ILE B O 1
ATOM 5356 N N . HIS B 1 236 ? -6.172 23.891 0.392 1 98.62 236 HIS B N 1
ATOM 5357 C CA . HIS B 1 236 ? -6.578 22.969 -0.659 1 98.62 236 HIS B CA 1
ATOM 5358 C C . HIS B 1 236 ? -6.73 23.688 -1.996 1 98.62 236 HIS B C 1
ATOM 5360 O O . HIS B 1 236 ? -7.359 24.75 -2.068 1 98.62 236 HIS B O 1
ATOM 5366 N N . ILE B 1 237 ? -6.234 23.031 -3.035 1 98.69 237 ILE B N 1
ATOM 5367 C CA . ILE B 1 237 ? -6.398 23.766 -4.293 1 98.69 237 ILE B CA 1
ATOM 5368 C C . ILE B 1 237 ? -6.281 22.781 -5.465 1 98.69 237 ILE B C 1
ATOM 5370 O O . ILE B 1 237 ? -5.387 21.938 -5.488 1 98.69 237 ILE B O 1
ATOM 5374 N N . ALA B 1 238 ? -7.188 22.797 -6.395 1 98.38 238 ALA B N 1
ATOM 5375 C CA . ALA B 1 238 ? -7.172 22.125 -7.688 1 98.38 238 ALA B CA 1
ATOM 5376 C C . ALA B 1 238 ? -7.078 20.609 -7.512 1 98.38 238 ALA B C 1
ATOM 5378 O O . ALA B 1 238 ? -6.363 19.938 -8.258 1 98.38 238 ALA B O 1
ATOM 5379 N N . GLU B 1 239 ? -7.738 20.109 -6.52 1 96.88 239 GLU B N 1
ATOM 5380 C CA . GLU B 1 239 ? -7.703 18.672 -6.227 1 96.88 239 GLU B CA 1
ATOM 5381 C C . GLU B 1 239 ? -8.555 17.891 -7.211 1 96.88 239 GLU B C 1
ATOM 5383 O O . GLU B 1 239 ? -8.156 16.812 -7.664 1 96.88 239 GLU B O 1
ATOM 5388 N N . GLN B 1 240 ? -9.719 18.406 -7.512 1 94.81 240 GLN B N 1
ATOM 5389 C CA . GLN B 1 240 ? -10.68 17.75 -8.391 1 94.81 240 GLN B CA 1
ATOM 5390 C C . GLN B 1 240 ? -10.93 18.594 -9.648 1 94.81 240 GLN B C 1
ATOM 5392 O O . GLN B 1 240 ? -10.93 19.828 -9.586 1 94.81 240 GLN B O 1
ATOM 5397 N N . THR B 1 241 ? -11.258 17.953 -10.695 1 95.56 241 THR B N 1
ATOM 5398 C CA . THR B 1 241 ? -11.523 18.641 -11.953 1 95.56 241 THR B CA 1
ATOM 5399 C C . THR B 1 241 ? -12.75 19.531 -11.828 1 95.56 241 THR B C 1
ATOM 5401 O O . THR B 1 241 ? -12.797 20.609 -12.414 1 95.56 241 THR B O 1
ATOM 5404 N N . ALA B 1 242 ? -13.695 19.062 -11.039 1 93.94 242 ALA B N 1
ATOM 5405 C CA . ALA B 1 242 ? -14.891 19.875 -10.836 1 93.94 242 ALA B CA 1
ATOM 5406 C C . ALA B 1 242 ? -14.547 21.219 -10.18 1 93.94 242 ALA B C 1
ATOM 5408 O O . ALA B 1 242 ? -15.164 22.234 -10.484 1 93.94 242 ALA B O 1
ATOM 5409 N N . GLU B 1 243 ? -13.648 21.219 -9.266 1 95.94 243 GLU B N 1
ATOM 5410 C CA . GLU B 1 243 ? -13.195 22.453 -8.625 1 95.94 243 GLU B CA 1
ATOM 5411 C C . GLU B 1 243 ? -12.578 23.406 -9.648 1 95.94 243 GLU B C 1
ATOM 5413 O O . GLU B 1 243 ? -12.852 24.609 -9.625 1 95.94 243 GLU B O 1
ATOM 5418 N N . VAL B 1 244 ? -11.758 22.891 -10.523 1 97.94 244 VAL B N 1
ATOM 5419 C CA . VAL B 1 244 ? -11.094 23.703 -11.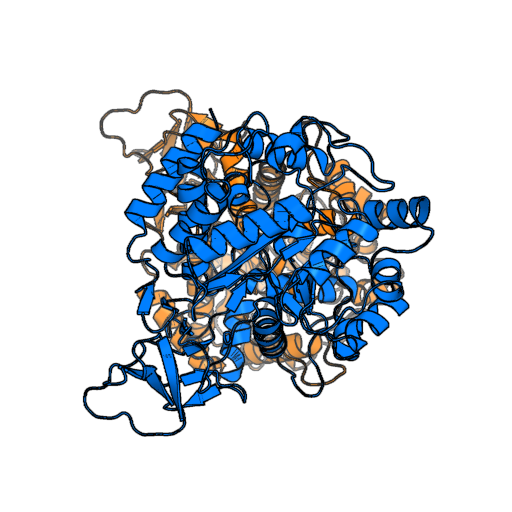539 1 97.94 244 VAL B CA 1
ATOM 5420 C C . VAL B 1 244 ? -12.141 24.328 -12.469 1 97.94 244 VAL B C 1
ATOM 5422 O O . VAL B 1 244 ? -12.117 25.531 -12.719 1 97.94 244 VAL B O 1
ATOM 5425 N N . ASP B 1 245 ? -13.078 23.5 -12.906 1 97.62 245 ASP B N 1
ATOM 5426 C CA . ASP B 1 245 ? -14.133 23.969 -13.797 1 97.62 245 ASP B CA 1
ATOM 5427 C C . ASP B 1 245 ? -14.977 25.062 -13.133 1 97.62 245 ASP B C 1
ATOM 5429 O O . ASP B 1 245 ? -15.305 26.062 -13.758 1 97.62 245 ASP B O 1
ATOM 5433 N N . ASP B 1 246 ? -15.273 24.812 -11.867 1 97.19 246 ASP B N 1
ATOM 5434 C CA . ASP B 1 246 ? -16.094 25.766 -11.133 1 97.19 246 ASP B CA 1
ATOM 5435 C C . ASP B 1 246 ? -15.367 27.094 -10.93 1 97.19 246 ASP B C 1
ATOM 5437 O O . ASP B 1 246 ? -15.984 28.156 -10.961 1 97.19 246 ASP B O 1
ATOM 5441 N N . CYS B 1 247 ? -14.109 27.031 -10.711 1 98.06 247 CYS B N 1
ATOM 5442 C CA . CYS B 1 247 ? -13.32 28.234 -10.531 1 98.06 247 CYS B CA 1
ATOM 5443 C C . CYS B 1 247 ? -13.273 29.047 -11.82 1 98.06 247 CYS B C 1
ATOM 5445 O O . CYS B 1 247 ? -13.406 30.281 -11.789 1 98.06 247 CYS B O 1
ATOM 5447 N N . VAL B 1 248 ? -13.07 28.359 -12.93 1 98.25 248 VAL B N 1
ATOM 5448 C CA . VAL B 1 248 ? -13.039 29.031 -14.227 1 98.25 248 VAL B CA 1
ATOM 5449 C C . VAL B 1 248 ? -14.391 29.688 -14.5 1 98.25 248 VAL B C 1
ATOM 5451 O O . VAL B 1 248 ? -14.438 30.828 -14.969 1 98.25 248 VAL B O 1
ATOM 5454 N N . ARG B 1 249 ? -15.438 29.031 -14.172 1 97.56 249 ARG B N 1
ATOM 5455 C CA . ARG B 1 249 ? -16.766 29.578 -14.383 1 97.56 249 ARG B CA 1
ATOM 5456 C C . ARG B 1 249 ? -17 30.797 -13.508 1 97.56 249 ARG B C 1
ATOM 5458 O O . ARG B 1 249 ? -17.562 31.797 -13.961 1 97.56 249 ARG B O 1
ATOM 5465 N N . ALA B 1 250 ? -16.562 30.781 -12.289 1 97 250 ALA B N 1
ATOM 5466 C CA . ALA B 1 250 ? -16.859 31.812 -11.305 1 97 250 ALA B CA 1
ATOM 5467 C C . ALA B 1 250 ? -15.93 33 -11.469 1 97 250 ALA B C 1
ATOM 5469 O O . ALA B 1 250 ? -16.359 34.156 -11.32 1 97 250 ALA B O 1
ATOM 5470 N N . TYR B 1 251 ? -14.625 32.719 -11.766 1 96.69 251 TYR B N 1
ATOM 5471 C CA . TYR B 1 251 ? -13.625 33.781 -11.633 1 96.69 251 TYR B CA 1
ATOM 5472 C C . TYR B 1 251 ? -12.867 33.969 -12.945 1 96.69 251 TYR B C 1
ATOM 5474 O O . TYR B 1 251 ? -12.062 34.906 -13.07 1 96.69 251 TYR B O 1
ATOM 5482 N N . GLY B 1 252 ? -13.078 33.094 -13.922 1 97.31 252 GLY B N 1
ATOM 5483 C CA . GLY B 1 252 ? -12.453 33.219 -15.227 1 97.31 252 GLY B CA 1
ATOM 5484 C C . GLY B 1 252 ? -11.023 32.75 -15.25 1 97.31 252 GLY B C 1
ATOM 5485 O O . GLY B 1 252 ? -10.289 33 -16.203 1 97.31 252 GLY B O 1
ATOM 5486 N N . ALA B 1 253 ? -10.609 32.094 -14.188 1 98 253 ALA B N 1
ATOM 5487 C CA . ALA B 1 253 ? -9.242 31.578 -14.102 1 98 253 ALA B CA 1
ATOM 5488 C C . ALA B 1 253 ? -9.195 30.266 -13.336 1 98 253 ALA B C 1
ATOM 5490 O O . ALA B 1 253 ? -10.047 30 -12.492 1 98 253 ALA B O 1
ATOM 5491 N N . ARG B 1 254 ? -8.219 29.422 -13.664 1 98.44 254 ARG B N 1
ATOM 5492 C CA . ARG B 1 254 ? -7.961 28.219 -12.898 1 98.44 254 ARG B CA 1
ATOM 5493 C C . ARG B 1 254 ? -7.496 28.547 -11.484 1 98.44 254 ARG B C 1
ATOM 5495 O O . ARG B 1 254 ? -6.926 29.609 -11.25 1 98.44 254 ARG B O 1
ATOM 5502 N N . PRO B 1 255 ? -7.676 27.656 -10.547 1 98.38 255 PRO B N 1
ATOM 5503 C CA . PRO B 1 255 ? -7.473 27.984 -9.141 1 98.38 255 PRO B CA 1
ATOM 5504 C C . PRO B 1 255 ? -6.051 28.453 -8.844 1 98.38 255 PRO B C 1
ATOM 5506 O O . PRO B 1 255 ? -5.859 29.484 -8.195 1 98.38 255 PRO B O 1
ATOM 5509 N N . VAL B 1 256 ? -5.059 27.719 -9.273 1 98.69 256 VAL B N 1
ATOM 5510 C CA . VAL B 1 256 ? -3.674 28.047 -8.953 1 98.69 256 VAL B CA 1
ATOM 5511 C C . VAL B 1 256 ? -3.289 29.375 -9.633 1 98.69 256 VAL B C 1
ATOM 5513 O O . VAL B 1 256 ? -2.639 30.219 -9.023 1 98.69 256 VAL B O 1
ATOM 5516 N N . GLN B 1 257 ? -3.693 29.547 -10.898 1 98.38 257 GLN B N 1
ATOM 5517 C CA . GLN B 1 257 ? -3.449 30.797 -11.602 1 98.38 257 GLN B CA 1
ATOM 5518 C C . GLN B 1 257 ? -4.094 31.969 -10.867 1 98.38 257 GLN B C 1
ATOM 5520 O O . GLN B 1 257 ? -3.467 33.031 -10.695 1 98.38 257 GLN B O 1
ATOM 5525 N N . TRP B 1 258 ? -5.355 31.781 -10.477 1 98.56 258 TRP B N 1
ATOM 5526 C CA . TRP B 1 258 ? -6.07 32.812 -9.742 1 98.56 258 TRP B CA 1
ATOM 5527 C C . TRP B 1 258 ? -5.301 33.219 -8.492 1 98.56 258 TRP B C 1
ATOM 5529 O O . TRP B 1 258 ? -5.148 34.406 -8.219 1 98.56 258 TRP B O 1
ATOM 5539 N N . LEU B 1 259 ? -4.867 32.25 -7.734 1 98.69 259 LEU B N 1
ATOM 5540 C CA . LEU B 1 259 ? -4.148 32.5 -6.488 1 98.69 259 LEU B CA 1
ATOM 5541 C C . LEU B 1 259 ? -2.838 33.25 -6.758 1 98.69 259 LEU B C 1
ATOM 5543 O O . LEU B 1 259 ? -2.52 34.219 -6.082 1 98.69 259 LEU B O 1
ATOM 5547 N N . LEU B 1 260 ? -2.064 32.844 -7.77 1 98.25 260 LEU B N 1
ATOM 5548 C CA . LEU B 1 260 ? -0.748 33.375 -8.07 1 98.25 260 LEU B CA 1
ATOM 5549 C C . LEU B 1 260 ? -0.864 34.812 -8.617 1 98.25 260 LEU B C 1
ATOM 5551 O O . LEU B 1 260 ? 0.024 35.625 -8.398 1 98.25 260 LEU B O 1
ATOM 5555 N N . ASP B 1 261 ? -1.949 35.094 -9.297 1 98.06 261 ASP B N 1
ATOM 5556 C CA . ASP B 1 261 ? -2.164 36.438 -9.875 1 98.06 261 ASP B CA 1
ATOM 5557 C C . ASP B 1 261 ? -2.477 37.469 -8.789 1 98.06 261 ASP B C 1
ATOM 5559 O O . ASP B 1 261 ? -2.225 38.656 -8.969 1 98.06 261 ASP B O 1
ATOM 5563 N N . ARG B 1 262 ? -2.922 37.062 -7.695 1 98 262 ARG B N 1
ATOM 5564 C CA . ARG B 1 262 ? -3.531 38 -6.758 1 98 262 ARG B CA 1
ATOM 5565 C C . ARG B 1 262 ? -2.75 38.062 -5.449 1 98 262 ARG B C 1
ATOM 5567 O O . ARG B 1 262 ? -2.85 39.031 -4.699 1 98 262 ARG B O 1
ATOM 5574 N N . PHE B 1 263 ? -2.055 37.031 -5.152 1 98.12 263 PHE B N 1
ATOM 5575 C CA . PHE B 1 263 ? -1.353 36.938 -3.875 1 98.12 263 PHE B CA 1
ATOM 5576 C C . PHE B 1 263 ? 0.117 36.594 -4.086 1 98.12 263 PHE B C 1
ATOM 5578 O O . PHE B 1 263 ? 0.481 36 -5.098 1 98.12 263 PHE B O 1
ATOM 5585 N N . ASP B 1 264 ? 0.979 37 -3.148 1 96.62 264 ASP B N 1
ATOM 5586 C CA . ASP B 1 264 ? 2.398 36.688 -3.166 1 96.62 264 ASP B CA 1
ATOM 5587 C C . ASP B 1 264 ? 2.648 35.312 -2.543 1 96.62 264 ASP B C 1
ATOM 5589 O O . ASP B 1 264 ? 3.113 35.219 -1.404 1 96.62 264 ASP B O 1
ATOM 5593 N N . VAL B 1 265 ? 2.361 34.281 -3.305 1 97.94 265 VAL B N 1
ATOM 5594 C CA . VAL B 1 265 ? 2.574 32.906 -2.867 1 97.94 265 VAL B CA 1
ATOM 5595 C C . VAL B 1 265 ? 4.07 32.594 -2.842 1 97.94 265 VAL B C 1
ATOM 5597 O O . VAL B 1 265 ? 4.738 32.656 -3.877 1 97.94 265 VAL B O 1
ATOM 5600 N N . ASP B 1 266 ? 4.613 32.344 -1.646 1 97.75 266 ASP B N 1
ATOM 5601 C CA . ASP B 1 266 ? 6.043 32.094 -1.467 1 97.75 266 ASP B CA 1
ATOM 5602 C C . ASP B 1 266 ? 6.281 30.844 -0.652 1 97.75 266 ASP B C 1
ATOM 5604 O O . ASP B 1 266 ? 5.434 29.953 -0.615 1 97.75 266 ASP B O 1
ATOM 5608 N N . ALA B 1 267 ? 7.414 30.75 0.032 1 97.69 267 ALA B N 1
ATOM 5609 C CA . ALA B 1 267 ? 7.875 29.516 0.666 1 97.69 267 ALA B CA 1
ATOM 5610 C C . ALA B 1 267 ? 7.039 29.188 1.9 1 97.69 267 ALA B C 1
ATOM 5612 O O . ALA B 1 267 ? 7.074 28.062 2.402 1 97.69 267 ALA B O 1
ATOM 5613 N N . ARG B 1 268 ? 6.297 30.094 2.467 1 98.06 268 ARG B N 1
ATOM 5614 C CA . ARG B 1 268 ? 5.512 29.766 3.652 1 98.06 268 ARG B CA 1
ATOM 5615 C C . ARG B 1 268 ? 4.203 29.078 3.271 1 98.06 268 ARG B C 1
ATOM 5617 O O . ARG B 1 268 ? 3.488 28.562 4.137 1 98.06 268 ARG B O 1
ATOM 5624 N N . TRP B 1 269 ? 3.879 29.047 1.924 1 98.75 269 TRP B N 1
ATOM 5625 C CA . TRP B 1 269 ? 2.633 28.469 1.438 1 98.75 269 TRP B CA 1
ATOM 5626 C C . TRP B 1 269 ? 2.803 26.984 1.158 1 98.75 269 TRP B C 1
ATOM 5628 O O . TRP B 1 269 ? 3.844 26.547 0.657 1 98.75 269 TRP B O 1
ATOM 5638 N N . CYS B 1 270 ? 1.827 26.234 1.533 1 98.88 270 CYS B N 1
ATOM 5639 C CA . CYS B 1 270 ? 1.648 24.844 1.118 1 98.88 270 CYS B CA 1
ATOM 5640 C C . CYS B 1 270 ? 0.347 24.672 0.344 1 98.88 270 CYS B C 1
ATOM 5642 O O . CYS B 1 270 ? -0.739 24.859 0.896 1 98.88 270 CYS B O 1
ATOM 5644 N N . LEU B 1 271 ? 0.442 24.422 -0.938 1 98.88 271 LEU B N 1
ATOM 5645 C CA . LEU B 1 271 ? -0.71 24.125 -1.777 1 98.88 271 LEU B CA 1
ATOM 5646 C C . LEU B 1 271 ? -1.012 22.625 -1.767 1 98.88 271 LEU B C 1
ATOM 5648 O O . LEU B 1 271 ? -0.325 21.844 -2.43 1 98.88 271 LEU B O 1
ATOM 5652 N N . VAL B 1 272 ? -2.012 22.266 -1.007 1 98.88 272 VAL B N 1
ATOM 5653 C CA . VAL B 1 272 ? -2.332 20.859 -0.764 1 98.88 272 VAL B CA 1
ATOM 5654 C C . VAL B 1 272 ? -3.053 20.266 -1.978 1 98.88 272 VAL B C 1
ATOM 5656 O O . VAL B 1 272 ? -3.967 20.891 -2.523 1 98.88 272 VAL B O 1
ATOM 5659 N N . HIS B 1 273 ? -2.658 19.078 -2.391 1 98.44 273 HIS B N 1
ATOM 5660 C CA . HIS B 1 273 ? -3.094 18.297 -3.541 1 98.44 273 HIS B CA 1
ATOM 5661 C C . HIS B 1 273 ? -2.551 18.875 -4.84 1 98.44 273 HIS B C 1
ATOM 5663 O O . HIS B 1 273 ? -1.614 18.328 -5.426 1 98.44 273 HIS B O 1
ATOM 5669 N N . ALA B 1 274 ? -3.135 20.031 -5.215 1 98.25 274 ALA B N 1
ATOM 5670 C CA . ALA B 1 274 ? -2.734 20.688 -6.457 1 98.25 274 ALA B CA 1
ATOM 5671 C C . ALA B 1 274 ? -2.627 19.688 -7.598 1 98.25 274 ALA B C 1
ATOM 5673 O O . ALA B 1 274 ? -1.683 19.734 -8.391 1 98.25 274 ALA B O 1
ATOM 5674 N N . THR B 1 275 ? -3.553 18.75 -7.664 1 98.25 275 THR B N 1
ATOM 5675 C CA . THR B 1 275 ? -3.504 17.609 -8.562 1 98.25 275 THR B CA 1
ATOM 5676 C C . THR B 1 275 ? -3.674 18.047 -10.016 1 98.25 275 THR B C 1
ATOM 5678 O O . THR B 1 275 ? -2.963 17.562 -10.906 1 98.25 275 THR B O 1
ATOM 5681 N N . HIS B 1 276 ? -4.605 18.938 -10.211 1 98 276 HIS B N 1
ATOM 5682 C CA . HIS B 1 276 ? -4.953 19.328 -11.57 1 98 276 HIS B CA 1
ATOM 5683 C C . HIS B 1 276 ? -4.398 20.703 -11.906 1 98 276 HIS B C 1
ATOM 5685 O O . HIS B 1 276 ? -5.164 21.641 -12.148 1 98 276 HIS B O 1
ATOM 5691 N N . VAL B 1 277 ? -3.123 20.766 -12 1 98.5 277 VAL B N 1
ATOM 5692 C CA . VAL B 1 277 ? -2.391 21.938 -12.469 1 98.5 277 VAL B CA 1
ATOM 5693 C C . VAL B 1 277 ? -1.961 21.719 -13.922 1 98.5 277 VAL B C 1
ATOM 5695 O O . VAL B 1 277 ? -1.593 20.609 -14.312 1 98.5 277 VAL B O 1
ATOM 5698 N N . ASP B 1 278 ? -2.105 22.703 -14.758 1 97.94 278 ASP B N 1
ATOM 5699 C CA . ASP B 1 278 ? -1.616 22.594 -16.125 1 97.94 278 ASP B CA 1
ATOM 5700 C C . ASP B 1 278 ? -0.131 22.938 -16.219 1 97.94 278 ASP B C 1
ATOM 5702 O O . ASP B 1 278 ? 0.522 23.141 -15.188 1 97.94 278 ASP B O 1
ATOM 5706 N N . ALA B 1 279 ? 0.432 22.969 -17.406 1 98.12 279 ALA B N 1
ATOM 5707 C CA . ALA B 1 279 ? 1.868 23.141 -17.594 1 98.12 279 ALA B CA 1
ATOM 5708 C C . ALA B 1 279 ? 2.322 24.516 -17.094 1 98.12 279 ALA B C 1
ATOM 5710 O O . ALA B 1 279 ? 3.389 24.641 -16.5 1 98.12 279 ALA B O 1
ATOM 5711 N N . ALA B 1 280 ? 1.517 25.531 -17.406 1 98.25 280 ALA B N 1
ATOM 5712 C CA . ALA B 1 280 ? 1.865 26.891 -16.984 1 98.25 280 ALA B CA 1
ATOM 5713 C C . ALA B 1 280 ? 1.824 27.016 -15.469 1 98.25 280 ALA B C 1
ATOM 5715 O O . ALA B 1 280 ? 2.715 27.625 -14.867 1 98.25 280 ALA B O 1
ATOM 5716 N N . GLU B 1 281 ? 0.774 26.484 -14.859 1 98.56 281 GLU B N 1
ATOM 5717 C CA . GLU B 1 281 ? 0.658 26.516 -13.398 1 98.56 281 GLU B CA 1
ATOM 5718 C C . GLU B 1 281 ? 1.794 25.734 -12.742 1 98.56 281 GLU B C 1
ATOM 5720 O O . GLU B 1 281 ? 2.32 26.156 -11.711 1 98.56 281 GLU B O 1
ATOM 5725 N N . THR B 1 282 ? 2.111 24.609 -13.328 1 98.38 282 THR B N 1
ATOM 5726 C CA . THR B 1 282 ? 3.201 23.781 -12.82 1 98.38 282 THR B CA 1
ATOM 5727 C C . THR B 1 282 ? 4.504 24.578 -12.766 1 98.38 282 THR B C 1
ATOM 5729 O O . THR B 1 282 ? 5.18 24.594 -11.742 1 98.38 282 THR B O 1
ATOM 5732 N N . ALA B 1 283 ? 4.816 25.234 -13.828 1 98.12 283 ALA B N 1
ATOM 5733 C CA . ALA B 1 283 ? 6.039 26.016 -13.922 1 98.12 283 ALA B CA 1
ATOM 5734 C C . ALA B 1 283 ? 6.016 27.188 -12.945 1 98.12 283 ALA B C 1
ATOM 5736 O O . ALA B 1 283 ? 7.008 27.469 -12.273 1 98.12 283 ALA B O 1
ATOM 5737 N N . ALA B 1 284 ? 4.914 27.859 -12.891 1 98.06 284 ALA B N 1
ATOM 5738 C CA . ALA B 1 284 ? 4.785 29.031 -12.039 1 98.06 284 ALA B CA 1
ATOM 5739 C C . ALA B 1 284 ? 4.891 28.656 -10.562 1 98.06 284 ALA B C 1
ATOM 5741 O O . ALA B 1 284 ? 5.543 29.359 -9.781 1 98.06 284 ALA B O 1
ATOM 5742 N N . LEU B 1 285 ? 4.223 27.594 -10.203 1 97.81 285 LEU B N 1
ATOM 5743 C CA . LEU B 1 285 ? 4.246 27.141 -8.82 1 97.81 285 LEU B CA 1
ATOM 5744 C C . LEU B 1 285 ? 5.656 26.75 -8.398 1 97.81 285 LEU B C 1
ATOM 5746 O O . LEU B 1 285 ? 6.098 27.078 -7.301 1 97.81 285 LEU B O 1
ATOM 5750 N N . ALA B 1 286 ? 6.344 25.984 -9.242 1 98.06 286 ALA B N 1
ATOM 5751 C CA . ALA B 1 286 ? 7.711 25.547 -8.953 1 98.06 286 ALA B CA 1
ATOM 5752 C C . ALA B 1 286 ? 8.617 26.75 -8.711 1 98.06 286 ALA B C 1
ATOM 5754 O O . ALA B 1 286 ? 9.469 26.719 -7.816 1 98.06 286 ALA B O 1
ATOM 5755 N N . LYS B 1 287 ? 8.422 27.812 -9.453 1 97.81 287 LYS B N 1
ATOM 5756 C CA . LYS B 1 287 ? 9.258 29 -9.367 1 97.81 287 LYS B CA 1
ATOM 5757 C C . LYS B 1 287 ? 9.031 29.734 -8.047 1 97.81 287 LYS B C 1
ATOM 5759 O O . LYS B 1 287 ? 9.945 30.375 -7.527 1 97.81 287 LYS B O 1
ATOM 5764 N N . ARG B 1 288 ? 7.844 29.625 -7.496 1 97.88 288 ARG B N 1
ATOM 5765 C CA . ARG B 1 288 ? 7.48 30.344 -6.285 1 97.88 288 ARG B CA 1
ATOM 5766 C C . ARG B 1 288 ? 8.047 29.672 -5.043 1 97.88 288 ARG B C 1
ATOM 5768 O O . ARG B 1 288 ? 8.062 30.25 -3.961 1 97.88 288 ARG B O 1
ATOM 5775 N N . ARG B 1 289 ? 8.43 28.422 -5.145 1 97.19 289 ARG B N 1
ATOM 5776 C CA . ARG B 1 289 ? 9.039 27.625 -4.086 1 97.19 289 ARG B CA 1
ATOM 5777 C C . ARG B 1 289 ? 8.031 27.328 -2.977 1 97.19 289 ARG B C 1
ATOM 5779 O O . ARG B 1 289 ? 8.414 27.047 -1.843 1 97.19 289 ARG B O 1
ATOM 5786 N N . ALA B 1 290 ? 6.727 27.516 -3.289 1 98.38 290 ALA B N 1
ATOM 5787 C CA . ALA B 1 290 ? 5.695 26.969 -2.408 1 98.38 290 ALA B CA 1
ATOM 5788 C C . ALA B 1 290 ? 5.715 25.453 -2.416 1 98.38 290 ALA B C 1
ATOM 5790 O O . ALA B 1 290 ? 6.188 24.828 -3.375 1 98.38 290 ALA B O 1
ATOM 5791 N N . VAL B 1 291 ? 5.277 24.859 -1.334 1 98.88 291 VAL B N 1
ATOM 5792 C CA . VAL B 1 291 ? 5.266 23.406 -1.235 1 98.88 291 VAL B CA 1
ATOM 5793 C C . VAL B 1 291 ? 3.996 22.844 -1.878 1 98.88 291 VAL B C 1
ATOM 5795 O O . VAL B 1 291 ? 2.896 23.344 -1.611 1 98.88 291 VAL B O 1
ATOM 5798 N N . ALA B 1 292 ? 4.098 21.938 -2.797 1 98.94 292 ALA B N 1
ATOM 5799 C CA . ALA B 1 292 ? 2.961 21.094 -3.164 1 98.94 292 ALA B CA 1
ATOM 5800 C C . ALA B 1 292 ? 2.77 19.953 -2.158 1 98.94 292 ALA B C 1
ATOM 5802 O O . ALA B 1 292 ? 3.598 19.047 -2.07 1 98.94 292 ALA B O 1
ATOM 5803 N N . GLY B 1 293 ? 1.719 20.047 -1.33 1 98.88 293 GLY B N 1
ATOM 5804 C CA . GLY B 1 293 ? 1.426 19.016 -0.344 1 98.88 293 GLY B CA 1
ATOM 5805 C C . GLY B 1 293 ? 0.625 17.859 -0.909 1 98.88 293 GLY B C 1
ATOM 5806 O O . GLY B 1 293 ? -0.593 17.969 -1.071 1 98.88 293 GLY B O 1
ATOM 5807 N N . LEU B 1 294 ? 1.279 16.766 -1.114 1 98.88 294 LEU B N 1
ATOM 5808 C CA . LEU B 1 294 ? 0.677 15.641 -1.809 1 98.88 294 LEU B CA 1
ATOM 5809 C C . LEU B 1 294 ? 0.139 14.617 -0.813 1 98.88 294 LEU B C 1
ATOM 5811 O O . LEU B 1 294 ? 0.814 14.273 0.161 1 98.88 294 LEU B O 1
ATOM 5815 N N . CYS B 1 295 ? -1.062 14.203 -0.979 1 98.75 295 CYS B N 1
ATOM 5816 C CA . CYS B 1 295 ? -1.7 13.18 -0.153 1 98.75 295 CYS B CA 1
ATOM 5817 C C . CYS B 1 295 ? -2.125 11.984 -0.995 1 98.75 295 CYS B C 1
ATOM 5819 O O . CYS B 1 295 ? -3.318 11.719 -1.149 1 98.75 295 CYS B O 1
ATOM 5821 N N . LEU B 1 296 ? -1.141 11.219 -1.412 1 98.62 296 LEU B N 1
ATOM 5822 C CA . LEU B 1 296 ? -1.283 10.273 -2.514 1 98.62 296 LEU B CA 1
ATOM 5823 C C . LEU B 1 296 ? -2.244 9.148 -2.145 1 98.62 296 LEU B C 1
ATOM 5825 O O . LEU B 1 296 ? -3.027 8.695 -2.982 1 98.62 296 LEU B O 1
ATOM 5829 N N . THR B 1 297 ? -2.258 8.633 -0.93 1 97.94 297 THR B N 1
ATOM 5830 C CA . THR B 1 297 ? -3.152 7.555 -0.528 1 97.94 297 THR B CA 1
ATOM 5831 C C . THR B 1 297 ? -4.602 8.023 -0.518 1 97.94 297 THR B C 1
ATOM 5833 O O . THR B 1 297 ? -5.496 7.312 -0.971 1 97.94 297 THR B O 1
ATOM 5836 N N . THR B 1 298 ? -4.836 9.25 -0.015 1 97.75 298 THR B N 1
ATOM 5837 C CA . THR B 1 298 ? -6.184 9.812 -0.035 1 97.75 298 THR B CA 1
ATOM 5838 C C . THR B 1 298 ? -6.613 10.133 -1.464 1 97.75 298 THR B C 1
ATOM 5840 O O . THR B 1 298 ? -7.758 9.867 -1.845 1 97.75 298 THR B O 1
ATOM 5843 N N . GLU B 1 299 ? -5.688 10.719 -2.262 1 98.06 299 GLU B N 1
ATOM 5844 C CA . GLU B 1 299 ? -6 11.07 -3.643 1 98.06 299 GLU B CA 1
ATOM 5845 C C . GLU B 1 299 ? -6.336 9.828 -4.469 1 98.06 299 GLU B C 1
ATOM 5847 O O . GLU B 1 299 ? -7.211 9.875 -5.332 1 98.06 299 GLU B O 1
ATOM 5852 N N . ALA B 1 300 ? -5.648 8.719 -4.195 1 97.81 300 ALA B N 1
ATOM 5853 C CA . ALA B 1 300 ? -5.984 7.449 -4.84 1 97.81 300 ALA B CA 1
ATOM 5854 C C . ALA B 1 300 ? -7.328 6.922 -4.352 1 97.81 300 ALA B C 1
ATOM 5856 O O . ALA B 1 300 ? -8.141 6.445 -5.145 1 97.81 300 ALA B O 1
ATOM 5857 N N . ASN B 1 301 ? -7.559 7.008 -3.037 1 97.31 301 ASN B N 1
ATOM 5858 C CA . ASN B 1 301 ? -8.805 6.531 -2.439 1 97.31 301 ASN B CA 1
ATOM 5859 C C . ASN B 1 301 ? -10.008 7.285 -2.99 1 97.31 301 ASN B C 1
ATOM 5861 O O . ASN B 1 301 ? -11.055 6.688 -3.242 1 97.31 301 ASN B O 1
ATOM 5865 N N . LEU B 1 302 ? -9.859 8.57 -3.25 1 96 302 LEU B N 1
ATOM 5866 C CA . LEU B 1 302 ? -10.969 9.414 -3.678 1 96 302 LEU B CA 1
ATOM 5867 C C . LEU B 1 302 ? -11.031 9.492 -5.199 1 96 302 LEU B C 1
ATOM 5869 O O . LEU B 1 302 ? -12.023 9.961 -5.758 1 96 302 LEU B O 1
ATOM 5873 N N . GLY B 1 303 ? -9.977 9.031 -5.871 1 96.38 303 GLY B N 1
ATOM 5874 C CA . GLY B 1 303 ? -9.945 9.109 -7.32 1 96.38 303 GLY B CA 1
ATOM 5875 C C . GLY B 1 303 ? -9.695 10.516 -7.84 1 96.38 303 GLY B C 1
ATOM 5876 O O . GLY B 1 303 ? -10.328 10.945 -8.812 1 96.38 303 GLY B O 1
ATOM 5877 N N . ASP B 1 304 ? -8.805 11.25 -7.223 1 96.56 304 ASP B N 1
ATOM 5878 C CA . ASP B 1 304 ? -8.602 12.656 -7.527 1 96.56 304 ASP B CA 1
ATOM 5879 C C . ASP B 1 304 ? -7.809 12.836 -8.82 1 96.56 304 ASP B C 1
ATOM 5881 O O . ASP B 1 304 ? -7.996 13.812 -9.539 1 96.56 304 ASP B O 1
ATOM 5885 N N . GLY B 1 305 ? -6.863 11.938 -9.055 1 96.94 305 GLY B N 1
ATOM 5886 C CA . GLY B 1 305 ? -5.961 12.07 -10.188 1 96.94 305 GLY B CA 1
ATOM 5887 C C . GLY B 1 305 ? -4.496 11.984 -9.805 1 96.94 305 GLY B C 1
ATOM 5888 O O . GLY B 1 305 ? -4.172 11.633 -8.664 1 96.94 305 GLY B O 1
ATOM 5889 N N . VAL B 1 306 ? -3.625 12.195 -10.773 1 97.62 306 VAL B N 1
ATOM 5890 C CA . VAL B 1 306 ? -2.189 12.047 -10.562 1 97.62 306 VAL B CA 1
ATOM 5891 C C . VAL B 1 306 ? -1.494 13.391 -10.734 1 97.62 306 VAL B C 1
ATOM 5893 O O . VAL B 1 306 ? -1.671 14.062 -11.758 1 97.62 306 VAL B O 1
ATOM 5896 N N . PHE B 1 307 ? -0.795 13.859 -9.742 1 98.38 307 PHE B N 1
ATOM 5897 C CA . PHE B 1 307 ? -0.006 15.086 -9.758 1 98.38 307 PHE B CA 1
ATOM 5898 C C . PHE B 1 307 ? 1.126 14.984 -10.781 1 98.38 307 PHE B C 1
ATOM 5900 O O . PHE B 1 307 ? 1.767 13.938 -10.898 1 98.38 307 PHE B O 1
ATOM 5907 N N . PRO B 1 308 ? 1.363 16.062 -11.594 1 98.31 308 PRO B N 1
ATOM 5908 C CA . PRO B 1 308 ? 2.441 16.016 -12.586 1 98.31 308 PRO B CA 1
ATOM 5909 C C . PRO B 1 308 ? 3.824 16.172 -11.953 1 98.31 308 PRO B C 1
ATOM 5911 O O . PRO B 1 308 ? 4.535 17.141 -12.242 1 98.31 308 PRO B O 1
ATOM 5914 N N . ALA B 1 309 ? 4.27 15.188 -11.273 1 98.62 309 ALA B N 1
ATOM 5915 C CA . ALA B 1 309 ? 5.469 15.234 -10.438 1 98.62 309 ALA B CA 1
ATOM 5916 C C . ALA B 1 309 ? 6.727 15.32 -11.297 1 98.62 309 ALA B C 1
ATOM 5918 O O . ALA B 1 309 ? 7.699 15.984 -10.922 1 98.62 309 ALA B O 1
ATOM 5919 N N . VAL B 1 310 ? 6.746 14.617 -12.461 1 97.88 310 VAL B N 1
ATOM 5920 C CA . VAL B 1 310 ? 7.922 14.602 -13.32 1 97.88 310 VAL B CA 1
ATOM 5921 C C . VAL B 1 310 ? 8.281 16.031 -13.734 1 97.88 310 VAL B C 1
ATOM 5923 O O . VAL B 1 310 ? 9.391 16.5 -13.461 1 97.88 310 VAL B O 1
ATOM 5926 N N . ASP B 1 311 ? 7.312 16.734 -14.289 1 98 311 ASP B N 1
ATOM 5927 C CA . ASP B 1 311 ? 7.535 18.094 -14.766 1 98 311 ASP B CA 1
ATOM 5928 C C . ASP B 1 311 ? 7.805 19.047 -13.602 1 98 311 ASP B C 1
ATOM 5930 O O . ASP B 1 311 ? 8.664 19.922 -13.695 1 98 311 ASP B O 1
ATOM 5934 N N . TYR B 1 312 ? 7.055 18.906 -12.562 1 98.69 312 TYR B N 1
ATOM 5935 C CA . TYR B 1 312 ? 7.148 19.797 -11.406 1 98.69 312 TYR B CA 1
ATOM 5936 C C . TYR B 1 312 ? 8.531 19.719 -10.773 1 98.69 312 TYR B C 1
ATOM 5938 O O . TYR B 1 312 ? 9.148 20.75 -10.5 1 98.69 312 TYR B O 1
ATOM 5946 N N . LEU B 1 313 ? 9.047 18.516 -10.547 1 98.19 313 LEU B N 1
ATOM 5947 C CA . LEU B 1 313 ? 10.344 18.328 -9.906 1 98.19 313 LEU B CA 1
ATOM 5948 C C . LEU B 1 313 ? 11.477 18.719 -10.859 1 98.19 313 LEU B C 1
ATOM 5950 O O . LEU B 1 313 ? 12.516 19.219 -10.422 1 98.19 313 LEU B O 1
ATOM 5954 N N . ALA B 1 314 ? 11.273 18.484 -12.148 1 96.75 314 ALA B N 1
ATOM 5955 C CA . ALA B 1 314 ? 12.266 18.891 -13.141 1 96.75 314 ALA B CA 1
ATOM 5956 C C . ALA B 1 314 ? 12.5 20.391 -13.109 1 96.75 314 ALA B C 1
ATOM 5958 O O . ALA B 1 314 ? 13.586 20.875 -13.461 1 96.75 314 ALA B O 1
ATOM 5959 N N . GLN B 1 315 ? 11.508 21.109 -12.656 1 97.62 315 GLN B N 1
ATOM 5960 C CA . GLN B 1 315 ? 11.594 22.562 -12.617 1 97.62 315 GLN B CA 1
ATOM 5961 C C . GLN B 1 315 ? 11.953 23.062 -11.227 1 97.62 315 GLN B C 1
ATOM 5963 O O . GLN B 1 315 ? 11.852 24.266 -10.945 1 97.62 315 GLN B O 1
ATOM 5968 N N . GLY B 1 316 ? 12.281 22.172 -10.352 1 97.19 316 GLY B N 1
ATOM 5969 C CA . GLY B 1 316 ? 12.742 22.531 -9.016 1 97.19 316 GLY B CA 1
ATOM 5970 C C . GLY B 1 316 ? 11.617 22.688 -8.016 1 97.19 316 GLY B C 1
ATOM 5971 O O . GLY B 1 316 ? 11.789 23.328 -6.973 1 97.19 316 GLY B O 1
ATOM 5972 N N . GLY B 1 317 ? 10.477 22.156 -8.344 1 98.5 317 GLY B N 1
ATOM 5973 C CA . GLY B 1 317 ? 9.344 22.25 -7.434 1 98.5 317 GLY B CA 1
ATOM 5974 C C . GLY B 1 317 ? 9.602 21.578 -6.098 1 98.5 317 GLY B C 1
ATOM 5975 O O . GLY B 1 317 ? 10.375 20.625 -6.016 1 98.5 317 GLY B O 1
ATOM 5976 N N . VAL B 1 318 ? 8.969 22.094 -5.051 1 98.81 318 VAL B N 1
ATOM 5977 C CA . VAL B 1 318 ? 9.086 21.578 -3.689 1 98.81 318 VAL B CA 1
ATOM 5978 C C . VAL B 1 318 ? 7.863 20.734 -3.35 1 98.81 318 VAL B C 1
ATOM 5980 O O . VAL B 1 318 ? 6.727 21.172 -3.541 1 98.81 318 VAL B O 1
ATOM 5983 N N . ILE B 1 319 ? 8.094 19.484 -2.865 1 98.94 319 ILE B N 1
ATOM 5984 C CA . ILE B 1 319 ? 6.965 18.625 -2.535 1 98.94 319 ILE B CA 1
ATOM 5985 C C . ILE B 1 319 ? 7.07 18.172 -1.08 1 98.94 319 ILE B C 1
ATOM 5987 O O . ILE B 1 319 ? 8.133 18.281 -0.467 1 98.94 319 ILE B O 1
ATOM 5991 N N . GLY B 1 320 ? 6.031 17.719 -0.528 1 98.88 320 GLY B N 1
ATOM 5992 C CA . GLY B 1 320 ? 5.902 16.953 0.702 1 98.88 320 GLY B CA 1
ATOM 5993 C C . GLY B 1 320 ? 4.695 16.031 0.708 1 98.88 320 GLY B C 1
ATOM 5994 O O . GLY B 1 320 ? 3.885 16.047 -0.219 1 98.88 320 GLY B O 1
ATOM 5995 N N . VAL B 1 321 ? 4.594 15.18 1.763 1 98.88 321 VAL B N 1
ATOM 5996 C CA . VAL B 1 321 ? 3.516 14.195 1.753 1 98.88 321 VAL B CA 1
ATOM 5997 C C . VAL B 1 321 ? 2.682 14.328 3.025 1 98.88 321 VAL B C 1
ATOM 5999 O O . VAL B 1 321 ? 3.195 14.734 4.07 1 98.88 321 VAL B O 1
ATOM 6002 N N . GLY B 1 322 ? 1.461 14.102 2.934 1 98.69 322 GLY B N 1
ATOM 6003 C CA . GLY B 1 322 ? 0.519 14.031 4.039 1 98.69 322 GLY B CA 1
ATOM 6004 C C . GLY B 1 322 ? -0.525 12.945 3.863 1 98.69 322 GLY B C 1
ATOM 6005 O O . GLY B 1 322 ? -0.647 12.359 2.783 1 98.69 322 GLY B O 1
ATOM 6006 N N . SER B 1 323 ? -1.273 12.672 4.922 1 97.94 323 SER B N 1
ATOM 6007 C CA . SER B 1 323 ? -2.209 11.555 4.891 1 97.94 323 SER B CA 1
ATOM 6008 C C . SER B 1 323 ? -3.637 12.031 4.648 1 97.94 323 SER B C 1
ATOM 6010 O O . SER B 1 323 ? -4.477 11.273 4.164 1 97.94 323 SER B O 1
ATOM 6012 N N . ASP B 1 324 ? -3.998 13.289 5.02 1 98 324 ASP B N 1
ATOM 6013 C CA . ASP B 1 324 ? -5.277 13.938 4.742 1 98 324 ASP B CA 1
ATOM 6014 C C . ASP B 1 324 ? -6.422 13.211 5.445 1 98 324 ASP B C 1
ATOM 6016 O O . ASP B 1 324 ? -6.617 13.367 6.652 1 98 324 ASP B O 1
ATOM 6020 N N . SER B 1 325 ? -7.156 12.328 4.77 1 96.44 325 SER B N 1
ATOM 6021 C CA . SER B 1 325 ? -8.328 11.648 5.312 1 96.44 325 SER B CA 1
ATOM 6022 C C . SER B 1 325 ? -7.93 10.484 6.211 1 96.44 325 SER B C 1
ATOM 6024 O O . SER B 1 325 ? -8.758 9.961 6.961 1 96.44 325 SER B O 1
ATOM 6026 N N . HIS B 1 326 ? -6.684 10.055 6.145 1 97.25 326 HIS B N 1
ATOM 6027 C CA . HIS B 1 326 ? -6.133 8.938 6.898 1 97.25 326 HIS B CA 1
ATOM 6028 C C . HIS B 1 326 ? -6.777 7.617 6.48 1 97.25 326 HIS B C 1
ATOM 6030 O O . HIS B 1 326 ? -6.98 6.727 7.312 1 97.25 326 HIS B O 1
ATOM 6036 N N . ALA B 1 327 ? -7.141 7.566 5.168 1 93.38 327 ALA B N 1
ATOM 6037 C CA . ALA B 1 327 ? -7.375 6.238 4.613 1 93.38 327 ALA B CA 1
ATOM 6038 C C . ALA B 1 327 ? -6.18 5.32 4.859 1 93.38 327 ALA B C 1
ATOM 6040 O O . ALA B 1 327 ? -6.348 4.129 5.125 1 93.38 327 ALA B O 1
ATOM 6041 N N . SER B 1 328 ? -5.059 5.926 4.801 1 95.94 328 SER B N 1
ATOM 6042 C CA . SER B 1 328 ? -3.791 5.297 5.152 1 95.94 328 SER B CA 1
ATOM 6043 C C . SER B 1 328 ? -2.895 6.254 5.93 1 95.94 328 SER B C 1
ATOM 6045 O O . SER B 1 328 ? -2.924 7.465 5.699 1 95.94 328 SER B O 1
ATOM 6047 N N . VAL B 1 329 ? -2.215 5.707 6.887 1 97.25 329 VAL B N 1
ATOM 6048 C CA . VAL B 1 329 ? -1.19 6.449 7.613 1 97.25 329 VAL B CA 1
ATOM 6049 C C . VAL B 1 329 ? 0.159 5.75 7.465 1 97.25 329 VAL B C 1
ATOM 6051 O O . VAL B 1 329 ? 0.499 4.867 8.258 1 97.25 329 VAL B O 1
ATOM 6054 N N . ASP B 1 330 ? 0.87 6.031 6.473 1 96.38 330 ASP B N 1
ATOM 6055 C CA . ASP B 1 330 ? 2.172 5.445 6.172 1 96.38 330 ASP B CA 1
ATOM 6056 C C . ASP B 1 330 ? 2.906 6.254 5.105 1 96.38 330 ASP B C 1
ATOM 6058 O O . ASP B 1 330 ? 2.52 6.242 3.934 1 96.38 330 ASP B O 1
ATOM 6062 N N . TRP B 1 331 ? 3.969 6.918 5.52 1 97.81 331 TRP B N 1
ATOM 6063 C CA . TRP B 1 331 ? 4.699 7.762 4.578 1 97.81 331 TRP B CA 1
ATOM 6064 C C . TRP B 1 331 ? 5.301 6.922 3.453 1 97.81 331 TRP B C 1
ATOM 6066 O O . TRP B 1 331 ? 5.492 7.414 2.338 1 97.81 331 TRP B O 1
ATOM 6076 N N . ARG B 1 332 ? 5.602 5.617 3.695 1 97.56 332 ARG B N 1
ATOM 6077 C CA . ARG B 1 332 ? 6.129 4.734 2.658 1 97.56 332 ARG B CA 1
ATOM 6078 C C . ARG B 1 332 ? 5.105 4.52 1.549 1 97.56 332 ARG B C 1
ATOM 6080 O O . ARG B 1 332 ? 5.453 4.523 0.366 1 97.56 332 ARG B O 1
ATOM 6087 N N . SER B 1 333 ? 3.861 4.355 1.94 1 97.38 333 SER B N 1
ATOM 6088 C CA . SER B 1 333 ? 2.783 4.203 0.97 1 97.38 333 SER B CA 1
ATOM 6089 C C . SER B 1 333 ? 2.609 5.469 0.135 1 97.38 333 SER B C 1
ATOM 6091 O O . SER B 1 333 ? 2.33 5.395 -1.063 1 97.38 333 SER B O 1
ATOM 6093 N N . GLU B 1 334 ? 2.746 6.652 0.817 1 98.5 334 GLU B N 1
ATOM 6094 C CA . GLU B 1 334 ? 2.666 7.914 0.084 1 98.5 334 GLU B CA 1
ATOM 6095 C C . GLU B 1 334 ? 3.742 7.992 -0.996 1 98.5 334 GLU B C 1
ATOM 6097 O O . GLU B 1 334 ? 3.447 8.297 -2.152 1 98.5 334 GLU B O 1
ATOM 6102 N N . LEU B 1 335 ? 4.977 7.664 -0.641 1 98.69 335 LEU B N 1
ATOM 6103 C CA . LEU B 1 335 ? 6.082 7.738 -1.593 1 98.69 335 LEU B CA 1
ATOM 6104 C C . LEU B 1 335 ? 5.922 6.691 -2.691 1 98.69 335 LEU B C 1
ATOM 6106 O O . LEU B 1 335 ? 6.199 6.965 -3.861 1 98.69 335 LEU B O 1
ATOM 6110 N N . ARG B 1 336 ? 5.504 5.484 -2.295 1 97.94 336 ARG B N 1
ATOM 6111 C CA . ARG B 1 336 ? 5.309 4.406 -3.258 1 97.94 336 ARG B CA 1
ATOM 6112 C C . ARG B 1 336 ? 4.254 4.785 -4.293 1 97.94 336 ARG B C 1
ATOM 6114 O O . ARG B 1 336 ? 4.465 4.609 -5.496 1 97.94 336 ARG B O 1
ATOM 6121 N N . LEU B 1 337 ? 3.127 5.355 -3.832 1 98.38 337 LEU B N 1
ATOM 6122 C CA . LEU B 1 337 ? 2.043 5.715 -4.742 1 98.38 337 LEU B CA 1
ATOM 6123 C C . LEU B 1 337 ? 2.428 6.914 -5.598 1 98.38 337 LEU B C 1
ATOM 6125 O O . LEU B 1 337 ? 1.98 7.035 -6.742 1 98.38 337 LEU B O 1
ATOM 6129 N N . LEU B 1 338 ? 3.285 7.816 -5.035 1 98.81 338 LEU B N 1
ATOM 6130 C CA . LEU B 1 338 ? 3.799 8.914 -5.852 1 98.81 338 LEU B CA 1
ATOM 6131 C C . LEU B 1 338 ? 4.559 8.375 -7.062 1 98.81 338 LEU B C 1
ATOM 6133 O O . LEU B 1 338 ? 4.277 8.766 -8.195 1 98.81 338 LEU B O 1
ATOM 6137 N N . GLU B 1 339 ? 5.457 7.48 -6.844 1 98.5 339 GLU B N 1
ATOM 6138 C CA . GLU B 1 339 ? 6.258 6.895 -7.918 1 98.5 339 GLU B CA 1
ATOM 6139 C C . GLU B 1 339 ? 5.406 5.992 -8.805 1 98.5 339 GLU B C 1
ATOM 6141 O O . GLU B 1 339 ? 5.48 6.074 -10.031 1 98.5 339 GLU B O 1
ATOM 6146 N N . TYR B 1 340 ? 4.594 5.062 -8.203 1 98.38 340 TYR B N 1
ATOM 6147 C CA . TYR B 1 340 ? 3.783 4.129 -8.969 1 98.38 340 TYR B CA 1
ATOM 6148 C C . TYR B 1 340 ? 2.822 4.867 -9.891 1 98.38 340 TYR B C 1
ATOM 6150 O O . TYR B 1 340 ? 2.582 4.438 -11.023 1 98.38 340 TYR B O 1
ATOM 6158 N N . GLY B 1 341 ? 2.24 5.98 -9.328 1 98.25 341 GLY B N 1
ATOM 6159 C CA . GLY B 1 341 ? 1.4 6.781 -10.203 1 98.25 341 GLY B CA 1
ATOM 6160 C C . GLY B 1 341 ? 2.111 7.238 -11.461 1 98.25 341 GLY B C 1
ATOM 6161 O O . GLY B 1 341 ? 1.555 7.156 -12.555 1 98.25 341 GLY B O 1
ATOM 6162 N N . GLN B 1 342 ? 3.334 7.699 -11.32 1 98 342 GLN B N 1
ATOM 6163 C CA . GLN B 1 342 ? 4.121 8.141 -12.469 1 98 342 GLN B CA 1
ATOM 6164 C C . GLN B 1 342 ? 4.48 6.961 -13.375 1 98 342 GLN B C 1
ATOM 6166 O O . GLN B 1 342 ? 4.43 7.074 -14.602 1 98 342 GLN B O 1
ATOM 6171 N N . ARG B 1 343 ? 4.852 5.785 -12.75 1 96.62 343 ARG B N 1
ATOM 6172 C CA . ARG B 1 343 ? 5.203 4.605 -13.531 1 96.62 343 ARG B CA 1
ATOM 6173 C C . ARG B 1 343 ? 4.043 4.16 -14.406 1 96.62 343 ARG B C 1
ATOM 6175 O O . ARG B 1 343 ? 4.23 3.838 -15.586 1 96.62 343 ARG B O 1
ATOM 6182 N N . LEU B 1 344 ? 2.838 4.152 -13.867 1 96.81 344 LEU B N 1
ATOM 6183 C CA . LEU B 1 344 ? 1.658 3.691 -14.594 1 96.81 344 LEU B CA 1
ATOM 6184 C C . LEU B 1 344 ? 1.294 4.664 -15.711 1 96.81 344 LEU B C 1
ATOM 6186 O O . LEU B 1 344 ? 0.989 4.242 -16.828 1 96.81 344 LEU B O 1
ATOM 6190 N N . VAL B 1 345 ? 1.4 5.98 -15.422 1 95.38 345 VAL B N 1
ATOM 6191 C CA . VAL B 1 345 ? 1.043 7.012 -16.391 1 95.38 345 VAL B CA 1
ATOM 6192 C C . VAL B 1 345 ? 2.037 7 -17.547 1 95.38 345 VAL B C 1
ATOM 6194 O O . VAL B 1 345 ? 1.646 7.113 -18.719 1 95.38 345 VAL B O 1
ATOM 6197 N N . HIS B 1 346 ? 3.299 6.809 -17.281 1 94.81 346 HIS B N 1
ATOM 6198 C CA . HIS B 1 346 ? 4.348 6.953 -18.281 1 94.81 346 HIS B CA 1
ATOM 6199 C C . HIS B 1 346 ? 4.75 5.594 -18.844 1 94.81 346 HIS B C 1
ATOM 6201 O O . HIS B 1 346 ? 5.523 5.523 -19.812 1 94.81 346 HIS B O 1
ATOM 6207 N N . ARG B 1 347 ? 4.25 4.496 -18.281 1 94.31 347 ARG B N 1
ATOM 6208 C CA . ARG B 1 347 ? 4.602 3.141 -18.688 1 94.31 347 ARG B CA 1
ATOM 6209 C C . ARG B 1 347 ? 6.117 2.945 -18.688 1 94.31 347 ARG B C 1
ATOM 6211 O O . ARG B 1 347 ? 6.691 2.5 -19.672 1 94.31 347 ARG B O 1
ATOM 6218 N N . ALA B 1 348 ? 6.66 3.295 -17.516 1 93.44 348 ALA B N 1
ATOM 6219 C CA . ALA B 1 348 ? 8.109 3.229 -17.328 1 93.44 348 ALA B CA 1
ATOM 6220 C C . ALA B 1 348 ? 8.461 3.018 -15.859 1 93.44 348 ALA B C 1
ATOM 6222 O O . ALA B 1 348 ? 7.621 3.213 -14.977 1 93.44 348 ALA B O 1
ATOM 6223 N N . ARG B 1 349 ? 9.617 2.594 -15.578 1 93.06 349 ARG B N 1
ATOM 6224 C CA . ARG B 1 349 ? 10.078 2.391 -14.203 1 93.06 349 ARG B CA 1
ATOM 6225 C C . ARG B 1 349 ? 11.016 3.512 -13.773 1 93.06 349 ARG B C 1
ATOM 6227 O O . ARG B 1 349 ? 11.641 4.168 -14.609 1 93.06 349 ARG B O 1
ATOM 6234 N N . ASN B 1 350 ? 11.07 3.744 -12.422 1 95.38 350 ASN B N 1
ATOM 6235 C CA . ASN B 1 350 ? 11.984 4.688 -11.789 1 95.38 350 ASN B CA 1
ATOM 6236 C C . ASN B 1 350 ? 11.898 6.07 -12.422 1 95.38 350 ASN B C 1
ATOM 6238 O O . ASN B 1 350 ? 12.922 6.68 -12.742 1 95.38 350 ASN B O 1
ATOM 6242 N N . VAL B 1 351 ? 10.695 6.508 -12.656 1 96.25 351 VAL B N 1
ATOM 6243 C CA . VAL B 1 351 ? 10.367 7.707 -13.43 1 96.25 351 VAL B CA 1
ATOM 6244 C C . VAL B 1 351 ? 10.867 8.945 -12.68 1 96.25 351 VAL B C 1
ATOM 6246 O O . VAL B 1 351 ? 11.32 9.906 -13.305 1 96.25 351 VAL B O 1
ATOM 6249 N N . LEU B 1 352 ? 10.852 8.953 -11.359 1 97.62 352 LEU B N 1
ATOM 6250 C CA . LEU B 1 352 ? 11.125 10.164 -10.594 1 97.62 352 LEU B CA 1
ATOM 6251 C C . LEU B 1 352 ? 12.586 10.211 -10.148 1 97.62 352 LEU B C 1
ATOM 6253 O O . LEU B 1 352 ? 12.969 11.086 -9.359 1 97.62 352 LEU B O 1
ATOM 6257 N N . ALA B 1 353 ? 13.391 9.258 -10.578 1 95.81 353 ALA B N 1
ATOM 6258 C CA . ALA B 1 353 ? 14.828 9.398 -10.414 1 95.81 353 ALA B CA 1
ATOM 6259 C C . ALA B 1 353 ? 15.359 10.617 -11.164 1 95.81 353 ALA B C 1
ATOM 6261 O O . ALA B 1 353 ? 14.656 11.18 -12.016 1 95.81 353 ALA B O 1
ATOM 6262 N N . SER B 1 354 ? 16.484 11.094 -10.781 1 93.62 354 SER B N 1
ATOM 6263 C CA . SER B 1 354 ? 17.141 12.195 -11.484 1 93.62 354 SER B CA 1
ATOM 6264 C C . SER B 1 354 ? 18.609 11.867 -11.781 1 93.62 354 SER B C 1
ATOM 6266 O O . SER B 1 354 ? 19.109 10.828 -11.344 1 93.62 354 SER B O 1
ATOM 6268 N N . ASP B 1 355 ? 19.281 12.734 -12.492 1 89.56 355 ASP B N 1
ATOM 6269 C CA . ASP B 1 355 ? 20.688 12.539 -12.844 1 89.56 355 ASP B CA 1
ATOM 6270 C C . ASP B 1 355 ? 21.578 12.594 -11.602 1 89.56 355 ASP B C 1
ATOM 6272 O O . ASP B 1 355 ? 22.594 11.914 -11.539 1 89.56 355 ASP B O 1
ATOM 6276 N N . THR B 1 356 ? 21.141 13.352 -10.68 1 89.31 356 THR B N 1
ATOM 6277 C CA . THR B 1 356 ? 21.969 13.531 -9.492 1 89.31 356 THR B CA 1
ATOM 6278 C C . THR B 1 356 ? 21.547 12.57 -8.383 1 89.31 356 THR B C 1
ATOM 6280 O O . THR B 1 356 ? 22.281 12.375 -7.414 1 89.31 356 THR B O 1
ATOM 6283 N N . GLN B 1 357 ? 20.391 12.055 -8.492 1 93 357 GLN B N 1
ATOM 6284 C CA . GLN B 1 357 ? 19.875 11.094 -7.523 1 93 357 GLN B CA 1
ATOM 6285 C C . GLN B 1 357 ? 19.203 9.906 -8.227 1 93 357 GLN B C 1
ATOM 6287 O O . GLN B 1 357 ? 18 9.93 -8.477 1 93 357 GLN B O 1
ATOM 6292 N N . ALA B 1 358 ? 19.969 8.867 -8.375 1 92.62 358 ALA B N 1
ATOM 6293 C CA . ALA B 1 358 ? 19.531 7.723 -9.172 1 92.62 358 ALA B CA 1
ATOM 6294 C C . ALA B 1 358 ? 18.547 6.855 -8.391 1 92.62 358 ALA B C 1
ATOM 6296 O O . ALA B 1 358 ? 17.734 6.137 -8.984 1 92.62 358 ALA B O 1
ATOM 6297 N N . HIS B 1 359 ? 18.641 6.816 -7.051 1 94.88 359 HIS B N 1
ATOM 6298 C CA . HIS B 1 359 ? 17.734 6.027 -6.215 1 94.88 359 HIS B CA 1
ATOM 6299 C C . HIS B 1 359 ? 16.438 6.781 -5.938 1 94.88 359 HIS B C 1
ATOM 6301 O O . HIS B 1 359 ? 16.438 7.762 -5.188 1 94.88 359 HIS B O 1
ATOM 6307 N N . VAL B 1 360 ? 15.359 6.285 -6.438 1 96.88 360 VAL B N 1
ATOM 6308 C CA . VAL B 1 360 ? 14.078 6.98 -6.441 1 96.88 360 VAL B CA 1
ATOM 6309 C C . VAL B 1 360 ? 13.625 7.246 -5.008 1 96.88 360 VAL B C 1
ATOM 6311 O O . VAL B 1 360 ? 13.227 8.367 -4.676 1 96.88 360 VAL B O 1
ATOM 6314 N N . ALA B 1 361 ? 13.719 6.242 -4.164 1 97.88 361 ALA B N 1
ATOM 6315 C CA . ALA B 1 361 ? 13.25 6.371 -2.785 1 97.88 361 ALA B CA 1
ATOM 6316 C C . ALA B 1 361 ? 14.039 7.441 -2.037 1 97.88 361 ALA B C 1
ATOM 6318 O O . ALA B 1 361 ? 13.469 8.227 -1.272 1 97.88 361 ALA B O 1
ATOM 6319 N N . ASP B 1 362 ? 15.359 7.508 -2.232 1 97.5 362 ASP B N 1
ATOM 6320 C CA . ASP B 1 362 ? 16.203 8.508 -1.582 1 97.5 362 ASP B CA 1
ATOM 6321 C C . ASP B 1 362 ? 15.805 9.922 -2.01 1 97.5 362 ASP B C 1
ATOM 6323 O O . ASP B 1 362 ? 15.664 10.812 -1.17 1 97.5 362 ASP B O 1
ATOM 6327 N N . ARG B 1 363 ? 15.617 10.086 -3.305 1 97.69 363 ARG B N 1
ATOM 6328 C CA . ARG B 1 363 ? 15.242 11.391 -3.828 1 97.69 363 ARG B CA 1
ATOM 6329 C C . ARG B 1 363 ? 13.906 11.852 -3.242 1 97.69 363 ARG B C 1
ATOM 6331 O O . ARG B 1 363 ? 13.789 12.992 -2.775 1 97.69 363 ARG B O 1
ATOM 6338 N N . LEU B 1 364 ? 12.93 10.992 -3.275 1 98.62 364 LEU B N 1
ATOM 6339 C CA . LEU B 1 364 ? 11.594 11.352 -2.82 1 98.62 364 LEU B CA 1
ATOM 6340 C C . LEU B 1 364 ? 11.57 11.562 -1.31 1 98.62 364 LEU B C 1
ATOM 6342 O O . LEU B 1 364 ? 10.852 12.43 -0.809 1 98.62 364 LEU B O 1
ATOM 6346 N N . PHE B 1 365 ? 12.352 10.719 -0.584 1 98.75 365 PHE B N 1
ATOM 6347 C CA . PHE B 1 365 ? 12.453 10.867 0.863 1 98.75 365 PHE B CA 1
ATOM 6348 C C . PHE B 1 365 ? 13.039 12.227 1.229 1 98.75 365 PHE B C 1
ATOM 6350 O O . PHE B 1 365 ? 12.469 12.953 2.043 1 98.75 365 PHE B O 1
ATOM 6357 N N . ASP B 1 366 ? 14.117 12.609 0.57 1 98.38 366 ASP B N 1
ATOM 6358 C CA . ASP B 1 366 ? 14.789 13.883 0.815 1 98.38 366 ASP B CA 1
ATOM 6359 C C . ASP B 1 366 ? 13.867 15.055 0.484 1 98.38 366 ASP B C 1
ATOM 6361 O O . ASP B 1 366 ? 13.758 16 1.262 1 98.38 366 ASP B O 1
ATOM 6365 N N . ALA B 1 367 ? 13.234 14.961 -0.639 1 98.5 367 ALA B N 1
ATOM 6366 C CA . ALA B 1 367 ? 12.344 16.031 -1.074 1 98.5 367 ALA B CA 1
ATOM 6367 C C . ALA B 1 367 ? 11.188 16.203 -0.098 1 98.5 367 ALA B C 1
ATOM 6369 O O . ALA B 1 367 ? 10.812 17.344 0.235 1 98.5 367 ALA B O 1
ATOM 6370 N N . SER B 1 368 ? 10.641 15.086 0.353 1 98.81 368 SER B N 1
ATOM 6371 C CA . SER B 1 368 ? 9.5 15.125 1.254 1 98.81 368 SER B CA 1
ATOM 6372 C C . SER B 1 368 ? 9.898 15.641 2.633 1 98.81 368 SER B C 1
ATOM 6374 O O . SER B 1 368 ? 9.109 16.312 3.301 1 98.81 368 SER B O 1
ATOM 6376 N N . LEU B 1 369 ? 11.117 15.266 3.117 1 98.75 369 LEU B N 1
ATOM 6377 C CA . LEU B 1 369 ? 11.633 15.82 4.367 1 98.75 369 LEU B CA 1
ATOM 6378 C C . LEU B 1 369 ? 11.75 17.328 4.289 1 98.75 369 LEU B C 1
ATOM 6380 O O . LEU B 1 369 ? 11.266 18.047 5.168 1 98.75 369 LEU B O 1
ATOM 6384 N N . ALA B 1 370 ? 12.359 17.812 3.221 1 98.5 370 ALA B N 1
ATOM 6385 C CA . ALA B 1 370 ? 12.609 19.234 3.057 1 98.5 370 ALA B CA 1
ATOM 6386 C C . ALA B 1 370 ? 11.297 20 2.914 1 98.5 370 ALA B C 1
ATOM 6388 O O . ALA B 1 370 ? 11.094 21.016 3.584 1 98.5 370 ALA B O 1
ATOM 6389 N N . GLY B 1 371 ? 10.438 19.516 2.012 1 98.81 371 GLY B N 1
ATOM 6390 C CA . GLY B 1 371 ? 9.156 20.188 1.834 1 98.81 371 GLY B CA 1
ATOM 6391 C C . GLY B 1 371 ? 8.273 20.109 3.062 1 98.81 371 GLY B C 1
ATOM 6392 O O . GLY B 1 371 ? 7.527 21.047 3.354 1 98.81 371 GLY B O 1
ATOM 6393 N N . GLY B 1 372 ? 8.312 18.953 3.754 1 98.88 372 GLY B N 1
ATOM 6394 C CA . GLY B 1 372 ? 7.566 18.828 4.996 1 98.88 372 GLY B CA 1
ATOM 6395 C C . GLY B 1 372 ? 8.008 19.812 6.062 1 98.88 372 GLY B C 1
ATOM 6396 O O . GLY B 1 372 ? 7.172 20.406 6.742 1 98.88 372 GLY B O 1
ATOM 6397 N N . ALA B 1 373 ? 9.32 19.953 6.238 1 98.69 373 ALA B N 1
ATOM 6398 C CA . ALA B 1 373 ? 9.859 20.922 7.18 1 98.69 373 ALA B CA 1
ATOM 6399 C C . ALA B 1 373 ? 9.422 22.344 6.805 1 98.69 373 ALA B C 1
ATOM 6401 O O . ALA B 1 373 ? 9 23.109 7.668 1 98.69 373 ALA B O 1
ATOM 6402 N N . GLN B 1 374 ? 9.523 22.672 5.539 1 98.75 374 GLN B N 1
ATOM 6403 C CA . GLN B 1 374 ? 9.141 23.984 5.035 1 98.75 374 GLN B CA 1
ATOM 6404 C C . GLN B 1 374 ? 7.664 24.281 5.297 1 98.75 374 GLN B C 1
ATOM 6406 O O . GLN B 1 374 ? 7.312 25.328 5.82 1 98.75 374 GLN B O 1
ATOM 6411 N N . ALA B 1 375 ? 6.801 23.297 4.996 1 98.81 375 ALA B N 1
ATOM 6412 C CA . ALA B 1 375 ? 5.355 23.453 5.145 1 98.81 375 ALA B CA 1
ATOM 6413 C C . ALA B 1 375 ? 4.965 23.562 6.617 1 98.81 375 ALA B C 1
ATOM 6415 O O . ALA B 1 375 ? 3.996 24.234 6.961 1 98.81 375 ALA B O 1
ATOM 6416 N N . SER B 1 376 ? 5.734 22.906 7.457 1 98.69 376 SER B N 1
ATOM 6417 C CA . SER B 1 376 ? 5.449 22.906 8.891 1 98.69 376 SER B CA 1
ATOM 6418 C C . SER B 1 376 ? 5.883 24.219 9.539 1 98.69 376 SER B C 1
ATOM 6420 O O . SER B 1 376 ? 5.398 24.578 10.609 1 98.69 376 SER B O 1
ATOM 6422 N N . GLY B 1 377 ? 6.824 24.938 8.922 1 98.44 377 GLY B N 1
ATOM 6423 C CA . GLY B 1 377 ? 7.414 26.125 9.531 1 98.44 377 GLY B CA 1
ATOM 6424 C C . GLY B 1 377 ? 8.234 25.812 10.773 1 98.44 377 GLY B C 1
ATOM 6425 O O . GLY B 1 377 ? 8.289 26.625 11.695 1 98.44 377 GLY B O 1
ATOM 6426 N N . ARG B 1 378 ? 8.75 24.656 10.914 1 98.12 378 ARG B N 1
ATOM 6427 C CA . ARG B 1 378 ? 9.555 24.219 12.055 1 98.12 378 ARG B CA 1
ATOM 6428 C C . ARG B 1 378 ? 10.852 23.562 11.586 1 98.12 378 ARG B C 1
ATOM 6430 O O . ARG B 1 378 ? 10.953 23.109 10.445 1 98.12 378 ARG B O 1
ATOM 6437 N N . ARG B 1 379 ? 11.812 23.547 12.438 1 98.12 379 ARG B N 1
ATOM 6438 C CA . ARG B 1 379 ? 13.117 22.969 12.109 1 98.12 379 ARG B CA 1
ATOM 6439 C C . ARG B 1 379 ? 13.133 21.469 12.359 1 98.12 379 ARG B C 1
ATOM 6441 O O . ARG B 1 379 ? 13.812 20.984 13.266 1 98.12 379 ARG B O 1
ATOM 6448 N N . VAL B 1 380 ? 12.43 20.703 11.523 1 98.56 380 VAL B N 1
ATOM 6449 C CA . VAL B 1 380 ? 12.297 19.266 11.609 1 98.56 380 VAL B CA 1
ATOM 6450 C C . VAL B 1 380 ? 12.781 18.609 10.312 1 98.56 380 VAL B C 1
ATOM 6452 O O . VAL B 1 380 ? 13.211 19.312 9.391 1 98.56 380 VAL B O 1
ATOM 6455 N N . GLY B 1 381 ? 12.828 17.328 10.234 1 98.25 381 GLY B N 1
ATOM 6456 C CA . GLY B 1 381 ? 13.023 16.578 9 1 98.25 381 GLY B CA 1
ATOM 6457 C C . GLY B 1 381 ? 14.484 16.422 8.625 1 98.25 381 GLY B C 1
ATOM 6458 O O . GLY B 1 381 ? 14.805 16.125 7.473 1 98.25 381 GLY B O 1
ATOM 6459 N N . ALA B 1 382 ? 15.398 16.719 9.508 1 98.62 382 ALA B N 1
ATOM 6460 C CA . ALA B 1 382 ? 16.812 16.531 9.234 1 98.62 382 ALA B CA 1
ATOM 6461 C C . ALA B 1 382 ? 17.594 16.25 10.516 1 98.62 382 ALA B C 1
ATOM 6463 O O . ALA B 1 382 ? 17.234 16.766 11.586 1 98.62 382 ALA B O 1
ATOM 6464 N N . LEU B 1 383 ? 18.594 15.414 10.406 1 98.75 383 LEU B N 1
ATOM 6465 C CA . LEU B 1 383 ? 19.562 15.242 11.484 1 98.75 383 LEU B CA 1
ATOM 6466 C C . LEU B 1 383 ? 20.719 16.234 11.344 1 98.75 383 LEU B C 1
ATOM 6468 O O . LEU B 1 383 ? 21.781 15.891 10.836 1 98.75 383 LEU B O 1
ATOM 6472 N N . GLN B 1 384 ? 20.469 17.344 11.812 1 98.44 384 GLN B N 1
ATOM 6473 C CA . GLN B 1 384 ? 21.375 18.484 11.727 1 98.44 384 GLN B CA 1
ATOM 6474 C C . GLN B 1 384 ? 21.25 19.375 12.953 1 98.44 384 GLN B C 1
ATOM 6476 O O . GLN B 1 384 ? 20.172 19.484 13.539 1 98.44 384 GLN B O 1
ATOM 6481 N N . GLU B 1 385 ? 22.391 20.016 13.312 1 98.19 385 GLU B N 1
ATOM 6482 C CA . GLU B 1 385 ? 22.375 20.953 14.43 1 98.19 385 GLU B CA 1
ATOM 6483 C C . GLU B 1 385 ? 21.297 22 14.25 1 98.19 385 GLU B C 1
ATOM 6485 O O . GLU B 1 385 ? 21.109 22.531 13.148 1 98.19 385 GLU B O 1
ATOM 6490 N N . GLY B 1 386 ? 20.547 22.25 15.305 1 98.12 386 GLY B N 1
ATOM 6491 C CA . GLY B 1 386 ? 19.484 23.25 15.266 1 98.12 386 GLY B CA 1
ATOM 6492 C C . GLY B 1 386 ? 18.125 22.656 14.992 1 98.12 386 GLY B C 1
ATOM 6493 O O . GLY B 1 386 ? 17.094 23.266 15.297 1 98.12 386 GLY B O 1
ATOM 6494 N N . CYS B 1 387 ? 18.062 21.5 14.43 1 98.69 387 CYS B N 1
ATOM 6495 C CA . CYS B 1 387 ? 16.797 20.828 14.156 1 98.69 387 CYS B CA 1
ATOM 6496 C C . CYS B 1 387 ? 16.297 20.078 15.391 1 98.69 387 CYS B C 1
ATOM 6498 O O . CYS B 1 387 ? 17.062 19.844 16.328 1 98.69 387 CYS B O 1
ATOM 6500 N N . ARG B 1 388 ? 15.055 19.906 15.383 1 98.62 388 ARG B N 1
ATOM 6501 C CA . ARG B 1 388 ? 14.461 19.109 16.453 1 98.62 388 ARG B CA 1
ATOM 6502 C C . ARG B 1 388 ? 15.023 17.688 16.453 1 98.62 388 ARG B C 1
ATOM 6504 O O . ARG B 1 388 ? 15.266 17.109 15.391 1 98.62 388 ARG B O 1
ATOM 6511 N N . ALA B 1 389 ? 15.234 17.109 17.641 1 98.75 389 ALA B N 1
ATOM 6512 C CA . ALA B 1 389 ? 15.719 15.734 17.797 1 98.75 389 ALA B CA 1
ATOM 6513 C C . ALA B 1 389 ? 14.617 14.727 17.484 1 98.75 389 ALA B C 1
ATOM 6515 O O . ALA B 1 389 ? 14.18 14 18.391 1 98.75 389 ALA B O 1
ATOM 6516 N N . ASP B 1 390 ? 14.172 14.641 16.234 1 98.88 390 ASP B N 1
ATOM 6517 C CA . ASP B 1 390 ? 13.148 13.742 15.711 1 98.88 390 ASP B CA 1
ATOM 6518 C C . ASP B 1 390 ? 13.75 12.719 14.758 1 98.88 390 ASP B C 1
ATOM 6520 O O . ASP B 1 390 ? 14.25 13.078 13.688 1 98.88 390 ASP B O 1
ATOM 6524 N N . TRP B 1 391 ? 13.688 11.438 15.141 1 98.75 391 TRP B N 1
ATOM 6525 C CA . TRP B 1 391 ? 14.211 10.438 14.211 1 98.75 391 TRP B CA 1
ATOM 6526 C C . TRP B 1 391 ? 13.547 9.086 14.438 1 98.75 391 TRP B C 1
ATOM 6528 O O . TRP B 1 391 ? 12.875 8.883 15.453 1 98.75 391 TRP B O 1
ATOM 6538 N N . LEU B 1 392 ? 13.617 8.227 13.453 1 98.56 392 LEU B N 1
ATOM 6539 C CA . LEU B 1 392 ? 13.211 6.824 13.516 1 98.56 392 LEU B CA 1
ATOM 6540 C C . LEU B 1 392 ? 14.438 5.91 13.602 1 98.56 392 LEU B C 1
ATOM 6542 O O . LEU B 1 392 ? 15.5 6.246 13.086 1 98.56 392 LEU B O 1
ATOM 6546 N N . VAL B 1 393 ? 14.281 4.832 14.273 1 98.88 393 VAL B N 1
ATOM 6547 C CA . VAL B 1 393 ? 15.234 3.729 14.258 1 98.88 393 VAL B CA 1
ATOM 6548 C C . VAL B 1 393 ? 14.648 2.541 13.5 1 98.88 393 VAL B C 1
ATOM 6550 O O . VAL B 1 393 ? 13.562 2.059 13.836 1 98.88 393 VAL B O 1
ATOM 6553 N N . LEU B 1 394 ? 15.32 2.072 12.477 1 98.62 394 LEU B N 1
ATOM 6554 C CA . LEU B 1 394 ? 14.859 0.932 11.688 1 98.62 394 LEU B CA 1
ATOM 6555 C C . LEU B 1 394 ? 15.297 -0.381 12.328 1 98.62 394 LEU B C 1
ATOM 6557 O O . LEU B 1 394 ? 16.344 -0.442 12.977 1 98.62 394 LEU B O 1
ATOM 6561 N N . ASP B 1 395 ? 14.523 -1.384 12.188 1 98.19 395 ASP B N 1
ATOM 6562 C CA . ASP B 1 395 ? 14.891 -2.738 12.586 1 98.19 395 ASP B CA 1
ATOM 6563 C C . ASP B 1 395 ? 15.984 -3.301 11.68 1 98.19 395 ASP B C 1
ATOM 6565 O O . ASP B 1 395 ? 15.742 -3.561 10.5 1 98.19 395 ASP B O 1
ATOM 6569 N N . PRO B 1 396 ? 17.141 -3.49 12.234 1 97.38 396 PRO B N 1
ATOM 6570 C CA . PRO B 1 396 ? 18.219 -3.984 11.383 1 97.38 396 PRO B CA 1
ATOM 6571 C C . PRO B 1 396 ? 17.969 -5.398 10.859 1 97.38 396 PRO B C 1
ATOM 6573 O O . PRO B 1 396 ? 18.594 -5.824 9.891 1 97.38 396 PRO B O 1
ATOM 6576 N N . ASP B 1 397 ? 16.984 -6.09 11.453 1 96.69 397 ASP B N 1
ATOM 6577 C CA . ASP B 1 397 ? 16.688 -7.461 11.055 1 96.69 397 ASP B CA 1
ATOM 6578 C C . ASP B 1 397 ? 15.516 -7.504 10.086 1 96.69 397 ASP B C 1
ATOM 6580 O O . ASP B 1 397 ? 15.125 -8.578 9.617 1 96.69 397 ASP B O 1
ATOM 6584 N N . HIS B 1 398 ? 14.906 -6.363 9.844 1 96.88 398 HIS B N 1
ATOM 6585 C CA . HIS B 1 398 ? 13.805 -6.332 8.891 1 96.88 398 HIS B CA 1
ATOM 6586 C C . HIS B 1 398 ? 14.234 -6.863 7.531 1 96.88 398 HIS B C 1
ATOM 6588 O O . HIS B 1 398 ? 15.328 -6.535 7.051 1 96.88 398 HIS B O 1
ATOM 6594 N N . PRO B 1 399 ? 13.383 -7.641 6.848 1 95.88 399 PRO B N 1
ATOM 6595 C CA . PRO B 1 399 ? 13.773 -8.289 5.594 1 95.88 399 PRO B CA 1
ATOM 6596 C C . PRO B 1 399 ? 14.133 -7.293 4.496 1 95.88 399 PRO B C 1
ATOM 6598 O O . PRO B 1 399 ? 14.852 -7.641 3.551 1 95.88 399 PRO B O 1
ATOM 6601 N N . ALA B 1 400 ? 13.711 -6.109 4.566 1 95.81 400 ALA B N 1
ATOM 6602 C CA . ALA B 1 400 ? 14.023 -5.086 3.57 1 95.81 400 ALA B CA 1
ATOM 6603 C C . ALA B 1 400 ? 15.375 -4.441 3.855 1 95.81 400 ALA B C 1
ATOM 6605 O O . ALA B 1 400 ? 15.891 -3.68 3.033 1 95.81 400 ALA B O 1
ATOM 6606 N N . ILE B 1 401 ? 16 -4.695 5.031 1 95.94 401 ILE B N 1
ATOM 6607 C CA . ILE B 1 401 ? 17.219 -4.039 5.477 1 95.94 401 ILE B CA 1
ATOM 6608 C C . ILE B 1 401 ? 18.344 -5.066 5.609 1 95.94 401 ILE B C 1
ATOM 6610 O O . ILE B 1 401 ? 19.453 -4.863 5.098 1 95.94 401 ILE B O 1
ATOM 6614 N N . ALA B 1 402 ? 18.031 -6.176 6.188 1 95.94 402 ALA B N 1
ATOM 6615 C CA . ALA B 1 402 ? 19.031 -7.184 6.516 1 95.94 402 ALA B CA 1
ATOM 6616 C C . ALA B 1 402 ? 19.75 -7.672 5.262 1 95.94 402 ALA B C 1
ATOM 6618 O O . ALA B 1 402 ? 19.109 -7.953 4.242 1 95.94 402 ALA B O 1
ATOM 6619 N N . GLU B 1 403 ? 21.094 -7.68 5.312 1 95.38 403 GLU B N 1
ATOM 6620 C CA . GLU B 1 403 ? 22 -8.195 4.289 1 95.38 403 GLU B CA 1
ATOM 6621 C C . GLU B 1 403 ? 22.094 -7.238 3.105 1 95.38 403 GLU B C 1
ATOM 6623 O O . GLU B 1 403 ? 22.859 -7.477 2.168 1 95.38 403 GLU B O 1
ATOM 6628 N N . HIS B 1 404 ? 21.281 -6.164 3.094 1 94.38 404 HIS B N 1
ATOM 6629 C CA . HIS B 1 404 ? 21.359 -5.168 2.031 1 94.38 404 HIS B CA 1
ATOM 6630 C C . HIS B 1 404 ? 22.375 -4.086 2.359 1 94.38 404 HIS B C 1
ATOM 6632 O O . HIS B 1 404 ? 22.719 -3.879 3.527 1 94.38 404 HIS B O 1
ATOM 6638 N N . ASP B 1 405 ? 22.844 -3.467 1.348 1 93.88 405 ASP B N 1
ATOM 6639 C CA . ASP B 1 405 ? 23.672 -2.277 1.503 1 93.88 405 ASP B CA 1
ATOM 6640 C C . ASP B 1 405 ? 22.828 -1.052 1.834 1 93.88 405 ASP B C 1
ATOM 6642 O O . ASP B 1 405 ? 21.672 -0.947 1.396 1 93.88 405 ASP B O 1
ATOM 6646 N N . ASN B 1 406 ? 23.469 -0.135 2.586 1 94.94 406 ASN B N 1
ATOM 6647 C CA . ASN B 1 406 ? 22.703 1.022 3.029 1 94.94 406 ASN B CA 1
ATOM 6648 C C . ASN B 1 406 ? 22.188 1.84 1.848 1 94.94 406 ASN B C 1
ATOM 6650 O O . ASN B 1 406 ? 21.188 2.559 1.971 1 94.94 406 ASN B O 1
ATOM 6654 N N . THR B 1 407 ? 22.766 1.697 0.643 1 92.44 407 THR B N 1
ATOM 6655 C CA . THR B 1 407 ? 22.312 2.418 -0.542 1 92.44 407 THR B CA 1
ATOM 6656 C C . THR B 1 407 ? 20.953 1.911 -0.995 1 92.44 407 THR B C 1
ATOM 6658 O O . THR B 1 407 ? 20.25 2.582 -1.762 1 92.44 407 THR B O 1
ATOM 6661 N N . SER B 1 408 ? 20.531 0.683 -0.474 1 94.5 408 SER B N 1
ATOM 6662 C CA . SER B 1 408 ? 19.266 0.09 -0.914 1 94.5 408 SER B CA 1
ATOM 6663 C C . SER B 1 408 ? 18.234 0.117 0.199 1 94.5 408 SER B C 1
ATOM 6665 O O . SER B 1 408 ? 17.094 -0.325 0.005 1 94.5 408 SER B O 1
ATOM 6667 N N . TRP B 1 409 ? 18.609 0.606 1.391 1 97.31 409 TRP B N 1
ATOM 6668 C CA . TRP B 1 409 ? 17.719 0.492 2.549 1 97.31 409 TRP B CA 1
ATOM 6669 C C . TRP B 1 409 ? 16.422 1.254 2.32 1 97.31 409 TRP B C 1
ATOM 6671 O O . TRP B 1 409 ? 15.336 0.71 2.525 1 97.31 409 TRP B O 1
ATOM 6681 N N . LEU B 1 410 ? 16.5 2.508 1.814 1 97.88 410 LEU B N 1
ATOM 6682 C CA . LEU B 1 410 ? 15.297 3.297 1.608 1 97.88 410 LEU B CA 1
ATOM 6683 C C . LEU B 1 410 ? 14.438 2.701 0.495 1 97.88 410 LEU B C 1
ATOM 6685 O O . LEU B 1 410 ? 13.211 2.629 0.619 1 97.88 410 LEU B O 1
ATOM 6689 N N . SER B 1 411 ? 15.102 2.217 -0.567 1 97.12 411 SER B N 1
ATOM 6690 C CA . SER B 1 411 ? 14.367 1.542 -1.634 1 97.12 411 SER B CA 1
ATOM 6691 C C . SER B 1 411 ? 13.664 0.294 -1.116 1 97.12 411 SER B C 1
ATOM 6693 O O . SER B 1 411 ? 12.508 0.036 -1.468 1 97.12 411 SER B O 1
ATOM 6695 N N . GLY B 1 412 ? 14.398 -0.436 -0.299 1 97 412 GLY B N 1
ATOM 6696 C CA . GLY B 1 412 ? 13.828 -1.64 0.281 1 97 412 GLY B CA 1
ATOM 6697 C C . GLY B 1 412 ? 12.602 -1.367 1.132 1 97 412 GLY B C 1
ATOM 6698 O O . GLY B 1 412 ? 11.57 -2.027 0.976 1 97 412 GLY B O 1
ATOM 6699 N N . ILE B 1 413 ? 12.664 -0.38 1.969 1 97 413 ILE B N 1
ATOM 6700 C CA . ILE B 1 413 ? 11.578 -0.189 2.926 1 97 413 ILE B CA 1
ATOM 6701 C C . ILE B 1 413 ? 10.398 0.483 2.236 1 97 413 ILE B C 1
ATOM 6703 O O . ILE B 1 413 ? 9.242 0.305 2.646 1 97 413 ILE B O 1
ATOM 6707 N N . VAL B 1 414 ? 10.633 1.212 1.119 1 97.94 414 VAL B N 1
ATOM 6708 C CA . VAL B 1 414 ? 9.547 1.916 0.441 1 97.94 414 VAL B CA 1
ATOM 6709 C C . VAL B 1 414 ? 8.875 0.982 -0.562 1 97.94 414 VAL B C 1
ATOM 6711 O O . VAL B 1 414 ? 7.641 0.917 -0.63 1 97.94 414 VAL B O 1
ATOM 6714 N N . PHE B 1 415 ? 9.648 0.161 -1.279 1 97.31 415 PHE B N 1
ATOM 6715 C CA . PHE B 1 415 ? 9.094 -0.503 -2.453 1 97.31 415 PHE B CA 1
ATOM 6716 C C . PHE B 1 415 ? 8.93 -1.998 -2.205 1 97.31 415 PHE B C 1
ATOM 6718 O O . PHE B 1 415 ? 8.281 -2.695 -2.982 1 97.31 415 PHE B O 1
ATOM 6725 N N . ALA B 1 416 ? 9.5 -2.523 -1.151 1 95.25 416 ALA B N 1
ATOM 6726 C CA . ALA B 1 416 ? 9.289 -3.922 -0.785 1 95.25 416 ALA B CA 1
ATOM 6727 C C . ALA B 1 416 ? 8.328 -4.039 0.394 1 95.25 416 ALA B C 1
ATOM 6729 O O . ALA B 1 416 ? 8.734 -3.914 1.551 1 95.25 416 ALA B O 1
ATOM 6730 N N . GLU B 1 417 ? 7.074 -4.297 0.113 1 91.75 417 GLU B N 1
ATOM 6731 C CA . GLU B 1 417 ? 6.035 -4.414 1.132 1 91.75 417 GLU B CA 1
ATOM 6732 C C . GLU B 1 417 ? 5.746 -5.879 1.461 1 91.75 417 GLU B C 1
ATOM 6734 O O . GLU B 1 417 ? 5.141 -6.594 0.658 1 91.75 417 GLU B O 1
ATOM 6739 N N . HIS B 1 418 ? 6.133 -6.344 2.637 1 90.62 418 HIS B N 1
ATOM 6740 C CA . HIS B 1 418 ? 5.965 -7.75 2.99 1 90.62 418 HIS B CA 1
ATOM 6741 C C . HIS B 1 418 ? 5.352 -7.898 4.379 1 90.62 418 HIS B C 1
ATOM 6743 O O . HIS B 1 418 ? 5.684 -8.828 5.113 1 90.62 418 HIS B O 1
ATOM 6749 N N . GLY B 1 419 ? 4.52 -6.867 4.793 1 80.38 419 GLY B N 1
ATOM 6750 C CA . GLY B 1 419 ? 3.557 -7.062 5.867 1 80.38 419 GLY B CA 1
ATOM 6751 C C . GLY B 1 419 ? 4.012 -6.469 7.188 1 80.38 419 GLY B C 1
ATOM 6752 O O . GLY B 1 419 ? 3.201 -6.258 8.094 1 80.38 419 GLY B O 1
ATOM 6753 N N . GLU B 1 420 ? 5.27 -6.191 7.414 1 87.56 420 GLU B N 1
ATOM 6754 C CA . GLU B 1 420 ? 5.707 -5.66 8.703 1 87.56 420 GLU B CA 1
ATOM 6755 C C . GLU B 1 420 ? 6.391 -4.305 8.531 1 87.56 420 GLU B C 1
ATOM 6757 O O . GLU B 1 420 ? 7.086 -4.074 7.543 1 87.56 420 GLU B O 1
ATOM 6762 N N . THR B 1 421 ? 6.211 -3.488 9.539 1 94.19 421 THR B N 1
ATOM 6763 C CA . THR B 1 421 ? 6.84 -2.174 9.516 1 94.19 421 THR B CA 1
ATOM 6764 C C . THR B 1 421 ? 8.336 -2.283 9.812 1 94.19 421 THR B C 1
ATOM 6766 O O . THR B 1 421 ? 8.742 -3.07 10.672 1 94.19 421 THR B O 1
ATOM 6769 N N . PRO B 1 422 ? 9.141 -1.56 9.125 1 96.94 422 PRO B N 1
ATOM 6770 C CA . PRO B 1 422 ? 10.57 -1.526 9.43 1 96.94 422 PRO B CA 1
ATOM 6771 C C . PRO B 1 422 ? 10.898 -0.616 10.609 1 96.94 422 PRO B C 1
ATOM 6773 O O . PRO B 1 422 ? 12.031 -0.625 11.102 1 96.94 422 PRO B O 1
ATOM 6776 N N . VAL B 1 423 ? 9.93 0.196 11.062 1 98.06 423 VAL B N 1
ATOM 6777 C CA . VAL B 1 423 ? 10.164 1.171 12.117 1 98.06 423 VAL B CA 1
ATOM 6778 C C . VAL B 1 423 ? 10.164 0.469 13.477 1 98.06 423 VAL B C 1
ATOM 6780 O O . VAL B 1 423 ? 9.172 -0.157 13.859 1 98.06 423 VAL B O 1
ATOM 6783 N N . LEU B 1 424 ? 11.266 0.565 14.18 1 98.56 424 LEU B N 1
ATOM 6784 C CA . LEU B 1 424 ? 11.445 -0.099 15.461 1 98.56 424 LEU B CA 1
ATOM 6785 C C . LEU B 1 424 ? 11.203 0.874 16.609 1 98.56 424 LEU B C 1
ATOM 6787 O O . LEU B 1 424 ? 10.391 0.607 17.5 1 98.56 424 LEU B O 1
ATOM 6791 N N . ASP B 1 425 ? 11.906 1.979 16.609 1 98.81 425 ASP B N 1
ATOM 6792 C CA . ASP B 1 425 ? 11.781 3.029 17.609 1 98.81 425 ASP B CA 1
ATOM 6793 C C . ASP B 1 425 ? 11.57 4.395 16.953 1 98.81 425 ASP B C 1
ATOM 6795 O O . ASP B 1 425 ? 11.938 4.598 15.797 1 98.81 425 ASP B O 1
ATOM 6799 N N . VAL B 1 426 ? 10.93 5.305 17.672 1 98.94 426 VAL B N 1
ATOM 6800 C CA . VAL B 1 426 ? 10.727 6.676 17.219 1 98.94 426 VAL B CA 1
ATOM 6801 C C . VAL B 1 426 ? 11.047 7.652 18.344 1 98.94 426 VAL B C 1
ATOM 6803 O O . VAL B 1 426 ? 10.617 7.453 19.484 1 98.94 426 VAL B O 1
ATOM 6806 N N . TYR B 1 427 ? 11.836 8.625 18.031 1 98.88 427 TYR B N 1
ATOM 6807 C CA . TYR B 1 427 ? 12.156 9.719 18.938 1 98.88 427 TYR B CA 1
ATOM 6808 C C . TYR B 1 427 ? 11.547 11.031 18.453 1 98.88 427 TYR B C 1
ATOM 6810 O O . TYR B 1 427 ? 11.586 11.336 17.266 1 98.88 427 TYR B O 1
ATOM 6818 N N . THR B 1 428 ? 10.961 11.789 19.328 1 98.75 428 THR B N 1
ATOM 6819 C CA . THR B 1 428 ? 10.508 13.156 19.078 1 98.75 428 THR B CA 1
ATOM 6820 C C . THR B 1 428 ? 11.023 14.094 20.172 1 98.75 428 THR B C 1
ATOM 6822 O O . THR B 1 428 ? 10.898 13.805 21.359 1 98.75 428 THR B O 1
ATOM 6825 N N . GLY B 1 429 ? 11.672 15.172 19.766 1 98.06 429 GLY B N 1
ATOM 6826 C CA . GLY B 1 429 ? 12.281 16.047 20.75 1 98.06 429 GLY B CA 1
ATOM 6827 C C . GLY B 1 429 ? 13.258 15.344 21.672 1 98.06 429 GLY B C 1
ATOM 6828 O O . GLY B 1 429 ? 13.352 15.664 22.859 1 98.06 429 GLY B O 1
ATOM 6829 N N . GLY B 1 430 ? 13.805 14.312 21.203 1 97.81 430 GLY B N 1
ATOM 6830 C CA . GLY B 1 430 ? 14.797 13.578 21.969 1 97.81 430 GLY B CA 1
ATOM 6831 C C . GLY B 1 430 ? 14.188 12.523 22.875 1 97.81 430 GLY B C 1
ATOM 6832 O O . GLY B 1 430 ? 14.906 11.758 23.516 1 97.81 430 GLY B O 1
ATOM 6833 N N . GLU B 1 431 ? 12.953 12.461 22.938 1 98 431 GLU B N 1
ATOM 6834 C CA . GLU B 1 431 ? 12.266 11.469 23.766 1 98 431 GLU B CA 1
ATOM 6835 C C . GLU B 1 431 ? 11.859 10.258 22.938 1 98 431 GLU B C 1
ATOM 6837 O O . GLU B 1 431 ? 11.25 10.398 21.875 1 98 431 GLU B O 1
ATOM 6842 N N . ARG B 1 432 ? 12.242 9.055 23.469 1 98.25 432 ARG B N 1
ATOM 6843 C CA . ARG B 1 432 ? 11.805 7.828 22.797 1 98.25 432 ARG B CA 1
ATOM 6844 C C . ARG B 1 432 ? 10.328 7.559 23.062 1 98.25 432 ARG B C 1
ATOM 6846 O O . ARG B 1 432 ? 9.969 7.066 24.141 1 98.25 432 ARG B O 1
ATOM 6853 N N . VAL B 1 433 ? 9.469 7.742 22.062 1 98.81 433 VAL B N 1
ATOM 6854 C CA . VAL B 1 433 ? 8.023 7.668 22.266 1 98.81 433 VAL B CA 1
ATOM 6855 C C . VAL B 1 433 ? 7.5 6.32 21.781 1 98.81 433 VAL B C 1
ATOM 6857 O O . VAL B 1 433 ? 6.422 5.883 22.188 1 98.81 433 VAL B O 1
ATOM 6860 N N . VAL B 1 434 ? 8.109 5.691 20.844 1 98.81 434 VAL B N 1
ATOM 6861 C CA . VAL B 1 434 ? 7.863 4.324 20.391 1 98.81 434 VAL B CA 1
ATOM 6862 C C . VAL B 1 434 ? 9.102 3.469 20.641 1 98.81 434 VAL B C 1
ATOM 6864 O O . VAL B 1 434 ? 10.211 3.846 20.266 1 98.81 434 VAL B O 1
ATOM 6867 N N . SER B 1 435 ? 8.969 2.385 21.328 1 98.69 435 SER B N 1
ATOM 6868 C CA . SER B 1 435 ? 10.023 1.417 21.625 1 98.69 435 SER B CA 1
ATOM 6869 C C . SER B 1 435 ? 9.594 0.002 21.25 1 98.69 435 SER B C 1
ATOM 6871 O O . SER B 1 435 ? 8.57 -0.491 21.734 1 98.69 435 SER B O 1
ATOM 6873 N N . GLY B 1 436 ? 10.414 -0.661 20.422 1 97.69 436 GLY B N 1
ATOM 6874 C CA . GLY B 1 436 ? 10.016 -1.989 19.984 1 97.69 436 GLY B CA 1
ATOM 6875 C C . GLY B 1 436 ? 8.648 -2.018 19.312 1 97.69 436 GLY B C 1
ATOM 6876 O O . GLY B 1 436 ? 7.812 -2.855 19.656 1 97.69 436 GLY B O 1
ATOM 6877 N N . ARG B 1 437 ? 8.297 -1.004 18.562 1 97.25 437 ARG B N 1
ATOM 6878 C CA . ARG B 1 437 ? 7.09 -0.859 17.766 1 97.25 437 ARG B CA 1
ATOM 6879 C C . ARG B 1 437 ? 5.875 -0.581 18.641 1 97.25 437 ARG B C 1
ATOM 6881 O O . ARG B 1 437 ? 4.734 -0.65 18.172 1 97.25 437 ARG B O 1
ATOM 6888 N N . ARG B 1 438 ? 6.09 -0.267 19.891 1 97.88 438 ARG B N 1
ATOM 6889 C CA . ARG B 1 438 ? 4.984 0.001 20.812 1 97.88 438 ARG B CA 1
ATOM 6890 C C . ARG B 1 438 ? 5.074 1.414 21.375 1 97.88 438 ARG B C 1
ATOM 6892 O O . ARG B 1 438 ? 6.121 1.818 21.891 1 97.88 438 ARG B O 1
ATOM 6899 N N . HIS B 1 439 ? 4.031 2.154 21.219 1 98.56 439 HIS B N 1
ATOM 6900 C CA . HIS B 1 439 ? 3.955 3.475 21.828 1 98.56 439 HIS B CA 1
ATOM 6901 C C . HIS B 1 439 ? 3.793 3.369 23.344 1 98.56 439 HIS B C 1
ATOM 6903 O O . HIS B 1 439 ? 3.125 2.459 23.844 1 98.56 439 HIS B O 1
ATOM 6909 N N . ARG B 1 440 ? 4.324 4.25 24.078 1 98.31 440 ARG B N 1
ATOM 6910 C CA . ARG B 1 440 ? 4.352 4.219 25.531 1 98.31 440 ARG B CA 1
ATOM 6911 C C . ARG B 1 440 ? 2.939 4.223 26.109 1 98.31 440 ARG B C 1
ATOM 6913 O O . ARG B 1 440 ? 2.688 3.617 27.156 1 98.31 440 ARG B O 1
ATOM 6920 N N . ASP B 1 441 ? 1.984 4.891 25.438 1 98.19 441 ASP B N 1
ATOM 6921 C CA . ASP B 1 441 ? 0.617 4.988 25.938 1 98.19 441 ASP B CA 1
ATOM 6922 C C . ASP B 1 441 ? -0.361 4.27 25.016 1 98.19 441 ASP B C 1
ATOM 6924 O O . ASP B 1 441 ? -1.534 4.641 24.938 1 98.19 441 ASP B O 1
ATOM 6928 N N . GLU B 1 442 ? 0.081 3.283 24.312 1 98.06 442 GLU B N 1
ATOM 6929 C CA . GLU B 1 442 ? -0.681 2.684 23.219 1 98.06 442 GLU B CA 1
ATOM 6930 C C . GLU B 1 442 ? -2 2.105 23.719 1 98.06 442 GLU B C 1
ATOM 6932 O O . GLU B 1 442 ? -3.062 2.396 23.156 1 98.06 442 GLU B O 1
ATOM 6937 N N . ALA B 1 443 ? -1.976 1.314 24.812 1 98.12 443 ALA B N 1
ATOM 6938 C CA . ALA B 1 443 ? -3.16 0.618 25.297 1 98.12 443 ALA B CA 1
ATOM 6939 C C . ALA B 1 443 ? -4.238 1.607 25.734 1 98.12 443 ALA B C 1
ATOM 6941 O O . ALA B 1 443 ? -5.402 1.472 25.359 1 98.12 443 ALA B O 1
ATOM 6942 N N . ALA B 1 444 ? -3.842 2.652 26.5 1 98.62 444 ALA B N 1
ATOM 6943 C CA . ALA B 1 444 ? -4.793 3.646 26.984 1 98.62 444 ALA B CA 1
ATOM 6944 C C . ALA B 1 444 ? -5.355 4.48 25.844 1 98.62 444 ALA B C 1
ATOM 6946 O O . ALA B 1 444 ? -6.559 4.75 25.781 1 98.62 444 ALA B O 1
ATOM 6947 N N . ALA B 1 445 ? -4.453 4.922 24.953 1 98.75 445 ALA B N 1
ATOM 6948 C CA . ALA B 1 445 ? -4.883 5.715 23.812 1 98.75 445 ALA B CA 1
ATOM 6949 C C . ALA B 1 445 ? -5.875 4.941 22.938 1 98.75 445 ALA B C 1
ATOM 6951 O O . ALA B 1 445 ? -6.891 5.492 22.5 1 98.75 445 ALA B O 1
ATOM 6952 N N . TYR B 1 446 ? -5.605 3.676 22.734 1 98.5 446 TYR B N 1
ATOM 6953 C CA . TYR B 1 446 ? -6.465 2.846 21.906 1 98.5 446 TYR B CA 1
ATOM 6954 C C . TYR B 1 446 ? -7.816 2.609 22.562 1 98.5 446 TYR B C 1
ATOM 6956 O O . TYR B 1 446 ? -8.852 2.625 21.906 1 98.5 446 TYR B O 1
ATOM 6964 N N . ALA B 1 447 ? -7.836 2.344 23.859 1 98.62 447 ALA B N 1
ATOM 6965 C CA . ALA B 1 447 ? -9.086 2.148 24.594 1 98.62 447 ALA B CA 1
ATOM 6966 C C . ALA B 1 447 ? -9.984 3.373 24.469 1 98.62 447 ALA B C 1
ATOM 6968 O O . ALA B 1 447 ? -11.195 3.244 24.25 1 98.62 447 ALA B O 1
ATOM 6969 N N . ASP B 1 448 ? -9.406 4.555 24.625 1 98.81 448 ASP B N 1
ATOM 6970 C CA . ASP B 1 448 ? -10.156 5.801 24.516 1 98.81 448 ASP B CA 1
ATOM 6971 C C . ASP B 1 448 ? -10.688 5.988 23.094 1 98.81 448 ASP B C 1
ATOM 6973 O O . ASP B 1 448 ? -11.828 6.422 22.906 1 98.81 448 ASP B O 1
ATOM 6977 N N . TYR B 1 449 ? -9.883 5.668 22.156 1 98.56 449 TYR B N 1
ATOM 6978 C CA . TYR B 1 449 ? -10.289 5.754 20.766 1 98.56 449 TYR B CA 1
ATOM 6979 C C . TYR B 1 449 ? -11.492 4.863 20.484 1 98.56 449 TYR B C 1
ATOM 6981 O O . TYR B 1 449 ? -12.461 5.301 19.859 1 98.56 449 TYR B O 1
ATOM 6989 N N . ARG B 1 450 ? -11.391 3.592 20.922 1 98.12 450 ARG B N 1
ATOM 6990 C CA . ARG B 1 450 ? -12.469 2.639 20.703 1 98.12 450 ARG B CA 1
ATOM 6991 C C . ARG B 1 450 ? -13.766 3.131 21.328 1 98.12 450 ARG B C 1
ATOM 6993 O O . ARG B 1 450 ? -14.844 2.99 20.75 1 98.12 450 ARG B O 1
ATOM 7000 N N . ALA B 1 451 ? -13.688 3.729 22.484 1 98.06 451 ALA B N 1
ATOM 7001 C CA . ALA B 1 451 ? -14.859 4.273 23.156 1 98.06 451 ALA B CA 1
ATOM 7002 C C . ALA B 1 451 ? -15.469 5.422 22.344 1 98.06 451 ALA B C 1
ATOM 7004 O O . ALA B 1 451 ? -16.688 5.504 22.203 1 98.06 451 ALA B O 1
ATOM 7005 N N . ALA B 1 452 ? -14.602 6.293 21.859 1 97.88 452 ALA B N 1
ATOM 7006 C CA . ALA B 1 452 ? -15.055 7.414 21.031 1 97.88 452 ALA B CA 1
ATOM 7007 C C . ALA B 1 452 ? -15.711 6.922 19.75 1 97.88 452 ALA B C 1
ATOM 7009 O O . ALA B 1 452 ? -16.75 7.438 19.344 1 97.88 452 ALA B O 1
ATOM 7010 N N . LEU B 1 453 ? -15.094 5.969 19.141 1 96.38 453 LEU B N 1
ATOM 7011 C CA . LEU B 1 453 ? -15.609 5.41 17.891 1 96.38 453 LEU B CA 1
ATOM 7012 C C . LEU B 1 453 ? -16.969 4.773 18.109 1 96.38 453 LEU B C 1
ATOM 7014 O O . LEU B 1 453 ? -17.891 4.969 17.297 1 96.38 453 LEU B O 1
ATOM 7018 N N . ALA B 1 454 ? -17.109 4.008 19.188 1 95.31 454 ALA B N 1
ATOM 7019 C CA . ALA B 1 454 ? -18.375 3.361 19.516 1 95.31 454 ALA B CA 1
ATOM 7020 C C . ALA B 1 454 ? -19.5 4.395 19.672 1 95.31 454 ALA B C 1
ATOM 7022 O O . ALA B 1 454 ? -20.625 4.16 19.25 1 95.31 454 ALA B O 1
ATOM 7023 N N . GLN B 1 455 ? -19.156 5.504 20.172 1 93 455 GLN B N 1
ATOM 7024 C CA . GLN B 1 455 ? -20.125 6.57 20.375 1 93 455 GLN B CA 1
ATOM 7025 C C . GLN B 1 455 ? -20.516 7.219 19.062 1 93 455 GLN B C 1
ATOM 7027 O O . GLN B 1 455 ? -21.688 7.551 18.844 1 93 455 GLN B O 1
ATOM 7032 N N . LEU B 1 456 ? -19.562 7.414 18.172 1 93.06 456 LEU B N 1
ATOM 7033 C CA . LEU B 1 456 ? -19.797 8.086 16.891 1 93.06 456 LEU B CA 1
ATOM 7034 C C . LEU B 1 456 ? -20.594 7.195 15.945 1 93.06 456 LEU B C 1
ATOM 7036 O O . LEU B 1 456 ? -21.328 7.695 15.094 1 93.06 456 LEU B O 1
ATOM 7040 N N . LEU B 1 457 ? -20.422 5.887 16.062 1 90.44 457 LEU B N 1
ATOM 7041 C CA . LEU B 1 457 ? -21.016 4.949 15.133 1 90.44 457 LEU B CA 1
ATOM 7042 C C . LEU B 1 457 ? -22.406 4.535 15.602 1 90.44 457 LEU B C 1
ATOM 7044 O O . LEU B 1 457 ? -23.141 3.85 14.875 1 90.44 457 LEU B O 1
ATOM 7048 N N . ARG B 1 458 ? -22.844 4.934 16.781 1 83.94 458 ARG B N 1
ATOM 7049 C CA . ARG B 1 458 ? -24.203 4.703 17.25 1 83.94 458 ARG B CA 1
ATOM 7050 C C . ARG B 1 458 ? -25.188 5.691 16.625 1 83.94 458 ARG B C 1
ATOM 7052 O O . ARG B 1 458 ? -24.844 6.852 16.391 1 83.94 458 ARG B O 1
#

Organism: NCBI:txid488447

Nearest PDB structures (foldseek):
  4rdw-assembly1_A  TM=9.742E-01  e=7.734E-62  Pseudomonas aeruginosa PAO1
  4f0l-assembly1_A  TM=9.749E-01  e=1.010E-57  Brucella abortus 2308
  5hmf-assembly1_A  TM=8.066E-01  e=2.408E-26  Paenarthrobacter aurescens
  3ls9-assembly1_B  TM=8.245E-01  e=9.246E-26  Paenarthrobacter aurescens
  4lh8-assembly1_A  TM=8.070E-01  e=2.869E-26  Paenarthrobacter aurescens

Sequence (916 aa):
MTDTTLFADHAYLPDGWRRNVLLRWDAAGTLTGVTPDTDAPAGVARAAGPVLPGMPNLHSHAFQRAMAGLTEYRANPADSFWSWRDLMYRFALKITPDALAAIARWLYVEMLKCGYTSVCEFHYVHHTQDGSRYPQIAELGTRVIDAARAAGIGITMLPVSYQFAGFGDKPPRDDQRRFINTPDGLLELLDAMRRVTPEHGGLRYGVAPHSLRAVSENGLRVLLDGLPGDAPVHIHIAEQTAEVDDCVRAYGARPVQWLLDRFDVDARWCLVHATHVDAAETAALAKRRAVAGLCLTTEANLGDGVFPAVDYLAQGGVIGVGSDSHASVDWRSELRLLEYGQRLVHRARNVLASDTQAHVADRLFDASLAGGAQASGRRVGALQEGCRADWLVLDPDHPAIAEHDNTSWLSGIVFAEHGETPVLDVYTGGERVVSGRRHRDEAAAYADYRAALAQLLRMTDTTLFADHAYLPDGWRRNVLLRWDAAGTLTGVTPDTDAPAGVARAAGPVLPGMPNLHSHAFQRAMAGLTEYRANPADSFWSWRDLMYRFALKITPDALAAIARWLYVEMLKCGYTSVCEFHYVHHTQDGSRYPQIAELGTRVIDAARAAGIGITMLPVSYQFAGFGDKPPRDDQRRFINTPDGLLELLDAMRRVTPEHGGLRYGVAPHSLRAVSENGLRVLLDGLPGDAPVHIHIAEQTAEVDDCVRAYGARPVQWLLDRFDVDARWCLVHATHVDAAETAALAKRRAVAGLCLTTEANLGDGVFPAVDYLAQGGVIGVGSDSHASVDWRSELRLLEYGQRLVHRARNVLASDTQAHVADRLFDASLAGGAQASGRRVGALQEGCRADWLVLDPDHPAIAEHDNTSWLSGIVFAEHGETPVLDVYTGGERVVSGRRHRDEAAAYADYRAALAQLLR

pLDDT: mean 96.2, std 5.7, range [52.53, 98.94]

Solvent-accessible surface area (backbone atoms only — not comparable to full-atom values): 43979 Å² total; per-residue (Å²): 132,83,61,48,63,39,31,21,64,30,32,43,35,94,90,41,79,37,42,29,24,41,39,27,25,43,92,82,8,33,19,70,36,62,42,62,75,44,80,76,60,88,90,56,51,65,52,88,22,44,32,35,42,15,36,32,27,54,31,30,35,56,66,40,48,80,48,40,23,72,57,47,44,34,89,40,96,79,40,44,74,54,59,48,51,51,52,50,41,52,51,63,51,62,60,44,62,68,36,41,22,25,37,28,22,33,51,46,43,42,32,37,57,50,37,32,34,31,35,22,36,53,46,43,70,52,35,37,74,87,34,46,74,43,96,54,57,31,50,43,57,49,32,44,54,50,17,30,56,73,49,51,39,27,37,20,46,16,52,34,39,28,55,26,63,25,62,83,70,29,69,60,49,80,81,42,37,29,34,56,39,50,47,67,54,46,53,50,36,52,52,47,38,41,69,76,54,62,71,53,94,52,34,37,66,39,35,15,52,46,25,73,38,14,45,50,75,67,43,51,49,52,40,58,71,72,42,64,91,68,38,19,38,36,29,44,39,30,41,39,69,66,56,31,54,49,31,29,72,68,71,72,33,45,51,66,53,48,49,57,74,75,42,91,66,31,54,37,27,22,39,28,45,42,22,66,57,53,73,67,45,36,55,52,44,17,72,36,46,25,19,38,32,32,27,41,54,32,30,31,63,54,5,44,46,69,54,64,54,63,66,26,49,75,59,60,30,35,34,18,38,20,31,37,48,35,29,29,40,42,68,42,56,31,53,40,45,54,48,29,50,47,6,35,75,67,55,30,28,53,65,72,29,46,96,89,35,31,40,28,43,56,45,52,49,52,41,22,16,52,21,10,17,42,42,40,57,47,57,46,36,38,60,40,62,70,13,35,30,28,28,27,24,31,38,54,76,30,82,45,36,44,87,54,54,80,92,35,32,53,23,3,61,40,52,29,45,62,63,67,68,51,48,26,30,26,24,32,49,63,40,76,43,23,54,82,61,37,48,84,56,45,69,63,36,45,54,44,24,54,54,32,47,47,59,69,74,100,132,83,59,48,64,40,31,20,65,30,32,44,35,94,91,39,79,40,43,30,25,40,38,29,24,43,92,82,7,33,19,72,36,63,42,62,76,44,79,78,61,89,88,56,50,66,52,89,22,44,32,36,42,16,36,32,28,54,30,30,34,55,66,40,49,78,47,39,23,73,57,48,46,35,90,40,96,77,39,43,74,54,58,48,51,53,50,51,40,54,50,65,50,64,59,43,64,67,37,40,23,24,37,27,21,32,51,46,42,43,33,36,59,49,38,32,34,31,37,22,37,54,46,42,70,52,35,37,73,87,34,47,75,44,96,52,58,29,51,42,58,49,32,45,53,48,17,30,58,73,50,49,39,27,36,20,45,15,52,34,38,26,56,26,64,26,63,84,69,30,70,60,49,80,82,42,37,30,35,57,40,48,47,68,54,45,52,51,35,52,52,47,38,40,69,76,55,61,72,51,93,50,34,36,67,39,35,15,51,46,25,72,36,14,45,50,74,66,45,50,49,53,40,58,71,72,45,64,92,69,39,20,37,36,29,44,39,30,41,39,68,68,55,32,53,49,29,31,72,68,70,71,35,45,51,66,53,48,48,57,75,75,42,89,66,31,53,38,27,22,40,27,45,43,24,68,58,53,73,68,46,36,54,53,44,16,71,36,45,23,21,37,32,32,27,42,54,31,30,31,64,55,5,44,45,68,55,65,54,65,65,26,48,75,58,60,32,36,35,20,38,21,31,39,49,34,29,29,40,43,67,43,57,32,53,40,44,52,48,27,51,48,6,35,75,67,56,30,29,53,64,72,28,46,95,89,34,30,42,28,43,55,45,52,50,52,41,22,16,53,21,10,18,43,42,41,58,45,56,45,37,37,60,42,62,69,14,35,30,27,28,27,24,31,37,53,74,30,83,44,36,45,87,54,55,80,92,35,32,53,23,4,61,40,52,29,45,60,62,68,67,48,48,25,31,27,25,33,48,65,40,76,44,24,54,83,61,37,46,83,57,44,69,64,36,46,54,42,22,53,53,33,47,49,59,70,75,100